Protein 4TW5 (pdb70)

CATH classification: 3.40.30.10

Structure (mmCIF, N/CA/C/O backbone):
data_4TW5
#
_entry.id   4TW5
#
_cell.length_a   40.026
_cell.length_b   133.031
_cell.length_c   124.406
_cell.angle_alpha   90.00
_cell.angle_beta   92.00
_cell.angle_gamma   90.00
#
_symmetry.space_group_name_H-M   'P 1 21 1'
#
loop_
_entity.id
_entity.type
_entity.pdbx_description
1 polymer Eps1p
2 water water
#
loop_
_atom_site.group_PDB
_atom_site.id
_atom_site.type_symbol
_atom_site.label_atom_id
_atom_site.label_alt_id
_atom_site.label_comp_id
_atom_site.label_asym_id
_atom_site.label_entity_id
_atom_site.label_seq_id
_atom_site.pdbx_PDB_ins_code
_atom_site.Cartn_x
_atom_site.Cartn_y
_atom_site.Cartn_z
_atom_site.occupancy
_atom_site.B_iso_or_equiv
_atom_site.auth_seq_id
_atom_site.auth_comp_id
_atom_site.auth_asym_id
_atom_site.auth_atom_id
_atom_site.pdbx_PDB_model_num
ATOM 1 N N . PRO A 1 6 ? 24.115 5.505 81.678 1.00 56.06 29 PRO A N 1
ATOM 2 C CA . PRO A 1 6 ? 22.692 5.600 81.342 1.00 61.96 29 PRO A CA 1
ATOM 3 C C . PRO A 1 6 ? 22.356 6.907 80.625 1.00 61.67 29 PRO A C 1
ATOM 4 O O . PRO A 1 6 ? 22.826 7.955 81.055 1.00 63.11 29 PRO A O 1
ATOM 8 N N . PRO A 1 7 ? 21.544 6.842 79.553 1.00 60.43 30 PRO A N 1
ATOM 9 C CA . PRO A 1 7 ? 21.108 7.998 78.762 1.00 56.54 30 PRO A CA 1
ATOM 10 C C . PRO A 1 7 ? 20.409 9.017 79.629 1.00 55.68 30 PRO A C 1
ATOM 11 O O . PRO A 1 7 ? 19.863 8.621 80.657 1.00 55.14 30 PRO A O 1
ATOM 15 N N . GLU A 1 8 ? 20.352 10.276 79.192 1.00 56.40 31 GLU A N 1
ATOM 16 C CA . GLU A 1 8 ? 19.973 11.356 80.104 1.00 59.17 31 GLU A CA 1
ATOM 17 C C . GLU A 1 8 ? 18.556 11.236 80.650 1.00 61.86 31 GLU A C 1
ATOM 18 O O . GLU A 1 8 ? 18.376 11.109 81.857 1.00 71.02 31 GLU A O 1
ATOM 24 N N . GLY A 1 9 ? 17.551 11.258 79.789 1.00 58.23 32 GLY A N 1
ATOM 25 C CA . GLY A 1 9 ? 16.194 11.248 80.294 1.00 57.56 32 GLY A CA 1
ATOM 26 C C . GLY A 1 9 ? 15.622 9.875 80.600 1.00 57.38 32 GLY A C 1
ATOM 27 O O . GLY A 1 9 ? 14.427 9.777 80.903 1.00 53.65 32 GLY A O 1
ATOM 28 N N . PHE A 1 10 ? 16.462 8.836 80.549 1.00 44.02 33 PHE A N 1
ATOM 29 C CA . PHE A 1 10 ? 15.985 7.458 80.618 1.00 46.28 33 PHE A CA 1
ATOM 30 C C . PHE A 1 10 ? 15.121 7.247 81.847 1.00 52.70 33 PHE A C 1
ATOM 31 O O . PHE A 1 10 ? 15.601 7.360 82.973 1.00 51.47 33 PHE A O 1
ATOM 39 N N . PRO A 1 11 ? 13.833 6.924 81.615 1.00 53.56 34 PRO A N 1
ATOM 40 C CA . PRO A 1 11 ? 12.740 6.759 82.580 1.00 46.46 34 PRO A CA 1
ATOM 41 C C . PRO A 1 11 ? 12.878 5.585 83.517 1.00 48.47 34 PRO A C 1
ATOM 42 O O . PRO A 1 11 ? 13.509 4.585 83.192 1.00 55.38 34 PRO A O 1
ATOM 46 N N . GLU A 1 12 ? 12.267 5.702 84.683 1.00 48.98 35 GLU A N 1
ATOM 47 C CA . GLU A 1 12 ? 12.259 4.585 85.603 1.00 52.60 35 GLU A CA 1
ATOM 48 C C . GLU A 1 12 ? 11.252 3.557 85.142 1.00 47.18 35 GLU A C 1
A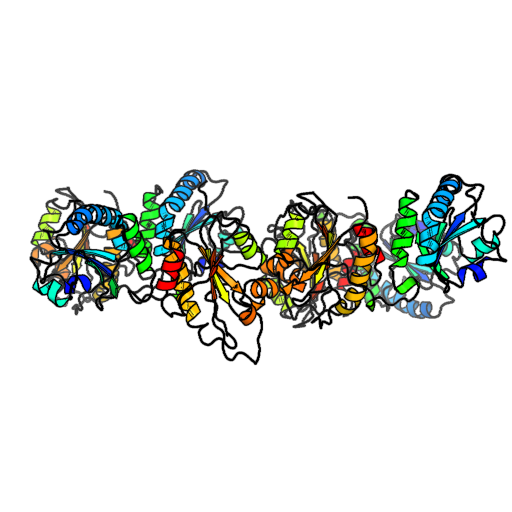TOM 49 O O . GLU A 1 12 ? 10.377 3.866 84.342 1.00 46.90 35 GLU A O 1
ATOM 55 N N . PRO A 1 13 ? 11.379 2.321 85.641 1.00 47.07 36 PRO A N 1
ATOM 56 C CA . PRO A 1 13 ? 10.397 1.300 85.286 1.00 49.15 36 PRO A CA 1
ATOM 57 C C . PRO A 1 13 ? 8.989 1.754 85.645 1.00 49.85 36 PRO A C 1
ATOM 58 O O . PRO A 1 13 ? 8.822 2.531 86.583 1.00 53.45 36 PRO A O 1
ATOM 62 N N . LEU A 1 14 ? 7.992 1.286 84.909 1.00 47.79 37 LEU A N 1
ATOM 63 C CA . LEU A 1 14 ? 6.622 1.537 85.311 1.00 51.16 37 LEU A CA 1
ATOM 64 C C . LEU A 1 14 ? 6.333 0.694 86.548 1.00 53.80 37 LEU A C 1
ATOM 65 O O . LEU A 1 14 ? 6.817 -0.431 86.655 1.00 54.86 37 LEU A O 1
ATOM 70 N N . ASN A 1 15 ? 5.510 1.211 87.452 1.00 50.08 38 ASN A N 1
ATOM 71 C CA . ASN A 1 15 ? 5.168 0.495 88.678 1.00 50.72 38 ASN A CA 1
ATOM 72 C C . ASN A 1 15 ? 3.652 0.592 88.846 1.00 50.39 38 ASN A C 1
ATOM 73 O O . ASN A 1 15 ? 3.012 1.278 88.051 1.00 47.53 38 ASN A O 1
ATOM 78 N N . PRO A 1 16 ? 3.067 -0.087 89.861 1.00 52.44 39 PRO A N 1
ATOM 79 C CA . PRO A 1 16 ? 1.600 -0.061 89.983 1.00 49.16 39 PRO A CA 1
ATOM 80 C C . PRO A 1 16 ? 0.971 1.339 90.092 1.00 50.31 39 PRO A C 1
ATOM 81 O O . PRO A 1 16 ? -0.243 1.483 89.933 1.00 50.02 39 PRO A O 1
ATOM 85 N N . THR A 1 17 ? 1.775 2.360 90.352 1.00 52.48 40 THR A N 1
ATOM 86 C CA . THR A 1 17 ? 1.235 3.714 90.431 1.00 54.23 40 THR A CA 1
ATOM 87 C C . THR A 1 17 ? 1.162 4.360 89.050 1.00 53.21 40 THR A C 1
ATOM 88 O O . THR A 1 17 ? 0.401 5.302 88.844 1.00 57.35 40 THR A O 1
ATOM 92 N N . ASN A 1 18 ? 1.941 3.825 88.112 1.00 54.92 41 ASN A N 1
ATOM 93 C CA . ASN A 1 18 ? 2.120 4.412 86.780 1.00 54.77 41 ASN A CA 1
ATOM 94 C C . ASN A 1 18 ? 1.535 3.667 85.610 1.00 48.16 41 ASN A C 1
ATOM 95 O O . ASN A 1 18 ? 1.225 4.275 84.584 1.00 41.62 41 ASN A O 1
ATOM 100 N N . PHE A 1 19 ? 1.376 2.360 85.776 1.00 48.48 42 PHE A N 1
ATOM 101 C CA . PHE A 1 19 ? 1.216 1.466 84.638 1.00 45.34 42 PHE A CA 1
ATOM 102 C C . PHE A 1 19 ? 0.001 1.872 83.813 1.00 42.04 42 PHE A C 1
ATOM 103 O O . PHE A 1 19 ? 0.142 2.303 82.667 1.00 40.81 42 PHE A O 1
ATOM 111 N N . LYS A 1 20 ? -1.175 1.869 84.423 1.00 40.66 43 LYS A N 1
ATOM 112 C CA . LYS A 1 20 ? -2.379 2.087 83.643 1.00 42.97 43 LYS A CA 1
ATOM 113 C C . LYS A 1 20 ? -2.495 3.533 83.156 1.00 41.57 43 LYS A C 1
ATOM 114 O O . LYS A 1 20 ? -2.978 3.785 82.053 1.00 40.21 43 LYS A O 1
ATOM 120 N N . GLU A 1 21 ? -1.897 4.464 83.885 1.00 43.94 44 GLU A N 1
ATOM 121 C CA . GLU A 1 21 ? -2.033 5.861 83.523 1.00 38.88 44 GLU A CA 1
ATOM 122 C C . GLU A 1 21 ? -1.160 6.157 82.317 1.00 38.74 44 GLU A C 1
ATOM 123 O O . GLU A 1 21 ? -1.544 6.867 81.386 1.00 32.67 44 GLU A O 1
ATOM 129 N N . GLU A 1 22 ? 0.009 5.539 82.323 1.00 37.99 45 GLU A N 1
ATOM 130 C CA . GLU A 1 22 ? 0.948 5.664 81.237 1.00 34.97 45 GLU A CA 1
ATOM 131 C C . GLU A 1 22 ? 0.522 4.967 79.930 1.00 31.93 45 GLU A C 1
ATOM 132 O O . GLU A 1 22 ? 0.762 5.501 78.847 1.00 28.62 45 GLU A O 1
ATOM 138 N N . LEU A 1 23 ? -0.096 3.790 80.017 1.00 33.74 46 LEU A N 1
ATOM 139 C CA . LEU A 1 23 ? -0.505 3.063 78.803 1.00 34.05 46 LEU A CA 1
ATOM 140 C C . LEU A 1 23 ? -1.823 3.582 78.194 1.00 34.95 46 LEU A C 1
ATOM 141 O O . LEU A 1 23 ? -2.214 3.156 77.112 1.00 34.40 46 LEU A O 1
ATOM 146 N N . SER A 1 24 ? -2.492 4.516 78.868 1.00 35.36 47 SER A N 1
ATOM 147 C CA . SER A 1 24 ? -3.772 5.043 78.381 1.00 32.77 47 SER A CA 1
ATOM 148 C C . SER A 1 24 ? -3.654 5.956 77.152 1.00 35.68 47 SER A C 1
ATOM 149 O O . SER A 1 24 ? -4.671 6.426 76.649 1.00 35.52 47 SER A O 1
ATOM 152 N N . LYS A 1 25 ? -2.436 6.287 76.715 1.00 33.67 48 LYS A N 1
ATOM 153 C CA A LYS A 1 25 ? -2.255 7.041 75.469 0.50 31.65 48 LYS A CA 1
ATOM 154 C CA B LYS A 1 25 ? -2.269 7.025 75.463 0.50 31.79 48 LYS A CA 1
ATOM 155 C C . LYS A 1 25 ? -1.147 6.439 74.614 1.00 32.09 48 LYS A C 1
ATOM 156 O O . LYS A 1 25 ? -0.093 6.075 75.127 1.00 33.76 48 LYS A O 1
ATOM 167 N N . GLY A 1 26 ? -1.393 6.322 73.311 1.00 30.46 49 GLY A N 1
ATOM 168 C CA . GLY A 1 26 ? -0.406 5.796 72.383 1.00 26.23 49 GLY A CA 1
ATOM 169 C C . GLY A 1 26 ? -0.005 4.346 72.593 1.00 25.85 49 GLY A C 1
ATOM 170 O O . GLY A 1 26 ? -0.651 3.597 73.315 1.00 25.80 49 GLY A O 1
ATOM 171 N N . LEU A 1 27 ? 1.087 3.954 71.946 1.00 32.88 50 LEU A N 1
ATOM 172 C CA . LEU A 1 27 ? 1.640 2.598 72.054 1.00 28.23 50 LEU A CA 1
ATOM 173 C C . LEU A 1 27 ? 2.794 2.492 73.029 1.00 27.28 50 LEU A C 1
ATOM 174 O O . LEU A 1 27 ? 3.570 3.423 73.200 1.00 30.89 50 LEU A O 1
ATOM 179 N N . HIS A 1 28 ? 2.902 1.350 73.690 1.00 33.17 51 HIS A N 1
ATOM 180 C CA . HIS A 1 28 ? 4.022 1.114 74.582 1.00 25.09 51 HIS A CA 1
ATOM 181 C C . HIS A 1 28 ? 4.667 -0.220 74.309 1.00 33.91 51 HIS A C 1
ATOM 182 O O . HIS A 1 28 ? 3.981 -1.226 74.133 1.00 34.23 51 HIS A O 1
ATOM 189 N N . ILE A 1 29 ? 5.988 -0.215 74.201 1.00 29.57 52 ILE A N 1
ATOM 190 C CA . ILE A 1 29 ? 6.749 -1.439 74.096 1.00 31.25 52 ILE A CA 1
ATOM 191 C C . ILE A 1 29 ? 7.469 -1.667 75.416 1.00 34.78 52 ILE A C 1
ATOM 192 O O . ILE A 1 29 ? 8.403 -0.948 75.744 1.00 35.50 52 ILE A O 1
ATOM 197 N N . ILE A 1 30 ? 7.014 -2.641 76.188 1.00 35.97 53 ILE A N 1
ATOM 198 C CA . ILE A 1 30 ? 7.488 -2.775 77.551 1.00 34.27 53 ILE A CA 1
ATOM 199 C C . ILE A 1 30 ? 8.373 -3.991 77.784 1.00 42.34 53 ILE A C 1
ATOM 200 O O . ILE A 1 30 ? 8.060 -5.109 77.363 1.00 42.07 53 ILE A O 1
ATOM 205 N N . ASP A 1 31 ? 9.492 -3.753 78.463 1.00 46.73 54 ASP A N 1
ATOM 206 C CA . ASP A 1 31 ? 10.389 -4.825 78.856 1.00 45.95 54 ASP A CA 1
ATOM 207 C C . ASP A 1 31 ? 10.123 -5.250 80.303 1.00 45.32 54 ASP A C 1
ATOM 208 O O . ASP A 1 31 ? 10.569 -4.594 81.244 1.00 49.86 54 ASP A O 1
ATOM 213 N N . PHE A 1 32 ? 9.376 -6.333 80.474 1.00 48.87 55 PHE A N 1
ATOM 214 C CA . PHE A 1 32 ? 9.218 -6.939 81.789 1.00 48.71 55 PHE A CA 1
ATOM 215 C C . PHE A 1 32 ? 10.479 -7.737 82.074 1.00 54.66 55 PHE A C 1
ATOM 216 O O . PHE A 1 32 ? 10.682 -8.821 81.529 1.00 53.25 55 PHE A O 1
ATOM 224 N N . TYR A 1 33 ? 11.326 -7.185 82.937 1.00 57.43 56 TYR A N 1
ATOM 225 C CA . TYR A 1 33 ? 12.653 -7.738 83.152 1.00 57.14 56 TYR A CA 1
ATOM 226 C C . TYR A 1 33 ? 12.854 -8.039 84.617 1.00 66.07 56 TYR A C 1
ATOM 227 O O . TYR A 1 33 ? 12.059 -7.626 85.466 1.00 68.91 56 TYR A O 1
ATOM 236 N N . SER A 1 34 ? 13.934 -8.750 84.909 1.00 69.92 57 SER A N 1
ATOM 237 C CA . SER A 1 34 ? 14.321 -9.029 86.280 1.00 69.24 57 SER A CA 1
ATOM 238 C C . SER A 1 34 ? 15.778 -8.717 86.570 1.00 73.53 57 SER A C 1
ATOM 239 O O . SER A 1 34 ? 16.657 -8.993 85.753 1.00 75.90 57 SER A O 1
ATOM 242 N N . PRO A 1 35 ? 16.038 -8.110 87.732 1.00 75.46 58 PRO A N 1
ATOM 243 C CA . PRO A 1 35 ? 17.408 -7.856 88.176 1.00 79.96 58 PRO A CA 1
ATOM 244 C C . PRO A 1 35 ? 18.074 -9.185 88.517 1.00 83.47 58 PRO A C 1
ATOM 245 O O . PRO A 1 35 ? 19.287 -9.264 88.677 1.00 79.90 58 PRO A O 1
ATOM 249 N N . TYR A 1 36 ? 17.261 -10.234 88.598 1.00 88.68 59 TYR A N 1
ATOM 250 C CA . TYR A 1 36 ? 17.753 -11.577 88.864 1.00 85.36 59 TYR A CA 1
ATOM 251 C C . TYR A 1 36 ? 17.688 -12.349 87.553 1.00 86.41 59 TYR A C 1
ATOM 252 O O . TYR A 1 36 ? 16.963 -13.341 87.471 1.00 86.21 59 TYR A O 1
ATOM 261 N N . CYS A 1 37 ? 18.426 -11.933 86.528 1.00 87.39 60 CYS A N 1
ATOM 262 C CA . CYS A 1 37 ? 18.356 -12.698 85.286 1.00 87.86 60 CYS A CA 1
ATOM 263 C C . CYS A 1 37 ? 19.581 -12.574 84.391 1.00 84.07 60 CYS A C 1
ATOM 264 O O . CYS A 1 37 ? 20.093 -11.469 84.178 1.00 75.75 60 CYS A O 1
ATOM 267 N N . PRO A 1 38 ? 20.070 -13.732 83.899 1.00 88.19 61 PRO A N 1
ATOM 268 C CA . PRO A 1 38 ? 21.254 -13.856 83.042 1.00 82.17 61 PRO A CA 1
ATOM 269 C C . PRO A 1 38 ? 21.124 -12.950 81.823 1.00 81.52 61 PRO A C 1
ATOM 270 O O . PRO A 1 38 ? 21.931 -12.047 81.599 1.00 84.50 61 PRO A O 1
ATOM 274 N N . HIS A 1 39 ? 20.074 -13.215 81.046 1.00 78.26 62 HIS A N 1
ATOM 275 C CA . HIS A 1 39 ? 19.840 -12.572 79.755 1.00 77.95 62 HIS A CA 1
ATOM 276 C C . HIS A 1 39 ? 19.291 -11.140 79.873 1.00 72.48 62 HIS A C 1
ATOM 277 O O . HIS A 1 39 ? 19.301 -10.391 78.898 1.00 65.88 62 HIS A O 1
ATOM 284 N N . CYS A 1 40 ? 18.789 -10.758 81.043 1.00 70.40 63 CYS A N 1
ATOM 285 C CA . CYS A 1 40 ? 18.096 -9.475 81.145 1.00 71.69 63 CYS A CA 1
ATOM 286 C C . CYS A 1 40 ? 19.047 -8.337 81.513 1.00 72.41 63 CYS A C 1
ATOM 287 O O . CYS A 1 40 ? 18.652 -7.173 81.510 1.00 67.58 63 CYS A O 1
ATOM 290 N N . LYS A 1 41 ? 20.315 -8.664 81.748 1.00 71.60 64 LYS A N 1
ATOM 291 C CA . LYS A 1 41 ? 21.340 -7.647 81.942 1.00 70.06 64 LYS A CA 1
ATOM 292 C C . LYS A 1 41 ? 22.185 -7.596 80.688 1.00 68.36 64 LYS A C 1
ATOM 293 O O . LYS A 1 41 ? 23.082 -6.766 80.548 1.00 64.44 64 LYS A O 1
ATOM 299 N N . HIS A 1 42 ? 21.857 -8.479 79.757 1.00 69.70 65 HIS A N 1
ATOM 300 C CA . HIS A 1 42 ? 22.443 -8.412 78.438 1.00 72.75 65 HIS A CA 1
ATOM 301 C C . HIS A 1 42 ? 21.492 -7.674 77.498 1.00 67.19 65 HIS A C 1
ATOM 302 O O . HIS A 1 42 ? 21.874 -7.290 76.392 1.00 65.48 65 HIS A O 1
ATOM 309 N N . LEU A 1 43 ? 20.267 -7.445 77.973 1.00 65.15 66 LEU A N 1
ATOM 310 C CA . LEU A 1 43 ? 19.276 -6.625 77.274 1.00 60.07 66 LEU A CA 1
ATOM 311 C C . LEU A 1 43 ? 19.337 -5.154 77.683 1.00 58.89 66 LEU A C 1
ATOM 312 O O . LEU A 1 43 ? 19.213 -4.264 76.847 1.00 57.96 66 LEU A O 1
ATOM 317 N N . ALA A 1 44 ? 19.560 -4.922 78.975 1.00 57.27 67 ALA A N 1
ATOM 318 C CA . ALA A 1 44 ? 19.501 -3.590 79.581 1.00 53.59 67 ALA A CA 1
ATOM 319 C C . ALA A 1 44 ? 20.295 -2.487 78.860 1.00 56.24 67 ALA A C 1
ATOM 320 O O . ALA A 1 44 ? 19.760 -1.391 78.639 1.00 58.35 67 ALA A O 1
ATOM 322 N N . PRO A 1 45 ? 21.567 -2.745 78.500 1.00 54.30 68 PRO A N 1
ATOM 323 C CA . PRO A 1 45 ? 22.268 -1.649 77.818 1.00 54.29 68 PRO A CA 1
ATOM 324 C C . PRO A 1 45 ? 21.787 -1.466 76.378 1.00 50.93 68 PRO A C 1
ATOM 325 O O . PRO A 1 45 ? 21.893 -0.372 75.838 1.00 50.25 68 PRO A O 1
ATOM 329 N N . VAL A 1 46 ? 21.305 -2.538 75.758 1.00 50.03 69 VAL A N 1
ATOM 330 C CA . VAL A 1 46 ? 20.720 -2.444 74.429 1.00 48.76 69 VAL A CA 1
ATOM 331 C C . VAL A 1 46 ? 19.435 -1.629 74.470 1.00 47.25 69 VAL A C 1
ATOM 332 O O . VAL A 1 46 ? 19.176 -0.801 73.600 1.00 45.04 69 VAL A O 1
ATOM 336 N N . TRP A 1 47 ? 18.660 -1.832 75.526 1.00 49.26 70 TRP A N 1
ATOM 337 C CA . TRP A 1 47 ? 17.408 -1.120 75.699 1.00 44.36 70 TRP A CA 1
ATOM 338 C C . TRP A 1 47 ? 17.586 0.377 75.794 1.00 49.20 70 TRP A C 1
ATOM 339 O O . TRP A 1 47 ? 16.843 1.136 75.168 1.00 48.77 70 TRP A O 1
ATOM 350 N N . MET A 1 48 ? 18.577 0.802 76.569 1.00 45.33 71 MET A N 1
ATOM 351 C CA . MET A 1 48 ? 18.786 2.221 76.787 1.00 43.80 71 MET A CA 1
ATOM 352 C C . MET A 1 48 ? 19.306 2.926 75.553 1.00 43.94 71 MET A C 1
ATOM 353 O O . MET A 1 48 ? 18.993 4.088 75.315 1.00 44.04 71 MET A O 1
ATOM 358 N N . GLU A 1 49 ? 20.135 2.248 74.779 1.00 42.59 72 GLU A N 1
ATOM 359 C CA . GLU A 1 49 ? 20.536 2.819 73.505 1.00 45.19 72 GLU A CA 1
ATOM 360 C C . GLU A 1 49 ? 19.352 2.838 72.543 1.00 39.90 72 GLU A C 1
ATOM 361 O O . GLU A 1 49 ? 19.277 3.732 71.720 1.00 39.80 72 GLU A O 1
ATOM 367 N N . THR A 1 50 ? 18.489 1.812 72.603 1.00 35.34 73 THR A N 1
ATOM 368 C CA . THR A 1 50 ? 17.279 1.754 71.781 1.00 36.99 73 THR A CA 1
ATOM 369 C C . THR A 1 50 ? 16.451 2.996 72.067 1.00 38.76 73 THR A C 1
ATOM 370 O O . THR A 1 50 ? 16.143 3.803 71.173 1.00 35.34 73 THR A O 1
ATOM 374 N N . TRP A 1 51 ? 16.148 3.153 73.349 1.00 36.01 74 TRP A N 1
ATOM 375 C CA . TRP A 1 51 ? 15.422 4.295 73.850 1.00 36.50 74 TRP A CA 1
ATOM 376 C C . TRP A 1 51 ? 16.016 5.602 73.403 1.00 41.48 74 TRP A C 1
ATOM 377 O O . TRP A 1 51 ? 15.288 6.515 73.016 1.00 38.60 74 TRP A O 1
ATOM 388 N N . GLU A 1 52 ? 17.340 5.705 73.477 1.00 40.49 75 GLU A N 1
ATOM 389 C CA . GLU A 1 52 ? 17.987 6.967 73.175 1.00 43.30 75 GLU A CA 1
ATOM 390 C C . GLU A 1 52 ? 17.923 7.290 71.693 1.00 42.92 75 GLU A C 1
ATOM 391 O O . GLU A 1 52 ? 17.663 8.433 71.309 1.00 40.74 75 GLU A O 1
ATOM 397 N N . GLU A 1 53 ? 18.115 6.279 70.853 1.00 41.63 76 GLU A N 1
ATOM 398 C CA . GLU A 1 53 ? 18.097 6.534 69.421 1.00 45.68 76 GLU A CA 1
ATOM 399 C C . GLU A 1 53 ? 16.662 6.772 68.922 1.00 45.11 76 GLU A C 1
ATOM 400 O O . GLU A 1 53 ? 16.458 7.404 67.885 1.00 49.38 76 GLU A O 1
ATOM 406 N N . PHE A 1 54 ? 15.676 6.304 69.686 1.00 37.59 77 PHE A N 1
ATOM 407 C CA . PHE A 1 54 ? 14.272 6.392 69.276 1.00 42.38 77 PHE A CA 1
ATOM 408 C C . PHE A 1 54 ? 13.556 7.640 69.769 1.00 41.36 77 PHE A C 1
ATOM 409 O O . PHE A 1 54 ? 12.373 7.811 69.499 1.00 41.44 77 PHE A O 1
ATOM 417 N N . LYS A 1 55 ? 14.283 8.506 70.471 1.00 42.40 78 LYS A N 1
ATOM 418 C CA . LYS A 1 55 ? 13.717 9.684 71.124 1.00 40.90 78 LYS A CA 1
ATOM 419 C C . LYS A 1 55 ? 12.853 10.548 70.201 1.00 39.49 78 LYS A C 1
ATOM 420 O O . LYS A 1 55 ? 11.804 11.043 70.623 1.00 42.10 78 LYS A O 1
ATOM 426 N N . GLU A 1 56 ? 13.322 10.771 68.973 1.00 36.29 79 GLU A N 1
ATOM 427 C CA . GLU A 1 56 ? 12.617 11.640 68.027 1.00 40.15 79 GLU A CA 1
ATOM 428 C C . GLU A 1 56 ? 11.335 11.043 67.438 1.00 43.44 79 GLU A C 1
ATOM 429 O O . GLU A 1 56 ? 10.291 11.696 67.391 1.00 40.07 79 GLU A O 1
ATOM 435 N N . GLU A 1 57 ? 11.429 9.793 67.001 1.00 42.42 80 GLU A N 1
ATOM 436 C CA . GLU A 1 57 ? 10.338 9.115 66.323 1.00 34.71 80 GLU A CA 1
ATOM 437 C C . GLU A 1 57 ? 9.259 8.834 67.348 1.00 36.32 80 GLU A C 1
ATOM 438 O O . GLU A 1 57 ? 8.061 8.891 67.048 1.00 35.67 80 GLU A O 1
ATOM 444 N N . SER A 1 58 ? 9.710 8.619 68.581 1.00 37.31 81 SER A N 1
ATOM 445 C CA . SER A 1 58 ? 8.841 8.378 69.719 1.00 33.21 81 SER A CA 1
ATOM 446 C C . SER A 1 58 ? 7.745 9.422 69.814 1.00 32.52 81 SER A C 1
ATOM 447 O O . SER A 1 58 ? 6.589 9.100 70.069 1.00 34.82 81 SER A O 1
ATOM 450 N N . LYS A 1 59 ? 8.120 10.670 69.566 1.00 38.56 82 LYS A N 1
ATOM 451 C CA . LYS A 1 59 ? 7.207 11.803 69.635 1.00 38.10 82 LYS A CA 1
ATOM 452 C C . LYS A 1 59 ? 6.209 11.737 68.488 1.00 31.20 82 LYS A C 1
ATOM 453 O O . LYS A 1 59 ? 5.007 11.838 68.688 1.00 34.44 82 LYS A O 1
ATOM 459 N N . THR A 1 60 ? 6.733 11.539 67.284 1.00 34.48 83 THR A N 1
ATOM 460 C CA . THR A 1 60 ? 5.938 11.613 66.057 1.00 31.05 83 THR A CA 1
ATOM 461 C C . THR A 1 60 ? 5.103 10.347 65.744 1.00 33.87 83 THR A C 1
ATOM 462 O O . THR A 1 60 ? 4.119 10.435 65.038 1.00 28.08 83 THR A O 1
ATOM 466 N N . LEU A 1 61 ? 5.503 9.185 66.265 1.00 36.19 84 LEU A N 1
ATOM 467 C CA . LEU A 1 61 ? 4.773 7.927 66.048 1.00 35.55 84 LEU A CA 1
ATOM 468 C C . LEU A 1 61 ? 3.869 7.5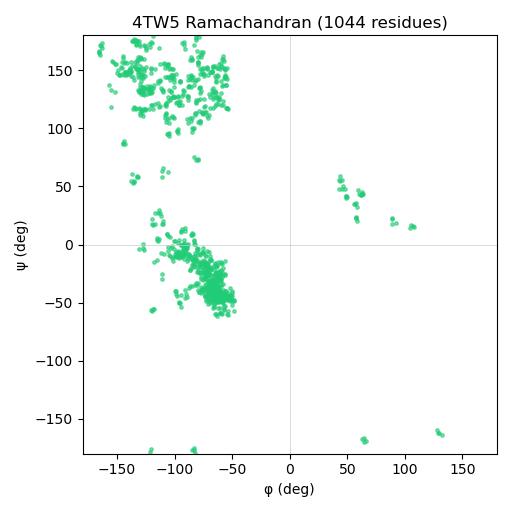65 67.217 1.00 32.64 84 LEU A C 1
ATOM 469 O O . LEU A 1 61 ? 3.085 6.631 67.125 1.00 30.51 84 LEU A O 1
ATOM 474 N N . ASN A 1 62 ? 4.005 8.295 68.323 1.00 36.27 85 ASN A N 1
ATOM 475 C CA . ASN A 1 62 ? 3.199 8.045 69.517 1.00 31.90 85 ASN A CA 1
ATOM 476 C C . ASN A 1 62 ? 3.506 6.659 70.093 1.00 29.87 85 ASN A C 1
ATOM 477 O O . ASN A 1 62 ? 2.615 5.907 70.473 1.00 30.53 85 ASN A O 1
ATOM 482 N N . ILE A 1 63 ? 4.794 6.327 70.152 1.00 33.60 86 ILE A N 1
ATOM 483 C CA . ILE A 1 63 ? 5.225 5.029 70.662 1.00 33.61 86 ILE A CA 1
ATOM 484 C C . ILE A 1 63 ? 6.305 5.228 71.703 1.00 31.95 86 ILE A C 1
ATOM 485 O O . ILE A 1 63 ? 7.251 5.955 71.471 1.00 27.92 86 ILE A O 1
ATOM 490 N N . THR A 1 64 ? 6.169 4.567 72.845 1.00 32.56 87 THR A N 1
ATOM 491 C CA . THR A 1 64 ? 7.118 4.757 73.920 1.00 30.69 87 THR A CA 1
ATOM 492 C C . THR A 1 64 ? 7.741 3.436 74.349 1.00 28.51 87 THR A C 1
ATOM 493 O O . THR A 1 64 ? 7.041 2.458 74.567 1.00 31.29 87 THR A O 1
ATOM 497 N N . PHE A 1 65 ? 9.057 3.409 74.521 1.00 31.50 88 PHE A N 1
ATOM 498 C CA . PHE A 1 65 ? 9.672 2.249 75.145 1.00 26.37 88 PHE A CA 1
ATOM 499 C C . PHE A 1 65 ? 9.698 2.414 76.654 1.00 31.20 88 PHE A C 1
ATOM 500 O O . PHE A 1 65 ? 10.197 3.420 77.175 1.00 36.21 88 PHE A O 1
ATOM 508 N N . SER A 1 66 ? 9.183 1.404 77.349 1.00 34.98 89 SER A N 1
ATOM 509 C CA . SER A 1 66 ? 9.090 1.408 78.805 1.00 32.40 89 SER A CA 1
ATOM 510 C C . SER A 1 66 ? 9.600 0.088 79.391 1.00 39.80 89 SER A C 1
ATOM 511 O O . SER A 1 66 ? 9.941 -0.838 78.660 1.00 40.59 89 SER A O 1
ATOM 514 N N . GLN A 1 67 ? 9.644 0.026 80.719 1.00 35.96 90 GLN A N 1
ATOM 515 C CA . GLN A 1 67 ? 10.115 -1.134 81.453 1.00 38.76 90 GLN A CA 1
ATOM 516 C C . GLN A 1 67 ? 9.309 -1.343 82.694 1.00 39.68 90 GLN A C 1
ATOM 517 O O . GLN A 1 67 ? 8.669 -0.427 83.186 1.00 47.98 90 GLN A O 1
ATOM 523 N N . VAL A 1 68 ? 9.321 -2.575 83.171 1.00 37.73 91 VAL A N 1
ATOM 524 C CA . VAL A 1 68 ? 8.753 -2.921 84.458 1.00 45.76 91 VAL A CA 1
ATOM 525 C C . VAL A 1 68 ? 9.720 -3.857 85.196 1.00 55.40 91 VAL A C 1
ATOM 526 O O . VAL A 1 68 ? 9.999 -4.960 84.715 1.00 50.69 91 VAL A O 1
ATOM 530 N N . ASN A 1 69 ? 10.253 -3.418 86.337 1.00 59.29 92 ASN A N 1
ATOM 531 C CA . ASN A 1 69 ? 11.030 -4.315 87.195 1.00 57.35 92 ASN A CA 1
ATOM 532 C C . ASN A 1 69 ? 10.062 -5.240 87.925 1.00 58.00 92 ASN A C 1
ATOM 533 O O . ASN A 1 69 ? 9.290 -4.791 88.772 1.00 59.42 92 ASN A O 1
ATOM 538 N N . CYS A 1 70 ? 10.098 -6.529 87.599 1.00 62.26 93 CYS A N 1
ATOM 539 C CA . CYS A 1 70 ? 9.102 -7.464 88.125 1.00 61.46 93 CYS A CA 1
ATOM 540 C C . CYS A 1 70 ? 9.452 -7.958 89.520 1.00 63.15 93 CYS A C 1
ATOM 541 O O . CYS A 1 70 ? 8.716 -8.743 90.115 1.00 61.29 93 CYS A O 1
ATOM 544 N N . ILE A 1 71 ? 10.564 -7.473 90.052 1.00 64.18 94 ILE A N 1
ATOM 545 C CA . ILE A 1 71 ? 10.917 -7.757 91.431 1.00 68.23 94 ILE A CA 1
ATOM 546 C C . ILE A 1 71 ? 10.320 -6.674 92.309 1.00 67.06 94 ILE A C 1
ATOM 547 O O . ILE A 1 71 ? 9.740 -6.966 93.353 1.00 69.95 94 ILE A O 1
ATOM 552 N N . GLU A 1 72 ? 10.416 -5.428 91.862 1.00 65.63 95 GLU A N 1
ATOM 553 C CA . GLU A 1 72 ? 9.861 -4.316 92.620 1.00 64.33 95 GLU A CA 1
ATOM 554 C C . GLU A 1 72 ? 8.355 -4.192 92.354 1.00 62.08 95 GLU A C 1
ATOM 555 O O . GLU A 1 72 ? 7.630 -3.533 93.098 1.00 62.91 95 GLU A O 1
ATOM 561 N N . SER A 1 73 ? 7.881 -4.888 91.328 1.00 59.95 96 SER A N 1
ATOM 562 C CA . SER A 1 73 ? 6.460 -4.894 90.979 1.00 63.44 96 SER A CA 1
ATOM 563 C C . SER A 1 73 ? 5.967 -6.304 90.679 1.00 60.12 96 SER A C 1
ATOM 564 O O . SER A 1 73 ? 5.418 -6.565 89.607 1.00 56.44 96 SER A O 1
ATOM 567 N N . ALA A 1 74 ? 6.177 -7.209 91.628 1.00 62.96 97 ALA A N 1
ATOM 568 C CA . ALA A 1 74 ? 5.892 -8.622 91.422 1.00 62.94 97 ALA A CA 1
ATOM 569 C C . ALA A 1 74 ? 4.422 -8.915 91.153 1.00 61.27 97 ALA A C 1
ATOM 570 O O . ALA A 1 74 ? 4.103 -9.748 90.310 1.00 64.62 97 ALA A O 1
ATOM 572 N N . ASP A 1 75 ? 3.529 -8.226 91.852 1.00 60.71 98 ASP A N 1
ATOM 573 C CA . ASP A 1 75 ? 2.093 -8.433 91.665 1.00 63.81 98 ASP A CA 1
ATOM 574 C C . ASP A 1 75 ? 1.613 -7.794 90.373 1.00 61.07 98 ASP A C 1
ATOM 575 O O . ASP A 1 75 ? 0.580 -8.172 89.828 1.00 61.50 98 ASP A O 1
ATOM 580 N N . LEU A 1 76 ? 2.354 -6.802 89.902 1.00 59.66 99 LEU A N 1
ATOM 581 C CA . LEU A 1 76 ? 2.071 -6.213 88.608 1.00 57.87 99 LEU A CA 1
ATOM 582 C C . LEU A 1 76 ? 2.319 -7.234 87.497 1.00 58.76 99 LEU A C 1
ATOM 583 O O . LEU A 1 76 ? 1.444 -7.498 86.669 1.00 57.39 99 LEU A O 1
ATOM 588 N N . CYS A 1 77 ? 3.510 -7.819 87.499 1.00 56.08 100 CYS A N 1
ATOM 589 C CA . CYS A 1 77 ? 3.874 -8.840 86.525 1.00 54.44 100 CYS A CA 1
ATOM 590 C C . CYS A 1 77 ? 2.988 -10.098 86.596 1.00 59.41 100 CYS A C 1
ATOM 591 O O . CYS A 1 77 ? 2.792 -10.787 85.594 1.00 57.90 100 CYS A O 1
ATOM 594 N N . GLY A 1 78 ? 2.457 -10.396 87.776 1.00 57.36 101 GLY A N 1
ATOM 595 C CA . GLY A 1 78 ? 1.525 -11.501 87.929 1.00 57.75 101 GLY A CA 1
ATOM 596 C C . GLY A 1 78 ? 0.192 -11.225 87.246 1.00 57.46 101 GLY A C 1
ATOM 597 O O . GLY A 1 78 ? -0.439 -12.130 86.690 1.00 55.40 101 GLY A O 1
ATOM 598 N N . ASP A 1 79 ? -0.250 -9.971 87.318 1.00 56.21 102 ASP A N 1
ATOM 599 C CA . ASP A 1 79 ? -1.478 -9.538 86.655 1.00 58.70 102 ASP A CA 1
ATOM 600 C C . ASP A 1 79 ? -1.347 -9.591 85.143 1.00 56.82 102 ASP A C 1
ATOM 601 O O . ASP A 1 79 ? -2.309 -9.887 84.439 1.00 59.19 102 ASP A O 1
ATOM 606 N N . GLU A 1 80 ? -0.143 -9.310 84.656 1.00 60.89 103 GLU A N 1
ATOM 607 C CA . GLU A 1 80 ? 0.122 -9.264 83.224 1.00 61.90 103 GLU A CA 1
ATOM 608 C C . GLU A 1 80 ? 0.527 -10.646 82.723 1.00 63.64 103 GLU A C 1
ATOM 609 O O . GLU A 1 80 ? 0.816 -10.827 81.537 1.00 65.36 103 GLU A O 1
ATOM 615 N N . ASN A 1 81 ? 0.574 -11.604 83.647 1.00 64.69 104 ASN A N 1
ATOM 616 C CA . ASN A 1 81 ? 0.821 -13.008 83.323 1.00 62.40 104 ASN A CA 1
ATOM 617 C C . ASN A 1 81 ? 2.167 -13.246 82.648 1.00 60.48 104 ASN A C 1
ATOM 618 O O . ASN A 1 81 ? 2.250 -13.997 81.683 1.00 60.10 104 ASN A O 1
ATOM 623 N N . ILE A 1 82 ? 3.212 -12.601 83.156 1.00 64.08 105 ILE A N 1
ATOM 624 C CA . ILE A 1 82 ? 4.562 -12.794 82.637 1.00 61.02 105 ILE A CA 1
ATOM 625 C C . ILE A 1 82 ? 4.999 -14.241 82.805 1.00 67.57 105 ILE A C 1
ATOM 626 O O . ILE A 1 82 ? 4.969 -14.774 83.912 1.00 72.95 105 ILE A O 1
ATOM 631 N N . GLU A 1 83 ? 5.410 -14.876 81.711 1.00 68.83 106 GLU A N 1
ATOM 632 C CA . GLU A 1 83 ? 5.852 -16.262 81.772 1.00 67.05 106 GLU A CA 1
ATOM 633 C C . GLU A 1 83 ? 7.369 -16.357 81.835 1.00 68.62 106 GLU A C 1
ATOM 634 O O . GLU A 1 83 ? 7.906 -17.179 82.569 1.00 69.50 106 GLU A O 1
ATOM 640 N N . TYR A 1 84 ? 8.066 -15.515 81.083 1.00 67.18 107 TYR A N 1
ATOM 641 C CA . TYR A 1 84 ? 9.518 -15.609 81.044 1.00 63.54 107 TYR A CA 1
ATOM 642 C C . TYR A 1 84 ? 10.204 -14.271 81.278 1.00 62.13 107 TYR A C 1
ATOM 643 O O . TYR A 1 84 ? 9.560 -13.225 81.300 1.00 73.07 107 TYR A O 1
ATOM 652 N N . PHE A 1 85 ? 11.518 -14.327 81.448 1.00 62.98 108 PHE A N 1
ATOM 653 C CA . PHE A 1 85 ? 12.366 -13.156 81.611 1.00 61.40 108 PHE A CA 1
ATOM 654 C C . PHE A 1 85 ? 13.532 -13.250 80.632 1.00 65.06 108 PHE A C 1
ATOM 655 O O . PHE A 1 85 ? 14.156 -14.307 80.511 1.00 68.76 108 PHE A O 1
ATOM 663 N N . PRO A 1 86 ? 13.802 -12.160 79.896 1.00 64.11 109 PRO A N 1
ATOM 664 C CA . PRO A 1 86 ? 12.957 -10.965 79.914 1.00 61.63 109 PRO A CA 1
ATOM 665 C C . PRO A 1 86 ? 11.808 -11.129 78.929 1.00 56.72 109 PRO A C 1
ATOM 666 O O . PRO A 1 86 ? 11.915 -11.934 78.000 1.00 55.40 109 PRO A O 1
ATOM 670 N N . GLU A 1 87 ? 10.736 -10.370 79.111 1.00 54.81 110 GLU A N 1
ATOM 671 C CA . GLU A 1 87 ? 9.609 -10.456 78.192 1.00 54.18 110 GLU A CA 1
ATOM 672 C C . GLU A 1 87 ? 9.236 -9.105 77.608 1.00 49.68 110 GLU A C 1
ATOM 673 O O . GLU A 1 87 ? 8.822 -8.193 78.337 1.00 47.05 110 GLU A O 1
ATOM 679 N N . ILE A 1 88 ? 9.381 -8.987 76.289 1.00 43.00 111 ILE A N 1
ATOM 680 C CA . ILE A 1 88 ? 9.089 -7.741 75.590 1.00 41.95 111 ILE A CA 1
ATOM 681 C C . ILE A 1 88 ? 7.692 -7.725 74.957 1.00 41.45 111 ILE A C 1
ATOM 682 O O . ILE A 1 88 ? 7.374 -8.572 74.128 1.00 42.81 111 ILE A O 1
ATOM 687 N N . ARG A 1 89 ? 6.874 -6.743 75.329 1.00 37.90 112 ARG A N 1
ATOM 688 C CA . ARG A 1 89 ? 5.458 -6.718 74.943 1.00 33.80 112 ARG A CA 1
ATOM 689 C C . ARG A 1 89 ? 4.971 -5.379 74.372 1.00 37.09 112 ARG A C 1
ATOM 690 O O . ARG A 1 89 ? 5.503 -4.314 74.714 1.00 33.30 112 ARG A O 1
ATOM 698 N N . LEU A 1 90 ? 3.966 -5.450 73.494 1.00 34.14 113 LEU A N 1
ATOM 699 C CA . LEU A 1 90 ? 3.282 -4.276 72.966 1.00 28.92 113 LEU A CA 1
ATOM 700 C C . LEU A 1 90 ? 1.887 -4.090 73.577 1.00 34.89 113 LEU A C 1
ATOM 701 O O . LEU A 1 90 ? 1.050 -4.996 73.563 1.00 38.57 113 LEU A O 1
ATOM 706 N N . TYR A 1 91 ? 1.637 -2.903 74.109 1.00 33.25 114 TYR A N 1
ATOM 707 C CA . TYR A 1 91 ? 0.338 -2.560 74.660 1.00 27.37 114 TYR A CA 1
ATOM 708 C C . TYR A 1 91 ? -0.250 -1.369 73.930 1.00 31.40 114 TYR A C 1
ATOM 709 O O . TYR A 1 91 ? 0.481 -0.568 73.345 1.00 27.66 114 TYR A O 1
ATOM 718 N N . ASN A 1 92 ? -1.575 -1.290 73.892 1.00 31.83 115 ASN A N 1
ATOM 719 C CA . ASN A 1 92 ? -2.226 -0.060 73.472 1.00 25.39 115 ASN A CA 1
ATOM 720 C C . ASN A 1 92 ? -3.122 0.380 74.646 1.00 26.41 115 ASN A C 1
ATOM 721 O O . ASN A 1 92 ? -3.098 -0.267 75.697 1.00 32.05 115 ASN A O 1
ATOM 726 N N . PRO A 1 93 ? -3.866 1.490 74.513 1.00 24.90 116 PRO A N 1
ATOM 727 C CA . PRO A 1 93 ? -4.786 1.857 75.609 1.00 28.03 116 PRO A CA 1
ATOM 728 C C . PRO A 1 93 ? -5.822 0.782 76.007 1.00 27.49 116 PRO A C 1
ATOM 729 O O . PRO A 1 93 ? -6.312 0.811 77.140 1.00 22.77 116 PRO A O 1
ATOM 733 N N . SER A 1 94 ? -6.178 -0.120 75.098 1.00 23.99 117 SER A N 1
ATOM 734 C CA . SER A 1 94 ? -7.060 -1.244 75.464 1.00 30.50 117 SER A CA 1
ATOM 735 C C . SER A 1 94 ? -6.347 -2.387 76.177 1.00 36.87 117 SER A C 1
ATOM 736 O O . SER A 1 94 ? -7.009 -3.286 76.695 1.00 39.12 117 SER A O 1
ATOM 739 N N . GLY A 1 95 ? -5.017 -2.414 76.154 1.00 28.93 118 GLY A N 1
ATOM 740 C CA . GLY A 1 95 ? -4.333 -3.493 76.834 1.00 30.00 118 GLY A CA 1
ATOM 741 C C . GLY A 1 95 ? -3.322 -4.220 75.971 1.00 36.28 118 GLY A C 1
ATOM 742 O O . GLY A 1 95 ? -2.821 -3.689 74.967 1.00 33.66 118 GLY A O 1
ATOM 743 N N . TYR A 1 96 ? -2.994 -5.437 76.393 1.00 37.08 119 TYR A N 1
ATOM 744 C CA . TYR A 1 96 ? -2.010 -6.256 75.699 1.00 38.73 119 TYR A CA 1
ATOM 745 C C . TYR A 1 96 ? -2.386 -6.467 74.229 1.00 38.20 119 TYR A C 1
ATOM 746 O O . TYR A 1 96 ? -3.559 -6.573 73.897 1.00 38.41 119 TYR A O 1
ATOM 755 N N . ILE A 1 97 ? -1.382 -6.483 73.359 1.00 38.27 120 ILE A N 1
ATOM 756 C CA . ILE A 1 97 ? -1.584 -6.754 71.950 1.00 37.15 120 ILE A CA 1
ATOM 757 C C . ILE A 1 97 ? -0.803 -7.995 71.520 1.00 40.56 120 ILE A C 1
ATOM 758 O O . ILE A 1 97 ? -1.395 -8.963 71.040 1.00 39.52 120 ILE A O 1
ATOM 763 N N . LYS A 1 98 ? 0.512 -7.980 71.726 1.00 36.07 121 LYS A N 1
ATOM 764 C CA . LYS A 1 98 ? 1.370 -9.067 71.269 1.00 39.80 121 LYS A CA 1
ATOM 765 C C . LYS A 1 98 ? 2.748 -9.002 71.916 1.00 43.42 121 LYS A C 1
ATOM 766 O O . LYS A 1 98 ? 3.109 -7.978 72.482 1.00 40.87 121 LYS A O 1
ATOM 772 N N . SER A 1 99 ? 3.516 -10.087 71.833 1.00 44.13 122 SER A N 1
ATOM 773 C CA . SER A 1 99 ? 4.895 -10.094 72.345 1.00 46.23 122 SER A CA 1
ATOM 774 C C . SER A 1 99 ? 5.902 -10.104 71.209 1.00 44.27 122 SER A C 1
ATOM 775 O O . SER A 1 99 ? 5.629 -10.632 70.140 1.00 54.77 122 SER A O 1
ATOM 778 N N . PHE A 1 100 ? 7.081 -9.554 71.463 1.00 44.62 123 PHE A N 1
ATOM 779 C CA . PHE A 1 100 ? 8.155 -9.523 70.479 1.00 49.45 123 PHE A CA 1
ATOM 780 C C . PHE A 1 100 ? 9.238 -10.544 70.845 1.00 49.02 123 PHE A C 1
ATOM 781 O O . PHE A 1 100 ? 10.133 -10.270 71.647 1.00 51.08 123 PHE A O 1
ATOM 789 N N . THR A 1 101 ? 9.138 -11.725 70.246 1.00 53.37 124 THR A N 1
ATOM 790 C CA . THR A 1 101 ? 9.977 -12.862 70.602 1.00 53.62 124 THR A CA 1
ATOM 791 C C . THR A 1 101 ? 11.204 -12.971 69.721 1.00 55.55 124 THR A C 1
ATOM 792 O O . THR A 1 101 ? 12.072 -13.810 69.950 1.00 58.61 124 THR A O 1
ATOM 796 N N . GLU A 1 102 ? 11.258 -12.133 68.700 1.00 52.91 125 GLU A N 1
ATOM 797 C CA . GLU A 1 102 ? 12.337 -12.179 67.728 1.00 54.90 125 GLU A CA 1
ATOM 798 C C . GLU A 1 102 ? 13.700 -12.058 68.402 1.00 58.21 125 GLU A C 1
ATOM 799 O O . GLU A 1 102 ? 13.875 -11.264 69.323 1.00 65.09 125 GLU A O 1
ATOM 805 N N . THR A 1 103 ? 14.652 -12.878 67.963 1.00 63.74 126 THR A N 1
ATOM 806 C CA . THR A 1 103 ? 16.021 -12.860 68.492 1.00 59.98 126 THR A CA 1
ATOM 807 C C . THR A 1 103 ? 17.056 -12.860 67.359 1.00 62.66 126 THR A C 1
ATOM 808 O O . THR A 1 103 ? 16.784 -13.362 66.271 1.00 71.34 126 THR A O 1
ATOM 812 N N . PRO A 1 104 ? 18.238 -12.271 67.596 1.00 62.01 127 PRO A N 1
ATOM 813 C CA . PRO A 1 104 ? 18.669 -11.636 68.843 1.00 61.14 127 PRO A CA 1
ATOM 814 C C . PRO A 1 104 ? 18.226 -10.176 68.923 1.00 64.12 127 PRO A C 1
ATOM 815 O O . PRO A 1 104 ? 18.186 -9.483 67.901 1.00 62.82 127 PRO A O 1
ATOM 819 N N . ARG A 1 105 ? 17.900 -9.725 70.132 1.00 59.19 128 ARG A N 1
ATOM 820 C CA . ARG A 1 105 ? 17.431 -8.364 70.358 1.00 52.81 128 ARG A CA 1
ATOM 821 C C . ARG A 1 105 ? 18.522 -7.314 70.171 1.00 54.37 128 ARG A C 1
ATOM 822 O O . ARG A 1 105 ? 19.477 -7.240 70.949 1.00 57.16 128 ARG A O 1
ATOM 830 N N . THR A 1 106 ? 18.386 -6.511 69.123 1.00 45.98 129 THR A N 1
ATOM 831 C CA . THR A 1 106 ? 19.278 -5.382 68.932 1.00 42.78 129 THR A CA 1
ATOM 832 C C . THR A 1 106 ? 18.519 -4.067 68.855 1.00 43.00 129 THR A C 1
ATOM 833 O O . THR A 1 106 ? 17.285 -4.041 68.809 1.00 41.56 129 THR A O 1
ATOM 837 N N . LYS A 1 10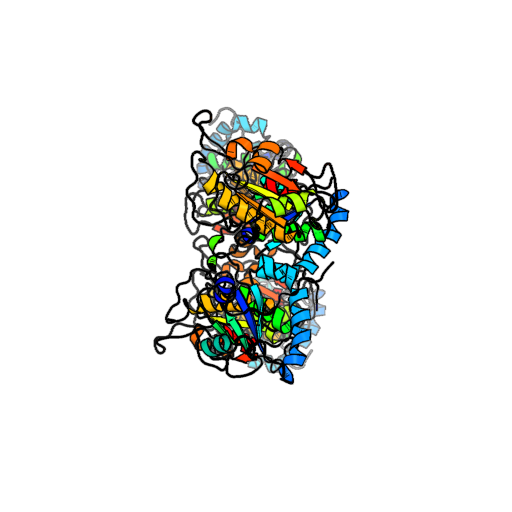7 ? 19.281 -2.978 68.832 1.00 41.43 130 LYS A N 1
ATOM 838 C CA . LYS A 1 107 ? 18.739 -1.637 68.681 1.00 42.05 130 LYS A CA 1
ATOM 839 C C . LYS A 1 107 ? 18.020 -1.563 67.351 1.00 40.71 130 LYS A C 1
ATOM 840 O O . LYS A 1 107 ? 16.958 -0.975 67.243 1.00 41.28 130 LYS A O 1
ATOM 846 N N . GLU A 1 108 ? 18.616 -2.187 66.342 1.00 43.48 131 GLU A N 1
ATOM 847 C CA . GLU A 1 108 ? 18.032 -2.254 65.016 1.00 40.78 131 GLU A CA 1
ATOM 848 C C . GLU A 1 108 ? 16.681 -2.999 65.055 1.00 38.59 131 GLU A C 1
ATOM 849 O O . GLU A 1 108 ? 15.678 -2.513 64.517 1.00 30.88 131 GLU A O 1
ATOM 855 N N . SER A 1 109 ? 16.652 -4.157 65.715 1.00 33.55 132 SER A N 1
ATOM 856 C CA . SER A 1 109 ? 15.442 -4.979 65.705 1.00 37.67 132 SER A CA 1
ATOM 857 C C . SER A 1 109 ? 14.282 -4.348 66.482 1.00 38.48 132 SER A C 1
ATOM 858 O O . SER A 1 109 ? 13.134 -4.487 66.097 1.00 38.09 132 SER A O 1
ATOM 861 N N . LEU A 1 110 ? 14.585 -3.666 67.579 1.00 38.22 133 LEU A N 1
ATOM 862 C CA . LEU A 1 110 ? 13.553 -3.039 68.384 1.00 30.46 133 LEU A CA 1
ATOM 863 C C . LEU A 1 110 ? 13.016 -1.814 67.666 1.00 33.04 133 LEU A C 1
ATOM 864 O O . LEU A 1 110 ? 11.813 -1.619 67.597 1.00 34.62 133 LEU A O 1
ATOM 869 N N . ILE A 1 111 ? 13.908 -1.001 67.107 1.00 36.59 134 ILE A N 1
ATOM 870 C CA . ILE A 1 111 ? 13.464 0.151 66.333 1.00 37.51 134 ILE A CA 1
ATOM 871 C C . ILE A 1 111 ? 12.554 -0.275 65.172 1.00 33.54 134 ILE A C 1
ATOM 872 O O . ILE A 1 111 ? 11.500 0.323 64.970 1.00 30.98 134 ILE A O 1
ATOM 877 N N . ALA A 1 112 ? 12.960 -1.300 64.429 1.00 30.59 135 ALA A N 1
ATOM 878 C CA . ALA A 1 112 ? 12.213 -1.762 63.259 1.00 34.67 135 ALA A CA 1
ATOM 879 C C . ALA A 1 112 ? 10.819 -2.206 63.678 1.00 30.32 135 ALA A C 1
ATOM 880 O O . ALA A 1 112 ? 9.835 -1.883 63.032 1.00 34.66 135 ALA A O 1
ATOM 882 N N . PHE A 1 113 ? 10.761 -2.938 64.780 1.00 26.73 136 PHE A N 1
ATOM 883 C CA . PHE A 1 113 ? 9.520 -3.390 65.372 1.00 27.80 136 PHE A CA 1
ATOM 884 C C . PHE A 1 113 ? 8.601 -2.257 65.779 1.00 32.41 136 PHE A C 1
ATOM 885 O O . PHE A 1 113 ? 7.395 -2.350 65.585 1.00 35.60 136 PHE A O 1
ATOM 893 N N . ALA A 1 114 ? 9.134 -1.205 66.387 1.00 30.89 137 ALA A N 1
ATOM 894 C CA . ALA A 1 114 ? 8.257 -0.095 66.705 1.00 33.92 137 ALA A CA 1
ATOM 895 C C . ALA A 1 114 ? 7.735 0.547 65.401 1.00 31.09 137 ALA A C 1
ATOM 896 O O . ALA A 1 114 ? 6.519 0.760 65.248 1.00 33.80 137 ALA A O 1
ATOM 898 N N . ARG A 1 115 ? 8.620 0.789 64.437 1.00 24.81 138 ARG A N 1
ATOM 899 C CA . ARG A 1 115 ? 8.178 1.355 63.159 1.00 31.33 138 ARG A CA 1
ATOM 900 C C . ARG A 1 115 ? 7.162 0.450 62.443 1.00 29.71 138 ARG A C 1
ATOM 901 O O . ARG A 1 115 ? 6.192 0.924 61.881 1.00 29.49 138 ARG A O 1
ATOM 909 N N . ARG A 1 116 ? 7.394 -0.852 62.482 1.00 32.00 139 ARG A N 1
ATOM 910 C CA . ARG A 1 116 ? 6.486 -1.814 61.859 1.00 38.05 139 ARG A CA 1
ATOM 911 C C . ARG A 1 116 ? 5.072 -1.690 62.466 1.00 33.14 139 ARG A C 1
ATOM 912 O O . ARG A 1 116 ? 4.085 -1.572 61.756 1.00 29.58 139 ARG A O 1
ATOM 920 N N . GLU A 1 117 ? 5.010 -1.648 63.790 1.00 30.60 140 GLU A N 1
ATOM 921 C CA . GLU A 1 117 ? 3.765 -1.602 64.517 1.00 28.60 140 GLU A CA 1
ATOM 922 C C . GLU A 1 117 ? 3.008 -0.293 64.414 1.00 29.95 140 GLU A C 1
ATOM 923 O O . GLU A 1 117 ? 1.798 -0.270 64.623 1.00 32.35 140 GLU A O 1
ATOM 929 N N . SER A 1 118 ? 3.704 0.801 64.140 1.00 28.60 141 SER A N 1
ATOM 930 C CA . SER A 1 118 ? 3.031 2.077 63.972 1.00 31.84 141 SER A CA 1
ATOM 931 C C . SER A 1 118 ? 2.208 2.084 62.683 1.00 35.33 141 SER A C 1
ATOM 932 O O . SER A 1 118 ? 1.277 2.864 62.541 1.00 30.81 141 SER A O 1
ATOM 935 N N . MET A 1 119 ? 2.530 1.197 61.752 1.00 36.74 142 MET A N 1
ATOM 936 C CA . MET A 1 119 ? 1.815 1.192 60.483 1.00 35.23 142 MET A CA 1
ATOM 937 C C . MET A 1 119 ? 0.687 0.180 60.438 1.00 35.94 142 MET A C 1
ATOM 938 O O . MET A 1 119 ? 0.056 -0.007 59.408 1.00 39.45 142 MET A O 1
ATOM 943 N N . ASP A 1 120 ? 0.453 -0.492 61.553 1.00 34.89 143 ASP A N 1
ATOM 944 C CA . ASP A 1 120 ? -0.737 -1.299 61.718 1.00 31.93 143 ASP A CA 1
ATOM 945 C C . ASP A 1 120 ? -1.878 -0.407 62.232 1.00 35.17 143 ASP A C 1
ATOM 946 O O . ASP A 1 120 ? -1.889 -0.031 63.402 1.00 37.74 143 ASP A O 1
ATOM 951 N N . PRO A 1 121 ? -2.876 -0.125 61.371 1.00 37.02 144 PRO A N 1
ATOM 952 C CA . PRO A 1 121 ? -3.947 0.824 61.693 1.00 32.35 144 PRO A CA 1
ATOM 953 C C . PRO A 1 121 ? -4.769 0.360 62.866 1.00 37.12 144 PRO A C 1
ATOM 954 O O . PRO A 1 121 ? -5.383 1.194 63.513 1.00 35.78 144 PRO A O 1
ATOM 958 N N . ASN A 1 122 ? -4.798 -0.947 63.120 1.00 35.77 145 ASN A N 1
ATOM 959 C CA . ASN A 1 122 ? -5.616 -1.487 64.205 1.00 33.15 145 ASN A CA 1
ATOM 960 C C . ASN A 1 122 ? -5.036 -1.177 65.588 1.00 37.43 145 ASN A C 1
ATOM 961 O O . ASN A 1 122 ? -5.754 -1.226 66.583 1.00 38.03 145 ASN A O 1
ATOM 966 N N . ASN A 1 123 ? -3.746 -0.831 65.647 1.00 33.01 146 ASN A N 1
ATOM 967 C CA . ASN A 1 123 ? -3.076 -0.610 66.927 1.00 34.67 146 ASN A CA 1
ATOM 968 C C . ASN A 1 123 ? -3.539 0.695 67.574 1.00 32.99 146 ASN A C 1
ATOM 969 O O . ASN A 1 123 ? -3.730 0.777 68.793 1.00 30.46 146 ASN A O 1
ATOM 974 N N . LEU A 1 124 ? -3.682 1.732 66.768 1.00 29.26 147 LEU A N 1
ATOM 975 C CA . LEU A 1 124 ? -4.217 2.973 67.311 1.00 43.34 147 LEU A CA 1
ATOM 976 C C . LEU A 1 124 ? -5.520 3.344 66.625 1.00 40.65 147 LEU A C 1
ATOM 977 O O . LEU A 1 124 ? -5.986 4.470 66.753 1.00 45.53 147 LEU A O 1
ATOM 982 N N . ASP A 1 125 ? -6.115 2.367 65.942 1.00 43.62 148 ASP A N 1
ATOM 983 C CA . ASP A 1 125 ? -7.321 2.573 65.137 1.00 44.58 148 ASP A CA 1
ATOM 984 C C . ASP A 1 125 ? -7.211 3.858 64.347 1.00 41.48 148 ASP A C 1
ATOM 985 O O . ASP A 1 125 ? -8.049 4.747 64.461 1.00 48.41 148 ASP A O 1
ATOM 990 N N . THR A 1 126 ? -6.142 3.949 63.565 1.00 39.10 149 THR A N 1
ATOM 991 C CA . THR A 1 126 ? -5.949 5.051 62.634 1.00 39.47 149 THR A CA 1
ATOM 992 C C . THR A 1 126 ? -6.503 4.634 61.278 1.00 38.11 149 THR A C 1
ATOM 993 O O . THR A 1 126 ? -6.863 3.480 61.073 1.00 41.29 149 THR A O 1
ATOM 997 N N . ASP A 1 127 ? -6.530 5.565 60.340 1.00 38.35 150 ASP A N 1
ATOM 998 C CA . ASP A 1 127 ? -7.245 5.358 59.093 1.00 37.26 150 ASP A CA 1
ATOM 999 C C . ASP A 1 127 ? -6.351 4.981 57.935 1.00 33.07 150 ASP A C 1
ATOM 1000 O O . ASP A 1 127 ? -5.645 5.826 57.388 1.00 36.28 150 ASP A O 1
ATOM 1005 N N . LEU A 1 128 ? -6.454 3.726 57.520 1.00 26.06 151 LEU A N 1
ATOM 1006 C CA . LEU A 1 128 ? -5.617 3.160 56.461 1.00 30.83 151 LEU A CA 1
ATOM 1007 C C . LEU A 1 128 ? -5.824 3.829 55.096 1.00 31.10 151 LEU A C 1
ATOM 1008 O O . LEU A 1 128 ? -4.907 3.857 54.280 1.00 38.61 151 LEU A O 1
ATOM 1013 N N . ASP A 1 129 ? -7.014 4.377 54.857 1.00 34.71 152 ASP A N 1
ATOM 1014 C CA . ASP A 1 129 ? -7.334 5.084 53.603 1.00 32.82 152 ASP A CA 1
ATOM 1015 C C . ASP A 1 129 ? -6.475 6.317 53.341 1.00 34.11 152 ASP A C 1
ATOM 1016 O O . ASP A 1 129 ? -6.363 6.765 52.208 1.00 33.91 152 ASP A O 1
ATOM 1021 N N . SER A 1 130 ? -5.901 6.895 54.389 1.00 36.50 153 SER A N 1
ATOM 1022 C CA . SER A 1 130 ? -5.069 8.082 54.215 1.00 36.38 153 SER A CA 1
ATOM 1023 C C . SER A 1 130 ? -3.739 7.718 53.586 1.00 32.04 153 SER A C 1
ATOM 1024 O O . SER A 1 130 ? -3.070 8.569 53.006 1.00 39.22 153 SER A O 1
ATOM 1027 N N . ALA A 1 131 ? -3.372 6.443 53.668 1.00 28.51 154 ALA A N 1
ATOM 1028 C CA . ALA A 1 131 ? -2.066 6.022 53.174 1.00 30.93 154 ALA A CA 1
ATOM 1029 C C . ALA A 1 131 ? -2.172 5.303 51.836 1.00 33.09 154 ALA A C 1
ATOM 1030 O O . ALA A 1 131 ? -3.206 4.710 51.507 1.00 30.24 154 ALA A O 1
ATOM 1032 N N . LYS A 1 132 ? -1.107 5.404 51.058 1.00 28.79 155 LYS A N 1
ATOM 1033 C CA . LYS A 1 132 ? -0.967 4.671 49.808 1.00 31.64 155 LYS A CA 1
ATOM 1034 C C . LYS A 1 132 ? -0.587 3.220 50.101 1.00 38.11 155 LYS A C 1
ATOM 1035 O O . LYS A 1 132 ? 0.033 2.928 51.128 1.00 34.00 155 LYS A O 1
ATOM 1041 N N . SER A 1 133 ? -0.975 2.305 49.219 1.00 35.66 156 SER A N 1
ATOM 1042 C CA . SER A 1 133 ? -0.431 0.960 49.279 1.00 30.39 156 SER A CA 1
ATOM 1043 C C . SER A 1 133 ? 0.963 0.988 48.664 1.00 30.26 156 SER A C 1
ATOM 1044 O O . SER A 1 133 ? 1.175 1.638 47.641 1.00 35.17 156 SER A O 1
ATOM 1047 N N . GLU A 1 134 ? 1.926 0.340 49.308 1.00 24.71 157 GLU A N 1
ATOM 1048 C CA . GLU A 1 134 ? 3.269 0.250 48.738 1.00 27.00 157 GLU A CA 1
ATOM 1049 C C . GLU A 1 134 ? 3.374 -0.883 47.709 1.00 30.45 157 GLU A C 1
ATOM 1050 O O . GLU A 1 134 ? 4.386 -0.975 47.001 1.00 22.73 157 GLU A O 1
ATOM 1056 N N . SER A 1 135 ? 2.331 -1.728 47.623 1.00 22.42 158 SER A N 1
ATOM 1057 C CA . SER A 1 135 ? 2.340 -2.903 46.758 1.00 17.30 158 SER A CA 1
ATOM 1058 C C . SER A 1 135 ? 2.487 -2.520 45.289 1.00 21.31 158 SER A C 1
ATOM 1059 O O . SER A 1 135 ? 1.747 -1.708 44.790 1.00 18.25 158 SER A O 1
ATOM 1062 N N . GLN A 1 136 ? 3.453 -3.102 44.588 1.00 22.01 159 GLN A N 1
ATOM 1063 C CA . GLN A 1 136 ? 3.676 -2.715 43.190 1.00 26.28 159 GLN A CA 1
ATOM 1064 C C . GLN A 1 136 ? 2.977 -3.607 42.163 1.00 24.47 159 GLN A C 1
ATOM 1065 O O . GLN A 1 136 ? 2.863 -4.820 42.322 1.00 22.66 159 GLN A O 1
ATOM 1071 N N . TYR A 1 137 ? 2.448 -2.964 41.132 1.00 30.50 160 TYR A N 1
ATOM 1072 C CA . TYR A 1 137 ? 1.797 -3.652 40.040 1.00 26.25 160 TYR A CA 1
ATOM 1073 C C . TYR A 1 137 ? 2.818 -4.404 39.246 1.00 22.20 160 TYR A C 1
ATOM 1074 O O . TYR A 1 137 ? 3.712 -3.815 38.676 1.00 31.69 160 TYR A O 1
ATOM 1083 N N . LEU A 1 138 ? 2.690 -5.719 39.212 1.00 24.98 161 LEU A N 1
ATOM 1084 C CA . LEU A 1 138 ? 3.627 -6.518 38.447 1.00 28.14 161 LEU A CA 1
ATOM 1085 C C . LEU A 1 138 ? 2.918 -7.177 37.290 1.00 27.04 161 LEU A C 1
ATOM 1086 O O . LEU A 1 138 ? 2.038 -8.015 37.491 1.00 24.73 161 LEU A O 1
ATOM 1091 N N . GLU A 1 139 ? 3.348 -6.836 36.082 1.00 29.84 162 GLU A N 1
ATOM 1092 C CA . GLU A 1 139 ? 2.950 -7.590 34.900 1.00 29.34 162 GLU A CA 1
ATOM 1093 C C . GLU A 1 139 ? 3.744 -8.877 34.898 1.00 35.66 162 GLU A C 1
ATOM 1094 O O . GLU A 1 139 ? 4.744 -8.997 35.624 1.00 34.54 162 GLU A O 1
ATOM 1100 N N . GLY A 1 140 ? 3.315 -9.831 34.075 1.00 38.56 163 GLY A N 1
ATOM 1101 C CA . GLY A 1 140 ? 3.923 -11.148 34.048 1.00 27.57 163 GLY A CA 1
ATOM 1102 C C . GLY A 1 140 ? 5.412 -11.093 33.838 1.00 35.48 163 GLY A C 1
ATOM 1103 O O . GLY A 1 140 ? 6.181 -11.749 34.540 1.00 35.10 163 GLY A O 1
ATOM 1104 N N . PHE A 1 141 ? 5.807 -10.272 32.873 1.00 40.56 164 PHE A N 1
ATOM 1105 C CA . PHE A 1 141 ? 7.201 -10.068 32.542 1.00 32.53 164 PHE A CA 1
ATOM 1106 C C . PHE A 1 141 ? 8.002 -9.553 33.744 1.00 38.33 164 PHE A C 1
ATOM 1107 O O . PHE A 1 141 ? 9.125 -10.007 33.992 1.00 39.80 164 PHE A O 1
ATOM 1115 N N . ASP A 1 142 ? 7.429 -8.606 34.479 1.00 37.68 165 ASP A N 1
ATOM 1116 C CA . ASP A 1 142 ? 8.059 -8.056 35.678 1.00 31.79 165 ASP A CA 1
ATOM 1117 C C . ASP A 1 142 ? 8.307 -9.157 36.689 1.00 31.75 165 ASP A C 1
ATOM 1118 O O . ASP A 1 142 ? 9.378 -9.249 37.303 1.00 33.25 165 ASP A O 1
ATOM 1123 N N . PHE A 1 143 ? 7.299 -10.002 36.858 1.00 27.94 166 PHE A N 1
ATOM 1124 C CA . PHE A 1 143 ? 7.386 -11.068 37.838 1.00 28.92 166 PHE A CA 1
ATOM 1125 C C . PHE A 1 143 ? 8.443 -12.105 37.440 1.00 30.04 166 PHE A C 1
ATOM 1126 O O . PHE A 1 143 ? 9.058 -12.714 38.302 1.00 23.90 166 PHE A O 1
ATOM 1134 N N . LEU A 1 144 ? 8.598 -12.324 36.132 1.00 28.80 167 LEU A N 1
ATOM 1135 C CA . LEU A 1 144 ? 9.544 -13.284 35.602 1.00 28.63 167 LEU A CA 1
ATOM 1136 C C . LEU A 1 144 ? 10.968 -12.722 35.735 1.00 28.65 167 LEU A C 1
ATOM 1137 O O . LEU A 1 144 ? 11.897 -13.443 36.072 1.00 28.69 167 LEU A O 1
ATOM 1142 N N . GLU A 1 145 ? 11.125 -11.423 35.528 1.00 30.26 168 GLU A N 1
ATOM 1143 C CA . GLU A 1 145 ? 12.411 -10.794 35.782 1.00 34.50 168 GLU A CA 1
ATOM 1144 C C . GLU A 1 145 ? 12.812 -11.024 37.234 1.00 30.19 168 GLU A C 1
ATOM 1145 O O . GLU A 1 145 ? 13.922 -11.457 37.491 1.00 27.06 168 GLU A O 1
ATOM 1151 N N . LEU A 1 146 ? 11.885 -10.814 38.168 1.00 27.76 169 LEU A N 1
ATOM 1152 C CA . LEU A 1 146 ? 12.192 -11.038 39.572 1.00 29.84 169 LEU A CA 1
ATOM 1153 C C . LEU A 1 146 ? 12.691 -12.446 39.816 1.00 34.57 169 LEU A C 1
ATOM 1154 O O . LEU A 1 146 ? 13.611 -12.672 40.601 1.00 29.40 169 LEU A O 1
ATOM 1159 N N . ILE A 1 147 ? 12.060 -13.392 39.134 1.00 31.96 170 ILE A N 1
ATOM 1160 C CA . ILE A 1 147 ? 12.316 -14.793 39.387 1.00 36.28 170 ILE A CA 1
ATOM 1161 C C . ILE A 1 147 ? 13.551 -15.284 38.629 1.00 29.57 170 ILE A C 1
ATOM 1162 O O . ILE A 1 147 ? 14.141 -16.278 38.996 1.00 29.58 170 ILE A O 1
ATOM 1167 N N . ALA A 1 148 ? 13.954 -14.552 37.598 1.00 27.57 171 ALA A N 1
ATOM 1168 C CA . ALA A 1 148 ? 15.188 -14.840 36.883 1.00 25.14 171 ALA A CA 1
ATOM 1169 C C . ALA A 1 148 ? 16.425 -14.389 37.685 1.00 32.34 171 ALA A C 1
ATOM 1170 O O . ALA A 1 148 ? 17.568 -14.570 37.246 1.00 31.99 171 ALA A O 1
ATOM 1172 N N . GLY A 1 149 ? 16.191 -13.764 38.836 1.00 31.70 172 GLY A N 1
ATOM 1173 C CA . GLY A 1 149 ? 17.274 -13.399 39.727 1.00 31.30 172 GLY A CA 1
ATOM 1174 C C . GLY A 1 149 ? 17.557 -11.914 39.692 1.00 31.93 172 GLY A C 1
ATOM 1175 O O . GLY A 1 149 ? 18.639 -11.473 40.095 1.00 28.31 172 GLY A O 1
ATOM 1176 N N . LYS A 1 150 ? 16.603 -11.143 39.174 1.00 27.36 173 LYS A N 1
ATOM 1177 C CA . LYS A 1 150 ? 16.819 -9.719 38.989 1.00 28.61 173 LYS A CA 1
ATOM 1178 C C . LYS A 1 150 ? 16.382 -8.824 40.153 1.00 34.81 173 LYS A C 1
ATOM 1179 O O . LYS A 1 150 ? 16.704 -7.631 40.171 1.00 33.48 173 LYS A O 1
ATOM 1185 N N . ALA A 1 151 ? 15.700 -9.397 41.142 1.00 30.89 174 ALA A N 1
ATOM 1186 C CA . ALA A 1 151 ? 15.388 -8.663 42.370 1.00 27.82 174 ALA A CA 1
ATOM 1187 C C . ALA A 1 151 ? 16.629 -8.327 43.221 1.00 33.60 174 ALA A C 1
ATOM 1188 O O . ALA A 1 151 ? 17.461 -9.193 43.503 1.00 32.60 174 ALA A O 1
ATOM 1190 N N . THR A 1 152 ? 16.717 -7.079 43.669 1.00 32.93 175 THR A N 1
ATOM 1191 C CA . THR A 1 152 ? 17.809 -6.655 44.544 1.00 31.63 175 THR A CA 1
ATOM 1192 C C . THR A 1 152 ? 17.342 -6.583 45.994 1.00 34.44 175 THR A C 1
ATOM 1193 O O . THR A 1 152 ? 18.150 -6.445 46.911 1.00 37.08 175 THR A O 1
ATOM 1197 N N . ARG A 1 153 ? 16.034 -6.685 46.207 1.00 28.62 176 ARG A N 1
ATOM 1198 C CA . ARG A 1 153 ? 15.507 -6.812 47.566 1.00 26.16 176 ARG A CA 1
ATOM 1199 C C . ARG A 1 153 ? 14.519 -7.969 47.508 1.00 28.22 176 ARG A C 1
ATOM 1200 O O . ARG A 1 153 ? 14.112 -8.354 46.425 1.00 25.85 176 ARG A O 1
ATOM 1208 N N . PRO A 1 154 ? 14.205 -8.588 48.655 1.00 24.78 177 PRO A N 1
ATOM 1209 C CA . PRO A 1 154 ? 13.152 -9.604 48.640 1.00 20.35 177 PRO A CA 1
ATOM 1210 C C . PRO A 1 154 ? 11.786 -8.953 48.239 1.00 28.19 177 PRO A C 1
ATOM 1211 O O . PRO A 1 154 ? 11.624 -7.758 48.471 1.00 26.77 177 PRO A O 1
ATOM 1215 N N . HIS A 1 155 ? 10.875 -9.719 47.625 1.00 21.92 178 HIS A N 1
ATOM 1216 C CA . HIS A 1 155 ? 9.545 -9.257 47.175 1.00 24.42 178 HIS A CA 1
ATOM 1217 C C . HIS A 1 155 ? 8.507 -10.243 47.691 1.00 23.37 178 HIS A C 1
ATOM 1218 O O . HIS A 1 155 ? 8.544 -11.422 47.315 1.00 22.45 178 HIS A O 1
ATOM 1225 N N . LEU A 1 156 ? 7.647 -9.805 48.598 1.00 16.94 179 LEU A N 1
ATOM 1226 C CA . LEU A 1 156 ? 6.483 -10.581 48.907 1.00 21.01 179 LEU A CA 1
ATOM 1227 C C . LEU A 1 156 ? 5.499 -10.258 47.812 1.00 20.39 179 LEU A C 1
ATOM 1228 O O . LEU A 1 156 ? 5.227 -9.074 47.548 1.00 22.42 179 LEU A O 1
ATOM 1233 N N . VAL A 1 157 ? 5.043 -11.285 47.114 1.00 15.41 180 VAL A N 1
ATOM 1234 C CA . VAL A 1 157 ? 4.105 -11.090 46.017 1.00 19.99 180 VAL A CA 1
ATOM 1235 C C . VAL A 1 157 ? 2.790 -11.817 46.254 1.00 20.83 180 VAL A C 1
ATOM 1236 O O . VAL A 1 157 ? 2.756 -12.986 46.682 1.00 22.94 180 VAL A O 1
ATOM 1240 N N . SER A 1 158 ? 1.716 -11.083 45.991 1.00 22.73 181 SER A N 1
ATOM 1241 C CA . SER A 1 158 ? 0.353 -11.572 46.118 1.00 20.25 181 SER A CA 1
ATOM 1242 C C . SER A 1 158 ? -0.260 -11.755 44.733 1.00 18.90 181 SER A C 1
ATOM 1243 O O . SER A 1 158 ? -0.018 -10.955 43.822 1.00 17.53 181 SER A O 1
ATOM 1246 N N . PHE A 1 159 ? -1.081 -12.792 44.607 1.00 20.35 182 PHE A N 1
ATOM 1247 C CA . PHE A 1 159 ? -1.715 -13.195 43.350 1.00 20.55 182 PHE A CA 1
ATOM 1248 C C . PHE A 1 159 ? -3.239 -13.184 43.496 1.00 22.41 182 PHE A C 1
ATOM 1249 O O . PHE A 1 159 ? -3.775 -13.711 44.470 1.00 18.80 182 PHE A O 1
ATOM 1257 N N . TRP A 1 160 ? -3.931 -12.576 42.534 1.00 25.45 183 TRP A N 1
ATOM 1258 C CA . TRP A 1 160 ? -5.376 -12.292 42.681 1.00 22.40 183 TRP A CA 1
ATOM 1259 C C . TRP A 1 160 ? -6.232 -12.804 41.532 1.00 22.03 183 TRP A C 1
ATOM 1260 O O . TRP A 1 160 ? -5.826 -12.709 40.375 1.00 23.33 183 TRP A O 1
ATOM 1271 N N . PRO A 1 161 ? -7.453 -13.279 41.841 1.00 27.23 184 PRO A N 1
ATOM 1272 C CA . PRO A 1 161 ? -8.376 -13.681 40.778 1.00 23.48 184 PRO A CA 1
ATOM 1273 C C . PRO A 1 161 ? -9.066 -12.469 40.171 1.00 26.34 184 PRO A C 1
ATOM 1274 O O . PRO A 1 161 ? -10.260 -12.244 40.393 1.00 28.78 184 PRO A O 1
ATOM 1278 N N . THR A 1 162 ? -8.316 -11.700 39.391 1.00 25.47 185 THR A N 1
ATOM 1279 C CA . THR A 1 162 ? -8.838 -10.484 38.779 1.00 30.80 185 THR A CA 1
ATOM 1280 C C . THR A 1 162 ? -7.915 -10.066 37.661 1.00 27.22 185 THR A C 1
ATOM 1281 O O . THR A 1 162 ? -6.833 -10.627 37.524 1.00 26.95 185 THR A O 1
ATOM 1285 N N . LYS A 1 163 ? -8.334 -9.085 36.866 1.00 26.24 186 LYS A N 1
ATOM 1286 C CA . LYS A 1 163 ? -7.454 -8.525 35.848 1.00 29.65 186 LYS A CA 1
ATOM 1287 C C . LYS A 1 163 ? -7.398 -7.004 36.008 1.00 30.89 186 LYS A C 1
ATOM 1288 O O . LYS A 1 163 ? -6.669 -6.324 35.299 1.00 36.77 186 LYS A O 1
ATOM 1294 N N . ASP A 1 164 ? -8.171 -6.480 36.948 1.00 27.07 187 ASP A N 1
ATOM 1295 C CA . ASP A 1 164 ? -8.374 -5.039 37.036 1.00 38.02 187 ASP A CA 1
ATOM 1296 C C . ASP A 1 164 ? -7.652 -4.350 38.189 1.00 32.04 187 ASP A C 1
ATOM 1297 O O . ASP A 1 164 ? -7.877 -3.172 38.435 1.00 40.34 187 ASP A O 1
ATOM 1302 N N . MET A 1 165 ? -6.779 -5.056 38.888 1.00 32.92 188 MET A N 1
ATOM 1303 C CA . MET A 1 165 ? -6.130 -4.444 40.036 1.00 32.06 188 MET A CA 1
ATOM 1304 C C . MET A 1 165 ? -4.903 -3.658 39.581 1.00 29.05 188 MET A C 1
ATOM 1305 O O . MET A 1 165 ? -3.918 -4.229 39.154 1.00 31.69 188 MET A O 1
ATOM 1310 N N . LYS A 1 166 ? -4.987 -2.335 39.644 1.00 32.91 189 LYS A N 1
ATOM 1311 C CA . LYS A 1 166 ? -3.835 -1.498 39.341 1.00 30.25 189 LYS A CA 1
ATOM 1312 C C . LYS A 1 166 ? -3.105 -1.161 40.629 1.00 31.11 189 LYS A C 1
ATOM 1313 O O . LYS A 1 166 ? -1.903 -1.395 40.741 1.00 28.10 189 LYS A O 1
ATOM 1319 N N . ASN A 1 167 ? -3.833 -0.619 41.603 1.00 30.07 190 ASN A N 1
ATOM 1320 C CA . ASN A 1 167 ? -3.319 -0.521 42.971 1.00 28.59 190 ASN A CA 1
ATOM 1321 C C . ASN A 1 167 ? -3.965 -1.562 43.822 1.00 25.23 190 ASN A C 1
ATOM 1322 O O . ASN A 1 167 ? -5.140 -1.862 43.642 1.00 29.19 190 ASN A O 1
ATOM 1327 N N . SER A 1 168 ? -3.220 -2.116 44.767 1.00 26.69 191 SER A N 1
ATOM 1328 C CA . SER A 1 168 ? -3.745 -3.275 45.482 1.00 32.30 191 SER A CA 1
ATOM 1329 C C . SER A 1 168 ? -5.028 -2.922 46.271 1.00 32.34 191 SER A C 1
ATOM 1330 O O . SER A 1 168 ? -5.759 -3.809 46.688 1.00 29.41 191 SER A O 1
ATOM 1333 N N . ASP A 1 169 ? -5.300 -1.631 46.456 1.00 31.75 192 ASP A N 1
ATOM 1334 C CA . ASP A 1 169 ? -6.482 -1.223 47.195 1.00 26.39 192 ASP A CA 1
ATOM 1335 C C . ASP A 1 169 ? -7.571 -0.577 46.323 1.00 33.29 192 ASP A C 1
ATOM 1336 O O . ASP A 1 169 ? -8.491 0.046 46.852 1.00 23.80 192 ASP A O 1
ATOM 1341 N N . ASP A 1 170 ? -7.505 -0.769 45.009 1.00 30.66 193 ASP A N 1
ATOM 1342 C CA . ASP A 1 170 ? -8.576 -0.305 44.148 1.00 26.18 193 ASP A CA 1
ATOM 1343 C C . ASP A 1 170 ? -9.887 -0.956 44.570 1.00 29.96 193 ASP A C 1
ATOM 1344 O O . ASP A 1 170 ? -9.880 -2.079 45.080 1.00 25.10 193 ASP A O 1
ATOM 1349 N N . SER A 1 171 ? -11.010 -0.281 44.313 1.00 28.39 194 SER A N 1
ATOM 1350 C CA . SER A 1 171 ? -12.323 -0.863 44.583 1.00 26.95 194 SER A CA 1
ATOM 1351 C C . SER A 1 171 ? -12.596 -1.919 43.530 1.00 23.01 194 SER A C 1
ATOM 1352 O O . SER A 1 171 ? -12.591 -1.631 42.341 1.00 25.05 194 SER A O 1
ATOM 1355 N N . LEU A 1 172 ? -12.770 -3.159 43.956 1.00 26.08 195 LEU A N 1
ATOM 1356 C CA . LEU A 1 172 ? -12.899 -4.255 43.007 1.00 27.21 195 LEU A CA 1
ATOM 1357 C C . LEU A 1 172 ? -13.979 -5.228 43.438 1.00 23.41 195 LEU A C 1
ATOM 1358 O O . LEU A 1 172 ? -14.238 -5.387 44.622 1.00 25.08 195 LEU A O 1
ATOM 1363 N N . GLU A 1 173 ? -14.620 -5.867 42.468 1.00 24.53 196 GLU A N 1
ATOM 1364 C CA . GLU A 1 173 ? -15.571 -6.939 42.766 1.00 29.95 196 GLU A CA 1
ATOM 1365 C C . GLU A 1 173 ? -14.965 -8.262 42.391 1.00 28.48 196 GLU A C 1
ATOM 1366 O O . GLU A 1 173 ? -14.725 -8.523 41.216 1.00 40.08 196 GLU A O 1
ATOM 1372 N N . PHE A 1 174 ? -14.675 -9.079 43.395 1.00 30.86 197 PHE A N 1
ATOM 1373 C CA . PHE A 1 174 ? -14.069 -10.389 43.167 1.00 29.27 197 PHE A CA 1
ATOM 1374 C C . PHE A 1 174 ? -15.130 -11.514 43.067 1.00 31.59 197 PHE A C 1
ATOM 1375 O O . PHE A 1 174 ? -15.959 -11.703 43.969 1.00 30.32 197 PHE A O 1
ATOM 1383 N N . LYS A 1 175 ? -15.058 -12.299 42.000 1.00 28.06 198 LYS A N 1
ATOM 1384 C CA . LYS A 1 175 ? -15.975 -13.422 41.811 1.00 27.63 198 LYS A CA 1
ATOM 1385 C C . LYS A 1 175 ? -15.486 -14.700 42.524 1.00 34.20 198 LYS A C 1
ATOM 1386 O O . LYS A 1 175 ? -14.297 -15.052 42.469 1.00 32.32 198 LYS A O 1
ATOM 1392 N N . ASN A 1 176 ? -16.403 -15.376 43.209 1.00 30.35 199 ASN A N 1
ATOM 1393 C CA . ASN A 1 176 ? -16.089 -16.611 43.926 1.00 32.39 199 ASN A CA 1
ATOM 1394 C C . ASN A 1 176 ? -14.827 -16.482 44.819 1.00 34.28 199 ASN A C 1
ATOM 1395 O O . ASN A 1 176 ? -13.976 -17.384 44.880 1.00 36.04 199 ASN A O 1
ATOM 1400 N N . CYS A 1 177 ? -14.719 -15.346 45.499 1.00 29.74 200 CYS A N 1
ATOM 1401 C CA . CYS A 1 177 ? -13.632 -15.113 46.426 1.00 30.20 200 CYS A CA 1
ATOM 1402 C C . CYS A 1 177 ? -14.121 -14.335 47.622 1.00 29.18 200 CYS A C 1
ATOM 1403 O O . CYS A 1 177 ? -14.000 -13.117 47.660 1.00 27.18 200 CYS A O 1
ATOM 1406 N N . ASP A 1 178 ? -14.628 -15.059 48.613 1.00 28.76 201 ASP A N 1
ATOM 1407 C CA . ASP A 1 178 ? -15.183 -14.467 49.816 1.00 28.85 201 ASP A CA 1
ATOM 1408 C C . ASP A 1 178 ? -14.174 -13.630 50.596 1.00 34.94 201 ASP A C 1
ATOM 1409 O O . ASP A 1 178 ? -14.534 -12.630 51.208 1.00 36.58 201 ASP A O 1
ATOM 1414 N N . LYS A 1 179 ? -12.914 -14.047 50.574 1.00 33.36 202 LYS A N 1
ATOM 1415 C CA . LYS A 1 179 ? -11.894 -13.420 51.403 1.00 31.20 202 LYS A CA 1
ATOM 1416 C C . LYS A 1 179 ? -11.129 -12.291 50.713 1.00 27.16 202 LYS A C 1
ATOM 1417 O O . LYS A 1 179 ? -10.401 -11.582 51.369 1.00 28.06 202 LYS A O 1
ATOM 1423 N N . CYS A 1 180 ? -11.302 -12.125 49.403 1.00 29.40 203 CYS A N 1
ATOM 1424 C CA . CYS A 1 180 ? -10.518 -11.164 48.640 1.00 27.00 203 CYS A CA 1
ATOM 1425 C C . CYS A 1 180 ? -10.567 -9.717 49.180 1.00 26.42 203 CYS A C 1
ATOM 1426 O O . CYS A 1 180 ? -9.543 -9.021 49.223 1.00 26.27 203 CYS A O 1
ATOM 1429 N N . HIS A 1 181 ? -11.757 -9.260 49.557 1.00 32.27 204 HIS A N 1
ATOM 1430 C CA A HIS A 1 181 ? -11.932 -7.898 50.059 0.45 26.27 204 HIS A CA 1
ATOM 1431 C CA B HIS A 1 181 ? -11.936 -7.905 50.067 0.55 26.06 204 HIS A CA 1
ATOM 1432 C C . HIS A 1 181 ? -11.273 -7.715 51.425 1.00 24.01 204 HIS A C 1
ATOM 1433 O O . HIS A 1 181 ? -10.612 -6.712 51.667 1.00 29.15 204 HIS A O 1
ATOM 1446 N N . GLU A 1 182 ? -11.465 -8.674 52.323 1.00 23.64 205 GLU A N 1
ATOM 1447 C CA . GLU A 1 182 ? -10.777 -8.657 53.608 1.00 26.59 205 GLU A CA 1
ATOM 1448 C C . GLU A 1 182 ? -9.259 -8.590 53.371 1.00 29.17 205 GLU A C 1
ATOM 1449 O O . GLU A 1 182 ? -8.522 -7.877 54.059 1.00 26.61 205 GLU A O 1
ATOM 1455 N N . PHE A 1 183 ? -8.785 -9.369 52.407 1.00 28.01 206 PHE A N 1
ATOM 1456 C CA . PHE A 1 183 ? -7.351 -9.464 52.215 1.00 26.30 206 PHE A CA 1
ATOM 1457 C C . PHE A 1 183 ? -6.774 -8.208 51.568 1.00 28.29 206 PHE A C 1
ATOM 1458 O O . PHE A 1 183 ? -5.567 -7.996 51.653 1.00 26.43 206 PHE A O 1
ATOM 1466 N N . GLN A 1 184 ? -7.599 -7.366 50.934 1.00 25.85 207 GLN A N 1
ATOM 1467 C CA . GLN A 1 184 ? -7.025 -6.118 50.413 1.00 27.74 207 GLN A CA 1
ATOM 1468 C C . GLN A 1 184 ? -6.547 -5.219 51.546 1.00 29.31 207 GLN A C 1
ATOM 1469 O O . GLN A 1 184 ? -5.542 -4.520 51.419 1.00 30.47 207 GLN A O 1
ATOM 1475 N N . ARG A 1 185 ? -7.273 -5.236 52.651 1.00 27.00 208 ARG A N 1
ATOM 1476 C CA . ARG A 1 185 ? -6.881 -4.466 53.809 1.00 23.87 208 ARG A CA 1
ATOM 1477 C C . ARG A 1 185 ? -5.592 -5.048 54.357 1.00 28.76 208 ARG A C 1
ATOM 1478 O O . ARG A 1 185 ? -4.634 -4.325 54.640 1.00 28.04 208 ARG A O 1
ATOM 1486 N N . THR A 1 186 ? -5.599 -6.368 54.520 1.00 21.26 209 THR A N 1
ATOM 1487 C CA . THR A 1 186 ? -4.460 -7.106 55.013 1.00 25.52 209 THR A CA 1
ATOM 1488 C C . THR A 1 186 ? -3.237 -6.893 54.129 1.00 23.72 209 THR A C 1
ATOM 1489 O O . THR A 1 186 ? -2.145 -6.647 54.643 1.00 27.79 209 THR A O 1
ATOM 1493 N N . TRP A 1 187 ? -3.414 -6.950 52.810 1.00 22.96 210 TRP A N 1
ATOM 1494 C CA . TRP A 1 187 ? -2.285 -6.797 51.906 1.00 18.26 210 TRP A CA 1
ATOM 1495 C C . TRP A 1 187 ? -1.659 -5.400 51.950 1.00 25.20 210 TRP A C 1
ATOM 1496 O O . TRP A 1 187 ? -0.432 -5.250 51.893 1.00 22.68 210 TRP A O 1
ATOM 1507 N N . LYS A 1 188 ? -2.502 -4.385 52.066 1.00 23.49 211 LYS A N 1
ATOM 1508 C CA . LYS A 1 188 ? -2.040 -3.022 52.192 1.00 25.35 211 LYS A CA 1
ATOM 1509 C C . LYS A 1 188 ? -1.229 -2.830 53.479 1.00 24.20 211 LYS A C 1
ATOM 1510 O O . LYS A 1 188 ? -0.174 -2.225 53.462 1.00 23.57 211 LYS A O 1
ATOM 1516 N N . ILE A 1 189 ? -1.711 -3.381 54.585 1.00 23.60 212 ILE A N 1
ATOM 1517 C CA . ILE A 1 189 ? -1.016 -3.245 55.856 1.00 23.85 212 ILE A CA 1
ATOM 1518 C C . ILE A 1 189 ? 0.360 -3.961 55.770 1.00 28.06 212 ILE A C 1
ATOM 1519 O O . ILE A 1 189 ? 1.396 -3.372 56.088 1.00 28.64 212 ILE A O 1
ATOM 1524 N N . ILE A 1 190 ? 0.358 -5.184 55.248 1.00 22.44 213 ILE A N 1
ATOM 1525 C CA . ILE A 1 190 ? 1.573 -5.937 54.968 1.00 19.77 213 ILE A CA 1
ATOM 1526 C C . ILE A 1 190 ? 2.546 -5.169 54.108 1.00 23.67 213 ILE A C 1
ATOM 1527 O O . ILE A 1 190 ? 3.765 -5.243 54.347 1.00 28.59 213 ILE A O 1
ATOM 1532 N N . SER A 1 191 ? 2.057 -4.472 53.085 1.00 19.32 214 SER A N 1
ATOM 1533 C CA . SER A 1 191 ? 2.977 -3.769 52.198 1.00 19.29 214 SER A CA 1
ATOM 1534 C C . SER A 1 191 ? 3.691 -2.636 52.941 1.00 27.67 214 SER A C 1
ATOM 1535 O O . SER A 1 191 ? 4.880 -2.417 52.753 1.00 24.93 214 SER A O 1
ATOM 1538 N N . ARG A 1 192 ? 2.968 -1.941 53.809 1.00 29.35 215 ARG A N 1
ATOM 1539 C CA . ARG A 1 192 ? 3.560 -0.817 54.506 1.00 33.05 215 ARG A CA 1
ATOM 1540 C C . ARG A 1 192 ? 4.504 -1.299 55.611 1.00 28.84 215 ARG A C 1
ATOM 1541 O O . ARG A 1 192 ? 5.538 -0.721 55.807 1.00 28.78 215 ARG A O 1
ATOM 1549 N N . GLN A 1 193 ? 4.158 -2.362 56.313 1.00 24.50 216 GLN A N 1
ATOM 1550 C CA . GLN A 1 193 ? 5.032 -2.868 57.359 1.00 31.13 216 GLN A CA 1
ATOM 1551 C C . GLN A 1 193 ? 6.351 -3.401 56.777 1.00 31.87 216 GLN A C 1
ATOM 1552 O O . GLN A 1 193 ? 7.420 -3.134 57.316 1.00 32.94 216 GLN A O 1
ATOM 1558 N N . LEU A 1 194 ? 6.278 -4.085 55.636 1.00 32.44 217 LEU A N 1
ATOM 1559 C CA . LEU A 1 194 ? 7.465 -4.645 55.012 1.00 24.74 217 LEU A CA 1
ATOM 1560 C C . LEU A 1 194 ? 8.330 -3.564 54.399 1.00 28.94 217 LEU A C 1
ATOM 1561 O O . LEU A 1 194 ? 9.526 -3.775 54.165 1.00 28.43 217 LEU A O 1
ATOM 1566 N N . ALA A 1 195 ? 7.729 -2.425 54.095 1.00 23.88 218 ALA A N 1
ATOM 1567 C CA . ALA A 1 195 ? 8.494 -1.324 53.544 1.00 29.62 218 ALA A CA 1
ATOM 1568 C C . ALA A 1 195 ? 9.563 -0.784 54.533 1.00 31.67 218 ALA A C 1
ATOM 1569 O O . ALA A 1 195 ? 10.605 -0.311 54.106 1.00 26.92 218 ALA A O 1
ATOM 1571 N N . VAL A 1 196 ? 9.299 -0.875 55.836 1.00 33.60 219 VAL A N 1
ATOM 1572 C CA . VAL A 1 196 ? 10.258 -0.474 56.877 1.00 28.41 219 VAL A CA 1
ATOM 1573 C C . VAL A 1 196 ? 11.496 -1.341 56.788 1.00 35.64 219 VAL A C 1
ATOM 1574 O O . VAL A 1 196 ? 12.621 -0.878 56.993 1.00 40.16 219 VAL A O 1
ATOM 1578 N N . ASP A 1 197 ? 11.292 -2.612 56.468 1.00 33.64 220 ASP A N 1
ATOM 1579 C CA . ASP A 1 197 ? 12.416 -3.529 56.365 1.00 33.35 220 ASP A CA 1
ATOM 1580 C C . ASP A 1 197 ? 12.969 -3.571 54.970 1.00 28.68 220 ASP A C 1
ATOM 1581 O O . ASP A 1 197 ? 13.787 -4.424 54.648 1.00 33.81 220 ASP A O 1
ATOM 1586 N N . ASP A 1 198 ? 12.525 -2.630 54.148 1.00 27.71 221 ASP A N 1
ATOM 1587 C CA . ASP A 1 198 ? 13.023 -2.521 52.786 1.00 33.92 221 ASP A CA 1
ATOM 1588 C C . ASP A 1 198 ? 12.808 -3.850 52.035 1.00 29.41 221 ASP A C 1
ATOM 1589 O O . ASP A 1 198 ? 13.642 -4.275 51.243 1.00 33.59 221 ASP A O 1
ATOM 1594 N N . ILE A 1 199 ? 11.700 -4.515 52.344 1.00 30.90 222 ILE A N 1
ATOM 1595 C CA . ILE A 1 199 ? 11.201 -5.662 51.575 1.00 24.19 222 ILE A CA 1
ATOM 1596 C C . ILE A 1 199 ? 10.079 -5.160 50.658 1.00 29.48 222 ILE A C 1
ATOM 1597 O O . ILE A 1 199 ? 9.137 -4.481 51.096 1.00 26.95 222 ILE A O 1
ATOM 1602 N N . ASN A 1 200 ? 10.200 -5.448 49.373 1.00 24.20 223 ASN A N 1
ATOM 1603 C CA . ASN A 1 200 ? 9.201 -4.989 48.427 1.00 25.53 223 ASN A CA 1
ATOM 1604 C C . ASN A 1 200 ? 7.952 -5.889 48.449 1.00 28.54 223 ASN A C 1
ATOM 1605 O O . ASN A 1 200 ? 8.002 -7.038 48.917 1.00 20.65 223 ASN A O 1
ATOM 1610 N N . THR A 1 201 ? 6.829 -5.314 48.012 1.00 26.66 224 THR A N 1
ATOM 1611 C CA . THR A 1 201 ? 5.595 -6.065 47.771 1.00 28.83 224 THR A CA 1
ATOM 1612 C C . THR A 1 201 ? 5.072 -5.825 46.373 1.00 23.50 224 THR A C 1
ATOM 1613 O O . THR A 1 201 ? 5.254 -4.731 45.829 1.00 22.13 224 THR A O 1
ATOM 1617 N N . GLY A 1 202 ? 4.407 -6.843 45.814 1.00 24.24 225 GLY A N 1
ATOM 1618 C CA . GLY A 1 202 ? 3.839 -6.782 44.470 1.00 19.03 225 GLY A CA 1
ATOM 1619 C C . GLY A 1 202 ? 2.504 -7.541 44.372 1.00 21.77 225 GLY A C 1
ATOM 1620 O O . GLY A 1 202 ? 2.225 -8.441 45.166 1.00 16.61 225 GLY A O 1
ATOM 1621 N N . HIS A 1 203 ? 1.683 -7.169 43.395 1.00 17.17 226 HIS A N 1
ATOM 1622 C CA . HIS A 1 203 ? 0.440 -7.869 43.149 1.00 21.83 226 HIS A CA 1
ATOM 1623 C C . HIS A 1 203 ? 0.321 -8.248 41.687 1.00 20.86 226 HIS A C 1
ATOM 1624 O O . HIS A 1 203 ? 0.693 -7.498 40.793 1.00 23.02 226 HIS A O 1
ATOM 1631 N N . VAL A 1 204 ? -0.203 -9.445 41.466 1.00 23.14 227 VAL A N 1
ATOM 1632 C CA . VAL A 1 204 ? -0.355 -10.008 40.129 1.00 20.58 227 VAL A CA 1
ATOM 1633 C C . VAL A 1 204 ? -1.828 -10.292 39.835 1.00 23.02 227 VAL A C 1
ATOM 1634 O O . VAL A 1 204 ? -2.532 -10.889 40.653 1.00 20.11 227 VAL A O 1
ATOM 1638 N N . ASN A 1 205 ? -2.278 -9.835 38.673 1.00 27.29 228 ASN A N 1
ATOM 1639 C CA . ASN A 1 205 ? -3.598 -10.153 38.150 1.00 23.69 228 ASN A CA 1
ATOM 1640 C C . ASN A 1 205 ? -3.537 -11.480 37.415 1.00 21.68 228 ASN A C 1
ATOM 1641 O O . ASN A 1 205 ? -3.089 -11.541 36.272 1.00 23.43 228 ASN A O 1
ATOM 1646 N N . CYS A 1 206 ? -3.972 -12.547 38.064 1.00 23.78 229 CYS A N 1
ATOM 1647 C CA . CYS A 1 206 ? -3.898 -13.863 37.441 1.00 23.31 229 CYS A CA 1
ATOM 1648 C C . CYS A 1 206 ? -4.771 -14.044 36.199 1.00 26.64 229 CYS A C 1
ATOM 1649 O O . CYS A 1 206 ? -4.452 -14.865 35.347 1.00 25.01 229 CYS A O 1
ATOM 1652 N N . GLU A 1 207 ? -5.859 -13.282 36.079 1.00 27.79 230 GLU A N 1
ATOM 1653 C CA . GLU A 1 207 ? -6.677 -13.378 34.869 1.00 31.21 230 GLU A CA 1
ATOM 1654 C C . GLU A 1 207 ? -5.919 -12.876 33.639 1.00 28.66 230 GLU A C 1
ATOM 1655 O O . GLU A 1 207 ? -6.134 -13.378 32.541 1.00 30.73 230 GLU A O 1
ATOM 1661 N N . SER A 1 208 ? -5.022 -11.909 33.845 1.00 29.94 231 SER A N 1
ATOM 1662 C CA . SER A 1 208 ? -4.186 -11.331 32.781 1.00 30.55 231 SER A CA 1
ATOM 1663 C C . SER A 1 208 ? -2.883 -12.071 32.590 1.00 29.29 231 SER A C 1
ATOM 1664 O O . SER A 1 208 ? -2.134 -11.751 31.676 1.00 37.14 231 SER A O 1
ATOM 1667 N N . ASN A 1 209 ? -2.575 -12.996 33.492 1.00 27.50 232 ASN A N 1
ATOM 1668 C CA . ASN A 1 209 ? -1.314 -13.754 33.427 1.00 26.04 232 ASN A CA 1
ATOM 1669 C C . ASN A 1 209 ? -1.542 -15.253 33.600 1.00 28.58 232 ASN A C 1
ATOM 1670 O O . ASN A 1 209 ? -0.998 -15.870 34.520 1.00 28.15 232 ASN A O 1
ATOM 1675 N N . PRO A 1 210 ? -2.365 -15.846 32.720 1.00 33.68 233 PRO A N 1
ATOM 1676 C CA . PRO A 1 210 ? -2.809 -17.223 32.967 1.00 29.10 233 PRO A CA 1
ATOM 1677 C C . PRO A 1 210 ? -1.673 -18.230 32.998 1.00 30.02 233 PRO A C 1
ATOM 1678 O O . PRO A 1 210 ? -1.656 -19.073 33.901 1.00 32.03 233 PRO A O 1
ATOM 1682 N N . THR A 1 211 ? -0.756 -18.163 32.039 1.00 26.39 234 THR A N 1
ATOM 1683 C CA . THR A 1 211 ? 0.254 -19.209 31.942 1.00 30.32 234 THR A CA 1
ATOM 1684 C C . THR A 1 211 ? 1.165 -19.169 33.164 1.00 30.98 234 THR A C 1
ATOM 1685 O O . THR A 1 211 ? 1.479 -20.200 33.755 1.00 37.22 234 THR A O 1
ATOM 1689 N N . ILE A 1 212 ? 1.584 -17.980 33.550 1.00 28.18 235 ILE A N 1
ATOM 1690 C CA . ILE A 1 212 ? 2.386 -17.836 34.749 1.00 29.46 235 ILE A CA 1
ATOM 1691 C C . ILE A 1 212 ? 1.676 -18.347 36.006 1.00 25.72 235 ILE A C 1
ATOM 1692 O O . ILE A 1 212 ? 2.229 -19.129 36.760 1.00 28.79 235 ILE A O 1
ATOM 1697 N N . CYS A 1 213 ? 0.433 -17.954 36.212 1.00 29.19 236 CYS A N 1
ATOM 1698 C CA . CYS A 1 213 ? -0.295 -18.397 37.399 1.00 26.65 236 CYS A CA 1
ATOM 1699 C C . CYS A 1 213 ? -0.599 -19.920 37.393 1.00 26.05 236 CYS A C 1
ATOM 1700 O O . CYS A 1 213 ? -0.675 -20.571 38.443 1.00 23.62 236 CYS A O 1
ATOM 1703 N N . GLU A 1 214 ? -0.784 -20.484 36.209 1.00 25.16 237 GLU A N 1
ATOM 1704 C CA . GLU A 1 214 ? -1.003 -21.918 36.103 1.00 29.52 237 GLU A CA 1
ATOM 1705 C C . GLU A 1 214 ? 0.271 -22.670 36.459 1.00 27.61 237 GLU A C 1
ATOM 1706 O O . GLU A 1 214 ? 0.247 -23.593 37.267 1.00 30.47 237 GLU A O 1
ATOM 1712 N N . GLU A 1 215 ? 1.391 -22.226 35.902 1.00 33.03 238 GLU A N 1
ATOM 1713 C CA . GLU A 1 215 ? 2.667 -22.877 36.140 1.00 29.25 238 GLU A CA 1
ATOM 1714 C C . GLU A 1 215 ? 3.101 -22.818 37.603 1.00 27.75 238 GLU A C 1
ATOM 1715 O O . GLU A 1 215 ? 3.640 -23.792 38.121 1.00 34.56 238 GLU A O 1
ATOM 1721 N N . LEU A 1 216 ? 2.793 -21.709 38.274 1.00 24.13 239 LEU A N 1
ATOM 1722 C CA . LEU A 1 216 ? 3.145 -21.472 39.669 1.00 23.49 239 LEU A CA 1
ATOM 1723 C C . LEU A 1 216 ? 2.250 -22.187 40.664 1.00 24.59 239 LEU A C 1
ATOM 1724 O O . LEU A 1 216 ? 2.487 -22.136 41.875 1.00 21.96 239 LEU A O 1
ATOM 1729 N N . GLY A 1 217 ? 1.177 -22.796 40.173 1.00 24.89 240 GLY A N 1
ATOM 1730 C CA . GLY A 1 217 ? 0.245 -23.428 41.075 1.00 21.53 240 GLY A CA 1
ATOM 1731 C C . GLY A 1 217 ? -0.853 -22.530 41.590 1.00 26.23 240 GLY A C 1
ATOM 1732 O O . GLY A 1 217 ? -1.401 -22.825 42.657 1.00 30.00 240 GLY A O 1
ATOM 1733 N N . PHE A 1 218 ? -1.148 -21.431 40.879 1.00 23.69 241 PHE A N 1
ATOM 1734 C CA . PHE A 1 218 ? -2.271 -20.558 41.242 1.00 29.80 241 PHE A CA 1
ATOM 1735 C C . PHE A 1 218 ? -3.370 -20.572 40.166 1.00 26.98 241 PHE A C 1
ATOM 1736 O O . PHE A 1 218 ? -4.147 -19.609 40.019 1.00 22.19 241 PHE A O 1
ATOM 1744 N N . GLY A 1 219 ? -3.441 -21.691 39.451 1.00 24.58 242 GLY A N 1
ATOM 1745 C CA . GLY A 1 219 ? -4.312 -21.841 38.313 1.00 22.75 242 GLY A CA 1
ATOM 1746 C C . GLY A 1 219 ? -5.780 -21.630 38.620 1.00 26.73 242 GLY A C 1
ATOM 1747 O O . GLY A 1 219 ? -6.536 -21.263 37.729 1.00 20.65 242 GLY A O 1
ATOM 1748 N N . ASP A 1 220 ? -6.162 -21.820 39.881 1.00 21.17 243 ASP A N 1
ATOM 1749 C CA . ASP A 1 220 ? -7.539 -21.656 40.309 1.00 29.83 243 ASP A CA 1
ATOM 1750 C C . ASP A 1 220 ? -7.968 -20.161 40.326 1.00 30.85 243 ASP A C 1
ATOM 1751 O O . ASP A 1 220 ? -9.152 -19.853 40.398 1.00 26.76 243 ASP A O 1
ATOM 1756 N N . LEU A 1 221 ? -7.000 -19.248 40.284 1.00 25.34 244 LEU A N 1
ATOM 1757 C CA . LEU A 1 221 ? -7.295 -17.820 40.249 1.00 24.83 244 LEU A CA 1
ATOM 1758 C C . LEU A 1 221 ? -7.470 -17.299 38.830 1.00 24.23 244 LEU A C 1
ATOM 1759 O O . LEU A 1 221 ? -7.929 -16.179 38.625 1.00 25.50 244 LEU A O 1
ATOM 1764 N N . VAL A 1 222 ? -7.087 -18.095 37.843 1.00 26.13 245 VAL A N 1
ATOM 1765 C CA . VAL A 1 222 ? -7.097 -17.626 36.463 1.00 23.93 245 VAL A CA 1
ATOM 1766 C C . VAL A 1 222 ? -8.516 -17.506 35.926 1.00 31.70 245 VAL A C 1
ATOM 1767 O O . VAL A 1 222 ? -8.837 -16.561 35.207 1.00 30.91 245 VAL A O 1
ATOM 1771 N N . LYS A 1 223 ? -9.378 -18.446 36.321 1.00 36.85 246 LYS A N 1
ATOM 1772 C CA . LYS A 1 223 ? -10.683 -18.633 35.666 1.00 35.49 246 LYS A CA 1
ATOM 1773 C C . LYS A 1 223 ? -11.808 -18.975 36.645 1.00 33.91 246 LYS A C 1
ATOM 1774 O O . LYS A 1 223 ? -11.591 -19.687 37.644 1.00 31.58 246 LYS A O 1
ATOM 1780 N N . ILE A 1 224 ? -13.011 -18.508 36.326 1.00 36.49 247 ILE A N 1
ATOM 1781 C CA . ILE A 1 224 ? -14.244 -18.953 36.993 1.00 35.66 247 ILE A CA 1
ATOM 1782 C C . ILE A 1 224 ? -14.495 -20.448 36.714 1.00 33.28 247 ILE A C 1
ATOM 1783 O O . ILE A 1 224 ? -14.391 -20.866 35.571 1.00 36.14 247 ILE A O 1
ATOM 1788 N N . THR A 1 225 ? -14.753 -21.262 37.735 1.00 36.83 248 THR A N 1
ATOM 1789 C CA . THR A 1 225 ? -15.279 -22.627 37.517 1.00 39.98 248 THR A CA 1
ATOM 1790 C C . THR A 1 225 ? -16.347 -22.900 38.580 1.00 44.92 248 THR A C 1
ATOM 1791 O O . THR A 1 225 ? -16.195 -22.455 39.715 1.00 49.28 248 THR A O 1
ATOM 1795 N N . ASN A 1 226 ? -17.394 -23.662 38.272 1.00 41.09 249 ASN A N 1
ATOM 1796 C CA . ASN A 1 226 ? -18.416 -23.877 39.303 1.00 45.94 249 ASN A CA 1
ATOM 1797 C C . ASN A 1 226 ? -18.198 -25.133 40.190 1.00 45.10 249 ASN A C 1
ATOM 1798 O O . ASN A 1 226 ? -19.031 -25.459 41.046 1.00 44.28 249 ASN A O 1
ATOM 1803 N N . HIS A 1 227 ? -17.085 -25.832 39.983 1.00 45.10 250 HIS A N 1
ATOM 1804 C CA . HIS A 1 227 ? -16.667 -26.906 40.894 1.00 43.67 250 HIS A CA 1
ATOM 1805 C C . HIS A 1 227 ? -16.008 -26.361 42.154 1.00 38.20 250 HIS A C 1
ATOM 1806 O O . HIS A 1 227 ? -16.267 -26.858 43.242 1.00 36.85 250 HIS A O 1
ATOM 1813 N N . ARG A 1 228 ? -15.164 -25.343 42.039 1.00 41.26 251 ARG A N 1
ATOM 1814 C CA . ARG A 1 228 ? -14.671 -24.738 43.274 1.00 39.74 251 ARG A CA 1
ATOM 1815 C C . ARG A 1 228 ? -15.562 -23.571 43.624 1.00 39.07 251 ARG A C 1
ATOM 1816 O O . ARG A 1 228 ? -15.679 -22.606 42.859 1.00 38.27 251 ARG A O 1
ATOM 1824 N N . ALA A 1 229 ? -16.163 -23.671 44.805 1.00 35.89 252 ALA A N 1
ATOM 1825 C CA . ALA A 1 229 ? -17.068 -22.661 45.340 1.00 41.86 252 ALA A CA 1
ATOM 1826 C C . ALA A 1 229 ? -16.353 -21.337 45.555 1.00 48.41 252 ALA A C 1
ATOM 1827 O O . ALA A 1 229 ? -16.881 -20.253 45.274 1.00 48.48 252 ALA A O 1
ATOM 1829 N N . ASP A 1 230 ? -15.128 -21.450 46.040 1.00 43.38 253 ASP A N 1
ATOM 1830 C CA . ASP A 1 230 ? -14.422 -20.329 46.599 1.00 37.28 253 ASP A CA 1
ATOM 1831 C C . ASP A 1 230 ? -12.928 -20.448 46.339 1.00 44.13 253 ASP A C 1
ATOM 1832 O O . ASP A 1 230 ? -12.368 -21.547 46.309 1.00 45.24 253 ASP A O 1
ATOM 1837 N N . ARG A 1 231 ? -12.306 -19.295 46.137 1.00 39.83 254 ARG A N 1
ATOM 1838 C CA . ARG A 1 231 ? -10.880 -19.174 45.913 1.00 30.85 254 ARG A CA 1
ATOM 1839 C C . ARG A 1 231 ? -10.343 -18.123 46.874 1.00 35.07 254 ARG A C 1
ATOM 1840 O O . ARG A 1 231 ? -11.091 -17.255 47.349 1.00 33.07 254 ARG A O 1
ATOM 1848 N N . GLU A 1 232 ? -9.036 -18.163 47.095 1.00 31.13 255 GLU A N 1
ATOM 1849 C CA . GLU A 1 232 ? -8.351 -17.222 47.972 1.00 31.05 255 GLU A CA 1
ATOM 1850 C C . GLU A 1 232 ? -7.177 -16.614 47.257 1.00 30.45 255 GLU A C 1
ATOM 1851 O O . GLU A 1 232 ? -6.576 -17.260 46.407 1.00 25.91 255 GLU A O 1
ATOM 1857 N N . PRO A 1 233 ? -6.802 -15.388 47.643 1.00 29.43 256 PRO A N 1
ATOM 1858 C CA . PRO A 1 233 ? -5.583 -14.814 47.063 1.00 25.20 256 PRO A CA 1
ATOM 1859 C C . PRO A 1 233 ? -4.373 -15.608 47.556 1.00 23.64 256 PRO A C 1
ATOM 1860 O O . PRO A 1 233 ? -4.422 -16.219 48.635 1.00 24.67 256 PRO A O 1
ATOM 1864 N N . LYS A 1 234 ? -3.329 -15.694 46.747 1.00 24.76 257 LYS A N 1
ATOM 1865 C CA . LYS A 1 234 ? -2.141 -16.421 47.192 1.00 23.88 257 LYS A CA 1
ATOM 1866 C C . LYS A 1 234 ? -0.977 -15.469 47.390 1.00 21.48 257 LYS A C 1
ATOM 1867 O O . LYS A 1 234 ? -0.938 -14.410 46.780 1.00 21.59 257 LYS A O 1
ATOM 1873 N N . VAL A 1 235 ? -0.038 -15.865 48.247 1.00 22.19 258 VAL A N 1
ATOM 1874 C CA . VAL A 1 235 ? 1.153 -15.102 48.562 1.00 17.35 258 VAL A CA 1
ATOM 1875 C C . VAL A 1 235 ? 2.398 -15.981 48.451 1.00 26.62 258 VAL A C 1
ATOM 1876 O O . VAL A 1 235 ? 2.397 -17.108 48.953 1.00 24.62 258 VAL A O 1
ATOM 1880 N N . ALA A 1 236 ? 3.452 -15.455 47.817 1.00 23.28 259 ALA A N 1
ATOM 1881 C CA . ALA A 1 236 ? 4.746 -16.140 47.696 1.00 20.42 259 ALA A CA 1
ATOM 1882 C C . ALA A 1 236 ? 5.943 -15.178 47.876 1.00 22.02 259 ALA A C 1
ATOM 1883 O O . ALA A 1 236 ? 5.881 -14.014 47.496 1.00 19.64 259 ALA A O 1
ATOM 1885 N N . LEU A 1 237 ? 7.055 -15.675 48.403 1.00 24.87 260 LEU A N 1
ATOM 1886 C CA . LEU A 1 237 ? 8.246 -14.824 48.557 1.00 24.63 260 LEU A CA 1
ATOM 1887 C C . LEU A 1 237 ? 9.263 -15.072 47.447 1.00 21.74 260 LEU A C 1
ATOM 1888 O O . LEU A 1 237 ? 9.482 -16.221 47.050 1.00 23.24 260 LEU A O 1
ATOM 1893 N N . VAL A 1 238 ? 9.801 -13.984 46.897 1.00 20.14 261 VAL A N 1
ATOM 1894 C CA . VAL A 1 238 ? 10.895 -14.032 45.936 1.00 21.06 261 VAL A CA 1
ATOM 1895 C C . VAL A 1 238 ? 12.205 -13.549 46.574 1.00 22.37 261 VAL A C 1
ATOM 1896 O O . VAL A 1 238 ? 12.291 -12.429 47.062 1.00 19.97 261 VAL A O 1
ATOM 1900 N N . LEU A 1 239 ? 13.213 -14.415 46.580 1.00 25.17 262 LEU A N 1
ATOM 1901 C CA . LEU A 1 239 ? 14.517 -14.073 47.123 1.00 24.08 262 LEU A CA 1
ATOM 1902 C C . LEU A 1 239 ? 15.335 -13.328 46.086 1.00 24.77 262 LEU A C 1
ATOM 1903 O O . LEU A 1 239 ? 15.385 -13.723 44.922 1.00 23.46 262 LEU A O 1
ATOM 1908 N N . PRO A 1 240 ? 16.029 -12.274 46.525 1.00 25.25 263 PRO A N 1
ATOM 1909 C CA . PRO A 1 240 ? 16.801 -11.412 45.625 1.00 27.36 263 PRO A CA 1
ATOM 1910 C C . PRO A 1 240 ? 18.105 -12.057 45.143 1.00 27.35 263 PRO A C 1
ATOM 1911 O O . PRO A 1 240 ? 18.726 -12.847 45.867 1.00 26.00 263 PRO A O 1
ATOM 1915 N N . ASN A 1 241 ? 18.487 -11.736 43.911 1.00 22.06 264 ASN A N 1
ATOM 1916 C CA . ASN A 1 241 ? 19.789 -12.129 43.397 1.00 34.54 264 ASN A CA 1
ATOM 1917 C C . ASN A 1 241 ? 20.080 -13.650 43.406 1.00 30.56 264 ASN A C 1
ATOM 1918 O O . ASN A 1 241 ? 21.243 -14.049 43.443 1.00 28.67 264 ASN A O 1
ATOM 1923 N N . LYS A 1 242 ? 19.026 -14.475 43.412 1.00 27.04 265 LYS A N 1
ATOM 1924 C CA . LYS A 1 242 ? 19.137 -15.934 43.222 1.00 27.74 265 LYS A CA 1
ATOM 1925 C C . LYS A 1 242 ? 18.461 -16.326 41.923 1.00 26.13 265 LYS A C 1
ATOM 1926 O O . LYS A 1 242 ? 17.381 -15.844 41.619 1.00 25.54 265 LYS A O 1
ATOM 1932 N N . THR A 1 243 ? 19.080 -17.233 41.180 1.00 23.69 266 THR A N 1
ATOM 1933 C CA . THR A 1 243 ? 18.568 -17.630 39.881 1.00 24.13 266 THR A CA 1
ATOM 1934 C C . THR A 1 243 ? 17.704 -18.919 39.919 1.00 25.15 266 THR A C 1
ATOM 1935 O O . THR A 1 243 ? 17.155 -19.319 38.908 1.00 27.79 266 THR A O 1
ATOM 1939 N N . SER A 1 244 ? 17.640 -19.571 41.074 1.00 18.26 267 SER A N 1
ATOM 1940 C CA . SER A 1 244 ? 16.959 -20.832 41.231 1.00 27.99 267 SER A CA 1
ATOM 1941 C C . SER A 1 244 ? 16.539 -20.924 42.673 1.00 29.56 267 SER A C 1
ATOM 1942 O O . SER A 1 244 ? 17.086 -20.206 43.513 1.00 31.06 267 SER A O 1
ATOM 1945 N N . ASN A 1 245 ? 15.525 -21.745 42.929 1.00 25.65 268 ASN A N 1
ATOM 1946 C CA . ASN A 1 245 ? 14.964 -21.975 44.263 1.00 28.39 268 ASN A CA 1
ATOM 1947 C C . ASN A 1 245 ? 14.819 -20.669 45.064 1.00 32.72 268 ASN A C 1
ATOM 1948 O O . ASN A 1 245 ? 15.175 -20.577 46.237 1.00 33.00 268 ASN A O 1
ATOM 1953 N N . ASN A 1 246 ? 14.250 -19.667 44.402 1.00 35.79 269 ASN A N 1
ATOM 1954 C CA . ASN A 1 246 ? 14.151 -18.318 44.939 1.00 33.05 269 ASN A CA 1
ATOM 1955 C C . ASN A 1 246 ? 12.697 -17.944 45.191 1.00 27.82 269 ASN A C 1
ATOM 1956 O O . ASN A 1 246 ? 12.379 -16.806 45.540 1.00 27.71 269 ASN A O 1
ATOM 1961 N N . LEU A 1 247 ? 11.822 -18.919 44.985 1.00 33.92 270 LEU A N 1
ATOM 1962 C CA . LEU A 1 247 ? 10.375 -18.738 45.078 1.00 25.85 270 LEU A CA 1
ATOM 1963 C C . LEU A 1 247 ? 9.826 -19.645 46.168 1.00 22.16 270 LEU A C 1
ATOM 1964 O O . LEU A 1 247 ? 9.910 -20.851 46.051 1.00 31.10 270 LEU A O 1
ATOM 1969 N N . PHE A 1 248 ? 9.252 -19.063 47.217 1.00 26.15 271 PHE A N 1
ATOM 1970 C CA . PHE A 1 248 ? 8.696 -19.826 48.345 1.00 26.84 271 PHE A CA 1
ATOM 1971 C C . PHE A 1 248 ? 7.246 -19.411 48.685 1.00 26.85 271 PHE A C 1
ATOM 1972 O O . PHE A 1 248 ? 7.023 -18.275 49.099 1.00 18.17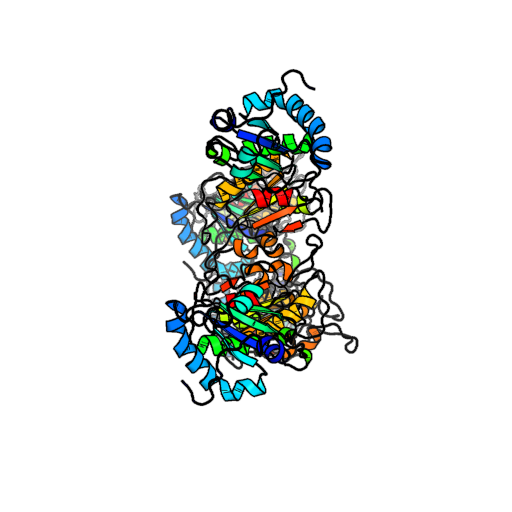 271 PHE A O 1
ATOM 1980 N N . ASP A 1 249 ? 6.280 -20.327 48.512 1.00 22.81 272 ASP A N 1
ATOM 1981 C CA . ASP A 1 249 ? 4.876 -20.075 48.886 1.00 20.43 272 ASP A CA 1
ATOM 1982 C C . ASP A 1 249 ? 4.703 -19.850 50.375 1.00 28.11 272 ASP A C 1
ATOM 1983 O O . ASP A 1 249 ? 5.380 -20.470 51.202 1.00 26.69 272 ASP A O 1
ATOM 1988 N N . TYR A 1 250 ? 3.763 -18.981 50.719 1.00 27.21 273 TYR A N 1
ATOM 1989 C CA . TYR A 1 250 ? 3.387 -18.788 52.108 1.00 28.72 273 TYR A CA 1
ATOM 1990 C C . TYR A 1 250 ? 2.919 -20.129 52.713 1.00 35.02 273 TYR A C 1
ATOM 1991 O O . TYR A 1 250 ? 2.040 -20.792 52.167 1.00 40.20 273 TYR A O 1
ATOM 2000 N N . PRO A 1 251 ? 3.559 -20.567 53.807 1.00 41.64 274 PRO A N 1
ATOM 2001 C CA . PRO A 1 251 ? 3.360 -21.918 54.357 1.00 33.85 274 PRO A CA 1
ATOM 2002 C C . PRO A 1 251 ? 2.140 -22.083 55.242 1.00 32.86 274 PRO A C 1
ATOM 2003 O O . PRO A 1 251 ? 1.540 -23.144 55.257 1.00 42.54 274 PRO A O 1
ATOM 2007 N N . ASN A 1 252 ? 1.788 -21.060 56.002 1.00 35.92 275 ASN A N 1
ATOM 2008 C CA . ASN A 1 252 ? 0.682 -21.186 56.940 1.00 36.11 275 ASN A CA 1
ATOM 2009 C C . ASN A 1 252 ? -0.679 -20.971 56.258 1.00 43.05 275 ASN A C 1
ATOM 2010 O O . ASN A 1 252 ? -0.773 -20.873 55.028 1.00 41.39 275 ASN A O 1
ATOM 2015 N N . GLY A 1 253 ? -1.746 -20.968 57.040 1.00 35.33 276 GLY A N 1
ATOM 2016 C CA . GLY A 1 253 ? -3.062 -20.830 56.441 1.00 38.50 276 GLY A CA 1
ATOM 2017 C C . GLY A 1 253 ? -3.409 -19.382 56.140 1.00 38.29 276 GLY A C 1
ATOM 2018 O O . GLY A 1 253 ? -2.630 -18.471 56.435 1.00 38.04 276 GLY A O 1
ATOM 2019 N N . TYR A 1 254 ? -4.586 -19.167 55.560 1.00 36.22 277 TYR A N 1
ATOM 2020 C CA . TYR A 1 254 ? -5.108 -17.819 55.394 1.00 29.45 277 TYR A CA 1
ATOM 2021 C C . TYR A 1 254 ? -5.174 -17.145 56.753 1.00 30.84 277 TYR A C 1
ATOM 2022 O O . TYR A 1 254 ? -5.441 -17.782 57.765 1.00 27.63 277 TYR A O 1
ATOM 2031 N N . SER A 1 255 ? -4.932 -15.845 56.764 1.00 30.13 278 SER A N 1
ATOM 2032 C CA . SER A 1 255 ? -5.123 -15.062 57.971 1.00 31.97 278 SER A CA 1
ATOM 2033 C C . SER A 1 255 ? -5.668 -13.669 57.660 1.00 30.61 278 SER A C 1
ATOM 2034 O O . SER A 1 255 ? -5.388 -13.117 56.607 1.00 32.27 278 SER A O 1
ATOM 2037 N N . ALA A 1 256 ? -6.464 -13.105 58.562 1.00 34.64 279 ALA A N 1
ATOM 2038 C CA . ALA A 1 256 ? -6.838 -11.697 58.432 1.00 34.92 279 ALA A CA 1
ATOM 2039 C C . ALA A 1 256 ? -5.752 -10.806 59.048 1.00 35.58 279 ALA A C 1
ATOM 2040 O O . ALA A 1 256 ? -5.731 -9.592 58.869 1.00 34.79 279 ALA A O 1
ATOM 2042 N N . LYS A 1 257 ? -4.851 -11.421 59.795 1.00 33.23 280 LYS A N 1
ATOM 2043 C CA . LYS A 1 257 ? -3.767 -10.672 60.410 1.00 30.75 280 LYS A CA 1
ATOM 2044 C C . LYS A 1 257 ? -2.569 -10.580 59.493 1.00 33.40 280 LYS A C 1
ATOM 2045 O O . LYS A 1 257 ? -2.265 -11.528 58.754 1.00 31.07 280 LYS A O 1
ATOM 2051 N N . SER A 1 258 ? -1.880 -9.441 59.545 1.00 30.32 281 SER A N 1
ATOM 2052 C CA . SER A 1 258 ? -0.729 -9.210 58.677 1.00 31.48 281 SER A CA 1
ATOM 2053 C C . SER A 1 258 ? 0.526 -9.936 59.176 1.00 28.41 281 SER A C 1
ATOM 2054 O O . SER A 1 258 ? 1.454 -10.172 58.403 1.00 25.86 281 SER A O 1
ATOM 2057 N N . ASP A 1 259 ? 0.521 -10.328 60.451 1.00 30.56 282 ASP A N 1
ATOM 2058 C CA . ASP A 1 259 ? 1.750 -10.693 61.153 1.00 34.34 282 ASP A CA 1
ATOM 2059 C C . ASP A 1 259 ? 2.456 -11.906 60.566 1.00 36.06 282 ASP A C 1
ATOM 2060 O O . ASP A 1 259 ? 3.683 -11.887 60.381 1.00 34.06 282 ASP A O 1
ATOM 2065 N N . GLY A 1 260 ? 1.684 -12.958 60.296 1.00 30.20 283 GLY A N 1
ATOM 2066 C CA . GLY A 1 260 ? 2.234 -14.178 59.736 1.00 25.63 283 GLY A CA 1
ATOM 2067 C C . GLY A 1 260 ? 2.952 -13.931 58.430 1.00 28.63 283 GLY A C 1
ATOM 2068 O O . GLY A 1 260 ? 4.067 -14.427 58.223 1.00 31.11 283 GLY A O 1
ATOM 2069 N N . TYR A 1 261 ? 2.337 -13.132 57.565 1.00 21.31 284 TYR A N 1
ATOM 2070 C CA . TYR A 1 261 ? 2.930 -12.798 56.278 1.00 24.55 284 TYR A CA 1
ATOM 2071 C C . TYR A 1 261 ? 4.221 -11.938 56.411 1.00 29.89 284 TYR A C 1
ATOM 2072 O O . TYR A 1 261 ? 5.205 -12.175 55.706 1.00 23.87 284 TYR A O 1
ATOM 2081 N N . VAL A 1 262 ? 4.223 -10.970 57.324 1.00 27.83 285 VAL A N 1
ATOM 2082 C CA . VAL A 1 262 ? 5.386 -10.099 57.502 1.00 24.94 285 VAL A CA 1
ATOM 2083 C C . VAL A 1 262 ? 6.581 -10.930 57.957 1.00 27.07 285 VAL A C 1
ATOM 2084 O O . VAL A 1 262 ? 7.667 -10.869 57.366 1.00 25.28 285 VAL A O 1
ATOM 2088 N N . ASP A 1 263 ? 6.357 -11.746 58.980 1.00 30.33 286 ASP A N 1
ATOM 2089 C CA . ASP A 1 263 ? 7.415 -12.576 59.546 1.00 34.14 286 ASP A CA 1
ATOM 2090 C C . ASP A 1 263 ? 7.899 -13.645 58.570 1.00 28.62 286 ASP A C 1
ATOM 2091 O O . ASP A 1 263 ? 9.056 -14.022 58.608 1.00 39.24 286 ASP A O 1
ATOM 2096 N N . PHE A 1 264 ? 7.020 -14.142 57.707 1.00 31.40 287 PHE A N 1
ATOM 2097 C CA . PHE A 1 264 ? 7.459 -15.059 56.666 1.00 32.20 287 PHE A CA 1
ATOM 2098 C C . PHE A 1 264 ? 8.401 -14.342 55.714 1.00 30.43 287 PHE A C 1
ATOM 2099 O O . PHE A 1 264 ? 9.482 -14.838 55.398 1.00 36.24 287 PHE A O 1
ATOM 2107 N N . ALA A 1 265 ? 8.009 -13.147 55.300 1.00 26.28 288 ALA A N 1
ATOM 2108 C CA . ALA A 1 265 ? 8.801 -12.366 54.353 1.00 30.65 288 ALA A CA 1
ATOM 2109 C C . ALA A 1 265 ? 10.166 -11.998 54.917 1.00 29.11 288 ALA A C 1
ATOM 2110 O O . ALA A 1 265 ? 11.063 -11.652 54.173 1.00 28.22 288 ALA A O 1
ATOM 2112 N N . ARG A 1 266 ? 10.304 -12.077 56.233 1.00 30.39 289 ARG A N 1
ATOM 2113 C CA . ARG A 1 266 ? 11.506 -11.640 56.911 1.00 34.59 289 ARG A CA 1
ATOM 2114 C C . ARG A 1 266 ? 12.415 -12.785 57.340 1.00 38.50 289 ARG A C 1
ATOM 2115 O O . ARG A 1 266 ? 13.497 -12.547 57.836 1.00 47.04 289 ARG A O 1
ATOM 2123 N N . ARG A 1 267 ? 11.987 -14.020 57.112 1.00 46.82 290 ARG A N 1
ATOM 2124 C CA . ARG A 1 267 ? 12.791 -15.188 57.450 1.00 52.54 290 ARG A CA 1
ATOM 2125 C C . ARG A 1 267 ? 14.083 -15.251 56.644 1.00 61.81 290 ARG A C 1
ATOM 2126 O O . ARG A 1 267 ? 14.095 -14.915 55.454 1.00 62.18 290 ARG A O 1
ATOM 2134 N N . THR A 1 268 ? 15.169 -15.647 57.312 1.00 67.97 291 THR A N 1
ATOM 2135 C CA . THR A 1 268 ? 16.440 -15.969 56.657 1.00 72.73 291 THR A CA 1
ATOM 2136 C C . THR A 1 268 ? 16.313 -17.365 56.034 1.00 74.30 291 THR A C 1
ATOM 2137 O O . THR A 1 268 ? 16.000 -18.332 56.738 1.00 79.98 291 THR A O 1
ATOM 2141 N N . PHE A 1 269 ? 16.582 -17.493 54.738 1.00 71.50 292 PHE A N 1
ATOM 2142 C CA . PHE A 1 269 ? 16.520 -18.814 54.114 1.00 76.37 292 PHE A CA 1
ATOM 2143 C C . PHE A 1 269 ? 17.905 -19.288 53.671 1.00 67.32 292 PHE A C 1
ATOM 2144 O O . PHE A 1 269 ? 18.264 -19.183 52.498 1.00 69.41 292 PHE A O 1
ATOM 2152 N N . PRO B 1 6 ? -25.586 -21.336 -20.783 1.00 74.06 29 PRO B N 1
ATOM 2153 C CA . PRO B 1 6 ? -24.260 -21.019 -20.256 1.00 69.52 29 PRO B CA 1
ATOM 2154 C C . PRO B 1 6 ? -24.264 -19.731 -19.447 1.00 68.46 29 PRO B C 1
ATOM 2155 O O . PRO B 1 6 ? -24.914 -18.773 -19.863 1.00 68.29 29 PRO B O 1
ATOM 2159 N N . PRO B 1 7 ? -23.585 -19.724 -18.286 1.00 69.34 30 PRO B N 1
ATOM 2160 C CA . PRO B 1 7 ? -23.399 -18.538 -17.431 1.00 68.81 30 PRO B CA 1
ATOM 2161 C C . PRO B 1 7 ? -22.705 -17.421 -18.207 1.00 63.12 30 PRO B C 1
ATOM 2162 O O . PRO B 1 7 ? -22.033 -17.748 -19.178 1.00 63.33 30 PRO B O 1
ATOM 2166 N N . GLU B 1 8 ? -22.803 -16.164 -17.773 1.00 67.74 31 GLU B N 1
ATOM 2167 C CA . GLU B 1 8 ? -22.433 -15.036 -18.640 1.00 67.05 31 GLU B CA 1
ATOM 2168 C C . GLU B 1 8 ? -20.978 -14.994 -19.118 1.00 67.28 31 GLU B C 1
ATOM 2169 O O . GLU B 1 8 ? -20.720 -15.002 -20.325 1.00 73.43 31 GLU B O 1
ATOM 2175 N N . GLY B 1 9 ? -20.022 -14.956 -18.205 1.00 58.50 32 GLY B N 1
ATOM 2176 C CA . GLY B 1 9 ? -18.644 -14.816 -18.636 1.00 60.76 32 GLY B CA 1
ATOM 2177 C C . GLY B 1 9 ? -17.992 -16.130 -19.032 1.00 58.70 32 GLY B C 1
ATOM 2178 O O . GLY B 1 9 ? -16.793 -16.172 -19.292 1.00 48.55 32 GLY B O 1
ATOM 2179 N N . PHE B 1 10 ? -18.796 -17.189 -19.119 1.00 58.56 33 PHE B N 1
ATOM 2180 C CA . PHE B 1 10 ? -18.285 -18.551 -19.281 1.00 58.80 33 PHE B CA 1
ATOM 2181 C C . PHE B 1 10 ? -17.347 -18.707 -20.478 1.00 54.28 33 PHE B C 1
ATOM 2182 O O . PHE B 1 10 ? -17.749 -18.517 -21.624 1.00 59.58 33 PHE B O 1
ATOM 2190 N N . PRO B 1 11 ? -16.088 -19.075 -20.203 1.00 54.97 34 PRO B N 1
ATOM 2191 C CA . PRO B 1 11 ? -15.044 -19.220 -21.218 1.00 56.41 34 PRO B CA 1
ATOM 2192 C C . PRO B 1 11 ? -15.316 -20.364 -22.182 1.00 57.55 34 PRO B C 1
ATOM 2193 O O . PRO B 1 11 ? -15.989 -21.332 -21.831 1.00 57.34 34 PRO B O 1
ATOM 2197 N N . GLU B 1 12 ? -14.791 -20.242 -23.395 1.00 61.39 35 GLU B N 1
ATOM 2198 C CA . GLU B 1 12 ? -14.905 -21.301 -24.382 1.00 59.21 35 GLU B CA 1
ATOM 2199 C C . GLU B 1 12 ? -13.855 -22.325 -23.959 1.00 59.40 35 GLU B C 1
ATOM 2200 O O . GLU B 1 12 ? -12.980 -22.006 -23.155 1.00 52.94 35 GLU B O 1
ATOM 2206 N N . PRO B 1 13 ? -13.951 -23.565 -24.457 1.00 61.85 36 PRO B N 1
ATOM 2207 C CA . PRO B 1 13 ? -12.902 -24.534 -24.135 1.00 59.01 36 PRO B CA 1
ATOM 2208 C C . PRO B 1 13 ? -11.545 -24.009 -24.559 1.00 55.36 36 PRO B C 1
ATOM 2209 O O . PRO B 1 13 ? -11.487 -23.199 -25.479 1.00 60.21 36 PRO B O 1
ATOM 2213 N N . LEU B 1 14 ? -10.481 -24.426 -23.884 1.00 58.15 37 LEU B N 1
ATOM 2214 C CA . LEU B 1 14 ? -9.138 -24.102 -24.341 1.00 57.94 37 LEU B CA 1
ATOM 2215 C C . LEU B 1 14 ? -8.829 -24.925 -25.590 1.00 63.18 37 LEU B C 1
ATOM 2216 O O . LEU B 1 14 ? -9.380 -26.013 -25.784 1.00 60.39 37 LEU B O 1
ATOM 2221 N N . ASN B 1 15 ? -7.958 -24.391 -26.439 1.00 60.45 38 ASN B N 1
ATOM 2222 C CA . ASN B 1 15 ? -7.549 -25.054 -27.673 1.00 62.52 38 ASN B CA 1
ATOM 2223 C C . ASN B 1 15 ? -6.017 -24.987 -27.795 1.00 65.35 38 ASN B C 1
ATOM 2224 O O . ASN B 1 15 ? -5.371 -24.396 -26.936 1.00 63.25 38 ASN B O 1
ATOM 2229 N N . PRO B 1 16 ? -5.421 -25.611 -28.829 1.00 64.65 39 PRO B N 1
ATOM 2230 C CA . PRO B 1 16 ? -3.948 -25.584 -28.878 1.00 64.08 39 PRO B CA 1
ATOM 2231 C C . PRO B 1 16 ? -3.266 -24.201 -28.942 1.00 62.63 39 PRO B C 1
ATOM 2232 O O . PRO B 1 16 ? -2.065 -24.131 -28.687 1.00 61.91 39 PRO B O 1
ATOM 2236 N N . THR B 1 17 ? -3.994 -23.133 -29.262 1.00 63.82 40 THR B N 1
ATOM 2237 C CA . THR B 1 17 ? -3.364 -21.815 -29.360 1.00 65.56 40 THR B CA 1
ATOM 2238 C C . THR B 1 17 ? -3.296 -21.071 -28.017 1.00 65.83 40 THR B C 1
ATOM 2239 O O . THR B 1 17 ? -2.481 -20.164 -27.844 1.00 66.24 40 THR B O 1
ATOM 2243 N N . ASN B 1 18 ? -4.150 -21.440 -27.070 1.00 59.47 41 ASN B N 1
ATOM 2244 C CA . ASN B 1 18 ? -4.201 -20.727 -25.800 1.00 60.41 41 ASN B CA 1
ATOM 2245 C C . ASN B 1 18 ? -3.782 -21.617 -24.634 1.00 60.43 41 ASN B C 1
ATOM 2246 O O . ASN B 1 18 ? -3.590 -21.132 -23.520 1.00 58.36 41 ASN B O 1
ATOM 2251 N N . PHE B 1 19 ? -3.710 -22.925 -24.882 1.00 61.67 42 PHE B N 1
ATOM 2252 C CA . PHE B 1 19 ? -3.588 -23.923 -23.816 1.00 56.64 42 PHE B CA 1
ATOM 2253 C C . PHE B 1 19 ? -2.353 -23.811 -22.891 1.00 56.74 42 PHE B C 1
ATOM 2254 O O . PHE B 1 19 ? -2.512 -23.705 -21.677 1.00 54.87 42 PHE B O 1
ATOM 2262 N N . LYS B 1 20 ? -1.132 -23.883 -23.412 1.00 52.64 43 LYS B N 1
ATOM 2263 C CA . LYS B 1 20 ? -0.026 -23.948 -22.460 1.00 59.34 43 LYS B CA 1
ATOM 2264 C C . LYS B 1 20 ? 0.318 -22.584 -21.852 1.00 57.58 43 LYS B C 1
ATOM 2265 O O . LYS B 1 20 ? 0.857 -22.508 -20.743 1.00 58.16 43 LYS B O 1
ATOM 2271 N N . GLU B 1 21 ? -0.017 -21.508 -22.554 1.00 53.81 44 GLU B N 1
ATOM 2272 C CA . GLU B 1 21 ? 0.242 -20.175 -22.015 1.00 59.51 44 GLU B CA 1
ATOM 2273 C C . GLU B 1 21 ? -0.825 -19.861 -20.954 1.00 56.56 44 GLU B C 1
ATOM 2274 O O . GLU B 1 21 ? -0.572 -19.104 -20.014 1.00 46.88 44 GLU B O 1
ATOM 2280 N N . GLU B 1 22 ? -2.024 -20.418 -21.109 1.00 51.52 45 GLU B N 1
ATOM 2281 C CA . GLU B 1 22 ? -3.017 -20.261 -20.054 1.00 50.63 45 GLU B CA 1
ATOM 2282 C C . GLU B 1 22 ? -2.620 -21.002 -18.758 1.00 51.79 45 GLU B C 1
ATOM 2283 O O . GLU B 1 22 ? -2.764 -20.453 -17.659 1.00 49.56 45 GLU B O 1
ATOM 2289 N N . LEU B 1 23 ? -2.066 -22.206 -18.877 1.00 48.61 46 LEU B N 1
ATOM 2290 C CA . LEU B 1 23 ? -1.687 -22.976 -17.691 1.00 46.32 46 LEU B CA 1
ATOM 2291 C C . LEU B 1 23 ? -0.350 -22.493 -17.109 1.00 43.27 46 LEU B C 1
ATOM 2292 O O . LEU B 1 23 ? 0.096 -22.959 -16.054 1.00 43.57 46 LEU B O 1
ATOM 2297 N N . SER B 1 24 ? 0.278 -21.538 -17.780 1.00 41.87 47 SER B N 1
ATOM 2298 C CA . SER B 1 24 ? 1.586 -21.066 -17.360 1.00 38.47 47 SER B CA 1
ATOM 2299 C C . SER B 1 24 ? 1.554 -20.291 -16.043 1.00 40.24 47 SER B C 1
ATOM 2300 O O . SER B 1 24 ? 2.602 -19.968 -15.494 1.00 43.22 47 SER B O 1
ATOM 2303 N N . LYS B 1 25 ? 0.365 -19.958 -15.548 1.00 35.83 48 LYS B N 1
ATOM 2304 C CA . LYS B 1 25 ? 0.251 -19.319 -14.241 1.00 40.33 48 LYS B CA 1
ATOM 2305 C C . LYS B 1 25 ? -0.903 -19.887 -13.441 1.00 39.70 48 LYS B C 1
ATOM 2306 O O . LYS B 1 25 ? -1.948 -20.225 -13.997 1.00 34.51 48 LYS B O 1
ATOM 2312 N N . GLY B 1 26 ? -0.699 -19.970 -12.128 1.00 36.26 49 GLY B N 1
ATOM 2313 C CA . GLY B 1 26 ? -1.697 -20.475 -11.204 1.00 34.08 49 GLY B CA 1
ATOM 2314 C C . GLY B 1 26 ? -2.030 -21.948 -11.373 1.00 34.71 49 GLY B C 1
ATOM 2315 O O . GLY B 1 26 ? -1.326 -22.683 -12.062 1.00 46.23 49 GLY B O 1
ATOM 2316 N N . LEU B 1 27 ? -3.092 -22.384 -10.706 1.00 35.99 50 LEU B N 1
ATOM 2317 C CA . LEU B 1 27 ? -3.578 -23.760 -10.799 1.00 39.69 50 LEU B CA 1
ATOM 2318 C C . LEU B 1 27 ? -4.778 -23.802 -11.718 1.00 37.30 50 LEU B C 1
ATOM 2319 O O . LEU B 1 27 ? -5.551 -22.850 -11.762 1.00 32.20 50 LEU B O 1
ATOM 2324 N N . HIS B 1 28 ? -4.899 -24.909 -12.448 1.00 41.56 51 HIS B N 1
ATOM 2325 C CA . HIS B 1 28 ? -6.005 -25.164 -13.363 1.00 39.93 51 HIS B CA 1
ATOM 2326 C C . HIS B 1 28 ? -6.623 -26.527 -13.160 1.00 40.12 51 HIS B C 1
ATOM 2327 O O . HIS B 1 28 ? -5.917 -27.536 -13.080 1.00 41.27 51 HIS B O 1
ATOM 2334 N N . ILE B 1 29 ? -7.947 -26.540 -13.064 1.00 40.81 52 ILE B N 1
ATOM 2335 C CA . ILE B 1 29 ? -8.714 -27.768 -13.013 1.00 38.57 52 ILE B CA 1
ATOM 2336 C C . ILE B 1 29 ? -9.452 -27.959 -14.338 1.00 43.20 52 ILE B C 1
ATOM 2337 O O . ILE B 1 29 ? -10.446 -27.281 -14.606 1.00 47.73 52 ILE B O 1
ATOM 2342 N N . ILE B 1 30 ? -8.971 -28.887 -15.161 1.00 41.34 53 ILE B N 1
ATOM 2343 C CA . ILE B 1 30 ? -9.450 -28.993 -16.538 1.00 48.92 53 ILE B CA 1
ATOM 2344 C C . ILE B 1 30 ? -10.298 -30.253 -16.807 1.00 50.84 53 ILE B C 1
ATOM 2345 O O . ILE B 1 30 ? -9.913 -31.374 -16.458 1.00 49.24 53 ILE B O 1
ATOM 2350 N N . ASP B 1 31 ? -11.453 -30.046 -17.435 1.00 51.58 54 ASP B N 1
ATOM 2351 C CA . ASP B 1 31 ? -12.352 -31.132 -17.826 1.00 53.18 54 ASP B CA 1
ATOM 2352 C C . ASP B 1 31 ? -12.160 -31.508 -19.302 1.00 54.57 54 ASP B C 1
ATOM 2353 O O . ASP B 1 31 ? -12.709 -30.855 -20.192 1.00 55.21 54 ASP B O 1
ATOM 2358 N N . PHE B 1 32 ? -11.384 -32.559 -19.550 1.00 51.69 55 PHE B N 1
ATOM 2359 C CA . PHE B 1 32 ? -11.193 -33.096 -20.897 1.00 55.44 55 PHE B CA 1
ATOM 2360 C C . PHE B 1 32 ? -12.397 -33.922 -21.307 1.00 61.31 55 PHE B C 1
ATOM 2361 O O . PHE B 1 32 ? -12.597 -35.030 -20.801 1.00 60.16 55 PHE B O 1
ATOM 2369 N N . TYR B 1 33 ? -13.215 -33.383 -22.209 1.00 67.10 56 TYR B N 1
ATOM 2370 C CA . TYR B 1 33 ? -14.477 -34.031 -22.539 1.00 63.33 56 TYR B CA 1
ATOM 2371 C C . TYR B 1 33 ? -14.667 -34.300 -24.030 1.00 66.73 56 TYR B C 1
ATOM 2372 O O . TYR B 1 33 ? -13.893 -33.847 -24.871 1.00 65.91 56 TYR B O 1
ATOM 2381 N N . SER B 1 34 ? -15.717 -35.062 -24.323 1.00 75.95 57 SER B N 1
ATOM 2382 C CA . SER B 1 34 ? -16.192 -35.322 -25.679 1.00 76.46 57 SER B CA 1
ATOM 2383 C C . SER B 1 34 ? -17.677 -34.986 -25.749 1.00 79.17 57 SER B C 1
ATOM 2384 O O . SER B 1 34 ? -18.440 -35.363 -24.863 1.00 83.49 57 SER B O 1
ATOM 2387 N N . PRO B 1 35 ? -18.100 -34.292 -26.816 1.00 82.74 58 PRO B N 1
ATOM 2388 C CA . PRO B 1 35 ? -19.505 -33.881 -26.983 1.00 86.23 58 PRO B CA 1
ATOM 2389 C C . PRO B 1 35 ? -20.496 -35.029 -27.233 1.00 87.61 58 PRO B C 1
ATOM 2390 O O . PRO B 1 35 ? -21.711 -34.833 -27.140 1.00 84.49 58 PRO B O 1
ATOM 2394 N N . TYR B 1 36 ? -19.972 -36.206 -27.548 1.00 83.36 59 TYR B N 1
ATOM 2395 C CA . TYR B 1 36 ? -20.776 -37.403 -27.758 1.00 88.08 59 TYR B CA 1
ATOM 2396 C C . TYR B 1 36 ? -20.537 -38.372 -26.628 1.00 87.34 59 TYR B C 1
ATOM 2397 O O . TYR B 1 36 ? -20.015 -39.462 -26.846 1.00 90.25 59 TYR B O 1
ATOM 2406 N N . CYS B 1 37 ? -20.939 -37.998 -25.426 1.00 85.82 60 CYS B N 1
ATOM 2407 C CA . CYS B 1 37 ? -20.679 -38.842 -24.283 1.00 87.19 60 CYS B CA 1
ATOM 2408 C C . CYS B 1 37 ? -21.725 -38.668 -23.202 1.00 87.75 60 CYS B C 1
ATOM 2409 O O . CYS B 1 37 ? -22.102 -37.548 -22.869 1.00 83.77 60 CYS B O 1
ATOM 2412 N N . PRO B 1 38 ? -22.263 -39.793 -22.703 1.00 91.03 61 PRO B N 1
ATOM 2413 C CA . PRO B 1 38 ? -23.301 -39.716 -21.670 1.00 89.45 61 PRO B CA 1
ATOM 2414 C C . PRO B 1 38 ? -22.849 -38.898 -20.463 1.00 87.51 61 PRO B C 1
ATOM 2415 O O . PRO B 1 38 ? -23.429 -37.855 -20.136 1.00 83.63 61 PRO B O 1
ATOM 2419 N N . HIS B 1 39 ? -21.770 -39.367 -19.845 1.00 90.19 62 HIS B N 1
ATOM 2420 C CA . HIS B 1 39 ? -21.345 -38.806 -18.587 1.00 89.19 62 HIS B CA 1
ATOM 2421 C C . HIS B 1 39 ? -20.728 -37.423 -18.793 1.00 85.02 62 HIS B C 1
ATOM 2422 O O . HIS B 1 39 ? -20.582 -36.661 -17.853 1.00 85.65 62 HIS B O 1
ATOM 2429 N N . CYS B 1 40 ? -20.370 -37.088 -20.026 1.00 86.08 63 CYS B N 1
ATOM 2430 C CA . CYS B 1 40 ? -19.653 -35.833 -20.261 1.00 81.85 63 CYS B CA 1
ATOM 2431 C C . CYS B 1 40 ? -20.622 -34.695 -20.575 1.00 78.80 63 CYS B C 1
ATOM 2432 O O . CYS B 1 40 ? -20.219 -33.534 -20.656 1.00 79.44 63 CYS B O 1
ATOM 2435 N N . LYS B 1 41 ? -21.906 -35.015 -20.735 1.00 80.81 64 LYS B N 1
ATOM 2436 C CA . LYS B 1 41 ? -22.866 -33.932 -20.869 1.00 78.59 64 LYS B CA 1
ATOM 2437 C C . LYS B 1 41 ? -23.807 -33.868 -19.629 1.00 77.82 64 LYS B C 1
ATOM 2438 O O . LYS B 1 41 ? -24.504 -32.872 -19.441 1.00 72.08 64 LYS B O 1
ATOM 2444 N N . HIS B 1 42 ? -23.746 -34.835 -18.706 1.00 80.34 65 HIS B N 1
ATOM 2445 C CA . HIS B 1 42 ? -24.391 -34.544 -17.409 1.00 80.33 65 HIS B CA 1
ATOM 2446 C C . HIS B 1 42 ? -23.297 -33.987 -16.464 1.00 76.49 65 HIS B C 1
ATOM 2447 O O . HIS B 1 42 ? -23.563 -33.672 -15.306 1.00 78.52 65 HIS B O 1
ATOM 2454 N N . LEU B 1 43 ? -22.057 -33.875 -16.942 1.00 73.72 66 LEU B N 1
ATOM 2455 C CA . LEU B 1 43 ? -21.083 -33.068 -16.182 1.00 71.37 66 LEU B CA 1
ATOM 2456 C C . LEU B 1 43 ? -21.183 -31.585 -16.582 1.00 73.10 66 LEU B C 1
ATOM 2457 O O . LEU B 1 43 ? -21.010 -30.692 -15.746 1.00 67.12 66 LEU B O 1
ATOM 2462 N N . ALA B 1 44 ? -21.459 -31.342 -17.862 1.00 70.86 67 ALA B N 1
ATOM 2463 C CA . ALA B 1 44 ? -21.454 -30.000 -18.440 1.00 68.14 67 ALA B CA 1
ATOM 2464 C C . ALA B 1 44 ? -22.231 -28.935 -17.640 1.00 64.43 67 ALA B C 1
ATOM 2465 O O . ALA B 1 44 ? -21.693 -27.856 -17.381 1.00 60.51 67 ALA B O 1
ATOM 2467 N N . PRO B 1 45 ? -23.483 -29.222 -17.229 1.00 65.65 68 PRO B N 1
ATOM 2468 C CA . PRO B 1 45 ? -24.141 -28.130 -16.495 1.00 62.85 68 PRO B CA 1
ATOM 2469 C C . PRO B 1 45 ? -23.622 -27.949 -15.062 1.00 57.75 68 PRO B C 1
ATOM 2470 O O . PRO B 1 45 ? -23.655 -26.830 -14.532 1.00 49.20 68 PRO B O 1
ATOM 2474 N N . VAL B 1 46 ? -23.157 -29.039 -14.451 1.00 63.08 69 VAL B N 1
ATOM 2475 C CA . VAL B 1 46 ? -22.555 -28.982 -13.122 1.00 57.42 69 VAL B CA 1
ATOM 2476 C C . VAL B 1 46 ? -21.250 -28.184 -13.222 1.00 52.32 69 VAL B C 1
ATOM 2477 O O . VAL B 1 46 ? -20.911 -27.406 -12.330 1.00 48.36 69 VAL B O 1
ATOM 2481 N N . TRP B 1 47 ? -20.533 -28.367 -14.326 1.00 52.36 70 TRP B N 1
ATOM 2482 C CA . TRP B 1 47 ? -19.317 -27.605 -14.568 1.00 52.91 70 TRP B CA 1
ATOM 2483 C C . TRP B 1 47 ? -19.655 -26.111 -14.664 1.00 51.92 70 TRP B C 1
ATOM 2484 O O . TRP B 1 47 ? -18.918 -25.272 -14.152 1.00 52.35 70 TRP B O 1
ATOM 2495 N N . MET B 1 48 ? -20.748 -25.775 -15.343 1.00 53.95 71 MET B N 1
ATOM 2496 C CA . MET B 1 48 ? -21.174 -24.375 -15.451 1.00 54.26 71 MET B CA 1
ATOM 2497 C C . MET B 1 48 ? -21.702 -23.819 -14.121 1.00 49.74 71 MET B C 1
ATOM 2498 O O . MET B 1 48 ? -21.502 -22.642 -13.813 1.00 50.34 71 MET B O 1
ATOM 2503 N N . GLU B 1 49 ? -22.353 -24.661 -13.324 1.00 46.28 72 GLU B N 1
ATOM 2504 C CA . GLU B 1 49 ? -22.771 -24.243 -11.988 1.00 51.76 72 GLU B CA 1
ATOM 2505 C C . GLU B 1 49 ? -21.568 -23.901 -11.116 1.00 52.66 72 GLU B C 1
ATOM 2506 O O . GLU B 1 49 ? -21.564 -22.898 -10.397 1.00 46.91 72 GLU B O 1
ATOM 2512 N N . THR B 1 50 ? -20.564 -24.769 -11.184 1.00 48.68 73 THR B N 1
ATOM 2513 C CA . THR B 1 50 ? -19.337 -24.639 -10.418 1.00 49.38 73 THR B CA 1
ATOM 2514 C C . THR B 1 50 ? -18.550 -23.374 -10.750 1.00 48.61 73 THR B C 1
ATOM 2515 O O . THR B 1 50 ? -18.211 -22.586 -9.867 1.00 38.68 73 THR B O 1
ATOM 2519 N N . TRP B 1 51 ? -18.251 -23.218 -12.034 1.00 46.42 74 TRP B N 1
ATOM 2520 C CA . TRP B 1 51 ? -17.489 -22.093 -12.532 1.00 44.62 74 TRP B CA 1
ATOM 2521 C C . TRP B 1 51 ? -18.099 -20.790 -12.037 1.00 43.61 74 TRP B C 1
ATOM 2522 O O . TRP B 1 51 ? -17.403 -19.913 -11.535 1.00 44.49 74 TRP B O 1
ATOM 2533 N N . GLU B 1 52 ? -19.413 -20.683 -12.137 1.00 49.81 75 GLU B N 1
ATOM 2534 C CA . GLU B 1 52 ? -20.091 -19.444 -11.780 1.00 50.24 75 GLU B CA 1
ATOM 2535 C C . GLU B 1 52 ? -20.069 -19.213 -10.264 1.00 52.70 75 GLU B C 1
ATOM 2536 O O . GLU B 1 52 ? -19.895 -18.078 -9.792 1.00 45.91 75 GLU B O 1
ATOM 2542 N N . GLU B 1 53 ? -20.212 -20.302 -9.509 1.00 47.77 76 GLU B N 1
ATOM 2543 C CA . GLU B 1 53 ? -20.155 -20.246 -8.055 1.00 48.79 76 GLU B CA 1
ATOM 2544 C C . GLU B 1 53 ? -18.756 -19.972 -7.526 1.00 44.36 76 GLU B C 1
ATOM 2545 O O . GLU B 1 53 ? -18.596 -19.379 -6.463 1.00 44.12 76 GLU B O 1
ATOM 2551 N N . PHE B 1 54 ? -17.755 -20.330 -8.319 1.00 38.58 77 PHE B N 1
ATOM 2552 C CA . PHE B 1 54 ? -16.364 -20.219 -7.915 1.00 39.52 77 PHE B CA 1
ATOM 2553 C C . PHE B 1 54 ? -15.690 -18.930 -8.362 1.00 43.64 77 PHE B C 1
ATOM 2554 O O . PHE B 1 54 ? -14.505 -18.720 -8.089 1.00 43.02 77 PHE B O 1
ATOM 2562 N N . LYS B 1 55 ? -16.443 -18.085 -9.062 1.00 37.83 78 LYS B N 1
ATOM 2563 C CA . LYS B 1 55 ? -15.885 -16.898 -9.681 1.00 43.98 78 LYS B CA 1
ATOM 2564 C C . LYS B 1 55 ? -15.126 -16.053 -8.688 1.00 46.21 78 LYS B C 1
ATOM 2565 O O . LYS B 1 55 ? -14.022 -15.612 -8.974 1.00 47.35 78 LYS B O 1
ATOM 2571 N N . GLU B 1 56 ? -15.708 -15.858 -7.512 1.00 46.57 79 GLU B N 1
ATOM 2572 C CA . GLU B 1 56 ? -15.102 -14.976 -6.531 1.00 46.83 79 GLU B CA 1
ATOM 2573 C C . GLU B 1 56 ? -13.833 -15.625 -5.966 1.00 45.28 79 GLU B C 1
ATOM 2574 O O . GLU B 1 56 ? -12.797 -14.973 -5.853 1.00 45.67 79 GLU B O 1
ATOM 2580 N N . GLU B 1 57 ? -13.900 -16.914 -5.643 1.00 43.45 80 GLU B N 1
ATOM 2581 C CA . GLU B 1 57 ? -12.732 -17.605 -5.066 1.00 48.22 80 GLU B CA 1
ATOM 2582 C C . GLU B 1 57 ? -11.610 -17.829 -6.081 1.00 39.47 80 GLU B C 1
ATOM 2583 O O . GLU B 1 57 ? -10.445 -17.845 -5.714 1.00 42.06 80 GLU B O 1
ATOM 2589 N N . SER B 1 58 ? -11.972 -18.008 -7.347 1.00 38.18 81 SER B N 1
ATOM 2590 C CA . SER B 1 58 ? -11.008 -18.190 -8.432 1.00 37.08 81 SER B CA 1
ATOM 2591 C C . SER B 1 58 ? -9.922 -17.097 -8.474 1.00 43.80 81 SER B C 1
ATOM 2592 O O . SER B 1 58 ? -8.756 -17.359 -8.800 1.00 39.87 81 SER B O 1
ATOM 2595 N N . LYS B 1 59 ? -10.324 -15.868 -8.180 1.00 38.30 82 LYS B N 1
ATOM 2596 C CA . LYS B 1 59 ? -9.407 -14.742 -8.213 1.00 41.40 82 LYS B CA 1
ATOM 2597 C C . LYS B 1 59 ? -8.407 -14.800 -7.054 1.00 40.31 82 LYS B C 1
ATOM 2598 O O . LYS B 1 59 ? -7.188 -14.724 -7.254 1.00 38.98 82 LYS B O 1
ATOM 2604 N N . THR B 1 60 ? -8.919 -14.970 -5.840 1.00 41.92 83 THR B N 1
ATOM 2605 C CA . THR B 1 60 ? -8.053 -14.930 -4.666 1.00 39.68 83 THR B CA 1
ATOM 2606 C C . THR B 1 60 ? -7.265 -16.213 -4.442 1.00 39.95 83 THR B C 1
ATOM 2607 O O . THR B 1 60 ? -6.193 -16.160 -3.861 1.00 43.37 83 THR B O 1
ATOM 2611 N N . LEU B 1 61 ? -7.747 -17.349 -4.939 1.00 36.78 84 LEU B N 1
ATOM 2612 C CA . LEU B 1 61 ? -7.006 -18.596 -4.755 1.00 39.74 84 LEU B CA 1
ATOM 2613 C C . LEU B 1 61 ? -6.143 -18.910 -5.958 1.00 38.56 84 LEU B C 1
ATOM 2614 O O . LEU B 1 61 ? -5.287 -19.787 -5.884 1.00 46.04 84 LEU B O 1
ATOM 2619 N N . ASN B 1 62 ? -6.357 -18.188 -7.057 1.00 39.20 85 ASN B N 1
ATOM 2620 C CA . ASN B 1 62 ? -5.577 -18.392 -8.284 1.00 39.86 85 ASN B CA 1
ATOM 2621 C C . ASN B 1 62 ? -5.773 -19.808 -8.866 1.00 36.95 85 ASN B C 1
ATOM 2622 O O . ASN B 1 62 ? -4.831 -20.479 -9.277 1.00 28.81 85 ASN B O 1
ATOM 2627 N N . ILE B 1 63 ? -7.029 -20.234 -8.901 1.00 36.67 86 ILE B N 1
ATOM 2628 C CA . ILE B 1 63 ? -7.412 -21.531 -9.438 1.00 37.98 86 ILE B CA 1
ATOM 2629 C C . ILE B 1 63 ? -8.502 -21.334 -10.463 1.00 46.71 86 ILE B C 1
ATOM 2630 O O . ILE B 1 63 ? -9.494 -20.642 -10.198 1.00 40.89 86 ILE B O 1
ATOM 2635 N N . THR B 1 64 ? -8.320 -21.966 -11.620 1.00 42.82 87 THR B N 1
ATOM 2636 C CA . THR B 1 64 ? -9.222 -21.780 -12.738 1.00 45.07 87 THR B CA 1
ATOM 2637 C C . THR B 1 64 ? -9.815 -23.105 -13.189 1.00 39.72 87 THR B C 1
ATOM 2638 O O . THR B 1 64 ? -9.098 -24.084 -13.335 1.00 42.34 87 THR B O 1
ATOM 2642 N N . PHE B 1 65 ? -11.127 -23.118 -13.403 1.00 38.05 88 PHE B N 1
ATOM 2643 C CA . PHE B 1 65 ? -11.799 -24.224 -14.074 1.00 43.76 88 PHE B CA 1
ATOM 2644 C C . PHE B 1 65 ? -11.796 -23.959 -15.569 1.00 47.68 88 PHE B C 1
ATOM 2645 O O . PHE B 1 65 ? -12.317 -22.926 -16.035 1.00 50.23 88 PHE B O 1
ATOM 2653 N N . SER B 1 66 ? -11.271 -24.913 -16.325 1.00 41.70 89 SER B N 1
ATOM 2654 C CA . SER B 1 66 ? -11.173 -24.762 -17.763 1.00 42.07 89 SER B CA 1
ATOM 2655 C C . SER B 1 66 ? -11.662 -26.028 -18.434 1.00 48.54 89 SER B C 1
ATOM 2656 O O . SER B 1 66 ? -11.885 -27.042 -17.760 1.00 51.92 89 SER B O 1
ATOM 2659 N N . GLN B 1 67 ? -11.776 -25.993 -19.761 1.00 45.88 90 GLN B N 1
ATOM 2660 C CA . GLN B 1 67 ? -12.250 -27.158 -20.503 1.00 51.38 90 GLN B CA 1
ATOM 2661 C C . GLN B 1 67 ? -11.470 -27.373 -21.778 1.00 55.00 90 GLN B C 1
ATOM 2662 O O . GLN B 1 67 ? -10.987 -26.427 -22.398 1.00 58.88 90 GLN B O 1
ATOM 2668 N N . VAL B 1 68 ? -11.397 -28.632 -22.191 1.00 57.35 91 VAL B N 1
ATOM 2669 C CA . VAL B 1 68 ? -10.782 -28.990 -23.456 1.00 58.45 91 VAL B CA 1
ATOM 2670 C C . VAL B 1 68 ? -11.656 -29.974 -24.226 1.00 60.52 91 VAL B C 1
ATOM 2671 O O . VAL B 1 68 ? -11.921 -31.077 -23.761 1.00 59.02 91 VAL B O 1
ATOM 2675 N N . ASN B 1 69 ? -12.133 -29.551 -25.390 1.00 68.73 92 ASN B N 1
ATOM 2676 C CA . ASN B 1 69 ? -12.853 -30.445 -26.292 1.00 66.98 92 ASN B CA 1
ATOM 2677 C C . ASN B 1 69 ? -11.864 -31.357 -26.996 1.00 70.00 92 ASN B C 1
ATOM 2678 O O . ASN B 1 69 ? -11.062 -30.889 -27.805 1.00 70.45 92 ASN B O 1
ATOM 2683 N N . CYS B 1 70 ? -11.919 -32.655 -26.698 1.00 70.37 93 CYS B N 1
ATOM 2684 C CA . CYS B 1 70 ? -10.914 -33.582 -27.215 1.00 73.53 93 CYS B CA 1
ATOM 2685 C C . CYS B 1 70 ? -11.168 -34.055 -28.640 1.00 76.10 93 CYS B C 1
ATOM 2686 O O . CYS B 1 70 ? -10.391 -34.843 -29.182 1.00 77.46 93 CYS B O 1
ATOM 2689 N N . ILE B 1 71 ? -12.242 -33.585 -29.256 1.00 75.14 94 ILE B N 1
ATOM 2690 C CA . ILE B 1 71 ? -12.441 -33.866 -30.672 1.00 78.38 94 ILE B CA 1
ATOM 2691 C C . ILE B 1 71 ? -11.906 -32.723 -31.540 1.00 78.85 94 ILE B C 1
ATOM 2692 O O . ILE B 1 71 ? -11.241 -32.958 -32.548 1.00 82.67 94 ILE B O 1
ATOM 2697 N N . GLU B 1 72 ? -12.189 -31.486 -31.135 1.00 79.72 95 GLU B N 1
ATOM 2698 C CA . GLU B 1 72 ? -11.760 -30.309 -31.889 1.00 77.34 95 GLU B CA 1
ATOM 2699 C C . GLU B 1 72 ? -10.313 -29.924 -31.560 1.00 72.34 95 GLU B C 1
ATOM 2700 O O . GLU B 1 72 ? -9.714 -29.090 -32.242 1.00 72.89 95 GLU B O 1
ATOM 2706 N N . SER B 1 73 ? -9.761 -30.517 -30.506 1.00 72.93 96 SER B N 1
ATOM 2707 C CA . SER B 1 73 ? -8.350 -30.329 -30.171 1.00 75.08 96 SER B CA 1
ATOM 2708 C C . SER B 1 73 ? -7.791 -31.699 -29.834 1.00 72.89 96 SER B C 1
ATOM 2709 O O . SER B 1 73 ? -7.212 -31.909 -28.773 1.00 72.40 96 SER B O 1
ATOM 2712 N N . ALA B 1 74 ? -7.991 -32.625 -30.766 1.00 76.12 97 ALA B N 1
ATOM 2713 C CA . ALA B 1 74 ? -7.641 -34.028 -30.593 1.00 75.10 97 ALA B CA 1
ATOM 2714 C C . ALA B 1 74 ? -6.144 -34.242 -30.382 1.00 74.39 97 ALA B C 1
ATOM 2715 O O . ALA B 1 74 ? -5.744 -35.123 -29.622 1.00 74.44 97 ALA B O 1
ATOM 2717 N N . ASP B 1 75 ? -5.313 -33.444 -31.047 1.00 75.36 98 ASP B N 1
ATOM 2718 C CA . ASP B 1 75 ? -3.872 -33.616 -30.908 1.00 77.29 98 ASP B CA 1
ATOM 2719 C C . ASP B 1 75 ? -3.428 -33.132 -29.533 1.00 78.73 98 ASP B C 1
ATOM 2720 O O . ASP B 1 75 ? -2.435 -33.618 -28.980 1.00 74.64 98 ASP B O 1
ATOM 2725 N N . LEU B 1 76 ? -4.190 -32.193 -28.978 1.00 75.78 99 LEU B N 1
ATOM 2726 C CA . LEU B 1 76 ? -3.953 -31.707 -27.625 1.00 71.81 99 LEU B CA 1
ATOM 2727 C C . LEU B 1 76 ? -4.218 -32.784 -26.579 1.00 75.42 99 LEU B C 1
ATOM 2728 O O . LEU B 1 76 ? -3.341 -33.091 -25.771 1.00 72.83 99 LEU B O 1
ATOM 2733 N N . CYS B 1 77 ? -5.417 -33.370 -26.613 1.00 74.18 100 CYS B N 1
ATOM 2734 C CA . CYS B 1 77 ? -5.779 -34.443 -25.688 1.00 70.80 100 CYS B CA 1
ATOM 2735 C C . CYS B 1 77 ? -4.858 -35.644 -25.836 1.00 73.34 100 CYS B C 1
ATOM 2736 O O . CYS B 1 77 ? -4.602 -36.367 -24.870 1.00 74.19 100 CYS B O 1
ATOM 2739 N N . GLY B 1 78 ? -4.360 -35.843 -27.053 1.00 73.36 101 GLY B N 1
ATOM 2740 C CA . GLY B 1 78 ? -3.408 -36.901 -27.338 1.00 74.47 101 GLY B CA 1
ATOM 2741 C C . GLY B 1 78 ? -2.055 -36.640 -26.716 1.00 71.29 101 GLY B C 1
ATOM 2742 O O . GLY B 1 78 ? -1.404 -37.562 -26.220 1.00 67.50 101 GLY B O 1
ATOM 2743 N N . ASP B 1 79 ? -1.639 -35.377 -26.732 1.00 74.45 102 ASP B N 1
ATOM 2744 C CA . ASP B 1 79 ? -0.377 -34.985 -26.117 1.00 73.89 102 ASP B CA 1
ATOM 2745 C C . ASP B 1 79 ? -0.444 -35.201 -24.602 1.00 73.28 102 ASP B C 1
ATOM 2746 O O . ASP B 1 79 ? 0.550 -35.570 -23.969 1.00 70.61 102 ASP B O 1
ATOM 2751 N N . GLU B 1 80 ? -1.631 -35.003 -24.031 1.00 71.48 103 GLU B N 1
ATOM 2752 C CA . GLU B 1 80 ? -1.815 -35.148 -22.591 1.00 70.49 103 GLU B CA 1
ATOM 2753 C C . GLU B 1 80 ? -2.216 -36.570 -22.188 1.00 70.94 103 GLU B C 1
ATOM 2754 O O . GLU B 1 80 ? -2.342 -36.868 -20.997 1.00 64.04 103 GLU B O 1
ATOM 2760 N N . ASN B 1 81 ? -2.412 -37.436 -23.183 1.00 69.56 104 ASN B N 1
ATOM 2761 C CA . ASN B 1 81 ? -2.695 -38.850 -22.950 1.00 62.95 104 ASN B CA 1
ATOM 2762 C C . ASN B 1 81 ? -3.953 -39.082 -22.137 1.00 64.55 104 ASN B C 1
ATOM 2763 O O . ASN B 1 81 ? -3.959 -39.843 -21.165 1.00 58.43 104 ASN B O 1
ATOM 2768 N N . ILE B 1 82 ? -5.008 -38.381 -22.532 1.00 65.93 105 ILE B N 1
ATOM 2769 C CA . ILE B 1 82 ? -6.325 -38.560 -21.948 1.00 65.69 105 ILE B CA 1
ATOM 2770 C C . ILE B 1 82 ? -6.743 -40.013 -22.185 1.00 67.42 105 ILE B C 1
ATOM 2771 O O . ILE B 1 82 ? -6.599 -40.522 -23.295 1.00 65.88 105 ILE B O 1
ATOM 2776 N N . GLU B 1 83 ? -7.191 -40.699 -21.135 1.00 66.71 106 GLU B N 1
ATOM 2777 C CA . GLU B 1 83 ? -7.576 -42.100 -21.268 1.00 71.96 106 GLU B CA 1
ATOM 2778 C C . GLU B 1 83 ? -9.085 -42.256 -21.438 1.00 69.98 106 GLU B C 1
ATOM 2779 O O . GLU B 1 83 ? -9.556 -42.981 -22.311 1.00 69.77 106 GLU B O 1
ATOM 2785 N N . TYR B 1 84 ? -9.841 -41.528 -20.629 1.00 69.33 107 TYR B N 1
ATOM 2786 C CA . TYR B 1 84 ? -11.288 -41.657 -20.627 1.00 66.22 107 TYR B CA 1
ATOM 2787 C C . TYR B 1 84 ? -11.916 -40.298 -20.717 1.00 67.26 107 TYR B C 1
ATOM 2788 O O . TYR B 1 84 ? -11.230 -39.280 -20.708 1.00 65.28 107 TYR B O 1
ATOM 2797 N N . PHE B 1 85 ? -13.235 -40.311 -20.821 1.00 69.24 108 PHE B N 1
ATOM 2798 C CA . PHE B 1 85 ? -14.047 -39.120 -20.860 1.00 61.32 108 PHE B CA 1
ATOM 2799 C C . PHE B 1 85 ? -15.125 -39.293 -19.790 1.00 68.85 108 PHE B C 1
ATOM 2800 O O . PHE B 1 85 ? -15.671 -40.383 -19.646 1.00 74.80 108 PHE B O 1
ATOM 2808 N N . PRO B 1 86 ? -15.364 -38.264 -18.968 1.00 69.19 109 PRO B N 1
ATOM 2809 C CA . PRO B 1 86 ? -14.533 -37.066 -18.938 1.00 69.63 109 PRO B CA 1
ATOM 2810 C C . PRO B 1 86 ? -13.372 -37.307 -17.985 1.00 61.93 109 PRO B C 1
ATOM 2811 O O . PRO B 1 86 ? -13.450 -38.186 -17.125 1.00 62.59 109 PRO B O 1
ATOM 2815 N N . GLU B 1 87 ? -12.305 -36.545 -18.138 1.00 60.44 110 GLU B N 1
ATOM 2816 C CA . GLU B 1 87 ? -11.181 -36.664 -17.231 1.00 63.17 110 GLU B CA 1
ATOM 2817 C C . GLU B 1 87 ? -10.843 -35.310 -16.627 1.00 60.55 110 GLU B C 1
ATOM 2818 O O . GLU B 1 87 ? -10.465 -34.373 -17.337 1.00 56.83 110 GLU B O 1
ATOM 2824 N N . ILE B 1 88 ? -10.988 -35.220 -15.307 1.00 53.97 111 ILE B N 1
ATOM 2825 C CA . ILE B 1 88 ? -10.705 -33.990 -14.588 1.00 47.10 111 ILE B CA 1
ATOM 2826 C C . ILE B 1 88 ? -9.282 -34.022 -14.036 1.00 55.80 111 ILE B C 1
ATOM 2827 O O . ILE B 1 88 ? -8.891 -34.936 -13.301 1.00 56.00 111 ILE B O 1
ATOM 2832 N N . ARG B 1 89 ? -8.495 -33.025 -14.413 1.00 50.00 112 ARG B N 1
ATOM 2833 C CA . ARG B 1 89 ? -7.089 -33.029 -14.067 1.00 47.07 112 ARG B CA 1
ATOM 2834 C C . ARG B 1 89 ? -6.681 -31.707 -13.428 1.00 48.06 112 ARG B C 1
ATOM 2835 O O . ARG B 1 89 ? -7.222 -30.638 -13.766 1.00 45.60 112 ARG B O 1
ATOM 2843 N N . LEU B 1 90 ? -5.725 -31.791 -12.501 1.00 44.19 113 LEU B N 1
ATOM 2844 C CA . LEU B 1 90 ? -5.148 -30.605 -11.881 1.00 42.10 113 LEU B CA 1
ATOM 2845 C C . LEU B 1 90 ? -3.796 -30.374 -12.500 1.00 38.55 113 LEU B C 1
ATOM 2846 O O . LEU B 1 90 ? -2.984 -31.291 -12.572 1.00 49.06 113 LEU B O 1
ATOM 2851 N N . TYR B 1 91 ? -3.584 -29.166 -13.008 1.00 37.81 114 TYR B N 1
ATOM 2852 C CA . TYR B 1 91 ? -2.294 -28.762 -13.556 1.00 37.50 114 TYR B CA 1
ATOM 2853 C C . TYR B 1 91 ? -1.760 -27.545 -12.795 1.00 43.65 114 TYR B C 1
ATOM 2854 O O . TYR B 1 91 ? -2.536 -26.727 -12.268 1.00 40.94 114 TYR B O 1
ATOM 2863 N N . ASN B 1 92 ? -0.435 -27.433 -12.732 1.00 46.28 115 ASN B N 1
ATOM 2864 C CA . ASN B 1 92 ? 0.222 -26.215 -12.268 1.00 41.98 115 ASN B CA 1
ATOM 2865 C C . ASN B 1 92 ? 1.064 -25.708 -13.443 1.00 40.51 115 ASN B C 1
ATOM 2866 O O . ASN B 1 92 ? 1.029 -26.329 -14.506 1.00 42.84 115 ASN B O 1
ATOM 2871 N N . PRO B 1 93 ? 1.785 -24.574 -13.291 1.00 44.45 116 PRO B N 1
ATOM 2872 C CA . PRO B 1 93 ? 2.626 -24.162 -14.426 1.00 45.53 116 PRO B CA 1
ATOM 2873 C C . PRO B 1 93 ? 3.625 -25.229 -14.876 1.00 48.42 116 PRO B C 1
ATOM 2874 O O . PRO B 1 93 ? 4.017 -25.284 -16.041 1.00 52.06 116 PRO B O 1
ATOM 2878 N N . SER B 1 94 ? 4.005 -26.091 -13.949 1.00 50.30 117 SER B N 1
ATOM 2879 C CA . SER B 1 94 ? 4.971 -27.130 -14.226 1.00 49.37 117 SER B CA 1
ATOM 2880 C C . SER B 1 94 ? 4.369 -28.289 -15.007 1.00 51.24 117 SER B C 1
ATOM 2881 O O . SER B 1 94 ? 5.100 -29.078 -15.596 1.00 50.06 117 SER B O 1
ATOM 2884 N N . GLY B 1 95 ? 3.042 -28.387 -15.019 1.00 43.64 118 GLY B N 1
ATOM 2885 C CA . GLY B 1 95 ? 2.381 -29.457 -15.739 1.00 43.81 118 GLY B CA 1
ATOM 2886 C C . GLY B 1 95 ? 1.377 -30.218 -14.894 1.00 46.45 118 GLY B C 1
ATOM 2887 O O . GLY B 1 95 ? 0.948 -29.746 -13.847 1.00 44.07 118 GLY B O 1
ATOM 2888 N N . TYR B 1 96 ? 1.017 -31.410 -15.361 1.00 49.50 119 TYR B N 1
ATOM 2889 C CA . TYR B 1 96 ? 0.036 -32.285 -14.716 1.00 46.14 119 TYR B CA 1
ATOM 2890 C C . TYR B 1 96 ? 0.386 -32.616 -13.263 1.00 45.44 119 TYR B C 1
ATOM 2891 O O . TYR B 1 96 ? 1.559 -32.729 -12.916 1.00 50.15 119 TYR B O 1
ATOM 2900 N N . ILE B 1 97 ? -0.627 -32.727 -12.408 1.00 41.65 120 ILE B N 1
ATOM 2901 C CA . ILE B 1 97 ? -0.408 -33.092 -11.005 1.00 47.45 120 ILE B CA 1
ATOM 2902 C C . ILE B 1 97 ? -1.143 -34.384 -10.613 1.00 50.14 120 ILE B C 1
ATOM 2903 O O . ILE B 1 97 ? -0.529 -35.338 -10.130 1.00 46.10 120 ILE B O 1
ATOM 2908 N N . LYS B 1 98 ? -2.459 -34.399 -10.817 1.00 48.03 121 LYS B N 1
ATOM 2909 C CA . LYS B 1 98 ? -3.293 -35.530 -10.421 1.00 43.18 121 LYS B CA 1
ATOM 2910 C C . LYS B 1 98 ? -4.655 -35.458 -11.070 1.00 49.00 121 LYS B C 1
ATOM 2911 O O . LYS B 1 98 ? -5.039 -34.430 -11.619 1.00 49.59 121 LYS B O 1
ATOM 2917 N N . SER B 1 99 ? -5.384 -36.565 -10.999 1.00 56.84 122 SER B N 1
ATOM 2918 C CA . SER B 1 99 ? -6.753 -36.616 -11.479 1.00 48.70 122 SER B CA 1
ATOM 2919 C C . SER B 1 99 ? -7.708 -36.642 -10.300 1.00 53.94 122 SER B C 1
ATOM 2920 O O . SER B 1 99 ? -7.359 -37.075 -9.203 1.00 56.80 122 SER B O 1
ATOM 2923 N N . PHE B 1 100 ? -8.918 -36.162 -10.549 1.00 57.65 123 PHE B N 1
ATOM 2924 C CA . PHE B 1 100 ? -9.994 -36.154 -9.574 1.00 56.98 123 PHE B CA 1
ATOM 2925 C C . PHE B 1 100 ? -11.023 -37.235 -9.895 1.00 60.30 123 PHE B C 1
ATOM 2926 O O . PHE B 1 100 ? -11.915 -37.018 -10.715 1.00 59.71 123 PHE B O 1
ATOM 2934 N N . THR B 1 101 ? -10.900 -38.400 -9.263 1.00 58.09 124 THR B N 1
ATOM 2935 C CA . THR B 1 101 ? -11.741 -39.533 -9.643 1.00 60.81 124 THR B CA 1
ATOM 2936 C C . THR B 1 101 ? -13.006 -39.655 -8.794 1.00 62.74 124 THR B C 1
ATOM 2937 O O . THR B 1 101 ? -13.882 -40.462 -9.107 1.00 66.44 124 THR B O 1
ATOM 2941 N N . GLU B 1 102 ? -13.108 -38.850 -7.739 1.00 60.65 125 GLU B N 1
ATOM 2942 C CA . GLU B 1 102 ? -14.247 -38.927 -6.833 1.00 57.22 125 GLU B CA 1
ATOM 2943 C C . GLU B 1 102 ? -15.579 -38.773 -7.547 1.00 61.84 125 GLU B C 1
ATOM 2944 O O . GLU B 1 102 ? -15.744 -37.931 -8.431 1.00 65.11 125 GLU B O 1
ATOM 2950 N N . THR B 1 103 ? -16.522 -39.614 -7.149 1.00 64.37 126 THR B N 1
ATOM 2951 C CA . THR B 1 103 ? -17.879 -39.567 -7.647 1.00 66.35 126 THR B CA 1
ATOM 2952 C C . THR B 1 103 ? -18.804 -39.624 -6.430 1.00 64.27 126 THR B C 1
ATOM 2953 O O . THR B 1 103 ? -18.465 -40.235 -5.417 1.00 69.13 126 THR B O 1
ATOM 2957 N N . PRO B 1 104 ? -19.969 -38.980 -6.515 1.00 61.67 127 PRO B N 1
ATOM 2958 C CA . PRO B 1 104 ? -20.441 -38.253 -7.689 1.00 66.57 127 PRO B CA 1
ATOM 2959 C C . PRO B 1 104 ? -19.948 -36.809 -7.744 1.00 66.72 127 PRO B C 1
ATOM 2960 O O . PRO B 1 104 ? -19.818 -36.136 -6.717 1.00 66.07 127 PRO B O 1
ATOM 2964 N N . ARG B 1 105 ? -19.669 -36.351 -8.958 1.00 63.78 128 ARG B N 1
ATOM 2965 C CA . ARG B 1 105 ? -19.212 -34.993 -9.197 1.00 57.47 128 ARG B CA 1
ATOM 2966 C C . ARG B 1 105 ? -20.354 -33.986 -9.003 1.00 60.30 128 ARG B C 1
ATOM 2967 O O . ARG B 1 105 ? -21.298 -33.945 -9.795 1.00 63.56 128 ARG B O 1
ATOM 2975 N N . THR B 1 106 ? -20.278 -33.182 -7.946 1.00 56.20 129 THR B N 1
ATOM 2976 C CA . THR B 1 106 ? -21.238 -32.099 -7.735 1.00 50.76 129 THR B CA 1
ATOM 2977 C C . THR B 1 106 ? -20.504 -30.761 -7.680 1.00 54.24 129 THR B C 1
ATOM 2978 O O . THR B 1 106 ? -19.271 -30.721 -7.750 1.00 53.05 129 THR B O 1
ATOM 2982 N N . LYS B 1 107 ? -21.247 -29.661 -7.607 1.00 50.81 130 LYS B N 1
ATOM 2983 C CA . LYS B 1 107 ? -20.593 -28.367 -7.514 1.00 51.96 130 LYS B CA 1
ATOM 2984 C C . LYS B 1 107 ? -19.800 -28.301 -6.206 1.00 52.96 130 LYS B C 1
ATOM 2985 O O . LYS B 1 107 ? -18.668 -27.824 -6.196 1.00 48.44 130 LYS B O 1
ATOM 2991 N N . GLU B 1 108 ? -20.363 -28.844 -5.129 1.00 52.53 131 GLU B N 1
ATOM 2992 C CA . GLU B 1 108 ? -19.667 -28.891 -3.842 1.00 51.35 131 GLU B CA 1
ATOM 2993 C C . GLU B 1 108 ? -18.352 -29.673 -3.886 1.00 49.48 131 GLU B C 1
ATOM 2994 O O . GLU B 1 108 ? -17.335 -29.202 -3.366 1.00 41.58 131 GLU B O 1
ATOM 3000 N N . SER B 1 109 ? -18.352 -30.843 -4.519 1.00 50.68 132 SER B N 1
ATOM 3001 C CA . SER B 1 109 ? -17.142 -31.663 -4.527 1.00 45.88 132 SER B CA 1
ATOM 3002 C C . SER B 1 109 ? -16.035 -30.978 -5.319 1.00 45.41 132 SER B C 1
ATOM 3003 O O . SER B 1 109 ? -14.853 -31.083 -4.975 1.00 43.69 132 SER B O 1
ATOM 3006 N N . LEU B 1 110 ? -16.419 -30.273 -6.381 1.00 45.29 133 LEU B N 1
ATOM 3007 C CA . LEU B 1 110 ? -15.447 -29.590 -7.221 1.00 40.11 133 LEU B CA 1
ATOM 3008 C C . LEU B 1 110 ? -14.884 -28.381 -6.498 1.00 41.47 133 LEU B C 1
ATOM 3009 O O . LEU B 1 110 ? -13.671 -28.151 -6.537 1.00 42.70 133 LEU B O 1
ATOM 3014 N N . ILE B 1 111 ? -15.755 -27.616 -5.839 1.00 39.98 134 ILE B N 1
ATOM 3015 C CA . ILE B 1 111 ? -15.306 -26.484 -5.032 1.00 39.48 134 ILE B CA 1
ATOM 3016 C C . ILE B 1 111 ? -14.366 -26.971 -3.927 1.00 43.78 134 ILE B C 1
ATOM 3017 O O . ILE B 1 111 ? -13.277 -26.405 -3.714 1.00 35.14 134 ILE B O 1
ATOM 3022 N N . ALA B 1 112 ? -14.782 -28.032 -3.238 1.00 39.21 135 ALA B N 1
ATOM 3023 C CA . ALA B 1 112 ? -14.013 -28.534 -2.109 1.00 37.51 135 ALA B CA 1
ATOM 3024 C C . ALA B 1 112 ? -12.620 -28.918 -2.574 1.00 42.33 135 ALA B C 1
ATOM 3025 O O . ALA B 1 112 ? -11.612 -28.564 -1.934 1.00 39.18 135 ALA B O 1
ATOM 3027 N N . PHE B 1 113 ? -12.582 -29.576 -3.730 1.00 37.08 136 PHE B N 1
ATOM 3028 C CA . PHE B 1 113 ? -11.345 -30.058 -4.315 1.00 37.19 136 PHE B CA 1
ATOM 3029 C C . PHE B 1 113 ? -10.338 -28.936 -4.584 1.00 42.68 136 PHE B C 1
ATOM 3030 O O . PHE B 1 113 ? -9.146 -29.073 -4.280 1.00 44.90 136 PHE B O 1
ATOM 3038 N N . ALA B 1 114 ? -10.804 -27.834 -5.160 1.00 39.33 137 ALA B N 1
ATOM 3039 C CA . ALA B 1 114 ? -9.910 -26.714 -5.414 1.00 38.00 137 ALA B CA 1
ATOM 3040 C C . ALA B 1 114 ? -9.426 -26.083 -4.107 1.00 34.19 137 ALA B C 1
ATOM 3041 O O . ALA B 1 114 ? -8.240 -25.805 -3.956 1.00 37.74 137 ALA B O 1
ATOM 3043 N N . ARG B 1 115 ? -10.350 -25.868 -3.177 1.00 28.12 138 ARG B N 1
ATOM 3044 C CA . ARG B 1 115 ? -10.022 -25.333 -1.870 1.00 29.99 138 ARG B CA 1
ATOM 3045 C C . ARG B 1 115 ? -9.066 -26.284 -1.193 1.00 34.25 138 ARG B C 1
ATOM 3046 O O . ARG B 1 115 ? -8.069 -25.864 -0.616 1.00 38.48 138 ARG B O 1
ATOM 3054 N N . ARG B 1 116 ? -9.340 -27.577 -1.294 1.00 36.10 139 ARG B N 1
ATOM 3055 C CA . ARG B 1 116 ? -8.412 -28.545 -0.717 1.00 38.88 139 ARG B CA 1
ATOM 3056 C C . ARG B 1 116 ? -7.025 -28.399 -1.334 1.00 37.30 139 ARG B C 1
ATOM 3057 O O . ARG B 1 116 ? -6.030 -28.274 -0.627 1.00 33.85 139 ARG B O 1
ATOM 3065 N N . GLU B 1 117 ? -6.980 -28.368 -2.658 1.00 34.30 140 GLU B N 1
ATOM 3066 C CA . GLU B 1 117 ? -5.722 -28.278 -3.372 1.00 35.49 140 GLU B CA 1
ATOM 3067 C C . GLU B 1 117 ? -5.023 -26.926 -3.233 1.00 33.17 140 GLU B C 1
ATOM 3068 O O . GLU B 1 117 ? -3.811 -26.824 -3.393 1.00 39.95 140 GLU B O 1
ATOM 3074 N N . SER B 1 118 ? -5.769 -25.873 -2.938 1.00 37.53 141 SER B N 1
ATOM 3075 C CA . SER B 1 118 ? -5.128 -24.577 -2.795 1.00 35.50 141 SER B CA 1
ATOM 3076 C C . SER B 1 118 ? -4.236 -24.556 -1.539 1.00 36.46 141 SER B C 1
ATOM 3077 O O . SER B 1 118 ? -3.312 -23.759 -1.440 1.00 34.30 141 SER B O 1
ATOM 3080 N N . MET B 1 119 ? -4.497 -25.453 -0.596 1.00 38.21 142 MET B N 1
ATOM 3081 C CA . MET B 1 119 ? -3.727 -25.483 0.638 1.00 37.79 142 MET B CA 1
ATOM 3082 C C . MET B 1 119 ? -2.633 -26.543 0.666 1.00 43.20 142 MET B C 1
ATOM 3083 O O . MET B 1 119 ? -1.920 -26.692 1.655 1.00 42.48 142 MET B O 1
ATOM 3088 N N . ASP B 1 120 ? -2.480 -27.257 -0.435 1.00 38.72 143 ASP B N 1
ATOM 3089 C CA . ASP B 1 120 ? -1.307 -28.060 -0.601 1.00 40.39 143 ASP B CA 1
ATOM 3090 C C . ASP B 1 120 ? -0.208 -27.120 -1.080 1.00 42.90 143 ASP B C 1
ATOM 3091 O O . ASP B 1 120 ? -0.280 -26.596 -2.186 1.00 43.44 143 ASP B O 1
ATOM 3096 N N . PRO B 1 121 ? 0.815 -26.905 -0.233 1.00 49.09 144 PRO B N 1
ATOM 3097 C CA . PRO B 1 121 ? 1.913 -25.960 -0.484 1.00 39.59 144 PRO B CA 1
ATOM 3098 C C . PRO B 1 121 ? 2.698 -26.329 -1.718 1.00 42.04 144 PRO B C 1
ATOM 3099 O O . PRO B 1 121 ? 3.199 -25.436 -2.379 1.00 42.95 144 PRO B O 1
ATOM 3103 N N . ASN B 1 122 ? 2.737 -27.620 -2.049 1.00 43.32 145 ASN B N 1
ATOM 3104 C CA . ASN B 1 122 ? 3.513 -28.109 -3.181 1.00 36.13 145 ASN B CA 1
ATOM 3105 C C . ASN B 1 122 ? 2.887 -27.788 -4.531 1.00 41.05 145 ASN B C 1
ATOM 3106 O O . ASN B 1 122 ? 3.546 -27.886 -5.555 1.00 40.32 145 ASN B O 1
ATOM 3111 N N . ASN B 1 123 ? 1.614 -27.406 -4.547 1.00 41.90 146 ASN B N 1
ATOM 3112 C CA . ASN B 1 123 ? 0.960 -27.177 -5.823 1.00 39.91 146 ASN B CA 1
ATOM 3113 C C . ASN B 1 123 ? 1.485 -25.908 -6.517 1.00 45.30 146 ASN B C 1
ATOM 3114 O O . ASN B 1 123 ? 1.884 -25.959 -7.685 1.00 42.73 146 ASN B O 1
ATOM 3119 N N . LEU B 1 124 ? 1.571 -24.806 -5.776 1.00 49.92 147 LEU B N 1
ATOM 3120 C CA . LEU B 1 124 ? 2.126 -23.546 -6.294 1.00 44.35 147 LEU B CA 1
ATOM 3121 C C . LEU B 1 124 ? 3.355 -23.079 -5.514 1.00 46.95 147 LEU B C 1
ATOM 3122 O O . LEU B 1 124 ? 3.676 -21.884 -5.493 1.00 52.99 147 LEU B O 1
ATOM 3127 N N . ASP B 1 125 ? 4.006 -24.023 -4.839 1.00 53.96 148 ASP B N 1
ATOM 3128 C CA . ASP B 1 125 ? 5.181 -23.769 -3.986 1.00 47.85 148 ASP B CA 1
ATOM 3129 C C . ASP B 1 125 ? 5.055 -22.551 -3.102 1.00 44.02 148 ASP B C 1
ATOM 3130 O O . ASP B 1 125 ? 5.920 -21.692 -3.110 1.00 44.66 148 ASP B O 1
ATOM 3135 N N . THR B 1 126 ? 3.994 -22.491 -2.310 1.00 50.35 149 THR B N 1
ATOM 3136 C CA . THR B 1 126 ? 3.855 -21.408 -1.351 1.00 51.40 149 THR B CA 1
ATOM 3137 C C . THR B 1 126 ? 4.495 -21.920 -0.075 1.00 45.81 149 THR B C 1
ATOM 3138 O O . THR B 1 126 ? 4.831 -23.094 -0.010 1.00 48.47 149 THR B O 1
ATOM 3142 N N . ASP B 1 127 ? 4.733 -21.078 0.922 1.00 48.32 150 ASP B N 1
ATOM 3143 C CA . ASP B 1 127 ? 5.475 -21.614 2.061 1.00 54.40 150 ASP B CA 1
ATOM 3144 C C . ASP B 1 127 ? 4.581 -21.806 3.279 1.00 50.03 150 ASP B C 1
ATOM 3145 O O . ASP B 1 127 ? 3.997 -20.860 3.822 1.00 46.59 150 ASP B O 1
ATOM 3150 N N . LEU B 1 128 ? 4.516 -23.063 3.691 1.00 51.30 151 LEU B N 1
ATOM 3151 C CA . LEU B 1 128 ? 3.660 -23.546 4.759 1.00 47.29 151 LEU B CA 1
ATOM 3152 C C . LEU B 1 128 ? 3.916 -22.858 6.102 1.00 44.06 151 LEU B C 1
ATOM 3153 O O . LEU B 1 128 ? 3.008 -22.743 6.924 1.00 41.87 151 LEU B O 1
ATOM 3158 N N . ASP B 1 129 ? 5.137 -22.360 6.300 1.00 54.75 152 ASP B N 1
ATOM 3159 C CA . ASP B 1 129 ? 5.533 -21.731 7.564 1.00 49.78 152 ASP B CA 1
ATOM 3160 C C . ASP B 1 129 ? 4.674 -20.515 7.896 1.00 42.72 152 ASP B C 1
ATOM 3161 O O . ASP B 1 129 ? 4.482 -20.187 9.057 1.00 46.13 152 ASP B O 1
ATOM 3166 N N . SER B 1 130 ? 4.109 -19.897 6.866 1.00 48.65 153 SER B N 1
ATOM 3167 C CA . SER B 1 130 ? 3.238 -18.726 7.009 1.00 48.56 153 SER B CA 1
ATOM 3168 C C . SER B 1 130 ? 1.838 -19.053 7.549 1.00 39.09 153 SER B C 1
ATOM 3169 O O . SER B 1 130 ? 1.092 -18.169 7.968 1.00 43.36 153 SER B O 1
ATOM 3172 N N . ALA B 1 131 ? 1.480 -20.327 7.520 1.00 40.18 154 ALA B N 1
ATOM 3173 C CA . ALA B 1 131 ? 0.142 -20.743 7.891 1.00 41.81 154 ALA B CA 1
ATOM 3174 C C . ALA B 1 131 ? 0.079 -21.317 9.294 1.00 41.48 154 ALA B C 1
ATOM 3175 O O . ALA B 1 131 ? 1.063 -21.870 9.794 1.00 47.49 154 ALA B O 1
ATOM 3177 N N . LYS B 1 132 ? -1.080 -21.173 9.930 1.00 41.48 155 LYS B N 1
ATOM 3178 C CA . LYS B 1 132 ? -1.339 -21.843 11.202 1.00 45.57 155 LYS B CA 1
ATOM 3179 C C . LYS B 1 132 ? -1.640 -23.319 10.942 1.00 43.58 155 LYS B C 1
ATOM 3180 O O . LYS B 1 132 ? -2.201 -23.672 9.905 1.00 39.78 155 LYS B O 1
ATOM 3186 N N . SER B 1 133 ? -1.268 -24.183 11.876 1.00 38.67 156 SER B N 1
ATOM 3187 C CA . SER B 1 133 ? -1.735 -25.554 11.817 1.00 31.74 156 SER B CA 1
ATOM 3188 C C . SER B 1 133 ? -3.165 -25.604 12.337 1.00 32.84 156 SER B C 1
ATOM 3189 O O . SER B 1 133 ? -3.472 -24.992 13.351 1.00 39.13 156 SER B O 1
ATOM 3192 N N . GLU B 1 134 ? -4.049 -26.311 11.651 1.00 30.01 157 GLU B N 1
ATOM 3193 C CA . GLU B 1 134 ? -5.408 -26.422 12.164 1.00 33.61 157 GLU B CA 1
ATOM 3194 C C . GLU B 1 134 ? -5.535 -27.511 13.241 1.00 31.64 157 GLU B C 1
ATOM 3195 O O . GLU B 1 134 ? -6.519 -27.548 13.974 1.00 27.47 157 GLU B O 1
ATOM 3201 N N . SER B 1 135 ? -4.506 -28.355 13.360 1.00 28.69 158 SER B N 1
ATOM 3202 C CA . SER B 1 135 ? -4.502 -29.467 14.316 1.00 25.83 158 SER B CA 1
ATOM 3203 C C . SER B 1 135 ? -4.589 -28.957 15.749 1.00 25.49 158 SER B C 1
ATOM 3204 O O . SER B 1 135 ? -3.752 -28.174 16.198 1.00 24.04 158 SER B O 1
ATOM 3207 N N . GLN B 1 136 ? -5.577 -29.426 16.489 1.00 22.53 159 GLN B N 1
ATOM 3208 C CA . GLN B 1 136 ? -5.740 -28.926 17.846 1.00 29.32 159 GLN B CA 1
ATOM 3209 C C . GLN B 1 136 ? -5.057 -29.823 18.891 1.00 33.35 159 GLN B C 1
ATOM 3210 O O . GLN B 1 136 ? -5.069 -31.049 18.802 1.00 33.12 159 GLN B O 1
ATOM 3216 N N . TYR B 1 137 ? -4.443 -29.182 19.875 1.00 31.18 160 TYR B N 1
ATOM 3217 C CA . TYR B 1 137 ? -3.774 -29.864 20.958 1.00 29.41 160 TYR B CA 1
ATOM 3218 C C . TYR B 1 137 ? -4.773 -30.645 21.799 1.00 32.63 160 TYR B C 1
ATOM 3219 O O . TYR B 1 137 ? -5.721 -30.067 22.324 1.00 35.08 160 TYR B O 1
ATOM 3228 N N . LEU B 1 138 ? -4.598 -31.966 21.877 1.00 30.96 161 LEU B N 1
ATOM 3229 C CA . LEU B 1 138 ? -5.473 -32.800 22.720 1.00 33.61 161 LEU B CA 1
ATOM 3230 C C . LEU B 1 138 ? -4.655 -33.467 23.828 1.00 32.70 161 LEU B C 1
ATOM 3231 O O . LEU B 1 138 ? -3.662 -34.168 23.560 1.00 28.45 161 LEU B O 1
ATOM 3236 N N . GLU B 1 139 ? -5.035 -33.172 25.064 1.00 34.97 162 GLU B N 1
ATOM 3237 C CA . GLU B 1 139 ? -4.607 -33.914 26.243 1.00 33.31 162 GLU B CA 1
ATOM 3238 C C . GLU B 1 139 ? -5.485 -35.125 26.421 1.00 36.76 162 GLU B C 1
ATOM 3239 O O . GLU B 1 139 ? -6.481 -35.281 25.720 1.00 33.23 162 GLU B O 1
ATOM 3245 N N . GLY B 1 140 ? -5.110 -35.990 27.357 1.00 38.29 163 GLY B N 1
ATOM 3246 C CA . GLY B 1 140 ? -5.818 -37.235 27.538 1.00 36.49 163 GLY B CA 1
ATOM 3247 C C . GLY B 1 140 ? -7.318 -37.094 27.717 1.00 33.89 163 GLY B C 1
ATOM 3248 O O . GLY B 1 140 ? -8.089 -37.806 27.069 1.00 31.76 163 GLY B O 1
ATOM 3249 N N . PHE B 1 141 ? -7.721 -36.183 28.595 1.00 30.78 164 PHE B N 1
ATOM 3250 C CA . PHE B 1 141 ? -9.130 -35.926 28.838 1.00 36.53 164 PHE B CA 1
ATOM 3251 C C . PHE B 1 141 ? -9.833 -35.404 27.572 1.00 37.67 164 PHE B C 1
ATOM 3252 O O . PHE B 1 141 ? -10.961 -35.814 27.294 1.00 34.13 164 PHE B O 1
ATOM 3260 N N . ASP B 1 142 ? -9.196 -34.501 26.818 1.00 32.93 165 ASP B N 1
ATOM 3261 C CA . ASP B 1 142 ? -9.808 -34.042 25.562 1.00 34.64 165 ASP B CA 1
ATOM 3262 C C . ASP B 1 142 ? -10.083 -35.209 24.613 1.00 37.93 165 ASP B C 1
ATOM 3263 O O . ASP B 1 142 ? -11.183 -35.324 24.030 1.00 30.74 165 ASP B O 1
ATOM 3268 N N . PHE B 1 143 ? -9.091 -36.085 24.477 1.00 29.88 166 PHE B N 1
ATOM 3269 C CA . PHE B 1 143 ? -9.223 -37.186 23.551 1.00 32.97 166 PHE B CA 1
ATOM 3270 C C . PHE B 1 143 ? -10.301 -38.179 24.004 1.00 32.64 166 PHE B C 1
ATOM 3271 O O . PHE B 1 143 ? -11.034 -38.711 23.167 1.00 32.02 166 PHE B O 1
ATOM 3279 N N . LEU B 1 144 ? -10.417 -38.404 25.315 1.00 32.74 167 LEU B N 1
ATOM 3280 C CA . LEU B 1 144 ? -11.379 -39.382 25.816 1.00 32.90 167 LEU B CA 1
ATOM 3281 C C . LEU B 1 144 ? -12.798 -38.834 25.683 1.00 34.12 167 LEU B C 1
ATOM 3282 O O . LEU B 1 144 ? -13.746 -39.602 25.467 1.00 35.55 167 LEU B O 1
ATOM 3287 N N . GLU B 1 145 ? -12.950 -37.519 25.840 1.00 30.44 168 GLU B N 1
ATOM 3288 C CA . GLU B 1 145 ? -14.233 -36.873 25.574 1.00 31.53 168 GLU B CA 1
ATOM 3289 C C . GLU B 1 145 ? -14.631 -37.120 24.125 1.00 33.24 168 GLU B C 1
ATOM 3290 O O . GLU B 1 145 ? -15.754 -37.514 23.867 1.00 37.21 168 GLU B O 1
ATOM 3296 N N . LEU B 1 146 ? -13.711 -36.935 23.184 1.00 31.29 169 LEU B N 1
ATOM 3297 C CA . LEU B 1 146 ? -14.035 -37.189 21.783 1.00 32.98 169 LEU B CA 1
ATOM 3298 C C . LEU B 1 146 ? -14.519 -38.631 21.602 1.00 41.77 169 LEU B C 1
ATOM 3299 O O . LEU B 1 146 ? -15.502 -38.886 20.902 1.00 44.10 169 LEU B O 1
ATOM 3304 N N . ILE B 1 147 ? -13.864 -39.571 22.273 1.00 37.97 170 ILE B N 1
ATOM 3305 C CA . ILE B 1 147 ? -14.151 -40.978 22.019 1.00 40.58 170 ILE B CA 1
ATOM 3306 C C . ILE B 1 147 ? -15.382 -41.463 22.812 1.00 42.18 170 ILE B C 1
ATOM 3307 O O . ILE B 1 147 ? -16.049 -42.434 22.426 1.00 36.99 170 ILE B O 1
ATOM 3312 N N . ALA B 1 148 ? -15.753 -40.712 23.847 1.00 40.71 171 ALA B N 1
ATOM 3313 C CA . ALA B 1 148 ? -16.997 -40.971 24.574 1.00 35.53 171 ALA B CA 1
ATOM 3314 C C . ALA B 1 148 ? -18.205 -40.504 23.769 1.00 40.16 171 ALA B C 1
ATOM 3315 O O . ALA B 1 148 ? -19.351 -40.745 24.156 1.00 37.47 171 ALA B O 1
ATOM 3317 N N . GLY B 1 149 ? -17.938 -39.839 22.648 1.00 38.96 172 GLY B N 1
ATOM 3318 C CA . GLY B 1 149 ? -18.982 -39.463 21.719 1.00 37.22 172 GLY B CA 1
ATOM 3319 C C . GLY B 1 149 ? -19.320 -37.992 21.701 1.00 39.65 172 GLY B C 1
ATOM 3320 O O . GLY B 1 149 ? -20.352 -37.600 21.167 1.00 38.47 172 GLY B O 1
ATOM 3321 N N . LYS B 1 150 ? -18.442 -37.169 22.258 1.00 39.53 173 LYS B N 1
ATOM 3322 C CA . LYS B 1 150 ? -18.731 -35.745 22.374 1.00 41.75 173 LYS B CA 1
ATOM 3323 C C . LYS B 1 150 ? -18.229 -34.917 21.169 1.00 37.99 173 LYS B C 1
ATOM 3324 O O . LYS B 1 150 ? -18.520 -33.735 21.065 1.00 42.02 173 LYS B O 1
ATOM 3330 N N . ALA B 1 151 ? -17.497 -35.546 20.254 1.00 36.30 174 ALA B N 1
ATOM 3331 C CA . ALA B 1 151 ? -17.168 -34.918 18.973 1.00 36.06 174 ALA B CA 1
ATOM 3332 C C . ALA B 1 151 ? -18.438 -34.720 18.117 1.00 34.02 174 ALA B C 1
ATOM 3333 O O . ALA B 1 151 ? -19.273 -35.605 18.048 1.00 30.44 174 ALA B O 1
ATOM 3335 N N . THR B 1 152 ? -18.590 -33.539 17.525 1.00 30.49 175 THR B N 1
ATOM 3336 C CA . THR B 1 152 ? -19.713 -33.223 16.633 1.00 36.31 175 THR B CA 1
ATOM 3337 C C . THR B 1 152 ? -19.329 -33.190 15.149 1.00 33.03 175 THR B C 1
ATOM 3338 O O . THR B 1 152 ? -20.174 -33.029 14.277 1.00 33.75 175 THR B O 1
ATOM 3342 N N . ARG B 1 153 ? -18.037 -33.268 14.884 1.00 31.83 176 ARG B N 1
ATOM 3343 C CA . ARG B 1 153 ? -17.501 -33.453 13.539 1.00 32.99 176 ARG B CA 1
ATOM 3344 C C . ARG B 1 153 ? -16.478 -34.591 13.646 1.00 32.73 176 ARG B C 1
ATOM 3345 O O . ARG B 1 153 ? -16.065 -34.951 14.754 1.00 33.37 176 ARG B O 1
ATOM 3353 N N . PRO B 1 154 ? -16.112 -35.212 12.518 1.00 29.63 177 PRO B N 1
ATOM 3354 C CA . PRO B 1 154 ? -15.016 -36.185 12.656 1.00 23.64 177 PRO B CA 1
ATOM 3355 C C . PRO B 1 154 ? -13.695 -35.476 13.063 1.00 33.09 177 PRO B C 1
ATOM 3356 O O . PRO B 1 154 ? -13.490 -34.265 12.806 1.00 30.63 177 PRO B O 1
ATOM 3360 N N . HIS B 1 155 ? -12.829 -36.225 13.734 1.00 28.70 178 HIS B N 1
ATOM 3361 C CA . HIS B 1 155 ? -11.515 -35.747 14.157 1.00 28.62 178 HIS B CA 1
ATOM 3362 C C . HIS B 1 155 ? -10.500 -36.744 13.691 1.00 29.82 178 HIS B C 1
ATOM 3363 O O . HIS B 1 155 ? -10.511 -37.869 14.172 1.00 30.88 178 HIS B O 1
ATOM 3370 N N . LEU B 1 156 ? -9.636 -36.354 12.757 1.00 29.37 179 LEU B N 1
ATOM 3371 C CA . LEU B 1 156 ? -8.455 -37.148 12.468 1.00 26.30 179 LEU B CA 1
ATOM 3372 C C . LEU B 1 156 ? -7.423 -36.802 13.517 1.00 26.99 179 LEU B C 1
ATOM 3373 O O . LEU B 1 156 ? -7.103 -35.627 13.712 1.00 33.09 179 LEU B O 1
ATOM 3378 N N . VAL B 1 157 ? -6.927 -37.810 14.221 1.00 26.42 180 VAL B N 1
ATOM 3379 C CA . VAL B 1 157 ? -5.984 -37.563 15.299 1.00 24.04 180 VAL B CA 1
ATOM 3380 C C . VAL B 1 157 ? -4.630 -38.228 15.062 1.00 28.28 180 VAL B C 1
ATOM 3381 O O . VAL B 1 157 ? -4.541 -39.432 14.700 1.00 23.36 180 VAL B O 1
ATOM 3385 N N . SER B 1 158 ? -3.583 -37.437 15.318 1.00 22.12 181 SER B N 1
ATOM 3386 C CA . SER B 1 158 ? -2.215 -37.912 15.229 1.00 25.77 181 SER B CA 1
ATOM 3387 C C . SER B 1 158 ? -1.663 -38.149 16.644 1.00 29.10 181 SER B C 1
ATOM 3388 O O . SER B 1 158 ? -1.932 -37.371 17.575 1.00 27.10 181 SER B O 1
ATOM 3391 N N . PHE B 1 159 ? -0.886 -39.220 16.789 1.00 26.97 182 PHE B N 1
ATOM 3392 C CA . PHE B 1 159 ? -0.306 -39.609 18.085 1.00 31.04 182 PHE B CA 1
ATOM 3393 C C . PHE B 1 159 ? 1.229 -39.654 17.955 1.00 24.99 182 PHE B C 1
ATOM 3394 O O . PHE B 1 159 ? 1.743 -40.283 17.039 1.00 27.50 182 PHE B O 1
ATOM 3402 N N . TRP B 1 160 ? 1.947 -39.011 18.876 1.00 26.38 183 TRP B N 1
ATOM 3403 C CA . TRP B 1 160 ? 3.393 -38.738 18.714 1.00 23.89 183 TRP B CA 1
ATOM 3404 C C . TRP B 1 160 ? 4.250 -39.204 19.896 1.00 25.68 183 TRP B C 1
ATOM 3405 O O . TRP B 1 160 ? 3.809 -39.148 21.051 1.00 29.28 183 TRP B O 1
ATOM 3416 N N . PRO B 1 161 ? 5.486 -39.654 19.619 1.00 27.84 184 PRO B N 1
ATOM 3417 C CA . PRO B 1 161 ? 6.384 -40.007 20.726 1.00 24.58 184 PRO B CA 1
ATOM 3418 C C . PRO B 1 161 ? 7.091 -38.765 21.278 1.00 26.56 184 PRO B C 1
ATOM 3419 O O . PRO B 1 161 ? 8.264 -38.545 20.996 1.00 35.35 184 PRO B O 1
ATOM 3423 N N . THR B 1 162 ? 6.379 -37.943 22.034 1.00 28.88 185 THR B N 1
ATOM 3424 C CA . THR B 1 162 ? 6.963 -36.720 22.602 1.00 28.50 185 THR B CA 1
ATOM 3425 C C . THR B 1 162 ? 6.047 -36.194 23.721 1.00 27.72 185 THR B C 1
ATOM 3426 O O . THR B 1 162 ? 4.951 -36.691 23.907 1.00 28.96 185 THR B O 1
ATOM 3430 N N . LYS B 1 163 ? 6.490 -35.199 24.467 1.00 27.04 186 LYS B N 1
ATOM 3431 C CA . LYS B 1 163 ? 5.617 -34.568 25.438 1.00 28.80 186 LYS B CA 1
ATOM 3432 C C . LYS B 1 163 ? 5.599 -33.041 25.220 1.00 31.51 186 LYS B C 1
ATOM 3433 O O . LYS B 1 163 ? 4.946 -32.316 25.945 1.00 39.33 186 LYS B O 1
ATOM 3439 N N . ASP B 1 164 ? 6.341 -32.563 24.230 1.00 28.98 187 ASP B N 1
ATOM 3440 C CA . ASP B 1 164 ? 6.594 -31.134 24.067 1.00 34.36 187 ASP B CA 1
ATOM 3441 C C . ASP B 1 164 ? 5.819 -30.441 22.921 1.00 35.46 187 ASP B C 1
ATOM 3442 O O . ASP B 1 164 ? 6.075 -29.275 22.609 1.00 33.37 187 ASP B O 1
ATOM 3447 N N . MET B 1 165 ? 4.885 -31.148 22.289 1.00 32.71 188 MET B N 1
ATOM 3448 C CA . MET B 1 165 ? 4.180 -30.602 21.130 1.00 32.67 188 MET B CA 1
ATOM 3449 C C . MET B 1 165 ? 2.927 -29.812 21.527 1.00 35.59 188 MET B C 1
ATOM 3450 O O . MET B 1 165 ? 1.890 -30.418 21.841 1.00 37.72 188 MET B O 1
ATOM 3455 N N . LYS B 1 166 ? 2.981 -28.478 21.474 1.00 27.76 189 LYS B N 1
ATOM 3456 C CA . LYS B 1 166 ? 1.760 -27.705 21.757 1.00 32.11 189 LYS B CA 1
ATOM 3457 C C . LYS B 1 166 ? 1.091 -27.369 20.434 1.00 31.17 189 LYS B C 1
ATOM 3458 O O . LYS B 1 166 ? -0.105 -27.586 20.257 1.00 35.29 189 LYS B O 1
ATOM 3464 N N . ASN B 1 167 ? 1.874 -26.842 19.501 1.00 32.19 190 ASN B N 1
ATOM 3465 C CA . ASN B 1 167 ? 1.425 -26.730 18.125 1.00 29.79 190 ASN B CA 1
ATOM 3466 C C . ASN B 1 167 ? 2.052 -27.860 17.360 1.00 33.08 190 ASN B C 1
ATOM 3467 O O . ASN B 1 167 ? 3.225 -28.208 17.588 1.00 30.68 190 ASN B O 1
ATOM 3472 N N . SER B 1 168 ? 1.300 -28.427 16.429 1.00 33.67 191 SER B N 1
ATOM 3473 C CA . SER B 1 168 ? 1.771 -29.640 15.754 1.00 35.01 191 SER B CA 1
ATOM 3474 C C . SER B 1 168 ? 3.035 -29.396 14.923 1.00 30.21 191 SER B C 1
ATOM 3475 O O . SER B 1 168 ? 3.705 -30.342 14.509 1.00 38.62 191 SER B O 1
ATOM 3478 N N . ASP B 1 169 ? 3.328 -28.131 14.646 1.00 31.02 192 ASP B N 1
ATOM 3479 C CA . ASP B 1 169 ? 4.504 -27.766 13.853 1.00 40.22 192 ASP B CA 1
ATOM 3480 C C . ASP B 1 169 ? 5.622 -27.049 14.631 1.00 40.83 192 ASP B C 1
ATOM 3481 O O . ASP B 1 169 ? 6.504 -26.460 14.017 1.00 39.94 192 ASP B O 1
ATOM 3486 N N . ASP B 1 170 ? 5.602 -27.134 15.963 1.00 37.38 193 ASP B N 1
ATOM 3487 C CA . ASP B 1 170 ? 6.659 -26.580 16.823 1.00 32.71 193 ASP B CA 1
ATOM 3488 C C . ASP B 1 170 ? 8.022 -27.227 16.489 1.00 37.08 193 ASP B C 1
ATOM 3489 O O . ASP B 1 170 ? 8.074 -28.314 15.926 1.00 38.76 193 ASP B O 1
ATOM 3494 N N . SER B 1 171 ? 9.125 -26.553 16.797 1.00 34.07 194 SER B N 1
ATOM 3495 C CA . SER B 1 171 ? 10.444 -27.149 16.586 1.00 35.55 194 SER B CA 1
ATOM 3496 C C . SER B 1 171 ? 10.703 -28.189 17.653 1.00 36.67 194 SER B C 1
ATOM 3497 O O . SER B 1 171 ? 10.716 -27.874 18.836 1.00 29.50 194 SER B O 1
ATOM 3500 N N . LEU B 1 172 ? 10.875 -29.435 17.231 1.00 36.72 195 LEU B N 1
ATOM 3501 C CA . LEU B 1 172 ? 11.005 -30.534 18.172 1.00 35.18 195 LEU B CA 1
ATOM 3502 C C . LEU B 1 172 ? 12.086 -31.490 17.740 1.00 36.18 195 LEU B C 1
ATOM 3503 O O . LEU B 1 172 ? 12.338 -31.672 16.551 1.00 40.23 195 LEU B O 1
ATOM 3508 N N . GLU B 1 173 ? 12.715 -32.104 18.729 1.00 41.41 196 GLU B N 1
ATOM 3509 C CA . GLU B 1 173 ? 13.701 -33.144 18.491 1.00 39.59 196 GLU B CA 1
ATOM 3510 C C . GLU B 1 173 ? 13.099 -34.461 18.901 1.00 39.00 196 GLU B C 1
ATOM 3511 O O . GLU B 1 173 ? 12.938 -34.732 20.089 1.00 41.46 196 GLU B O 1
ATOM 3517 N N . PHE B 1 174 ? 12.789 -35.300 17.928 1.00 34.57 197 PHE B N 1
ATOM 3518 C CA . PHE B 1 174 ? 12.161 -36.581 18.244 1.00 37.44 197 PHE B CA 1
ATOM 3519 C C . PHE B 1 174 ? 13.205 -37.686 18.435 1.00 35.07 197 PHE B C 1
ATOM 3520 O O . PHE B 1 174 ? 14.130 -37.819 17.636 1.00 32.91 197 PHE B O 1
ATOM 3528 N N . LYS B 1 175 ? 13.071 -38.450 19.513 1.00 31.66 198 LYS B N 1
ATOM 3529 C CA . LYS B 1 175 ? 13.958 -39.585 19.758 1.00 32.90 198 LYS B CA 1
ATOM 3530 C C . LYS B 1 175 ? 13.427 -40.848 19.098 1.00 34.41 198 LYS B C 1
ATOM 3531 O O . LYS B 1 175 ? 12.225 -41.145 19.160 1.00 32.27 198 LYS B O 1
ATOM 3537 N N . ASN B 1 176 ? 14.337 -41.576 18.457 1.00 34.65 199 ASN B N 1
ATOM 3538 C CA . ASN B 1 176 ? 14.028 -42.845 17.806 1.00 31.85 199 ASN B CA 1
ATOM 3539 C C . ASN B 1 176 ? 12.802 -42.823 16.892 1.00 30.85 199 ASN B C 1
ATOM 3540 O O . ASN B 1 176 ? 12.034 -43.769 16.854 1.00 41.64 199 ASN B O 1
ATOM 3545 N N . CYS B 1 177 ? 12.657 -41.740 16.152 1.00 29.94 200 CYS B N 1
ATOM 3546 C CA . CYS B 1 177 ? 11.584 -41.564 15.199 1.00 35.26 200 CYS B CA 1
ATOM 3547 C C . CYS B 1 177 ? 12.098 -40.793 14.004 1.00 33.38 200 CYS B C 1
ATOM 3548 O O . CYS B 1 177 ? 12.029 -39.575 13.981 1.00 34.46 200 CYS B O 1
ATOM 3551 N N . ASP B 1 178 ? 12.644 -41.507 13.033 1.00 32.51 201 ASP B N 1
ATOM 3552 C CA . ASP B 1 178 ? 13.185 -40.901 11.830 1.00 36.09 201 ASP B CA 1
ATOM 3553 C C . ASP B 1 178 ? 12.153 -40.116 10.981 1.00 40.85 201 ASP B C 1
ATOM 3554 O O . ASP B 1 178 ? 12.499 -39.152 10.319 1.00 43.39 201 ASP B O 1
ATOM 3559 N N . LYS B 1 179 ? 10.890 -40.518 10.991 1.00 39.64 202 LYS B N 1
ATOM 3560 C CA . LYS B 1 179 ? 9.922 -39.897 10.089 1.00 41.76 202 LYS B CA 1
ATOM 3561 C C . LYS B 1 179 ? 9.175 -38.701 10.694 1.00 36.77 202 LYS B C 1
ATOM 3562 O O . LYS B 1 179 ? 8.525 -37.950 9.968 1.00 31.32 202 LYS B O 1
ATOM 3568 N N . CYS B 1 180 ? 9.291 -38.520 12.007 1.00 35.31 203 CYS B N 1
ATOM 3569 C CA . CYS B 1 180 ? 8.490 -37.532 12.734 1.00 32.39 203 CYS B CA 1
ATOM 3570 C C . CYS B 1 180 ? 8.599 -36.100 12.224 1.00 32.03 203 CYS B C 1
ATOM 3571 O O . CYS B 1 180 ? 7.593 -35.391 12.159 1.00 38.02 203 CYS B O 1
ATOM 3574 N N . HIS B 1 181 ? 9.818 -35.650 11.931 1.00 32.13 204 HIS B N 1
ATOM 3575 C CA A HIS B 1 181 ? 10.040 -34.301 11.416 0.47 35.09 204 HIS B CA 1
ATOM 3576 C CA B HIS B 1 181 ? 10.031 -34.296 11.423 0.53 34.90 204 HIS B CA 1
ATOM 3577 C C . HIS B 1 181 ? 9.345 -34.136 10.068 1.00 33.18 204 HIS B C 1
ATOM 3578 O O . HIS B 1 181 ? 8.619 -33.167 9.834 1.00 38.11 204 HIS B O 1
ATOM 3591 N N . GLU B 1 182 ? 9.577 -35.097 9.189 1.00 29.84 205 GLU B N 1
ATOM 3592 C CA . GLU B 1 182 ? 8.923 -35.162 7.900 1.00 31.66 205 GLU B CA 1
ATOM 3593 C C . GLU B 1 182 ? 7.397 -35.173 8.077 1.00 37.60 205 GLU B C 1
ATOM 3594 O O . GLU B 1 182 ? 6.692 -34.399 7.404 1.00 32.21 205 GLU B O 1
ATOM 3600 N N . PHE B 1 183 ? 6.885 -35.992 9.013 1.00 32.21 206 PHE B N 1
ATOM 3601 C CA . PHE B 1 183 ? 5.423 -36.154 9.146 1.00 30.46 206 PHE B CA 1
ATOM 3602 C C . PHE B 1 183 ? 4.751 -34.911 9.734 1.00 33.91 206 PHE B C 1
ATOM 3603 O O . PHE B 1 183 ? 3.534 -34.778 9.654 1.00 32.41 206 PHE B O 1
ATOM 3611 N N . GLN B 1 184 ? 5.537 -34.034 10.352 1.00 26.81 207 GLN B N 1
ATOM 3612 C CA . GLN B 1 184 ? 5.039 -32.776 10.853 1.00 29.08 207 GLN B CA 1
ATOM 3613 C C . GLN B 1 184 ? 4.563 -31.857 9.731 1.00 32.59 207 GLN B C 1
ATOM 3614 O O . GLN B 1 184 ? 3.612 -31.090 9.900 1.00 29.99 207 GLN B O 1
ATOM 3620 N N . ARG B 1 185 ? 5.279 -31.873 8.611 1.00 35.71 208 ARG B N 1
ATOM 3621 C CA . ARG B 1 185 ? 4.865 -31.088 7.453 1.00 33.22 208 ARG B CA 1
ATOM 3622 C C . ARG B 1 185 ? 3.596 -31.688 6.889 1.00 35.75 208 ARG B C 1
ATOM 3623 O O . ARG B 1 185 ? 2.604 -30.973 6.630 1.00 36.07 208 ARG B O 1
ATOM 3631 N N . THR B 1 186 ? 3.635 -33.013 6.725 1.00 29.69 209 THR B N 1
ATOM 3632 C CA . THR B 1 186 ? 2.512 -33.754 6.179 1.00 30.57 209 THR B CA 1
ATOM 3633 C C . THR B 1 186 ? 1.287 -33.500 7.013 1.00 29.83 209 THR B C 1
ATOM 3634 O O . THR B 1 186 ? 0.227 -33.174 6.480 1.00 30.15 209 THR B O 1
ATOM 3638 N N . TRP B 1 187 ? 1.450 -33.587 8.329 1.00 28.48 210 TRP B N 1
ATOM 3639 C CA . TRP B 1 187 ? 0.306 -33.434 9.213 1.00 31.14 210 TRP B CA 1
ATOM 3640 C C . TRP B 1 187 ? -0.291 -32.045 9.150 1.00 27.94 210 TRP B C 1
ATOM 3641 O O . TRP B 1 187 ? -1.497 -31.897 9.230 1.00 30.41 210 TRP B O 1
ATOM 3652 N N . LYS B 1 188 ? 0.568 -31.038 9.025 1.00 30.24 211 LYS B N 1
ATOM 3653 C CA . LYS B 1 188 ? 0.138 -29.652 8.914 1.00 31.07 211 LYS B CA 1
ATOM 3654 C C . LYS B 1 188 ? -0.660 -29.436 7.638 1.00 31.15 211 LYS B C 1
ATOM 3655 O O . LYS B 1 188 ? -1.704 -28.780 7.648 1.00 37.35 211 LYS B O 1
ATOM 3661 N N . ILE B 1 189 ? -0.174 -30.005 6.541 1.00 32.33 212 ILE B N 1
ATOM 3662 C CA . ILE B 1 189 ? -0.862 -29.873 5.267 1.00 28.55 212 ILE B CA 1
ATOM 3663 C C . ILE B 1 189 ? -2.211 -30.590 5.388 1.00 30.29 212 ILE B C 1
ATOM 3664 O O . ILE B 1 189 ? -3.224 -30.055 4.961 1.00 31.71 212 ILE B O 1
ATOM 3669 N N . ILE B 1 190 ? -2.218 -31.782 5.994 1.00 31.64 213 ILE B N 1
ATOM 3670 C CA . ILE B 1 190 ? -3.466 -32.519 6.268 1.00 30.53 213 ILE B CA 1
ATOM 3671 C C . ILE B 1 190 ? -4.490 -31.720 7.073 1.00 32.33 213 ILE B C 1
ATOM 3672 O O . ILE B 1 190 ? -5.687 -31.711 6.748 1.00 32.55 213 ILE B O 1
ATOM 3677 N N . SER B 1 191 ? -4.028 -31.046 8.123 1.00 28.90 214 SER B N 1
ATOM 3678 C CA . SER B 1 191 ? -4.952 -30.328 8.993 1.00 28.58 214 SER B CA 1
ATOM 3679 C C . SER B 1 191 ? -5.641 -29.203 8.227 1.00 25.55 214 SER B C 1
ATOM 3680 O O . SER B 1 191 ? -6.784 -28.864 8.477 1.00 34.51 214 SER B O 1
ATOM 3683 N N . ARG B 1 192 ? -4.903 -28.590 7.329 1.00 30.69 215 ARG B N 1
ATOM 3684 C CA . ARG B 1 192 ? -5.416 -27.463 6.598 1.00 33.14 215 ARG B CA 1
ATOM 3685 C C . ARG B 1 192 ? -6.325 -27.958 5.463 1.00 31.42 215 ARG B C 1
ATOM 3686 O O . ARG B 1 192 ? -7.358 -27.358 5.203 1.00 30.28 215 ARG B O 1
ATOM 3694 N N . GLN B 1 193 ? -5.954 -29.048 4.794 1.00 28.99 216 GLN B N 1
ATOM 3695 C CA . GLN B 1 193 ? -6.848 -29.577 3.760 1.00 37.73 216 GLN B CA 1
ATOM 3696 C C . GLN B 1 193 ? -8.162 -30.115 4.339 1.00 33.02 216 GLN B C 1
ATOM 3697 O O . GLN B 1 193 ? -9.224 -29.870 3.763 1.00 41.61 216 GLN B O 1
ATOM 3703 N N . LEU B 1 194 ? -8.113 -30.795 5.489 1.00 32.06 217 LEU B N 1
ATOM 3704 C CA . LEU B 1 194 ? -9.335 -31.346 6.073 1.00 30.78 217 LEU B CA 1
ATOM 3705 C C . LEU B 1 194 ? -10.226 -30.257 6.644 1.00 35.34 217 LEU B C 1
ATOM 3706 O O . LEU B 1 194 ? -11.444 -30.428 6.730 1.00 32.68 217 LEU B O 1
ATOM 3711 N N . ALA B 1 195 ? -9.617 -29.137 7.020 1.00 34.39 218 ALA B N 1
ATOM 3712 C CA . ALA B 1 195 ? -10.366 -28.006 7.557 1.00 30.61 218 ALA B CA 1
ATOM 3713 C C . ALA B 1 195 ? -11.351 -27.467 6.506 1.00 33.44 218 ALA B C 1
ATOM 3714 O O . ALA B 1 195 ? -12.396 -26.925 6.838 1.00 33.40 218 ALA B O 1
ATOM 3716 N N . VAL B 1 196 ? -11.007 -27.632 5.234 1.00 34.58 219 VAL B N 1
ATOM 3717 C CA . VAL B 1 196 ? -11.890 -27.255 4.124 1.00 34.48 219 VAL B CA 1
ATOM 3718 C C . VAL B 1 196 ? -13.201 -28.063 4.166 1.00 40.96 219 VAL B C 1
ATOM 3719 O O . VAL B 1 196 ? -14.287 -27.525 3.908 1.00 43.74 219 VAL B O 1
ATOM 3723 N N . ASP B 1 197 ? -13.099 -29.345 4.519 1.00 32.76 220 ASP B N 1
ATOM 3724 C CA . ASP B 1 197 ? -14.276 -30.200 4.626 1.00 38.10 220 ASP B CA 1
ATOM 3725 C C . ASP B 1 197 ? -14.855 -30.196 6.024 1.00 33.42 220 ASP B C 1
ATOM 3726 O O . ASP B 1 197 ? -15.674 -31.047 6.337 1.00 34.10 220 ASP B O 1
ATOM 3731 N N . ASP B 1 198 ? -14.440 -29.247 6.858 1.00 31.98 221 ASP B N 1
ATOM 3732 C CA . ASP B 1 198 ? -14.996 -29.146 8.199 1.00 34.53 221 ASP B CA 1
ATOM 3733 C C . ASP B 1 198 ? -14.769 -30.446 8.988 1.00 37.54 221 ASP B C 1
ATOM 3734 O O . ASP B 1 198 ? -15.587 -30.847 9.803 1.00 43.88 221 ASP B O 1
ATOM 3739 N N . ILE B 1 199 ? -13.655 -31.110 8.711 1.00 31.22 222 ILE B N 1
ATOM 3740 C CA . ILE B 1 199 ? -13.173 -32.221 9.534 1.00 31.07 222 ILE B CA 1
ATOM 3741 C C . ILE B 1 199 ? -12.054 -31.706 10.464 1.00 32.79 222 ILE B C 1
ATOM 3742 O O . ILE B 1 199 ? -11.119 -31.034 10.019 1.00 29.61 222 ILE B O 1
ATOM 3747 N N . ASN B 1 200 ? -12.176 -31.949 11.761 1.00 34.65 223 ASN B N 1
ATOM 3748 C CA . ASN B 1 200 ? -11.141 -31.493 12.688 1.00 29.96 223 ASN B CA 1
ATOM 3749 C C . ASN B 1 200 ? -9.939 -32.424 12.685 1.00 27.73 223 ASN B C 1
ATOM 3750 O O . ASN B 1 200 ? -10.059 -33.598 12.362 1.00 29.30 223 ASN B O 1
ATOM 3755 N N . THR B 1 201 ? -8.780 -31.877 13.036 1.00 28.50 224 THR B N 1
ATOM 3756 C CA . THR B 1 201 ? -7.586 -32.669 13.281 1.00 32.25 224 THR B CA 1
ATOM 3757 C C . THR B 1 201 ? -7.023 -32.337 14.651 1.00 30.84 224 THR B C 1
ATOM 3758 O O . THR B 1 201 ? -7.220 -31.217 15.162 1.00 24.98 224 THR B O 1
ATOM 3762 N N . GLY B 1 202 ? -6.365 -33.330 15.252 1.00 23.88 225 GLY B N 1
ATOM 3763 C CA . GLY B 1 202 ? -5.791 -33.165 16.573 1.00 24.31 225 GLY B CA 1
ATOM 3764 C C . GLY B 1 202 ? -4.501 -33.949 16.728 1.00 27.84 225 GLY B C 1
ATOM 3765 O O . GLY B 1 202 ? -4.297 -34.964 16.056 1.00 24.72 225 GLY B O 1
ATOM 3766 N N . HIS B 1 203 ? -3.668 -33.518 17.670 1.00 27.08 226 HIS B N 1
ATOM 3767 C CA . HIS B 1 203 ? -2.429 -34.215 17.960 1.00 24.04 226 HIS B CA 1
ATOM 3768 C C . HIS B 1 203 ? -2.360 -34.553 19.462 1.00 27.60 226 HIS B C 1
ATOM 3769 O O . HIS B 1 203 ? -2.924 -33.836 20.301 1.00 25.33 226 HIS B O 1
ATOM 3776 N N . VAL B 1 204 ? -1.768 -35.710 19.772 1.00 30.62 227 VAL B N 1
ATOM 3777 C CA . VAL B 1 204 ? -1.616 -36.191 21.152 1.00 27.24 227 VAL B CA 1
ATOM 3778 C C . VAL B 1 204 ? -0.168 -36.487 21.527 1.00 24.99 227 VAL B C 1
ATOM 3779 O O . VAL B 1 204 ? 0.502 -37.248 20.831 1.00 27.83 227 VAL B O 1
ATOM 3783 N N . ASN B 1 205 ? 0.297 -35.956 22.656 1.00 30.80 228 ASN B N 1
ATOM 3784 C CA . ASN B 1 205 ? 1.620 -36.314 23.184 1.00 25.09 228 ASN B CA 1
ATOM 3785 C C . ASN B 1 205 ? 1.546 -37.597 23.981 1.00 27.06 228 ASN B C 1
ATOM 3786 O O . ASN B 1 205 ? 1.122 -37.581 25.133 1.00 29.49 228 ASN B O 1
ATOM 3791 N N . CYS B 1 206 ? 1.937 -38.711 23.376 1.00 25.51 229 CYS B N 1
ATOM 3792 C CA . CYS B 1 206 ? 1.865 -39.972 24.094 1.00 31.14 229 CYS B CA 1
ATOM 3793 C C . CYS B 1 206 ? 2.796 -40.069 25.289 1.00 29.53 229 CYS B C 1
ATOM 3794 O O . CYS B 1 206 ? 2.476 -40.771 26.257 1.00 27.36 229 CYS B O 1
ATOM 3797 N N . GLU B 1 207 ? 3.913 -39.347 25.273 1.00 28.67 230 GLU B N 1
ATOM 3798 C CA . GLU B 1 207 ? 4.746 -39.378 26.468 1.00 31.30 230 GLU B CA 1
ATOM 3799 C C . GLU B 1 207 ? 3.992 -38.815 27.665 1.00 30.65 230 GLU B C 1
ATOM 3800 O O . GLU B 1 207 ? 4.216 -39.275 28.776 1.00 28.96 230 GLU B O 1
ATOM 3806 N N . SER B 1 208 ? 3.061 -37.883 27.417 1.00 30.91 231 SER B N 1
ATOM 3807 C CA . SER B 1 208 ? 2.236 -37.261 28.469 1.00 29.28 231 SER B CA 1
ATOM 3808 C C . SER B 1 208 ? 0.979 -38.053 28.776 1.00 27.43 231 SER B C 1
ATOM 3809 O O . SER B 1 208 ? 0.243 -37.703 29.679 1.00 34.70 231 SER B O 1
ATOM 3812 N N . ASN B 1 209 ? 0.692 -39.065 27.978 1.00 21.16 232 ASN B N 1
ATOM 3813 C CA . ASN B 1 209 ? -0.518 -39.835 28.156 1.00 25.61 232 ASN B CA 1
ATOM 3814 C C . ASN B 1 209 ? -0.222 -41.323 28.115 1.00 28.89 232 ASN B C 1
ATOM 3815 O O . ASN B 1 209 ? -0.767 -42.044 27.268 1.00 28.17 232 ASN B O 1
ATOM 3820 N N . PRO B 1 210 ? 0.644 -41.789 29.034 1.00 31.13 233 PRO B N 1
ATOM 3821 C CA . PRO B 1 210 ? 1.171 -43.147 28.864 1.00 35.81 233 PRO B CA 1
ATOM 3822 C C . PRO B 1 210 ? 0.081 -44.241 28.894 1.00 25.42 233 PRO B C 1
ATOM 3823 O O . PRO B 1 210 ? 0.051 -45.071 27.999 1.00 33.53 233 PRO B O 1
ATOM 3827 N N . THR B 1 211 ? -0.791 -44.233 29.886 1.00 23.88 234 THR B N 1
ATOM 3828 C CA . THR B 1 211 ? -1.768 -45.300 30.015 1.00 33.89 234 THR B CA 1
ATOM 3829 C C . THR B 1 211 ? -2.822 -45.225 28.910 1.00 31.54 234 THR B C 1
ATOM 3830 O O . THR B 1 211 ? -3.206 -46.249 28.367 1.00 35.69 234 THR B O 1
ATOM 3834 N N . ILE B 1 212 ? -3.297 -44.028 28.590 1.00 28.30 235 ILE B N 1
ATOM 3835 C CA . ILE B 1 212 ? -4.258 -43.884 27.494 1.00 36.94 235 ILE B CA 1
ATOM 3836 C C . ILE B 1 212 ? -3.685 -44.416 26.174 1.00 32.84 235 ILE B C 1
ATOM 3837 O O . ILE B 1 212 ? -4.335 -45.183 25.479 1.00 35.14 235 ILE B O 1
ATOM 3842 N N . CYS B 1 213 ? -2.468 -44.015 25.838 1.00 32.27 236 CYS B N 1
ATOM 3843 C CA . CYS B 1 213 ? -1.830 -44.480 24.609 1.00 36.27 236 CYS B CA 1
ATOM 3844 C C . CYS B 1 213 ? -1.438 -45.965 24.642 1.00 36.85 236 CYS B C 1
ATOM 3845 O O . CYS B 1 213 ? -1.426 -46.645 23.601 1.00 34.29 236 CYS B O 1
ATOM 3848 N N . GLU B 1 214 ? -1.094 -46.469 25.824 1.00 33.98 237 GLU B N 1
ATOM 3849 C CA . GLU B 1 214 ? -0.786 -47.888 25.936 1.00 33.40 237 GLU B CA 1
ATOM 3850 C C . GLU B 1 214 ? -2.042 -48.698 25.645 1.00 29.97 237 GLU B C 1
ATOM 3851 O O . GLU B 1 214 ? -2.005 -49.616 24.838 1.00 33.40 237 GLU B O 1
ATOM 3857 N N . GLU B 1 215 ? -3.160 -48.307 26.238 1.00 31.38 238 GLU B N 1
ATOM 3858 C CA . GLU B 1 215 ? -4.409 -49.034 26.055 1.00 37.33 238 GLU B CA 1
ATOM 3859 C C . GLU B 1 215 ? -4.887 -48.982 24.611 1.00 39.80 238 GLU B C 1
ATOM 3860 O O . GLU B 1 215 ? -5.482 -49.942 24.128 1.00 38.99 238 GLU B O 1
ATOM 3866 N N . LEU B 1 216 ? -4.587 -47.874 23.928 1.00 41.29 239 LEU B N 1
ATOM 3867 C CA . LEU B 1 216 ? -4.978 -47.649 22.534 1.00 37.91 239 LEU B CA 1
ATOM 3868 C C . LEU B 1 216 ? -4.101 -48.390 21.526 1.00 34.40 239 LEU B C 1
ATOM 3869 O O . LEU B 1 216 ? -4.399 -48.408 20.342 1.00 36.19 239 LEU B O 1
ATOM 3874 N N . GLY B 1 217 ? -3.008 -48.988 21.978 1.00 33.83 240 GLY B N 1
ATOM 3875 C CA . GLY B 1 217 ? -2.106 -49.624 21.036 1.00 33.39 240 GLY B CA 1
ATOM 3876 C C . GLY B 1 217 ? -1.045 -48.678 20.494 1.00 31.76 240 GLY B C 1
ATOM 3877 O O . GLY B 1 217 ? -0.551 -48.860 19.386 1.00 29.66 240 GLY B O 1
ATOM 3878 N N . PHE B 1 218 ? -0.755 -47.611 21.221 1.00 26.40 241 PHE B N 1
ATOM 3879 C CA . PHE B 1 218 ? 0.336 -46.736 20.816 1.00 33.24 241 PHE B CA 1
ATOM 3880 C C . PHE B 1 218 ? 1.444 -46.722 21.864 1.00 33.15 241 PHE B C 1
ATOM 3881 O O . PHE B 1 218 ? 2.158 -45.725 22.002 1.00 26.67 241 PHE B O 1
ATOM 3889 N N . GLY B 1 219 ? 1.551 -47.826 22.606 1.00 27.52 242 GLY B N 1
ATOM 3890 C CA . GLY B 1 219 ? 2.483 -47.954 23.701 1.00 28.01 242 GLY B CA 1
ATOM 3891 C C . GLY B 1 219 ? 3.936 -47.808 23.287 1.00 33.70 242 GLY B C 1
ATOM 3892 O O . GLY B 1 219 ? 4.778 -47.456 24.094 1.00 24.44 242 GLY B O 1
ATOM 3893 N N . ASP B 1 220 ? 4.231 -48.064 22.019 1.00 31.89 243 ASP B N 1
ATOM 3894 C CA . ASP B 1 220 ? 5.599 -47.961 21.546 1.00 34.56 243 ASP B CA 1
ATOM 3895 C C . ASP B 1 220 ? 6.017 -46.509 21.454 1.00 34.34 243 ASP B C 1
ATOM 3896 O O . ASP B 1 220 ? 7.220 -46.227 21.406 1.00 30.06 243 ASP B O 1
ATOM 3901 N N . LEU B 1 221 ? 5.033 -45.599 21.403 1.00 26.91 244 LEU B N 1
ATOM 3902 C CA . LEU B 1 221 ? 5.336 -44.170 21.341 1.00 25.32 244 LEU B CA 1
ATOM 3903 C C . LEU B 1 221 ? 5.463 -43.556 22.725 1.00 27.38 244 LEU B C 1
ATOM 3904 O O . LEU B 1 221 ? 6.017 -42.463 22.885 1.00 27.94 244 LEU B O 1
ATOM 3909 N N . VAL B 1 222 ? 5.016 -44.284 23.737 1.00 24.14 245 VAL B N 1
ATOM 3910 C CA . VAL B 1 222 ? 4.933 -43.719 25.076 1.00 28.44 245 VAL B CA 1
ATOM 3911 C C . VAL B 1 222 ? 6.293 -43.507 25.695 1.00 32.29 245 VAL B C 1
ATOM 3912 O O . VAL B 1 222 ? 6.520 -42.491 26.342 1.00 32.08 245 VAL B O 1
ATOM 3916 N N . LYS B 1 223 ? 7.207 -44.434 25.430 1.00 31.12 246 LYS B N 1
ATOM 3917 C CA . LYS B 1 223 ? 8.460 -44.524 26.165 1.00 39.05 246 LYS B CA 1
ATOM 3918 C C . LYS B 1 223 ? 9.638 -44.908 25.270 1.00 35.06 246 LYS B C 1
ATOM 3919 O O . LYS B 1 223 ? 9.487 -45.674 24.319 1.00 35.23 246 LYS B O 1
ATOM 3925 N N . ILE B 1 224 ? 10.811 -44.373 25.573 1.00 36.20 247 ILE B N 1
ATOM 3926 C CA . ILE B 1 224 ? 12.043 -44.869 24.956 1.00 41.17 247 ILE B CA 1
ATOM 3927 C C . ILE B 1 224 ? 12.380 -46.292 25.405 1.00 40.29 247 ILE B C 1
ATOM 3928 O O . ILE B 1 224 ? 12.407 -46.584 26.604 1.00 41.52 247 ILE B O 1
ATOM 3933 N N . THR B 1 225 ? 12.637 -47.164 24.433 1.00 43.91 248 THR B N 1
ATOM 3934 C CA . THR B 1 225 ? 13.138 -48.517 24.684 1.00 49.80 248 THR B CA 1
ATOM 3935 C C . THR B 1 225 ? 14.251 -48.876 23.701 1.00 43.30 248 THR B C 1
ATOM 3936 O O . THR B 1 225 ? 14.323 -48.350 22.594 1.00 38.00 248 THR B O 1
ATOM 3940 N N . ASN B 1 226 ? 15.131 -49.770 24.122 1.00 44.16 249 ASN B N 1
ATOM 3941 C CA . ASN B 1 226 ? 16.279 -50.118 23.302 1.00 46.87 249 ASN B CA 1
ATOM 3942 C C . ASN B 1 226 ? 16.029 -51.332 22.396 1.00 49.21 249 ASN B C 1
ATOM 3943 O O . ASN B 1 226 ? 16.844 -51.666 21.538 1.00 44.00 249 ASN B O 1
ATOM 3948 N N . HIS B 1 227 ? 14.846 -51.917 22.537 1.00 46.82 250 HIS B N 1
ATOM 3949 C CA . HIS B 1 227 ? 14.412 -53.029 21.710 1.00 46.99 250 HIS B CA 1
ATOM 3950 C C . HIS B 1 227 ? 13.992 -52.522 20.347 1.00 41.70 250 HIS B C 1
ATOM 3951 O O . HIS B 1 227 ? 14.269 -53.146 19.329 1.00 41.10 250 HIS B O 1
ATOM 3958 N N . ARG B 1 228 ? 13.281 -51.400 20.342 1.00 45.77 251 ARG B N 1
ATOM 3959 C CA . ARG B 1 228 ? 12.857 -50.785 19.087 1.00 45.67 251 ARG B CA 1
ATOM 3960 C C . ARG B 1 228 ? 13.790 -49.673 18.601 1.00 40.03 251 ARG B C 1
ATOM 3961 O O . ARG B 1 228 ? 14.013 -48.677 19.285 1.00 38.11 251 ARG B O 1
ATOM 3969 N N . ALA B 1 229 ? 14.335 -49.884 17.410 1.00 42.09 252 ALA B N 1
ATOM 3970 C CA . ALA B 1 229 ? 15.217 -48.940 16.745 1.00 41.32 252 ALA B CA 1
ATOM 3971 C C . ALA B 1 229 ? 14.494 -47.651 16.407 1.00 45.36 252 ALA B C 1
ATOM 3972 O O . ALA B 1 229 ? 15.015 -46.548 16.601 1.00 41.11 252 ALA B O 1
ATOM 3974 N N . ASP B 1 230 ? 13.274 -47.802 15.908 1.00 41.92 253 ASP B N 1
ATOM 3975 C CA . ASP B 1 230 ? 12.562 -46.687 15.302 1.00 46.35 253 ASP B CA 1
ATOM 3976 C C . ASP B 1 230 ? 11.054 -46.822 15.514 1.00 46.74 253 ASP B C 1
ATOM 3977 O O . ASP B 1 230 ? 10.496 -47.930 15.540 1.00 37.81 253 ASP B O 1
ATOM 3982 N N . ARG B 1 231 ? 10.419 -45.666 15.676 1.00 41.19 254 ARG B N 1
ATOM 3983 C CA . ARG B 1 231 ? 8.986 -45.542 15.871 1.00 37.10 254 ARG B CA 1
ATOM 3984 C C . ARG B 1 231 ? 8.483 -44.514 14.878 1.00 37.48 254 ARG B C 1
ATOM 3985 O O . ARG B 1 231 ? 9.266 -43.695 14.396 1.00 36.08 254 ARG B O 1
ATOM 3993 N N . GLU B 1 232 ? 7.186 -44.532 14.590 1.00 31.37 255 GLU B N 1
ATOM 3994 C CA . GLU B 1 232 ? 6.598 -43.547 13.696 1.00 37.79 255 GLU B CA 1
ATOM 3995 C C . GLU B 1 232 ? 5.306 -43.046 14.348 1.00 33.12 255 GLU B C 1
ATOM 3996 O O . GLU B 1 232 ? 4.760 -43.715 15.213 1.00 31.46 255 GLU B O 1
ATOM 4002 N N . PRO B 1 233 ? 4.840 -41.851 13.972 1.00 29.29 256 PRO B N 1
ATOM 4003 C CA . PRO B 1 233 ? 3.571 -41.338 14.507 1.00 29.09 256 PRO B CA 1
ATOM 4004 C C . PRO B 1 233 ? 2.366 -42.151 14.012 1.00 26.03 256 PRO B C 1
ATOM 4005 O O . PRO B 1 233 ? 2.393 -42.689 12.917 1.00 28.89 256 PRO B O 1
ATOM 4009 N N . LYS B 1 234 ? 1.327 -42.269 14.813 1.00 21.60 257 LYS B N 1
ATOM 4010 C CA . LYS B 1 234 ? 0.180 -43.058 14.372 1.00 27.22 257 LYS B CA 1
ATOM 4011 C C . LYS B 1 234 ? -0.979 -42.126 14.086 1.00 22.61 257 LYS B C 1
ATOM 4012 O O . LYS B 1 234 ? -1.047 -41.014 14.632 1.00 23.46 257 LYS B O 1
ATOM 4018 N N . VAL B 1 235 ? -1.881 -42.596 13.239 1.00 21.65 258 VAL B N 1
ATOM 4019 C CA . VAL B 1 235 ? -3.076 -41.845 12.829 1.00 29.31 258 VAL B CA 1
ATOM 4020 C C . VAL B 1 235 ? -4.377 -42.634 13.049 1.00 32.83 258 VAL B C 1
ATOM 4021 O O . VAL B 1 235 ? -4.512 -43.802 12.628 1.00 26.15 258 VAL B O 1
ATOM 4025 N N . ALA B 1 236 ? -5.356 -41.976 13.664 1.00 32.06 259 ALA B N 1
ATOM 4026 C CA . ALA B 1 236 ? -6.650 -42.607 13.892 1.00 28.05 259 ALA B CA 1
ATOM 4027 C C . ALA B 1 236 ? -7.812 -41.659 13.629 1.00 29.39 259 ALA B C 1
ATOM 4028 O O . ALA B 1 236 ? -7.712 -40.442 13.843 1.00 27.84 259 ALA B O 1
ATOM 4030 N N . LEU B 1 237 ? -8.930 -42.215 13.174 1.00 27.47 260 LEU B N 1
ATOM 4031 C CA . LEU B 1 237 ? -10.128 -41.395 12.955 1.00 29.20 260 LEU B CA 1
ATOM 4032 C C . LEU B 1 237 ? -11.185 -41.600 14.037 1.00 30.39 260 LEU B C 1
ATOM 4033 O O . LEU B 1 237 ? -11.512 -42.731 14.410 1.00 32.61 260 LEU B O 1
ATOM 4038 N N . VAL B 1 238 ? -11.713 -40.493 14.543 1.00 26.92 261 VAL B N 1
ATOM 4039 C CA . VAL B 1 238 ? -12.821 -40.539 15.477 1.00 27.71 261 VAL B CA 1
ATOM 4040 C C . VAL B 1 238 ? -14.112 -40.060 14.812 1.00 30.31 261 VAL B C 1
ATOM 4041 O O . VAL B 1 238 ? -14.206 -38.929 14.335 1.00 23.86 261 VAL B O 1
ATOM 4045 N N . LEU B 1 239 ? -15.109 -40.933 14.781 1.00 35.82 262 LEU B N 1
ATOM 4046 C CA . LEU B 1 239 ? -16.402 -40.572 14.232 1.00 26.63 262 LEU B CA 1
ATOM 4047 C C . LEU B 1 239 ? -17.232 -39.822 15.257 1.00 30.65 262 LEU B C 1
ATOM 4048 O O . LEU B 1 239 ? -17.217 -40.153 16.445 1.00 27.62 262 LEU B O 1
ATOM 4053 N N . PRO B 1 240 ? -17.959 -38.795 14.787 1.00 29.36 263 PRO B N 1
ATOM 4054 C CA . PRO B 1 240 ? -18.763 -37.909 15.633 1.00 25.41 263 PRO B CA 1
ATOM 4055 C C . PRO B 1 240 ? -20.054 -38.570 16.091 1.00 32.28 263 PRO B C 1
ATOM 4056 O O . PRO B 1 240 ? -20.573 -39.455 15.405 1.00 28.20 263 PRO B O 1
ATOM 4060 N N . ASN B 1 241 ? -20.523 -38.166 17.269 1.00 30.57 264 ASN B N 1
ATOM 4061 C CA . ASN B 1 241 ? -21.835 -38.544 17.789 1.00 36.23 264 ASN B CA 1
ATOM 4062 C C . ASN B 1 241 ? -22.078 -40.048 17.945 1.00 35.97 264 ASN B C 1
ATOM 4063 O O . ASN B 1 241 ? -23.231 -40.466 18.031 1.00 30.97 264 ASN B O 1
ATOM 4068 N N . LYS B 1 242 ? -21.011 -40.847 18.012 1.00 29.92 265 LYS B N 1
ATOM 4069 C CA . LYS B 1 242 ? -21.141 -42.288 18.258 1.00 30.77 265 LYS B CA 1
ATOM 4070 C C . LYS B 1 242 ? -20.523 -42.598 19.602 1.00 30.78 265 LYS B C 1
ATOM 4071 O O . LYS B 1 242 ? -19.502 -42.020 19.950 1.00 34.64 265 LYS B O 1
ATOM 4077 N N . THR B 1 243 ? -21.136 -43.480 20.377 1.00 27.22 266 THR B N 1
ATOM 4078 C CA . THR B 1 243 ? -20.606 -43.764 21.706 1.00 33.05 266 THR B CA 1
ATOM 4079 C C . THR B 1 243 ? -19.740 -45.023 21.771 1.00 33.25 266 THR B C 1
ATOM 4080 O O . THR B 1 243 ? -19.129 -45.286 22.797 1.00 35.36 266 THR B O 1
ATOM 4084 N N . SER B 1 244 ? -19.706 -45.774 20.672 1.00 34.73 267 SER B N 1
ATOM 4085 C CA . SER B 1 244 ? -19.015 -47.057 20.552 1.00 36.86 267 SER B CA 1
ATOM 4086 C C . SER B 1 244 ? -18.576 -47.243 19.120 1.00 42.55 267 SER B C 1
ATOM 4087 O O . SER B 1 244 ? -19.197 -46.684 18.221 1.00 44.82 267 SER B O 1
ATOM 4090 N N . ASN B 1 245 ? -17.538 -48.049 18.908 1.00 41.02 268 ASN B N 1
ATOM 4091 C CA . ASN B 1 245 ? -17.030 -48.315 17.562 1.00 42.79 268 ASN B CA 1
ATOM 4092 C C . ASN B 1 245 ? -16.871 -47.046 16.735 1.00 41.52 268 ASN B C 1
ATOM 4093 O O . ASN B 1 245 ? -17.376 -46.939 15.621 1.00 36.38 268 ASN B O 1
ATOM 4098 N N . ASN B 1 246 ? -16.196 -46.072 17.330 1.00 41.80 269 ASN B N 1
ATOM 4099 C CA . ASN B 1 246 ? -16.021 -44.764 16.745 1.00 37.80 269 ASN B CA 1
ATOM 4100 C C . ASN B 1 246 ? -14.560 -44.454 16.428 1.00 35.71 269 ASN B C 1
ATOM 4101 O O . ASN B 1 246 ? -14.248 -43.345 16.001 1.00 34.50 269 ASN B O 1
ATOM 4106 N N . LEU B 1 247 ? -13.675 -45.428 16.648 1.00 35.47 270 LEU B N 1
ATOM 4107 C CA . LEU B 1 247 ? -12.229 -45.233 16.473 1.00 31.41 270 LEU B CA 1
ATOM 4108 C C . LEU B 1 247 ? -11.619 -46.178 15.447 1.00 34.45 270 LEU B C 1
ATOM 4109 O O . LEU B 1 247 ? -11.647 -47.391 15.623 1.00 34.02 270 LEU B O 1
ATOM 4114 N N . PHE B 1 248 ? -11.033 -45.614 14.394 1.00 36.43 271 PHE B N 1
ATOM 4115 C CA . PHE B 1 248 ? -10.479 -46.406 13.302 1.00 26.99 271 PHE B CA 1
ATOM 4116 C C . PHE B 1 248 ? -9.054 -45.976 12.982 1.00 36.24 271 PHE B C 1
ATOM 4117 O O . PHE B 1 248 ? -8.838 -44.838 12.569 1.00 32.70 271 PHE B O 1
ATOM 4125 N N . ASP B 1 249 ? -8.094 -46.886 13.167 1.00 32.53 272 ASP B N 1
ATOM 4126 C CA . ASP B 1 249 ? -6.692 -46.646 12.824 1.00 33.06 272 ASP B CA 1
ATOM 4127 C C . ASP B 1 249 ? -6.527 -46.408 11.337 1.00 34.14 272 ASP B C 1
ATOM 4128 O O . ASP B 1 249 ? -7.263 -46.977 10.539 1.00 35.95 272 ASP B O 1
ATOM 4133 N N . TYR B 1 250 ? -5.594 -45.541 10.955 1.00 33.20 273 TYR B N 1
ATOM 4134 C CA . TYR B 1 250 ? -5.240 -45.426 9.545 1.00 35.29 273 TYR B CA 1
ATOM 4135 C C . TYR B 1 250 ? -4.665 -46.764 9.013 1.00 40.28 273 TYR B C 1
ATOM 4136 O O . TYR B 1 250 ? -3.661 -47.260 9.525 1.00 37.51 273 TYR B O 1
ATOM 4145 N N . PRO B 1 251 ? -5.309 -47.343 7.978 1.00 42.21 274 PRO B N 1
ATOM 4146 C CA . PRO B 1 251 ? -5.056 -48.707 7.479 1.00 39.94 274 PRO B CA 1
ATOM 4147 C C . PRO B 1 251 ? -3.863 -48.852 6.535 1.00 46.75 274 PRO B C 1
ATOM 4148 O O . PRO B 1 251 ? -3.206 -49.890 6.524 1.00 50.96 274 PRO B O 1
ATOM 4152 N N . ASN B 1 252 ? -3.595 -47.836 5.730 1.00 40.18 275 ASN B N 1
ATOM 4153 C CA . ASN B 1 252 ? -2.542 -47.960 4.746 1.00 42.39 275 ASN B CA 1
ATOM 4154 C C . ASN B 1 252 ? -1.168 -47.667 5.382 1.00 44.87 275 ASN B C 1
ATOM 4155 O O . ASN B 1 252 ? -1.052 -47.480 6.596 1.00 43.77 275 ASN B O 1
ATOM 4160 N N . GLY B 1 253 ? -0.115 -47.680 4.588 1.00 34.79 276 GLY B N 1
ATOM 4161 C CA . GLY B 1 253 ? 1.202 -47.491 5.171 1.00 40.64 276 GLY B CA 1
ATOM 4162 C C . GLY B 1 253 ? 1.533 -46.032 5.413 1.00 35.79 276 GLY B C 1
ATOM 4163 O O . GLY B 1 253 ? 0.735 -45.150 5.111 1.00 38.33 276 GLY B O 1
ATOM 4164 N N . TYR B 1 254 ? 2.701 -45.783 5.992 1.00 37.43 277 TYR B N 1
ATOM 4165 C CA . TYR B 1 254 ? 3.232 -44.435 6.100 1.00 35.94 277 TYR B CA 1
ATOM 4166 C C . TYR B 1 254 ? 3.421 -43.822 4.714 1.00 36.03 277 TYR B C 1
ATOM 4167 O O . TYR B 1 254 ? 3.916 -44.476 3.811 1.00 39.38 277 TYR B O 1
ATOM 4176 N N . SER B 1 255 ? 3.104 -42.538 4.579 1.00 47.50 278 SER B N 1
ATOM 4177 C CA . SER B 1 255 ? 3.318 -41.783 3.340 1.00 42.35 278 SER B CA 1
ATOM 4178 C C . SER B 1 255 ? 3.757 -40.364 3.653 1.00 39.96 278 SER B C 1
ATOM 4179 O O . SER B 1 255 ? 3.314 -39.770 4.637 1.00 41.91 278 SER B O 1
ATOM 4182 N N . ALA B 1 256 ? 4.589 -39.794 2.796 1.00 42.09 279 ALA B N 1
ATOM 4183 C CA . ALA B 1 256 ? 4.932 -38.382 2.940 1.00 40.62 279 ALA B CA 1
ATOM 4184 C C . ALA B 1 256 ? 3.823 -37.533 2.324 1.00 42.45 279 ALA B C 1
ATOM 4185 O O . ALA B 1 256 ? 3.790 -36.318 2.521 1.00 47.11 279 ALA B O 1
ATOM 4187 N N . LYS B 1 257 ? 2.920 -38.183 1.587 1.00 39.68 280 LYS B N 1
ATOM 4188 C CA . LYS B 1 257 ? 1.782 -37.498 0.961 1.00 41.88 280 LYS B CA 1
ATOM 4189 C C . LYS B 1 257 ? 0.612 -37.366 1.911 1.00 39.14 280 LYS B C 1
ATOM 4190 O O . LYS B 1 257 ? 0.282 -38.295 2.669 1.00 38.74 280 LYS B O 1
ATOM 4196 N N . SER B 1 258 ? -0.057 -36.227 1.836 1.00 38.90 281 SER B N 1
ATOM 4197 C CA . SER B 1 258 ? -1.168 -35.988 2.728 1.00 39.05 281 SER B CA 1
ATOM 4198 C C . SER B 1 258 ? -2.468 -36.675 2.274 1.00 40.15 281 SER B C 1
ATOM 4199 O O . SER B 1 258 ? -3.332 -36.949 3.104 1.00 40.64 281 SER B O 1
ATOM 4202 N N . ASP B 1 259 ? -2.597 -36.975 0.979 1.00 41.27 282 ASP B N 1
ATOM 4203 C CA . ASP B 1 259 ? -3.911 -37.357 0.411 1.00 49.82 282 ASP B CA 1
ATOM 4204 C C . ASP B 1 259 ? -4.508 -38.690 0.897 1.00 41.07 282 ASP B C 1
ATOM 4205 O O . ASP B 1 259 ? -5.704 -38.757 1.154 1.00 47.52 282 ASP B O 1
ATOM 4210 N N . GLY B 1 260 ? -3.712 -39.749 0.992 1.00 40.83 283 GLY B N 1
ATOM 4211 C CA . GLY B 1 260 ? -4.220 -41.006 1.523 1.00 31.56 283 GLY B CA 1
ATOM 4212 C C . GLY B 1 260 ? -4.794 -40.745 2.907 1.00 38.28 283 GLY B C 1
ATOM 4213 O O . GLY B 1 260 ? -5.876 -41.223 3.246 1.00 38.31 283 GLY B O 1
ATOM 4214 N N . TYR B 1 261 ? -4.089 -39.947 3.703 1.00 40.34 284 TYR B N 1
ATOM 4215 C CA . TYR B 1 261 ? -4.595 -39.599 5.029 1.00 38.10 284 TYR B CA 1
ATOM 4216 C C . TYR B 1 261 ? -5.886 -38.779 4.944 1.00 32.49 284 TYR B C 1
ATOM 4217 O O . TYR B 1 261 ? -6.790 -39.006 5.746 1.00 38.44 284 TYR B O 1
ATOM 4226 N N . VAL B 1 262 ? -5.978 -37.832 4.005 1.00 31.83 285 VAL B N 1
ATOM 4227 C CA . VAL B 1 262 ? -7.205 -37.007 3.835 1.00 35.32 285 VAL B CA 1
ATOM 4228 C C . VAL B 1 262 ? -8.420 -37.824 3.380 1.00 34.70 285 VAL B C 1
ATOM 4229 O O . VAL B 1 262 ? -9.509 -37.723 3.943 1.00 38.02 285 VAL B O 1
ATOM 4233 N N . ASP B 1 263 ? -8.211 -38.649 2.363 1.00 37.13 286 ASP B N 1
ATOM 4234 C CA . ASP B 1 263 ? -9.269 -39.457 1.777 1.00 43.36 286 ASP B CA 1
ATOM 4235 C C . ASP B 1 263 ? -9.806 -40.473 2.791 1.00 38.27 286 ASP B C 1
ATOM 4236 O O . ASP B 1 263 ? -10.976 -40.824 2.775 1.00 35.07 286 ASP B O 1
ATOM 4241 N N . PHE B 1 264 ? -8.932 -40.954 3.665 1.00 42.57 287 PHE B N 1
ATOM 4242 C CA . PHE B 1 264 ? -9.359 -41.850 4.727 1.00 41.45 287 PHE B CA 1
ATOM 4243 C C . PHE B 1 264 ? -10.293 -41.105 5.659 1.00 38.14 287 PHE B C 1
ATOM 4244 O O . PHE B 1 264 ? -11.389 -41.570 5.978 1.00 36.29 287 PHE B O 1
ATOM 4252 N N . ALA B 1 265 ? -9.871 -39.906 6.043 1.00 34.06 288 ALA B N 1
ATOM 4253 C CA . ALA B 1 265 ? -10.649 -39.078 6.950 1.00 36.66 288 ALA B CA 1
ATOM 4254 C C . ALA B 1 265 ? -11.990 -38.640 6.354 1.00 38.02 288 ALA B C 1
ATOM 4255 O O . ALA B 1 265 ? -12.848 -38.156 7.087 1.00 42.29 288 ALA B O 1
ATOM 4257 N N . ARG B 1 266 ? -12.151 -38.764 5.033 1.00 39.50 289 ARG B N 1
ATOM 4258 C CA . ARG B 1 266 ? -13.351 -38.259 4.341 1.00 44.54 289 ARG B CA 1
ATOM 4259 C C . ARG B 1 266 ? -14.383 -39.338 3.966 1.00 45.49 289 ARG B C 1
ATOM 4260 O O . ARG B 1 266 ? -15.434 -39.036 3.409 1.00 49.50 289 ARG B O 1
ATOM 4268 N N . ARG B 1 267 ? -14.086 -40.592 4.275 1.00 49.63 290 ARG B N 1
ATOM 4269 C CA . ARG B 1 267 ? -14.972 -41.707 3.928 1.00 59.09 290 ARG B CA 1
ATOM 4270 C C . ARG B 1 267 ? -16.345 -41.717 4.625 1.00 67.37 290 ARG B C 1
ATOM 4271 O O . ARG B 1 267 ? -16.485 -41.276 5.776 1.00 62.69 290 ARG B O 1
ATOM 4279 N N . THR B 1 268 ? -17.353 -42.187 3.884 1.00 69.17 291 THR B N 1
ATOM 4280 C CA . THR B 1 268 ? -18.711 -42.388 4.400 1.00 73.32 291 THR B CA 1
ATOM 4281 C C . THR B 1 268 ? -18.785 -43.615 5.303 1.00 81.12 291 THR B C 1
ATOM 4282 O O . THR B 1 268 ? -18.392 -44.717 4.907 1.00 78.86 291 THR B O 1
ATOM 4286 N N . PHE B 1 269 ? -19.272 -43.411 6.524 1.00 81.69 292 PHE B N 1
ATOM 4287 C CA . PHE B 1 269 ? -19.486 -44.502 7.466 1.00 78.76 292 PHE B CA 1
ATOM 4288 C C . PHE B 1 269 ? -20.965 -44.635 7.839 1.00 78.76 292 PHE B C 1
ATOM 4289 O O . PHE B 1 269 ? -21.427 -44.058 8.829 1.00 77.08 292 PHE B O 1
ATOM 4297 N N . PRO C 1 6 ? -27.784 -54.204 81.951 1.00 82.39 29 PRO C N 1
ATOM 4298 C CA . PRO C 1 6 ? -26.453 -54.532 81.461 1.00 76.75 29 PRO C CA 1
ATOM 4299 C C . PRO C 1 6 ? -26.452 -55.752 80.548 1.00 75.78 29 PRO C C 1
ATOM 4300 O O . PRO C 1 6 ? -27.130 -56.725 80.867 1.00 77.16 29 PRO C O 1
ATOM 4304 N N . PRO C 1 7 ? -25.716 -55.683 79.423 1.00 74.99 30 PRO C N 1
ATOM 4305 C CA . PRO C 1 7 ? -25.519 -56.809 78.499 1.00 72.38 30 PRO C CA 1
ATOM 4306 C C . PRO C 1 7 ? -24.904 -57.967 79.264 1.00 69.43 30 PRO C C 1
ATOM 4307 O O . PRO C 1 7 ? -24.396 -57.732 80.359 1.00 67.81 30 PRO C O 1
ATOM 4311 N N . GLU C 1 8 ? -24.964 -59.185 78.740 1.00 68.22 31 GLU C N 1
ATOM 4312 C CA . GLU C 1 8 ? -24.660 -60.331 79.588 1.00 71.03 31 GLU C CA 1
ATOM 4313 C C . GLU C 1 8 ? -23.212 -60.309 80.065 1.00 67.60 31 GLU C C 1
ATOM 4314 O O . GLU C 1 8 ? -22.944 -60.276 81.268 1.00 68.50 31 GLU C O 1
ATOM 4320 N N . GLY C 1 9 ? -22.279 -60.330 79.123 1.00 60.77 32 GLY C N 1
ATOM 4321 C CA . GLY C 1 9 ? -20.880 -60.408 79.486 1.00 59.37 32 GLY C CA 1
ATOM 4322 C C . GLY C 1 9 ? -20.201 -59.084 79.787 1.00 63.44 32 GLY C C 1
ATOM 4323 O O . GLY C 1 9 ? -18.985 -59.042 79.965 1.00 69.74 32 GLY C O 1
ATOM 4324 N N . PHE C 1 10 ? -20.975 -58.009 79.863 1.00 59.71 33 PHE C N 1
ATOM 4325 C CA . PHE C 1 10 ? -20.409 -56.671 79.967 1.00 61.48 33 PHE C CA 1
ATOM 4326 C C . PHE C 1 10 ? -19.427 -56.535 81.127 1.00 61.47 33 PHE C C 1
ATOM 4327 O O . PHE C 1 10 ? -19.796 -56.712 82.289 1.00 64.31 33 PHE C O 1
ATOM 4335 N N . PRO C 1 11 ? -18.156 -56.244 80.806 1.00 62.16 34 PRO C N 1
ATOM 4336 C CA . PRO C 1 11 ? -17.136 -56.132 81.855 1.00 61.12 34 PRO C CA 1
ATOM 4337 C C . PRO C 1 11 ? -17.398 -54.910 82.716 1.00 61.05 34 PRO C C 1
ATOM 4338 O O . PRO C 1 11 ? -17.898 -53.903 82.213 1.00 62.78 34 PRO C O 1
ATOM 4342 N N . GLU C 1 12 ? -17.041 -54.979 83.989 1.00 57.71 35 GLU C N 1
ATOM 4343 C CA . GLU C 1 12 ? -17.216 -53.829 84.849 1.00 56.81 35 GLU C CA 1
ATOM 4344 C C . GLU C 1 12 ? -16.048 -52.891 84.592 1.00 54.35 35 GLU C C 1
ATOM 4345 O O . GLU C 1 12 ? -15.090 -53.276 83.928 1.00 56.98 35 GLU C O 1
ATOM 4351 N N . PRO C 1 13 ? -16.142 -51.642 85.062 1.00 54.42 36 PRO C N 1
ATOM 4352 C CA . PRO C 1 13 ? -15.019 -50.738 84.833 1.00 56.93 36 PRO C CA 1
ATOM 4353 C C . PRO C 1 13 ? -13.686 -51.278 85.322 1.00 56.47 36 PRO C C 1
ATOM 4354 O O . PRO C 1 13 ? -13.640 -52.100 86.233 1.00 59.51 36 PRO C O 1
ATOM 4358 N N . LEU C 1 14 ? -12.617 -50.833 84.675 1.00 56.40 37 LEU C N 1
ATOM 4359 C CA . LEU C 1 14 ? -11.263 -51.126 85.110 1.00 61.09 37 LEU C CA 1
ATOM 4360 C C . LEU C 1 14 ? -10.936 -50.341 86.372 1.00 64.05 37 LEU C C 1
ATOM 4361 O O . LEU C 1 14 ? -11.502 -49.270 86.609 1.00 66.69 37 LEU C O 1
ATOM 4366 N N . ASN C 1 15 ? -10.041 -50.897 87.185 1.00 60.69 38 ASN C N 1
ATOM 4367 C CA . ASN C 1 15 ? -9.623 -50.302 88.451 1.00 64.44 38 ASN C CA 1
ATOM 4368 C C . ASN C 1 15 ? -8.088 -50.372 88.594 1.00 67.15 38 ASN C C 1
ATOM 4369 O O . ASN C 1 15 ? -7.426 -50.900 87.702 1.00 66.98 38 ASN C O 1
ATOM 4374 N N . PRO C 1 16 ? -7.506 -49.807 89.677 1.00 69.51 39 PRO C N 1
ATOM 4375 C CA . PRO C 1 16 ? -6.030 -49.828 89.744 1.00 65.32 39 PRO C CA 1
ATOM 4376 C C . PRO C 1 16 ? -5.399 -51.225 89.737 1.00 62.82 39 PRO C C 1
ATOM 4377 O O . PRO C 1 16 ? -4.197 -51.363 89.500 1.00 63.24 39 PRO C O 1
ATOM 4381 N N . THR C 1 17 ? -6.207 -52.247 89.986 1.00 63.78 40 THR C N 1
ATOM 4382 C CA . THR C 1 17 ? -5.718 -53.615 90.005 1.00 62.19 40 THR C CA 1
ATOM 4383 C C . THR C 1 17 ? -5.714 -54.183 88.597 1.00 68.72 40 THR C C 1
ATOM 4384 O O . THR C 1 17 ? -5.044 -55.180 88.327 1.00 72.08 40 THR C O 1
ATOM 4388 N N . ASN C 1 18 ? -6.460 -53.534 87.701 1.00 69.23 41 ASN C N 1
ATOM 4389 C CA . ASN C 1 18 ? -6.672 -54.049 86.355 1.00 66.41 41 ASN C CA 1
ATOM 4390 C C . ASN C 1 18 ? -6.006 -53.257 85.239 1.00 65.22 41 ASN C C 1
ATOM 4391 O O . ASN C 1 18 ? -5.605 -53.830 84.231 1.00 62.44 41 ASN C O 1
ATOM 4396 N N . PHE C 1 19 ? -5.848 -51.952 85.448 1.00 65.88 42 PHE C N 1
ATOM 4397 C CA . PHE C 1 19 ? -5.625 -51.022 84.334 1.00 59.95 42 PHE C CA 1
ATOM 4398 C C . PHE C 1 19 ? -4.371 -51.266 83.502 1.00 58.82 42 PHE C C 1
ATOM 4399 O O . PHE C 1 19 ? -4.469 -51.505 82.294 1.00 53.14 42 PHE C O 1
ATOM 4407 N N . LYS C 1 20 ? -3.200 -51.241 84.135 1.00 55.74 43 LYS C N 1
ATOM 4408 C CA . LYS C 1 20 ? -1.971 -51.287 83.363 1.00 53.61 43 LYS C CA 1
ATOM 4409 C C . LYS C 1 20 ? -1.821 -52.692 82.781 1.00 56.97 43 LYS C C 1
ATOM 4410 O O . LYS C 1 20 ? -1.326 -52.878 81.662 1.00 51.51 43 LYS C O 1
ATOM 4416 N N . GLU C 1 21 ? -2.407 -53.657 83.479 1.00 59.28 44 GLU C N 1
ATOM 4417 C CA . GLU C 1 21 ? -2.304 -55.055 83.093 1.00 56.30 44 GLU C CA 1
ATOM 4418 C C . GLU C 1 21 ? -3.233 -55.361 81.927 1.00 56.95 44 GLU C C 1
ATOM 4419 O O . GLU C 1 21 ? -2.896 -56.122 81.016 1.00 52.36 44 GLU C O 1
ATOM 4425 N N . GLU C 1 22 ? -4.395 -54.721 81.944 1.00 58.17 45 GLU C N 1
ATOM 4426 C CA . GLU C 1 22 ? -5.362 -54.859 80.871 1.00 52.12 45 GLU C CA 1
ATOM 4427 C C . GLU C 1 22 ? -4.860 -54.189 79.576 1.00 49.00 45 GLU C C 1
ATOM 4428 O O . GLU C 1 22 ? -5.011 -54.737 78.482 1.00 46.40 45 GLU C O 1
ATOM 4434 N N . LEU C 1 23 ? -4.224 -53.027 79.713 1.00 48.52 46 LEU C N 1
ATOM 4435 C CA . LEU C 1 23 ? -3.730 -52.267 78.559 1.00 46.83 46 LEU C CA 1
ATOM 4436 C C . LEU C 1 23 ? -2.402 -52.748 77.971 1.00 44.71 46 LEU C C 1
ATOM 4437 O O . LEU C 1 23 ? -1.911 -52.152 77.010 1.00 39.50 46 LEU C O 1
ATOM 4442 N N . SER C 1 24 ? -1.782 -53.763 78.569 1.00 40.26 47 SER C N 1
ATOM 4443 C CA . SER C 1 24 ? -0.484 -54.230 78.079 1.00 38.38 47 SER C CA 1
ATOM 4444 C C . SER C 1 24 ? -0.574 -54.996 76.752 1.00 43.86 47 SER C C 1
ATOM 4445 O O . SER C 1 24 ? 0.448 -55.298 76.147 1.00 46.95 47 SER C O 1
ATOM 4448 N N . LYS C 1 25 ? -1.781 -55.330 76.301 1.00 39.39 48 LYS C N 1
ATOM 4449 C CA . LYS C 1 25 ? -1.937 -56.002 75.010 1.00 39.73 48 LYS C CA 1
ATOM 4450 C C . LYS C 1 25 ? -3.084 -55.397 74.222 1.00 38.48 48 LYS C C 1
ATOM 4451 O O . LYS C 1 25 ? -4.082 -54.969 74.796 1.00 41.36 48 LYS C O 1
ATOM 4457 N N . GLY C 1 26 ? -2.913 -55.340 72.906 1.00 36.66 49 GLY C N 1
ATOM 4458 C CA . GLY C 1 26 ? -3.921 -54.818 72.003 1.00 33.87 49 GLY C CA 1
ATOM 4459 C C . GLY C 1 26 ? -4.228 -53.335 72.199 1.00 38.24 49 GLY C C 1
ATOM 4460 O O . GLY C 1 26 ? -3.526 -52.636 72.929 1.00 38.87 49 GLY C O 1
ATOM 4461 N N . LEU C 1 27 ? -5.289 -52.866 71.545 1.00 35.74 50 LEU C N 1
ATOM 4462 C CA . LEU C 1 27 ? -5.731 -51.475 71.633 1.00 38.31 50 LEU C CA 1
ATOM 4463 C C . LEU C 1 27 ? -6.935 -51.360 72.541 1.00 39.69 50 LEU C C 1
ATOM 4464 O O . LEU C 1 27 ? -7.800 -52.255 72.558 1.00 32.93 50 LEU C O 1
ATOM 4469 N N . HIS C 1 28 ? -7.031 -50.254 73.265 1.00 38.56 51 HIS C N 1
ATOM 4470 C CA . HIS C 1 28 ? -8.204 -50.058 74.100 1.00 33.48 51 HIS C CA 1
ATOM 4471 C C . HIS C 1 28 ? -8.852 -48.720 73.869 1.00 33.17 51 HIS C C 1
ATOM 4472 O O . HIS C 1 28 ? -8.191 -47.689 73.861 1.00 31.97 51 HIS C O 1
ATOM 4479 N N . ILE C 1 29 ? -10.166 -48.772 73.681 1.00 32.92 52 ILE C N 1
ATOM 4480 C CA . ILE C 1 29 ? -10.997 -47.595 73.569 1.00 32.90 52 ILE C CA 1
ATOM 4481 C C . ILE C 1 29 ? -11.752 -47.467 74.886 1.00 37.65 52 ILE C C 1
ATOM 4482 O O . ILE C 1 29 ? -12.700 -48.206 75.157 1.00 38.04 52 ILE C O 1
ATOM 4487 N N . ILE C 1 30 ? -11.316 -46.521 75.706 1.00 39.19 53 ILE C N 1
ATOM 4488 C CA . ILE C 1 30 ? -11.778 -46.421 77.084 1.00 41.22 53 ILE C CA 1
ATOM 4489 C C . ILE C 1 30 ? -12.644 -45.200 77.356 1.00 44.73 53 ILE C C 1
ATOM 4490 O O . ILE C 1 30 ? -12.315 -44.088 76.977 1.00 50.05 53 ILE C O 1
ATOM 4495 N N . ASP C 1 31 ? -13.760 -45.438 78.026 1.00 51.94 54 ASP C N 1
ATOM 4496 C CA . ASP C 1 31 ? -14.672 -44.392 78.456 1.00 53.27 54 ASP C CA 1
ATOM 4497 C C . ASP C 1 31 ? -14.417 -44.014 79.921 1.00 53.05 54 ASP C C 1
ATOM 4498 O O . ASP C 1 31 ? -14.875 -44.702 80.833 1.00 52.53 54 ASP C O 1
ATOM 4503 N N . PHE C 1 32 ? -13.659 -42.936 80.130 1.00 59.27 55 PHE C N 1
ATOM 4504 C CA . PHE C 1 32 ? -13.439 -42.361 81.463 1.00 57.17 55 PHE C CA 1
ATOM 4505 C C . PHE C 1 32 ? -14.646 -41.515 81.873 1.00 61.76 55 PHE C C 1
ATOM 4506 O O . PHE C 1 32 ? -14.834 -40.403 81.376 1.00 63.61 55 PHE C O 1
ATOM 4514 N N . TYR C 1 33 ? -15.460 -42.041 82.782 1.00 67.00 56 TYR C N 1
ATOM 4515 C CA . TYR C 1 33 ? -16.746 -41.421 83.102 1.00 70.69 56 TYR C CA 1
ATOM 4516 C C . TYR C 1 33 ? -16.955 -41.131 84.592 1.00 72.71 56 TYR C C 1
ATOM 4517 O O . TYR C 1 33 ? -16.162 -41.535 85.441 1.00 76.23 56 TYR C O 1
ATOM 4526 N N . SER C 1 34 ? -18.029 -40.409 84.889 1.00 76.26 57 SER C N 1
ATOM 4527 C CA . SER C 1 34 ? -18.472 -40.209 86.259 1.00 79.85 57 SER C CA 1
ATOM 4528 C C . SER C 1 34 ? -19.951 -40.586 86.325 1.00 81.97 57 SER C C 1
ATOM 4529 O O . SER C 1 34 ? -20.732 -40.180 85.468 1.00 80.84 57 SER C O 1
ATOM 4532 N N . PRO C 1 35 ? -20.345 -41.368 87.342 1.00 85.69 58 PRO C N 1
ATOM 4533 C CA . PRO C 1 35 ? -21.757 -41.757 87.457 1.00 85.96 58 PRO C CA 1
ATOM 4534 C C . PRO C 1 35 ? -22.697 -40.590 87.797 1.00 89.32 58 PRO C C 1
ATOM 4535 O O . PRO C 1 35 ? -23.903 -40.745 87.666 1.00 91.39 58 PRO C O 1
ATOM 4539 N N . TYR C 1 36 ? -22.147 -39.452 88.207 1.00 90.49 59 TYR C N 1
ATOM 4540 C CA . TYR C 1 36 ? -22.915 -38.249 88.480 1.00 94.21 59 TYR C CA 1
ATOM 4541 C C . TYR C 1 36 ? -22.690 -37.091 87.466 1.00 95.91 59 TYR C C 1
ATOM 4542 O O . TYR C 1 36 ? -22.360 -35.984 87.884 1.00 96.23 59 TYR C O 1
ATOM 4551 N N . CYS C 1 37 ? -22.941 -37.296 86.175 1.00 96.27 60 CYS C N 1
ATOM 4552 C CA . CYS C 1 37 ? -22.810 -36.224 85.188 1.00 95.86 60 CYS C CA 1
ATOM 4553 C C . CYS C 1 37 ? -23.650 -36.549 84.010 1.00 94.14 60 CYS C C 1
ATOM 4554 O O . CYS C 1 37 ? -23.700 -37.697 83.570 1.00 94.29 60 CYS C O 1
ATOM 4557 N N . PRO C 1 38 ? -24.344 -35.534 83.505 1.00 95.31 61 PRO C N 1
ATOM 4558 C CA . PRO C 1 38 ? -25.311 -35.640 82.404 1.00 94.85 61 PRO C CA 1
ATOM 4559 C C . PRO C 1 38 ? -24.856 -36.401 81.151 1.00 91.40 61 PRO C C 1
ATOM 4560 O O . PRO C 1 38 ? -25.514 -37.382 80.789 1.00 85.23 61 PRO C O 1
ATOM 4564 N N . HIS C 1 39 ? -23.763 -35.974 80.521 1.00 92.66 62 HIS C N 1
ATOM 4565 C CA . HIS C 1 39 ? -23.347 -36.530 79.242 1.00 91.08 62 HIS C CA 1
ATOM 4566 C C . HIS C 1 39 ? -22.837 -37.946 79.467 1.00 85.84 62 HIS C C 1
ATOM 4567 O O . HIS C 1 39 ? -22.784 -38.737 78.536 1.00 83.17 62 HIS C O 1
ATOM 4574 N N . CYS C 1 40 ? -22.479 -38.280 80.706 1.00 85.94 63 CYS C N 1
ATOM 4575 C CA . CYS C 1 40 ? -21.875 -39.589 80.911 1.00 81.95 63 CYS C CA 1
ATOM 4576 C C . CYS C 1 40 ? -22.939 -40.610 81.273 1.00 80.21 63 CYS C C 1
ATOM 4577 O O . CYS C 1 40 ? -22.667 -41.809 81.353 1.00 83.60 63 CYS C O 1
ATOM 4580 N N . LYS C 1 41 ? -24.165 -40.139 81.429 1.00 82.50 64 LYS C N 1
ATOM 4581 C CA . LYS C 1 41 ? -25.249 -41.048 81.689 1.00 79.11 64 LYS C CA 1
ATOM 4582 C C . LYS C 1 41 ? -26.182 -41.174 80.486 1.00 81.91 64 LYS C C 1
ATOM 4583 O O . LYS C 1 41 ? -27.037 -42.065 80.433 1.00 82.27 64 LYS C O 1
ATOM 4589 N N . HIS C 1 42 ? -25.975 -40.339 79.475 1.00 84.49 65 HIS C N 1
ATOM 4590 C CA . HIS C 1 42 ? -26.676 -40.566 78.211 1.00 83.94 65 HIS C CA 1
ATOM 4591 C C . HIS C 1 42 ? -25.726 -41.278 77.251 1.00 81.30 65 HIS C C 1
ATOM 4592 O O . HIS C 1 42 ? -26.123 -41.715 76.167 1.00 79.85 65 HIS C O 1
ATOM 4599 N N . LEU C 1 43 ? -24.473 -41.411 77.684 1.00 76.65 66 LEU C N 1
ATOM 4600 C CA . LEU C 1 43 ? -23.485 -42.223 76.986 1.00 72.05 66 LEU C CA 1
ATOM 4601 C C . LEU C 1 43 ? -23.525 -43.677 77.433 1.00 70.29 66 LEU C C 1
ATOM 4602 O O . LEU C 1 43 ? -23.378 -44.589 76.619 1.00 58.22 66 LEU C O 1
ATOM 4607 N N . ALA C 1 44 ? -23.757 -43.866 78.730 1.00 72.32 67 ALA C N 1
ATOM 4608 C CA . ALA C 1 44 ? -23.693 -45.171 79.385 1.00 66.50 67 ALA C CA 1
ATOM 4609 C C . ALA C 1 44 ? -24.445 -46.291 78.664 1.00 64.85 67 ALA C C 1
ATOM 4610 O O . ALA C 1 44 ? -23.883 -47.369 78.474 1.00 64.95 67 ALA C O 1
ATOM 4612 N N . PRO C 1 45 ? -25.705 -46.056 78.246 1.00 68.35 68 PRO C N 1
ATOM 4613 C CA . PRO C 1 45 ? -26.335 -47.198 77.578 1.00 60.36 68 PRO C CA 1
ATOM 4614 C C . PRO C 1 45 ? -25.769 -47.416 76.182 1.00 60.35 68 PRO C C 1
ATOM 4615 O O . PRO C 1 45 ? -25.742 -48.552 75.702 1.00 62.84 68 PRO C O 1
ATOM 4619 N N . VAL C 1 46 ? -25.310 -46.335 75.555 1.00 60.82 69 VAL C N 1
ATOM 4620 C CA . VAL C 1 46 ? -24.706 -46.394 74.227 1.00 59.43 69 VAL C CA 1
ATOM 4621 C C . VAL C 1 46 ? -23.416 -47.223 74.248 1.00 49.14 69 VAL C C 1
ATOM 4622 O O . VAL C 1 46 ? -23.127 -47.961 73.307 1.00 45.45 69 VAL C O 1
ATOM 4626 N N . TRP C 1 47 ? -22.657 -47.123 75.329 1.00 49.64 70 TRP C N 1
ATOM 4627 C CA . TRP C 1 47 ? -21.425 -47.893 75.436 1.00 49.52 70 TRP C CA 1
ATOM 4628 C C . TRP C 1 47 ? -21.751 -49.376 75.413 1.00 50.12 70 TRP C C 1
ATOM 4629 O O . TRP C 1 47 ? -21.123 -50.150 74.702 1.00 53.12 70 TRP C O 1
ATOM 4640 N N . MET C 1 48 ? -22.783 -49.752 76.157 1.00 54.16 71 MET C N 1
ATOM 4641 C CA . MET C 1 48 ? -23.214 -51.138 76.255 1.00 49.45 71 MET C CA 1
ATOM 4642 C C . MET C 1 48 ? -23.802 -51.613 74.927 1.00 46.49 71 MET C C 1
ATOM 4643 O O . MET C 1 48 ? -23.740 -52.794 74.596 1.00 52.40 71 MET C O 1
ATOM 4648 N N . GLU C 1 49 ? -24.390 -50.697 74.175 1.00 48.19 72 GLU C N 1
ATOM 4649 C CA . GLU C 1 49 ? -24.805 -51.002 72.809 1.00 54.37 72 GLU C CA 1
ATOM 4650 C C . GLU C 1 49 ? -23.570 -51.298 71.953 1.00 46.99 72 GLU C C 1
ATOM 4651 O O . GLU C 1 49 ? -23.511 -52.298 71.240 1.00 45.15 72 GLU C O 1
ATOM 4657 N N . THR C 1 50 ? -22.571 -50.428 72.065 1.00 41.93 73 THR C N 1
ATOM 4658 C CA . THR C 1 50 ? -21.338 -50.558 71.298 1.00 45.79 73 THR C CA 1
ATOM 4659 C C . THR C 1 50 ? -20.628 -51.879 71.612 1.00 44.70 73 THR C C 1
ATOM 4660 O O . THR C 1 50 ? -20.344 -52.681 70.710 1.00 36.96 73 THR C O 1
ATOM 4664 N N . TRP C 1 51 ? -20.372 -52.100 72.898 1.00 40.89 74 TRP C N 1
ATOM 4665 C CA . TRP C 1 51 ? -19.692 -53.303 73.351 1.00 42.42 74 TRP C CA 1
ATOM 4666 C C . TRP C 1 51 ? -20.324 -54.597 72.824 1.00 45.59 74 TRP C C 1
ATOM 4667 O O . TRP C 1 51 ? -19.626 -55.429 72.255 1.00 46.16 74 TRP C O 1
ATOM 4678 N N . GLU C 1 52 ? -21.644 -54.744 72.939 1.00 52.69 75 GLU C N 1
ATOM 4679 C CA . GLU C 1 52 ? -22.272 -56.009 72.559 1.00 49.20 75 GLU C CA 1
ATOM 4680 C C . GLU C 1 52 ? -22.279 -56.227 71.053 1.00 47.26 75 GLU C C 1
ATOM 4681 O O . GLU C 1 52 ? -22.098 -57.341 70.575 1.00 52.87 75 GLU C O 1
ATOM 4687 N N . GLU C 1 53 ? -22.465 -55.162 70.295 1.00 49.61 76 GLU C N 1
ATOM 4688 C CA . GLU C 1 53 ? -22.424 -55.303 68.852 1.00 49.48 76 GLU C CA 1
ATOM 4689 C C . GLU C 1 53 ? -21.007 -55.572 68.352 1.00 44.52 76 GLU C C 1
ATOM 4690 O O . GLU C 1 53 ? -20.822 -56.159 67.292 1.00 44.24 76 GLU C O 1
ATOM 4696 N N . PHE C 1 54 ? -20.013 -55.193 69.148 1.00 43.99 77 PHE C N 1
ATOM 4697 C CA . PHE C 1 54 ? -18.620 -55.303 68.735 1.00 44.75 77 PHE C CA 1
ATOM 4698 C C . PHE C 1 54 ? -17.907 -56.597 69.148 1.00 44.71 77 PHE C C 1
ATOM 4699 O O . PHE C 1 54 ? -16.728 -56.778 68.844 1.00 44.40 77 PHE C O 1
ATOM 4707 N N . LYS C 1 55 ? -18.619 -57.484 69.835 1.00 45.01 78 LYS C N 1
ATOM 4708 C CA . LYS C 1 55 ? -18.028 -58.691 70.416 1.00 42.12 78 LYS C CA 1
ATOM 4709 C C . LYS C 1 55 ? -17.253 -59.552 69.431 1.00 45.69 78 LYS C C 1
ATOM 4710 O O . LYS C 1 55 ? -16.120 -59.941 69.727 1.00 48.53 78 LYS C O 1
ATOM 4716 N N . GLU C 1 56 ? -17.822 -59.813 68.255 1.00 42.55 79 GLU C N 1
ATOM 4717 C CA . GLU C 1 56 ? -17.169 -60.715 67.296 1.00 46.05 79 GLU C CA 1
ATOM 4718 C C . GLU C 1 56 ? -15.911 -60.081 66.714 1.00 40.41 79 GLU C C 1
ATOM 4719 O O . GLU C 1 56 ? -14.898 -60.754 66.533 1.00 40.81 79 GLU C O 1
ATOM 4725 N N . GLU C 1 57 ? -15.981 -58.801 66.390 1.00 38.15 80 GLU C N 1
ATOM 4726 C CA . GLU C 1 57 ? -14.820 -58.096 65.862 1.00 38.81 80 GLU C CA 1
ATOM 4727 C C . GLU C 1 57 ? -13.742 -57.792 66.895 1.00 37.73 80 GLU C C 1
ATOM 4728 O O . GLU C 1 57 ? -12.566 -57.694 66.549 1.00 33.28 80 GLU C O 1
ATOM 4734 N N . SER C 1 58 ? -14.156 -57.612 68.144 1.00 37.33 81 SER C N 1
ATOM 4735 C CA . SER C 1 58 ? -13.237 -57.291 69.224 1.00 34.83 81 SER C CA 1
ATOM 4736 C C . SER C 1 58 ? -12.036 -58.244 69.286 1.00 39.17 81 SER C C 1
ATOM 4737 O O . SER C 1 58 ? -10.887 -57.809 69.419 1.00 37.50 81 SER C O 1
ATOM 4740 N N . LYS C 1 59 ? -12.279 -59.536 69.144 1.00 37.37 82 LYS C N 1
ATOM 4741 C CA . LYS C 1 59 ? -11.174 -60.491 69.184 1.00 38.37 82 LYS C CA 1
ATOM 4742 C C . LYS C 1 59 ? -10.324 -60.501 67.910 1.00 35.20 82 LYS C C 1
ATOM 4743 O O . LYS C 1 59 ? -9.100 -60.609 67.988 1.00 40.47 82 LYS C O 1
ATOM 4749 N N . THR C 1 60 ? -10.940 -60.421 66.738 1.00 31.24 83 THR C N 1
ATOM 4750 C CA . THR C 1 60 ? -10.139 -60.502 65.526 1.00 33.54 83 THR C CA 1
ATOM 4751 C C . THR C 1 60 ? -9.379 -59.196 65.255 1.00 36.78 83 THR C C 1
ATOM 4752 O O . THR C 1 60 ? -8.378 -59.204 64.543 1.00 33.69 83 THR C O 1
ATOM 4756 N N . LEU C 1 61 ? -9.852 -58.082 65.809 1.00 35.53 84 LEU C N 1
ATOM 4757 C CA . LEU C 1 61 ? -9.192 -56.793 65.596 1.00 35.08 84 LEU C CA 1
ATOM 4758 C C . LEU C 1 61 ? -8.274 -56.387 66.752 1.00 34.98 84 LEU C C 1
ATOM 4759 O O . LEU C 1 61 ? -7.534 -55.411 66.633 1.00 42.09 84 LEU C O 1
ATOM 4764 N N . ASN C 1 62 ? -8.343 -57.116 67.867 1.00 39.65 85 ASN C N 1
ATOM 4765 C CA . ASN C 1 62 ? -7.474 -56.875 69.021 1.00 38.57 85 ASN C CA 1
ATOM 4766 C C . ASN C 1 62 ? -7.695 -55.471 69.607 1.00 33.46 85 ASN C C 1
ATOM 4767 O O . ASN C 1 62 ? -6.762 -54.730 69.927 1.00 26.92 85 ASN C O 1
ATOM 4772 N N . ILE C 1 63 ? -8.965 -55.113 69.698 1.00 33.65 86 ILE C N 1
ATOM 4773 C CA . ILE C 1 63 ? -9.391 -53.832 70.235 1.00 34.90 86 ILE C CA 1
ATOM 4774 C C . ILE C 1 63 ? -10.503 -54.075 71.239 1.00 40.14 86 ILE C C 1
ATOM 4775 O O . ILE C 1 63 ? -11.458 -54.808 70.944 1.00 39.32 86 ILE C O 1
ATOM 4780 N N . THR C 1 64 ? -10.411 -53.443 72.402 1.00 37.52 87 THR C N 1
ATOM 4781 C CA . THR C 1 64 ? -11.383 -53.687 73.457 1.00 38.05 87 THR C CA 1
ATOM 4782 C C . THR C 1 64 ? -12.068 -52.380 73.838 1.00 35.75 87 THR C C 1
ATOM 4783 O O . THR C 1 64 ? -11.407 -51.352 73.949 1.00 34.72 87 THR C O 1
ATOM 4787 N N . PHE C 1 65 ? -13.391 -52.408 73.994 1.00 31.47 88 PHE C N 1
ATOM 4788 C CA . PHE C 1 65 ? -14.099 -51.286 74.615 1.00 37.87 88 PHE C CA 1
ATOM 4789 C C . PHE C 1 65 ? -14.145 -51.486 76.128 1.00 38.75 88 PHE C C 1
ATOM 4790 O O . PHE C 1 65 ? -14.541 -52.549 76.615 1.00 34.32 88 PHE C O 1
ATOM 4798 N N . SER C 1 66 ? -13.696 -50.468 76.858 1.00 40.54 89 SER C N 1
ATOM 4799 C CA . SER C 1 66 ? -13.645 -50.492 78.323 1.00 38.68 89 SER C CA 1
ATOM 4800 C C . SER C 1 66 ? -14.135 -49.183 78.936 1.00 44.92 89 SER C C 1
ATOM 4801 O O . SER C 1 66 ? -14.400 -48.207 78.231 1.00 43.87 89 SER C O 1
ATOM 4804 N N . GLN C 1 67 ? -14.215 -49.167 80.262 1.00 49.92 90 GLN C N 1
ATOM 4805 C CA . GLN C 1 67 ? -14.707 -48.022 81.021 1.00 49.32 90 GLN C CA 1
ATOM 4806 C C . GLN C 1 67 ? -13.905 -47.826 82.292 1.00 52.26 90 GLN C C 1
ATOM 4807 O O . GLN C 1 67 ? -13.288 -48.757 82.796 1.00 63.96 90 GLN C O 1
ATOM 4813 N N . VAL C 1 68 ? -13.894 -46.610 82.805 1.00 55.32 91 VAL C N 1
ATOM 4814 C CA . VAL C 1 68 ? -13.280 -46.360 84.095 1.00 61.55 91 VAL C CA 1
ATOM 4815 C C . VAL C 1 68 ? -14.173 -45.476 84.952 1.00 69.57 91 VAL C C 1
ATOM 4816 O O . VAL C 1 68 ? -14.488 -44.349 84.572 1.00 66.59 91 VAL C O 1
ATOM 4820 N N . ASN C 1 69 ? -14.616 -46.007 86.089 1.00 72.04 92 ASN C N 1
ATOM 4821 C CA . ASN C 1 69 ? -15.346 -45.203 87.061 1.00 73.76 92 ASN C CA 1
ATOM 4822 C C . ASN C 1 69 ? -14.372 -44.302 87.810 1.00 69.27 92 ASN C C 1
ATOM 4823 O O . ASN C 1 69 ? -13.520 -44.776 88.553 1.00 73.68 92 ASN C O 1
ATOM 4828 N N . CYS C 1 70 ? -14.494 -43.001 87.602 1.00 73.24 93 CYS C N 1
ATOM 4829 C CA . CYS C 1 70 ? -13.534 -42.055 88.147 1.00 67.34 93 CYS C CA 1
ATOM 4830 C C . CYS C 1 70 ? -13.852 -41.702 89.587 1.00 72.44 93 CYS C C 1
ATOM 4831 O O . CYS C 1 70 ? -13.204 -40.848 90.179 1.00 73.78 93 CYS C O 1
ATOM 4834 N N . ILE C 1 71 ? -14.874 -42.346 90.141 1.00 76.96 94 ILE C N 1
ATOM 4835 C CA . ILE C 1 71 ? -15.142 -42.241 91.569 1.00 77.65 94 ILE C CA 1
ATOM 4836 C C . ILE C 1 71 ? -14.420 -43.335 92.332 1.00 78.08 94 ILE C C 1
ATOM 4837 O O . ILE C 1 71 ? -13.755 -43.077 93.333 1.00 81.27 94 ILE C O 1
ATOM 4842 N N . GLU C 1 72 ? -14.511 -44.558 91.825 1.00 76.97 95 GLU C N 1
ATOM 4843 C CA . GLU C 1 72 ? -13.922 -45.698 92.513 1.00 76.32 95 GLU C CA 1
ATOM 4844 C C . GLU C 1 72 ? -12.439 -45.770 92.173 1.00 77.44 95 GLU C C 1
ATOM 4845 O O . GLU C 1 72 ? -11.667 -46.507 92.797 1.00 80.62 95 GLU C O 1
ATOM 4851 N N . SER C 1 73 ? -12.048 -45.008 91.161 1.00 70.81 96 SER C N 1
ATOM 4852 C CA . SER C 1 73 ? -10.652 -44.927 90.776 1.00 71.95 96 SER C CA 1
ATOM 4853 C C . SER C 1 73 ? -10.269 -43.492 90.464 1.00 73.92 96 SER C C 1
ATOM 4854 O O . SER C 1 73 ? -9.759 -43.204 89.379 1.00 73.20 96 SER C O 1
ATOM 4857 N N . ALA C 1 74 ? -10.520 -42.601 91.420 1.00 74.03 97 ALA C N 1
ATOM 4858 C CA . ALA C 1 74 ? -10.297 -41.169 91.236 1.00 72.89 97 ALA C CA 1
ATOM 4859 C C . ALA C 1 74 ? -8.830 -40.838 90.951 1.00 68.82 97 ALA C C 1
ATOM 4860 O O . ALA C 1 74 ? -8.534 -39.936 90.160 1.00 68.57 97 ALA C O 1
ATOM 4862 N N . ASP C 1 75 ? -7.921 -41.570 91.595 1.00 69.42 98 ASP C N 1
ATOM 4863 C CA . ASP C 1 75 ? -6.483 -41.342 91.419 1.00 72.36 98 ASP C CA 1
ATOM 4864 C C . ASP C 1 75 ? -5.983 -41.863 90.076 1.00 70.64 98 ASP C C 1
ATOM 4865 O O . ASP C 1 75 ? -4.953 -41.401 89.570 1.00 68.41 98 ASP C O 1
ATOM 4870 N N . LEU C 1 76 ? -6.689 -42.840 89.515 1.00 66.52 99 LEU C N 1
ATOM 4871 C CA . LEU C 1 76 ? -6.375 -43.295 88.173 1.00 66.92 99 LEU C CA 1
ATOM 4872 C C . LEU C 1 76 ? -6.665 -42.171 87.173 1.00 68.36 99 LEU C C 1
ATOM 4873 O O . LEU C 1 76 ? -5.796 -41.767 86.392 1.00 68.71 99 LEU C O 1
ATOM 4878 N N . CYS C 1 77 ? -7.889 -41.654 87.229 1.00 66.70 100 CYS C N 1
ATOM 4879 C CA . CYS C 1 77 ? -8.314 -40.571 86.359 1.00 64.51 100 CYS C CA 1
ATOM 4880 C C . CYS C 1 77 ? -7.440 -39.342 86.574 1.00 69.73 100 CYS C C 1
ATOM 4881 O O . CYS C 1 77 ? -7.231 -38.556 85.651 1.00 72.07 100 CYS C O 1
ATOM 4884 N N . GLY C 1 78 ? -6.926 -39.180 87.790 1.00 69.30 101 GLY C N 1
ATOM 4885 C CA . GLY C 1 78 ? -5.985 -38.111 88.072 1.00 71.51 101 GLY C CA 1
ATOM 4886 C C . GLY C 1 78 ? -4.610 -38.314 87.448 1.00 67.88 101 GLY C C 1
ATOM 4887 O O . GLY C 1 78 ? -4.017 -37.368 86.932 1.00 67.67 101 GLY C O 1
ATOM 4888 N N . ASP C 1 79 ? -4.109 -39.548 87.474 1.00 66.30 102 ASP C N 1
ATOM 4889 C CA . ASP C 1 79 ? -2.813 -39.860 86.868 1.00 69.00 102 ASP C CA 1
ATOM 4890 C C . ASP C 1 79 ? -2.831 -39.712 85.340 1.00 72.13 102 ASP C C 1
ATOM 4891 O O . ASP C 1 79 ? -1.817 -39.361 84.732 1.00 71.79 102 ASP C O 1
ATOM 4896 N N . GLU C 1 80 ? -3.978 -39.987 84.723 1.00 68.60 103 GLU C N 1
ATOM 4897 C CA . GLU C 1 80 ? -4.114 -39.895 83.268 1.00 68.43 103 GLU C CA 1
ATOM 4898 C C . GLU C 1 80 ? -4.524 -38.511 82.774 1.00 68.61 103 GLU C C 1
ATOM 4899 O O . GLU C 1 80 ? -4.696 -38.308 81.572 1.00 68.02 103 GLU C O 1
ATOM 4905 N N . ASN C 1 81 ? -4.687 -37.572 83.700 1.00 64.24 104 ASN C N 1
ATOM 4906 C CA . ASN C 1 81 ? -5.011 -36.193 83.354 1.00 69.25 104 ASN C CA 1
ATOM 4907 C C . ASN C 1 81 ? -6.355 -36.058 82.654 1.00 65.94 104 ASN C C 1
ATOM 4908 O O . ASN C 1 81 ? -6.489 -35.340 81.663 1.00 64.08 104 ASN C O 1
ATOM 4913 N N . ILE C 1 82 ? -7.350 -36.761 83.174 1.00 62.41 105 ILE C N 1
ATOM 4914 C CA . ILE C 1 82 ? -8.700 -36.597 82.677 1.00 72.53 105 ILE C CA 1
ATOM 4915 C C . ILE C 1 82 ? -9.070 -35.142 82.931 1.00 70.64 105 ILE C C 1
ATOM 4916 O O . ILE C 1 82 ? -8.944 -34.652 84.050 1.00 75.85 105 ILE C O 1
ATOM 4921 N N . GLU C 1 83 ? -9.483 -34.440 81.885 1.00 71.56 106 GLU C N 1
ATOM 4922 C CA . GLU C 1 83 ? -9.833 -33.032 82.017 1.00 76.70 106 GLU C CA 1
ATOM 4923 C C . GLU C 1 83 ? -11.348 -32.852 82.111 1.00 77.43 106 GLU C C 1
ATOM 4924 O O . GLU C 1 83 ? -11.841 -32.026 82.880 1.00 76.67 106 GLU C O 1
ATOM 4930 N N . TYR C 1 84 ? -12.085 -33.619 81.312 1.00 74.00 107 TYR C N 1
ATOM 4931 C CA . TYR C 1 84 ? -13.538 -33.485 81.266 1.00 72.54 107 TYR C CA 1
ATOM 4932 C C . TYR C 1 84 ? -14.241 -34.830 81.398 1.00 71.90 107 TYR C C 1
ATOM 4933 O O . TYR C 1 84 ? -13.604 -35.878 81.402 1.00 74.87 107 TYR C O 1
ATOM 4942 N N . PHE C 1 85 ? -15.562 -34.776 81.517 1.00 73.47 108 PHE C N 1
ATOM 4943 C CA . PHE C 1 85 ? -16.409 -35.961 81.575 1.00 71.18 108 PHE C CA 1
ATOM 4944 C C . PHE C 1 85 ? -17.511 -35.858 80.533 1.00 76.05 108 PHE C C 1
ATOM 4945 O O . PHE C 1 85 ? -18.210 -34.852 80.469 1.00 81.78 108 PHE C O 1
ATOM 4953 N N . PRO C 1 86 ? -17.684 -36.901 79.717 1.00 75.60 109 PRO C N 1
ATOM 4954 C CA . PRO C 1 86 ? -16.804 -38.072 79.645 1.00 71.43 109 PRO C CA 1
ATOM 4955 C C . PRO C 1 86 ? -15.617 -37.850 78.702 1.00 68.63 109 PRO C C 1
ATOM 4956 O O . PRO C 1 86 ? -15.629 -36.922 77.890 1.00 67.51 109 PRO C O 1
ATOM 4960 N N . GLU C 1 87 ? -14.577 -38.663 78.845 1.00 62.92 110 GLU C N 1
ATOM 4961 C CA . GLU C 1 87 ? -13.453 -38.566 77.937 1.00 59.61 110 GLU C CA 1
ATOM 4962 C C . GLU C 1 87 ? -13.199 -39.941 77.322 1.00 60.82 110 GLU C C 1
ATOM 4963 O O . GLU C 1 87 ? -12.864 -40.893 78.022 1.00 57.29 110 GLU C O 1
ATOM 4969 N N . ILE C 1 88 ? -13.385 -40.038 76.006 1.00 57.84 111 ILE C N 1
ATOM 4970 C CA . ILE C 1 88 ? -13.190 -41.289 75.270 1.00 50.16 111 ILE C CA 1
ATOM 4971 C C . ILE C 1 88 ? -11.779 -41.311 74.660 1.00 50.21 111 ILE C C 1
ATOM 4972 O O . ILE C 1 88 ? -11.404 -40.406 73.902 1.00 46.74 111 ILE C O 1
ATOM 4977 N N . ARG C 1 89 ? -10.995 -42.333 75.007 1.00 39.97 112 ARG C N 1
ATOM 4978 C CA . ARG C 1 89 ? -9.579 -42.344 74.654 1.00 37.43 112 ARG C CA 1
ATOM 4979 C C . ARG C 1 89 ? -9.086 -43.644 74.032 1.00 39.56 112 ARG C C 1
ATOM 4980 O O . ARG C 1 89 ? -9.487 -44.728 74.432 1.00 39.80 112 ARG C O 1
ATOM 4988 N N . LEU C 1 90 ? -8.137 -43.537 73.120 1.00 36.77 113 LEU C N 1
ATOM 4989 C CA . LEU C 1 90 ? -7.536 -44.714 72.540 1.00 30.92 113 LEU C CA 1
ATOM 4990 C C . LEU C 1 90 ? -6.187 -44.938 73.203 1.00 38.56 113 LEU C C 1
ATOM 4991 O O . LEU C 1 90 ? -5.357 -44.029 73.247 1.00 36.25 113 LEU C O 1
ATOM 4996 N N . TYR C 1 91 ? -5.981 -46.151 73.712 1.00 35.56 114 TYR C N 1
ATOM 4997 C CA . TYR C 1 91 ? -4.728 -46.542 74.351 1.00 39.03 114 TYR C CA 1
ATOM 4998 C C . TYR C 1 91 ? -4.006 -47.663 73.627 1.00 41.98 114 TYR C C 1
ATOM 4999 O O . TYR C 1 91 ? -4.620 -48.539 72.993 1.00 38.23 114 TYR C O 1
ATOM 5008 N N . ASN C 1 92 ? -2.685 -47.617 73.795 1.00 42.75 115 ASN C N 1
ATOM 5009 C CA . ASN C 1 92 ? -1.720 -48.593 73.321 1.00 39.18 115 ASN C CA 1
ATOM 5010 C C . ASN C 1 92 ? -1.051 -49.305 74.485 1.00 36.22 115 ASN C C 1
ATOM 5011 O O . ASN C 1 92 ? -1.180 -48.867 75.627 1.00 41.54 115 ASN C O 1
ATOM 5016 N N . PRO C 1 93 ? -0.309 -50.386 74.211 1.00 32.54 116 PRO C N 1
ATOM 5017 C CA . PRO C 1 93 ? 0.541 -50.878 75.301 1.00 43.11 116 PRO C CA 1
ATOM 5018 C C . PRO C 1 93 ? 1.580 -49.817 75.690 1.00 37.32 116 PRO C C 1
ATOM 5019 O O . PRO C 1 93 ? 1.939 -49.744 76.855 1.00 42.41 116 PRO C O 1
ATOM 5023 N N . SER C 1 94 ? 1.988 -48.960 74.756 1.00 38.37 117 SER C N 1
ATOM 5024 C CA . SER C 1 94 ? 2.933 -47.883 75.093 1.00 44.56 117 SER C CA 1
ATOM 5025 C C . SER C 1 94 ? 2.296 -46.705 75.840 1.00 42.07 117 SER C C 1
ATOM 5026 O O . SER C 1 94 ? 3.004 -45.922 76.463 1.00 46.87 117 SER C O 1
ATOM 5029 N N . GLY C 1 95 ? 0.974 -46.599 75.808 1.00 37.97 118 GLY C N 1
ATOM 5030 C CA . GLY C 1 95 ? 0.269 -45.525 76.491 1.00 39.76 118 GLY C CA 1
ATOM 5031 C C . GLY C 1 95 ? -0.790 -44.808 75.657 1.00 44.85 118 GLY C C 1
ATOM 5032 O O . GLY C 1 95 ? -1.213 -45.306 74.615 1.00 49.26 118 GLY C O 1
ATOM 5033 N N . TYR C 1 96 ? -1.218 -43.636 76.113 1.00 45.36 119 TYR C N 1
ATOM 5034 C CA . TYR C 1 96 ? -2.249 -42.851 75.434 1.00 36.00 119 TYR C CA 1
ATOM 5035 C C . TYR C 1 96 ? -1.910 -42.587 73.973 1.00 40.99 119 TYR C C 1
ATOM 5036 O O . TYR C 1 96 ? -0.753 -42.359 73.638 1.00 43.74 119 TYR C O 1
ATOM 5045 N N . ILE C 1 97 ? -2.911 -42.608 73.101 1.00 36.87 120 ILE C N 1
ATOM 5046 C CA . ILE C 1 97 ? -2.666 -42.308 71.691 1.00 44.84 120 ILE C CA 1
ATOM 5047 C C . ILE C 1 97 ? -3.455 -41.072 71.226 1.00 41.85 120 ILE C C 1
ATOM 5048 O O . ILE C 1 97 ? -2.864 -40.119 70.710 1.00 43.19 120 ILE C O 1
ATOM 5053 N N . LYS C 1 98 ? -4.776 -41.094 71.411 1.00 36.72 121 LYS C N 1
ATOM 5054 C CA . LYS C 1 98 ? -5.646 -40.015 70.950 1.00 40.89 121 LYS C CA 1
ATOM 5055 C C . LYS C 1 98 ? -7.017 -40.096 71.593 1.00 41.57 121 LYS C C 1
ATOM 5056 O O . LYS C 1 98 ? -7.432 -41.146 72.085 1.00 40.07 121 LYS C O 1
ATOM 5062 N N . SER C 1 99 ? -7.746 -38.991 71.518 1.00 41.26 122 SER C N 1
ATOM 5063 C CA . SER C 1 99 ? -9.082 -38.927 72.076 1.00 44.02 122 SER C CA 1
ATOM 5064 C C . SER C 1 99 ? -10.110 -38.959 70.966 1.00 39.47 122 SER C C 1
ATOM 5065 O O . SER C 1 99 ? -9.820 -38.608 69.831 1.00 46.68 122 SER C O 1
ATOM 5068 N N . PHE C 1 100 ? -11.302 -39.414 71.308 1.00 41.16 123 PHE C N 1
ATOM 5069 C CA . PHE C 1 100 ? -12.434 -39.446 70.384 1.00 55.65 123 PHE C CA 1
ATOM 5070 C C . PHE C 1 100 ? -13.458 -38.354 70.738 1.00 52.45 123 PHE C C 1
ATOM 5071 O O . PHE C 1 100 ? -14.324 -38.559 71.594 1.00 49.60 123 PHE C O 1
ATOM 5079 N N . THR C 1 101 ? -13.348 -37.202 70.083 1.00 52.10 124 THR C N 1
ATOM 5080 C CA . THR C 1 101 ? -14.149 -36.030 70.434 1.00 51.85 124 THR C CA 1
ATOM 5081 C C . THR C 1 101 ? -15.413 -35.889 69.594 1.00 56.32 124 THR C C 1
ATOM 5082 O O . THR C 1 101 ? -16.279 -35.072 69.892 1.00 57.06 124 THR C O 1
ATOM 5086 N N . GLU C 1 102 ? -15.513 -36.704 68.553 1.00 56.93 125 GLU C N 1
ATOM 5087 C CA . GLU C 1 102 ? -16.617 -36.648 67.596 1.00 56.48 125 GLU C CA 1
ATOM 5088 C C . GLU C 1 102 ? -18.001 -36.833 68.229 1.00 60.47 125 GLU C C 1
ATOM 5089 O O . GLU C 1 102 ? -18.203 -37.713 69.065 1.00 67.19 125 GLU C O 1
ATOM 5095 N N . THR C 1 103 ? -18.961 -36.022 67.793 1.00 65.77 126 THR C N 1
ATOM 5096 C CA . THR C 1 103 ? -20.339 -36.087 68.287 1.00 65.58 126 THR C CA 1
ATOM 5097 C C . THR C 1 103 ? -21.327 -36.124 67.124 1.00 66.39 126 THR C C 1
ATOM 5098 O O . THR C 1 103 ? -21.065 -35.550 66.063 1.00 68.33 126 THR C O 1
ATOM 5102 N N . PRO C 1 104 ? -22.479 -36.784 67.321 1.00 66.73 127 PRO C N 1
ATOM 5103 C CA . PRO C 1 104 ? -22.920 -37.441 68.557 1.00 66.01 127 PRO C CA 1
ATOM 5104 C C . PRO C 1 104 ? -22.402 -38.868 68.710 1.00 67.03 127 PRO C C 1
ATOM 5105 O O . PRO C 1 104 ? -22.226 -39.575 67.712 1.00 67.56 127 PRO C O 1
ATOM 5109 N N . ARG C 1 105 ? -22.132 -39.277 69.947 1.00 60.55 128 ARG C N 1
ATOM 5110 C CA . ARG C 1 105 ? -21.635 -40.625 70.193 1.00 57.59 128 ARG C CA 1
ATOM 5111 C C . ARG C 1 105 ? -22.740 -41.648 69.951 1.00 56.04 128 ARG C C 1
ATOM 5112 O O . ARG C 1 105 ? -23.688 -41.737 70.724 1.00 59.10 128 ARG C O 1
ATOM 5120 N N . THR C 1 106 ? -22.617 -42.416 68.874 1.00 51.11 129 THR C N 1
ATOM 5121 C CA . THR C 1 106 ? -23.538 -43.506 68.611 1.00 46.47 129 THR C CA 1
ATOM 5122 C C . THR C 1 106 ? -22.761 -44.810 68.525 1.00 51.88 129 THR C C 1
ATOM 5123 O O . THR C 1 106 ? -21.524 -44.795 68.436 1.00 45.35 129 THR C O 1
ATOM 5127 N N . LYS C 1 107 ? -23.488 -45.926 68.495 1.00 47.19 130 LYS C N 1
ATOM 5128 C CA . LYS C 1 107 ? -22.863 -47.227 68.333 1.00 49.10 130 LYS C CA 1
ATOM 5129 C C . LYS C 1 107 ? -22.176 -47.293 66.960 1.00 51.72 130 LYS C C 1
ATOM 5130 O O . LYS C 1 107 ? -21.060 -47.799 66.855 1.00 50.30 130 LYS C O 1
ATOM 5136 N N . GLU C 1 108 ? -22.805 -46.744 65.920 1.00 48.81 131 GLU C N 1
ATOM 5137 C CA . GLU C 1 108 ? -22.163 -46.706 64.603 1.00 46.53 131 GLU C CA 1
ATOM 5138 C C . GLU C 1 108 ? -20.835 -45.924 64.614 1.00 44.97 131 GLU C C 1
ATOM 5139 O O . GLU C 1 108 ? -19.836 -46.377 64.048 1.00 38.26 131 GLU C O 1
ATOM 5145 N N . SER C 1 109 ? -20.822 -44.756 65.247 1.00 40.93 132 SER C N 1
ATOM 5146 C CA . SER C 1 109 ? -19.641 -43.919 65.202 1.00 39.10 132 SER C CA 1
ATOM 5147 C C . SER C 1 109 ? -18.474 -44.541 65.963 1.00 41.98 132 SER C C 1
ATOM 5148 O O . SER C 1 109 ? -17.319 -44.394 65.558 1.00 36.90 132 SER C O 1
ATOM 5151 N N . LEU C 1 110 ? -18.778 -45.228 67.065 1.00 46.34 133 LEU C N 1
ATOM 5152 C CA . LEU C 1 110 ? -17.741 -45.844 67.883 1.00 38.53 133 LEU C CA 1
ATOM 5153 C C . LEU C 1 110 ? -17.165 -47.079 67.187 1.00 35.89 133 LEU C C 1
ATOM 5154 O O . LEU C 1 110 ? -15.945 -47.257 67.149 1.00 39.64 133 LEU C O 1
ATOM 5159 N N . ILE C 1 111 ? -18.033 -47.921 66.626 1.00 41.19 134 ILE C N 1
ATOM 5160 C CA . ILE C 1 111 ? -17.572 -49.089 65.880 1.00 38.41 134 ILE C CA 1
ATOM 5161 C C . ILE C 1 111 ? -16.697 -48.625 64.715 1.00 35.19 134 ILE C C 1
ATOM 5162 O O . ILE C 1 111 ? -15.615 -49.180 64.494 1.00 39.32 134 ILE C O 1
ATOM 5167 N N . ALA C 1 112 ? -17.147 -47.600 63.995 1.00 30.73 135 ALA C N 1
ATOM 5168 C CA . ALA C 1 112 ? -16.418 -47.110 62.829 1.00 30.84 135 ALA C CA 1
ATOM 5169 C C . ALA C 1 112 ? -15.011 -46.698 63.235 1.00 33.28 135 ALA C C 1
ATOM 5170 O O . ALA C 1 112 ? -14.040 -46.986 62.528 1.00 32.68 135 ALA C O 1
ATOM 5172 N N . PHE C 1 113 ? -14.928 -46.015 64.371 1.00 29.37 136 PHE C N 1
ATOM 5173 C CA . PHE C 1 113 ? -13.676 -45.560 64.934 1.00 28.50 136 PHE C CA 1
ATOM 5174 C C . PHE C 1 113 ? -12.714 -46.716 65.243 1.00 34.69 136 PHE C C 1
ATOM 5175 O O . PHE C 1 113 ? -11.547 -46.668 64.851 1.00 33.53 136 PHE C O 1
ATOM 5183 N N . ALA C 1 114 ? -13.207 -47.777 65.883 1.00 33.47 137 ALA C N 1
ATOM 5184 C CA . ALA C 1 114 ? -12.337 -48.916 66.187 1.00 29.37 137 ALA C CA 1
ATOM 5185 C C . ALA C 1 114 ? -11.853 -49.553 64.902 1.00 30.26 137 ALA C C 1
ATOM 5186 O O . ALA C 1 114 ? -10.666 -49.832 64.756 1.00 34.21 137 ALA C O 1
ATOM 5188 N N . ARG C 1 115 ? -12.756 -49.743 63.951 1.00 24.82 138 ARG C N 1
ATOM 5189 C CA . ARG C 1 115 ? -12.345 -50.292 62.674 1.00 35.14 138 ARG C CA 1
ATOM 5190 C C . ARG C 1 115 ? -11.305 -49.396 61.984 1.00 30.19 138 ARG C C 1
ATOM 5191 O O . ARG C 1 115 ? -10.338 -49.884 61.414 1.00 36.55 138 ARG C O 1
ATOM 5199 N N . ARG C 1 116 ? -11.513 -48.094 62.045 1.00 23.75 139 ARG C N 1
ATOM 5200 C CA . ARG C 1 116 ? -10.597 -47.137 61.447 1.00 30.20 139 ARG C CA 1
ATOM 5201 C C . ARG C 1 116 ? -9.205 -47.249 62.088 1.00 33.99 139 ARG C C 1
ATOM 5202 O O . ARG C 1 116 ? -8.180 -47.319 61.414 1.00 29.46 139 ARG C O 1
ATOM 5210 N N . GLU C 1 117 ? -9.202 -47.272 63.410 1.00 30.40 140 GLU C N 1
ATOM 5211 C CA . GLU C 1 117 ? -7.991 -47.342 64.175 1.00 29.36 140 GLU C CA 1
ATOM 5212 C C . GLU C 1 117 ? -7.307 -48.703 64.035 1.00 35.48 140 GLU C C 1
ATOM 5213 O O . GLU C 1 117 ? -6.082 -48.799 64.154 1.00 29.71 140 GLU C O 1
ATOM 5219 N N . SER C 1 118 ? -8.085 -49.743 63.729 1.00 33.93 141 SER C N 1
ATOM 5220 C CA . SER C 1 118 ? -7.510 -51.066 63.514 1.00 31.23 141 SER C CA 1
ATOM 5221 C C . SER C 1 118 ? -6.705 -51.010 62.237 1.00 28.94 141 SER C C 1
ATOM 5222 O O . SER C 1 118 ? -5.882 -51.863 61.968 1.00 26.73 141 SER C O 1
ATOM 5225 N N . MET C 1 119 ? -6.981 -50.013 61.413 1.00 32.91 142 MET C N 1
ATOM 5226 C CA . MET C 1 119 ? -6.272 -49.934 60.152 1.00 32.10 142 MET C CA 1
ATOM 5227 C C . MET C 1 119 ? -5.119 -48.938 60.097 1.00 30.65 142 MET C C 1
ATOM 5228 O O . MET C 1 119 ? -4.497 -48.784 59.060 1.00 32.93 142 MET C O 1
ATOM 5233 N N . ASP C 1 120 ? -4.824 -48.286 61.215 1.00 28.17 143 ASP C N 1
ATOM 5234 C CA . ASP C 1 120 ? -3.596 -47.524 61.334 1.00 30.51 143 ASP C CA 1
ATOM 5235 C C . ASP C 1 120 ? -2.474 -48.498 61.698 1.00 35.79 143 ASP C C 1
ATOM 5236 O O . ASP C 1 120 ? -2.472 -49.040 62.803 1.00 37.80 143 ASP C O 1
ATOM 5241 N N . PRO C 1 121 ? -1.523 -48.732 60.774 1.00 36.19 144 PRO C N 1
ATOM 5242 C CA . PRO C 1 121 ? -0.452 -49.698 61.067 1.00 35.76 144 PRO C CA 1
ATOM 5243 C C . PRO C 1 121 ? 0.354 -49.262 62.278 1.00 36.89 144 PRO C C 1
ATOM 5244 O O . PRO C 1 121 ? 0.907 -50.104 62.966 1.00 39.72 144 PRO C O 1
ATOM 5248 N N . ASN C 1 122 ? 0.377 -47.963 62.561 1.00 37.33 145 ASN C N 1
ATOM 5249 C CA . ASN C 1 122 ? 1.191 -47.457 63.657 1.00 37.65 145 ASN C CA 1
ATOM 5250 C C . ASN C 1 122 ? 0.590 -47.767 65.039 1.00 40.75 145 ASN C C 1
ATOM 5251 O O . ASN C 1 122 ? 1.253 -47.614 66.064 1.00 40.18 145 ASN C O 1
ATOM 5256 N N . ASN C 1 123 ? -0.671 -48.180 65.081 1.00 37.12 146 ASN C N 1
ATOM 5257 C CA . ASN C 1 123 ? -1.289 -48.413 66.373 1.00 37.78 146 ASN C CA 1
ATOM 5258 C C . ASN C 1 123 ? -0.732 -49.682 67.047 1.00 40.37 146 ASN C C 1
ATOM 5259 O O . ASN C 1 123 ? -0.399 -49.662 68.223 1.00 31.77 146 ASN C O 1
ATOM 5264 N N . LEU C 1 124 ? -0.613 -50.768 66.288 1.00 43.46 147 LEU C N 1
ATOM 5265 C CA . LEU C 1 124 ? -0.083 -52.031 66.819 1.00 45.90 147 LEU C CA 1
ATOM 5266 C C . LEU C 1 124 ? 1.195 -52.530 66.124 1.00 43.32 147 LEU C C 1
ATOM 5267 O O . LEU C 1 124 ? 1.583 -53.691 66.272 1.00 47.64 147 LEU C O 1
ATOM 5272 N N . ASP C 1 125 ? 1.854 -51.632 65.407 1.00 41.58 148 ASP C N 1
ATOM 5273 C CA . ASP C 1 125 ? 3.007 -51.958 64.579 1.00 43.95 148 ASP C CA 1
ATOM 5274 C C . ASP C 1 125 ? 2.786 -53.201 63.751 1.00 46.29 148 ASP C C 1
ATOM 5275 O O . ASP C 1 125 ? 3.565 -54.145 63.790 1.00 49.55 148 ASP C O 1
ATOM 5280 N N . THR C 1 126 ? 1.718 -53.175 62.975 1.00 45.77 149 THR C N 1
ATOM 5281 C CA . THR C 1 126 ? 1.442 -54.232 62.021 1.00 38.59 149 THR C CA 1
ATOM 5282 C C . THR C 1 126 ? 2.073 -53.797 60.698 1.00 41.16 149 THR C C 1
ATOM 5283 O O . THR C 1 126 ? 2.558 -52.670 60.571 1.00 35.79 149 THR C O 1
ATOM 5287 N N . ASP C 1 127 ? 2.099 -54.683 59.718 1.00 39.88 150 ASP C N 1
ATOM 5288 C CA . ASP C 1 127 ? 2.843 -54.391 58.507 1.00 40.00 150 ASP C CA 1
ATOM 5289 C C . ASP C 1 127 ? 1.952 -53.963 57.363 1.00 41.57 150 ASP C C 1
ATOM 5290 O O . ASP C 1 127 ? 1.230 -54.777 56.784 1.00 39.02 150 ASP C O 1
ATOM 5295 N N . LEU C 1 128 ? 2.063 -52.684 57.015 1.00 38.83 151 LEU C N 1
ATOM 5296 C CA . LEU C 1 128 ? 1.232 -52.061 55.986 1.00 38.38 151 LEU C CA 1
ATOM 5297 C C . LEU C 1 128 ? 1.444 -52.704 54.624 1.00 35.96 151 LEU C C 1
ATOM 5298 O O . LEU C 1 128 ? 0.519 -52.839 53.814 1.00 32.96 151 LEU C O 1
ATOM 5303 N N . ASP C 1 129 ? 2.663 -53.176 54.417 1.00 37.97 152 ASP C N 1
ATOM 5304 C CA . ASP C 1 129 ? 3.052 -53.773 53.150 1.00 37.89 152 ASP C CA 1
ATOM 5305 C C . ASP C 1 129 ? 2.266 -55.067 52.844 1.00 29.69 152 ASP C C 1
ATOM 5306 O O . ASP C 1 129 ? 2.248 -55.534 51.710 1.00 26.27 152 ASP C O 1
ATOM 5311 N N . SER C 1 130 ? 1.664 -55.677 53.857 1.00 30.42 153 SER C N 1
ATOM 5312 C CA . SER C 1 130 ? 0.817 -56.856 53.610 1.00 35.11 153 SER C CA 1
ATOM 5313 C C . SER C 1 130 ? -0.564 -56.492 53.014 1.00 29.77 153 SER C C 1
ATOM 5314 O O . SER C 1 130 ? -1.295 -57.363 52.525 1.00 33.85 153 SER C O 1
ATOM 5317 N N . ALA C 1 131 ? -0.930 -55.219 53.076 1.00 29.54 154 ALA C N 1
ATOM 5318 C CA . ALA C 1 131 ? -2.258 -54.798 52.615 1.00 30.36 154 ALA C CA 1
ATOM 5319 C C . ALA C 1 131 ? -2.200 -54.154 51.239 1.00 33.00 154 ALA C C 1
ATOM 5320 O O . ALA C 1 131 ? -1.190 -53.558 50.846 1.00 39.10 154 ALA C O 1
ATOM 5322 N N . LYS C 1 132 ? -3.293 -54.289 50.506 1.00 33.08 155 LYS C N 1
ATOM 5323 C CA . LYS C 1 132 ? -3.447 -53.626 49.231 1.00 31.89 155 LYS C CA 1
ATOM 5324 C C . LYS C 1 132 ? -3.732 -52.168 49.531 1.00 33.28 155 LYS C C 1
ATOM 5325 O O . LYS C 1 132 ? -4.384 -51.860 50.524 1.00 36.00 155 LYS C O 1
ATOM 5331 N N . SER C 1 133 ? -3.264 -51.266 48.679 1.00 34.92 156 SER C N 1
ATOM 5332 C CA . SER C 1 133 ? -3.740 -49.890 48.739 1.00 26.75 156 SER C CA 1
ATOM 5333 C C . SER C 1 133 ? -5.117 -49.866 48.109 1.00 24.15 156 SER C C 1
ATOM 5334 O O . SER C 1 133 ? -5.291 -50.404 47.028 1.00 27.78 156 SER C O 1
ATOM 5337 N N . GLU C 1 134 ? -6.072 -49.231 48.782 1.00 24.89 157 GLU C N 1
ATOM 5338 C CA . GLU C 1 134 ? -7.440 -49.052 48.283 1.00 27.49 157 GLU C CA 1
ATOM 5339 C C . GLU C 1 134 ? -7.592 -47.916 47.284 1.00 32.38 157 GLU C C 1
ATOM 5340 O O . GLU C 1 134 ? -8.673 -47.736 46.723 1.00 27.21 157 GLU C O 1
ATOM 5346 N N . SER C 1 135 ? -6.523 -47.129 47.126 1.00 26.13 158 SER C N 1
ATOM 5347 C CA . SER C 1 135 ? -6.498 -45.980 46.249 1.00 23.62 158 SER C CA 1
ATOM 5348 C C . SER C 1 135 ? -6.605 -46.377 44.776 1.00 23.96 158 SER C C 1
ATOM 5349 O O . SER C 1 135 ? -5.814 -47.159 44.263 1.00 25.34 158 SER C O 1
ATOM 5352 N N . GLN C 1 136 ? -7.567 -45.824 44.068 1.00 20.02 159 GLN C N 1
ATOM 5353 C CA . GLN C 1 136 ? -7.697 -46.241 42.686 1.00 25.08 159 GLN C CA 1
ATOM 5354 C C . GLN C 1 136 ? -7.107 -45.256 41.700 1.00 23.97 159 GLN C C 1
ATOM 5355 O O . GLN C 1 136 ? -7.181 -44.038 41.856 1.00 24.05 159 GLN C O 1
ATOM 5361 N N . TYR C 1 137 ? -6.535 -45.812 40.651 1.00 23.61 160 TYR C N 1
ATOM 5362 C CA . TYR C 1 137 ? -5.943 -45.022 39.599 1.00 21.27 160 TYR C CA 1
ATOM 5363 C C . TYR C 1 137 ? -6.999 -44.173 38.859 1.00 21.97 160 TYR C C 1
ATOM 5364 O O . TYR C 1 137 ? -7.984 -44.704 38.350 1.00 30.12 160 TYR C O 1
ATOM 5373 N N . LEU C 1 138 ? -6.847 -42.856 38.847 1.00 26.40 161 LEU C N 1
ATOM 5374 C CA . LEU C 1 138 ? -7.777 -42.010 38.094 1.00 20.05 161 LEU C CA 1
ATOM 5375 C C . LEU C 1 138 ? -7.114 -41.289 36.926 1.00 22.77 161 LEU C C 1
ATOM 5376 O O . LEU C 1 138 ? -6.168 -40.523 37.093 1.00 28.46 161 LEU C O 1
ATOM 5381 N N . GLU C 1 139 ? -7.618 -41.519 35.733 1.00 23.08 162 GLU C N 1
ATOM 5382 C CA . GLU C 1 139 ? -7.219 -40.687 34.624 1.00 31.27 162 GLU C CA 1
ATOM 5383 C C . GLU C 1 139 ? -7.937 -39.351 34.726 1.00 24.67 162 GLU C C 1
ATOM 5384 O O . GLU C 1 139 ? -8.880 -39.221 35.492 1.00 29.80 162 GLU C O 1
ATOM 5390 N N . GLY C 1 140 ? -7.450 -38.356 33.996 1.00 26.23 163 GLY C N 1
ATOM 5391 C CA . GLY C 1 140 ? -7.994 -37.000 34.074 1.00 29.44 163 GLY C CA 1
ATOM 5392 C C . GLY C 1 140 ? -9.475 -37.009 33.797 1.00 22.55 163 GLY C C 1
ATOM 5393 O O . GLY C 1 140 ? -10.269 -36.478 34.574 1.00 21.55 163 GLY C O 1
ATOM 5394 N N . PHE C 1 141 ? -9.821 -37.716 32.727 1.00 26.69 164 PHE C N 1
ATOM 5395 C CA . PHE C 1 141 ? -11.194 -37.907 32.308 1.00 29.17 164 PHE C CA 1
ATOM 5396 C C . PHE C 1 141 ? -12.005 -38.546 33.443 1.00 28.42 164 PHE C C 1
ATOM 5397 O O . PHE C 1 141 ? -13.100 -38.084 33.753 1.00 28.81 164 PHE C O 1
ATOM 5405 N N . ASP C 1 142 ? -11.440 -39.557 34.099 1.00 27.07 165 ASP C N 1
ATOM 5406 C CA . ASP C 1 142 ? -12.130 -40.214 35.210 1.00 27.51 165 ASP C CA 1
ATOM 5407 C C . ASP C 1 142 ? -12.469 -39.221 36.311 1.00 29.55 165 ASP C C 1
ATOM 5408 O O . ASP C 1 142 ? -13.565 -39.258 36.879 1.00 29.83 165 ASP C O 1
ATOM 5413 N N . PHE C 1 143 ? -11.514 -38.345 36.620 1.00 22.17 166 PHE C N 1
ATOM 5414 C CA . PHE C 1 143 ? -11.704 -37.357 37.659 1.00 22.11 166 PHE C CA 1
ATOM 5415 C C . PHE C 1 143 ? -12.766 -36.298 37.294 1.00 20.07 166 PHE C C 1
ATOM 5416 O O . PHE C 1 143 ? -13.405 -35.749 38.190 1.00 16.03 166 PHE C O 1
ATOM 5424 N N . LEU C 1 144 ? -12.872 -35.951 36.013 1.00 13.57 167 LEU C N 1
ATOM 5425 C CA . LEU C 1 144 ? -13.817 -34.912 35.617 1.00 24.68 167 LEU C CA 1
ATOM 5426 C C . LEU C 1 144 ? -15.215 -35.515 35.702 1.00 26.82 167 LEU C C 1
ATOM 5427 O O . LEU C 1 144 ? -16.132 -34.865 36.133 1.00 31.47 167 LEU C O 1
ATOM 5432 N N . GLU C 1 145 ? -15.329 -36.804 35.389 1.00 28.34 168 GLU C N 1
ATOM 5433 C CA . GLU C 1 145 ? -16.570 -37.510 35.593 1.00 30.00 168 GLU C CA 1
ATOM 5434 C C . GLU C 1 145 ? -17.004 -37.422 37.056 1.00 30.64 168 GLU C C 1
ATOM 5435 O O . GLU C 1 145 ? -18.161 -37.082 37.335 1.00 23.43 168 GLU C O 1
ATOM 5441 N N . LEU C 1 146 ? -16.090 -37.674 37.995 1.00 27.90 169 LEU C N 1
ATOM 5442 C CA . LEU C 1 146 ? -16.466 -37.537 39.414 1.00 30.49 169 LEU C CA 1
ATOM 5443 C C . LEU C 1 146 ? -16.970 -36.105 39.690 1.00 30.43 169 LEU C C 1
ATOM 5444 O O . LEU C 1 146 ? -17.950 -35.882 40.409 1.00 31.08 169 LEU C O 1
ATOM 5449 N N . ILE C 1 147 ? -16.310 -35.147 39.065 1.00 20.85 170 ILE C N 1
ATOM 5450 C CA . ILE C 1 147 ? -16.544 -33.758 39.381 1.00 31.99 170 ILE C CA 1
ATOM 5451 C C . ILE C 1 147 ? -17.787 -33.211 38.627 1.00 29.41 170 ILE C C 1
ATOM 5452 O O . ILE C 1 147 ? -18.340 -32.184 39.011 1.00 33.01 170 ILE C O 1
ATOM 5457 N N . ALA C 1 148 ? -18.222 -33.923 37.585 1.00 26.21 171 ALA C N 1
ATOM 5458 C CA . ALA C 1 148 ? -19.487 -33.655 36.885 1.00 33.87 171 ALA C CA 1
ATOM 5459 C C . ALA C 1 148 ? -20.720 -34.150 37.659 1.00 30.10 171 ALA C C 1
ATOM 5460 O O . ALA C 1 148 ? -21.858 -33.878 37.271 1.00 38.27 171 ALA C O 1
ATOM 5462 N N . GLY C 1 149 ? -20.481 -34.855 38.759 1.00 32.15 172 GLY C N 1
ATOM 5463 C CA . GLY C 1 149 ? -21.531 -35.285 39.662 1.00 27.13 172 GLY C CA 1
ATOM 5464 C C . GLY C 1 149 ? -21.825 -36.770 39.624 1.00 28.74 172 GLY C C 1
ATOM 5465 O O . GLY C 1 149 ? -22.851 -37.225 40.125 1.00 33.39 172 GLY C O 1
ATOM 5466 N N . LYS C 1 150 ? -20.922 -37.538 39.037 1.00 31.07 173 LYS C N 1
ATOM 5467 C CA . LYS C 1 150 ? -21.119 -38.977 38.881 1.00 26.63 173 LYS C CA 1
ATOM 5468 C C . LYS C 1 150 ? -20.538 -39.803 40.045 1.00 29.95 173 LYS C C 1
ATOM 5469 O O . LYS C 1 150 ? -20.678 -41.024 40.079 1.00 37.87 173 LYS C O 1
ATOM 5475 N N . ALA C 1 151 ? -19.869 -39.147 40.991 1.00 33.90 174 ALA C N 1
ATOM 5476 C CA . ALA C 1 151 ? -19.452 -39.827 42.217 1.00 28.41 174 ALA C CA 1
ATOM 5477 C C . ALA C 1 151 ? -20.700 -40.220 42.972 1.00 28.11 174 ALA C C 1
ATOM 5478 O O . ALA C 1 151 ? -21.563 -39.386 43.180 1.00 22.43 174 ALA C O 1
ATOM 5480 N N . THR C 1 152 ? -20.779 -41.471 43.402 1.00 23.26 175 THR C N 1
ATOM 5481 C CA . THR C 1 152 ? -21.917 -41.935 44.189 1.00 22.73 175 THR C CA 1
ATOM 5482 C C . THR C 1 152 ? -21.541 -42.020 45.658 1.00 23.21 175 THR C C 1
ATOM 5483 O O . THR C 1 152 ? -22.377 -42.205 46.518 1.00 25.07 175 THR C O 1
ATOM 5487 N N . ARG C 1 153 ? -20.250 -41.901 45.924 1.00 28.34 176 ARG C N 1
ATOM 5488 C CA . ARG C 1 153 ? -19.728 -41.810 47.270 1.00 22.88 176 ARG C CA 1
ATOM 5489 C C . ARG C 1 153 ? -18.762 -40.648 47.235 1.00 20.19 176 ARG C C 1
ATOM 5490 O O . ARG C 1 153 ? -18.307 -40.274 46.161 1.00 22.10 176 ARG C O 1
ATOM 5498 N N . PRO C 1 154 ? -18.458 -40.063 48.391 1.00 15.55 177 PRO C N 1
ATOM 5499 C CA . PRO C 1 154 ? -17.391 -39.051 48.386 1.00 21.62 177 PRO C CA 1
ATOM 5500 C C . PRO C 1 154 ? -16.050 -39.648 47.925 1.00 21.12 177 PRO C C 1
ATOM 5501 O O . PRO C 1 154 ? -15.848 -40.860 48.099 1.00 26.41 177 PRO C O 1
ATOM 5505 N N . HIS C 1 155 ? -15.168 -38.848 47.312 1.00 24.34 178 HIS C N 1
ATOM 5506 C CA . HIS C 1 155 ? -13.838 -39.339 46.889 1.00 22.27 178 HIS C CA 1
ATOM 5507 C C . HIS C 1 155 ? -12.785 -38.396 47.372 1.00 22.39 178 HIS C C 1
ATOM 5508 O O . HIS C 1 155 ? -12.696 -37.295 46.855 1.00 31.41 178 HIS C O 1
ATOM 5515 N N . LEU C 1 156 ? -11.954 -38.805 48.318 1.00 29.07 179 LEU C N 1
ATOM 5516 C CA . LEU C 1 156 ? -10.761 -38.020 48.609 1.00 22.05 179 LEU C CA 1
ATOM 5517 C C . LEU C 1 156 ? -9.718 -38.375 47.539 1.00 26.08 179 LEU C C 1
ATOM 5518 O O . LEU C 1 156 ? -9.386 -39.560 47.346 1.00 23.63 179 LEU C O 1
ATOM 5523 N N . VAL C 1 157 ? -9.216 -37.366 46.830 1.00 17.28 180 VAL C N 1
ATOM 5524 C CA . VAL C 1 157 ? -8.269 -37.627 45.761 1.00 16.79 180 VAL C CA 1
ATOM 5525 C C . VAL C 1 157 ? -6.938 -36.977 46.045 1.00 19.85 180 VAL C C 1
ATOM 5526 O O . VAL C 1 157 ? -6.863 -35.851 46.547 1.00 18.17 180 VAL C O 1
ATOM 5530 N N . SER C 1 158 ? -5.885 -37.734 45.763 1.00 18.61 181 SER C N 1
ATOM 5531 C CA . SER C 1 158 ? -4.539 -37.249 45.930 1.00 17.64 181 SER C CA 1
ATOM 5532 C C . SER C 1 158 ? -3.962 -36.986 44.536 1.00 19.81 181 SER C C 1
ATOM 5533 O O . SER C 1 158 ? -4.269 -37.728 43.567 1.00 17.21 181 SER C O 1
ATOM 5536 N N . PHE C 1 159 ? -3.152 -35.930 44.448 1.00 15.83 182 PHE C N 1
ATOM 5537 C CA . PHE C 1 159 ? -2.537 -35.462 43.202 1.00 20.93 182 PHE C CA 1
ATOM 5538 C C . PHE C 1 159 ? -0.996 -35.463 43.339 1.00 21.44 182 PHE C C 1
ATOM 5539 O O . PHE C 1 159 ? -0.456 -34.940 44.322 1.00 19.23 182 PHE C O 1
ATOM 5547 N N . TRP C 1 160 ? -0.301 -36.040 42.357 1.00 17.46 183 TRP C N 1
ATOM 5548 C CA . TRP C 1 160 ? 1.135 -36.334 42.485 1.00 16.70 183 TRP C CA 1
ATOM 5549 C C . TRP C 1 160 ? 2.012 -35.824 41.342 1.00 21.07 183 TRP C C 1
ATOM 5550 O O . TRP C 1 160 ? 1.622 -35.882 40.169 1.00 24.14 183 TRP C O 1
ATOM 5561 N N . PRO C 1 161 ? 3.234 -35.383 41.668 1.00 22.05 184 PRO C N 1
ATOM 5562 C CA . PRO C 1 161 ? 4.134 -34.959 40.597 1.00 19.76 184 PRO C CA 1
ATOM 5563 C C . PRO C 1 161 ? 4.842 -36.155 39.942 1.00 29.54 184 PRO C C 1
ATOM 5564 O O . PRO C 1 161 ? 6.041 -36.404 40.123 1.00 19.14 184 PRO C O 1
ATOM 5568 N N . THR C 1 162 ? 4.059 -36.904 39.164 1.00 25.78 185 THR C N 1
ATOM 5569 C CA . THR C 1 162 ? 4.557 -38.074 38.483 1.00 22.26 185 THR C CA 1
ATOM 5570 C C . THR C 1 162 ? 3.617 -38.514 37.365 1.00 27.74 185 THR C C 1
ATOM 5571 O O . THR C 1 162 ? 2.554 -37.931 37.151 1.00 25.32 185 THR C O 1
ATOM 5575 N N . LYS C 1 163 ? 4.040 -39.503 36.591 1.00 26.87 186 LYS C N 1
ATOM 5576 C CA . LYS C 1 163 ? 3.158 -40.037 35.578 1.00 28.26 186 LYS C CA 1
ATOM 5577 C C . LYS C 1 163 ? 3.119 -41.544 35.653 1.00 32.93 186 LYS C C 1
ATOM 5578 O O . LYS C 1 163 ? 2.334 -42.202 34.967 1.00 31.01 186 LYS C O 1
ATOM 5584 N N . ASP C 1 164 ? 3.943 -42.062 36.555 1.00 32.79 187 ASP C N 1
ATOM 5585 C CA . ASP C 1 164 ? 4.260 -43.472 36.639 1.00 30.08 187 ASP C CA 1
ATOM 5586 C C . ASP C 1 164 ? 3.554 -44.157 37.788 1.00 30.58 187 ASP C C 1
ATOM 5587 O O . ASP C 1 164 ? 3.842 -45.311 38.088 1.00 31.17 187 ASP C O 1
ATOM 5592 N N . MET C 1 165 ? 2.659 -43.455 38.462 1.00 24.98 188 MET C N 1
ATOM 5593 C CA . MET C 1 165 ? 2.016 -44.052 39.614 1.00 24.84 188 MET C CA 1
ATOM 5594 C C . MET C 1 165 ? 0.815 -44.861 39.113 1.00 29.03 188 MET C C 1
ATOM 5595 O O . MET C 1 165 ? -0.207 -44.298 38.716 1.00 19.70 188 MET C O 1
ATOM 5600 N N . LYS C 1 166 ? 0.928 -46.182 39.117 1.00 27.01 189 LYS C N 1
ATOM 5601 C CA . LYS C 1 166 ? -0.234 -46.965 38.760 1.00 28.81 189 LYS C CA 1
ATOM 5602 C C . LYS C 1 166 ? -0.962 -47.383 40.027 1.00 26.57 189 LYS C C 1
ATOM 5603 O O . LYS C 1 166 ? -2.161 -47.146 40.153 1.00 27.17 189 LYS C O 1
ATOM 5609 N N . ASN C 1 167 ? -0.235 -47.951 40.976 1.00 25.04 190 ASN C N 1
ATOM 5610 C CA . ASN C 1 167 ? -0.756 -48.157 42.321 1.00 26.72 190 ASN C CA 1
ATOM 5611 C C . ASN C 1 167 ? -0.185 -47.098 43.225 1.00 24.70 190 ASN C C 1
ATOM 5612 O O . ASN C 1 167 ? 0.985 -46.749 43.093 1.00 21.41 190 ASN C O 1
ATOM 5617 N N . SER C 1 168 ? -0.963 -46.598 44.173 1.00 23.70 191 SER C N 1
ATOM 5618 C CA . SER C 1 168 ? -0.448 -45.472 44.945 1.00 24.27 191 SER C CA 1
ATOM 5619 C C . SER C 1 168 ? 0.824 -45.857 45.752 1.00 28.93 191 SER C C 1
ATOM 5620 O O . SER C 1 168 ? 1.584 -44.985 46.160 1.00 27.19 191 SER C O 1
ATOM 5623 N N . ASP C 1 169 ? 1.076 -47.152 45.949 1.00 29.21 192 ASP C N 1
ATOM 5624 C CA . ASP C 1 169 ? 2.241 -47.569 46.727 1.00 23.73 192 ASP C CA 1
ATOM 5625 C C . ASP C 1 169 ? 3.326 -48.277 45.883 1.00 26.40 192 ASP C C 1
ATOM 5626 O O . ASP C 1 169 ? 4.057 -49.118 46.398 1.00 23.40 192 ASP C O 1
ATOM 5631 N N . ASP C 1 170 ? 3.349 -48.001 44.577 1.00 24.06 193 ASP C N 1
ATOM 5632 C CA . ASP C 1 170 ? 4.429 -48.407 43.690 1.00 19.93 193 ASP C CA 1
ATOM 5633 C C . ASP C 1 170 ? 5.771 -47.766 44.142 1.00 28.07 193 ASP C C 1
ATOM 5634 O O . ASP C 1 170 ? 5.759 -46.726 44.793 1.00 22.02 193 ASP C O 1
ATOM 5639 N N . SER C 1 171 ? 6.895 -48.397 43.780 1.00 21.76 194 SER C N 1
ATOM 5640 C CA . SER C 1 171 ? 8.243 -47.888 44.013 1.00 25.61 194 SER C CA 1
ATOM 5641 C C . SER C 1 171 ? 8.561 -46.798 43.017 1.00 23.49 194 SER C C 1
ATOM 5642 O O . SER C 1 171 ? 8.653 -47.049 41.805 1.00 23.77 194 SER C O 1
ATOM 5645 N N . LEU C 1 172 ? 8.726 -45.586 43.520 1.00 15.74 195 LEU C N 1
ATOM 5646 C CA . LEU C 1 172 ? 8.881 -44.446 42.641 1.00 22.97 195 LEU C CA 1
ATOM 5647 C C . LEU C 1 172 ? 9.874 -43.476 43.196 1.00 23.76 195 LEU C C 1
ATOM 5648 O O . LEU C 1 172 ? 9.997 -43.299 44.423 1.00 18.82 195 LEU C O 1
ATOM 5653 N N . GLU C 1 173 ? 10.540 -42.817 42.265 1.00 26.43 196 GLU C N 1
ATOM 5654 C CA . GLU C 1 173 ? 11.449 -41.742 42.585 1.00 26.06 196 GLU C CA 1
ATOM 5655 C C . GLU C 1 173 ? 10.802 -40.445 42.154 1.00 25.56 196 GLU C C 1
ATOM 5656 O O . GLU C 1 173 ? 10.626 -40.184 40.962 1.00 25.82 196 GLU C O 1
ATOM 5662 N N . PHE C 1 174 ? 10.431 -39.641 43.131 1.00 20.60 197 PHE C N 1
ATOM 5663 C CA . PHE C 1 174 ? 9.834 -38.350 42.850 1.00 25.49 197 PHE C CA 1
ATOM 5664 C C . PHE C 1 174 ? 10.942 -37.294 42.821 1.00 27.31 197 PHE C C 1
ATOM 5665 O O . PHE C 1 174 ? 11.824 -37.283 43.683 1.00 28.47 197 PHE C O 1
ATOM 5673 N N . LYS C 1 175 ? 10.923 -36.455 41.798 1.00 24.95 198 LYS C N 1
ATOM 5674 C CA . LYS C 1 175 ? 11.856 -35.357 41.647 1.00 18.70 198 LYS C CA 1
ATOM 5675 C C . LYS C 1 175 ? 11.371 -34.087 42.351 1.00 25.26 198 LYS C C 1
ATOM 5676 O O . LYS C 1 175 ? 10.200 -33.724 42.241 1.00 25.54 198 LYS C O 1
ATOM 5682 N N . ASN C 1 176 ? 12.273 -33.402 43.058 1.00 23.06 199 ASN C N 1
ATOM 5683 C CA . ASN C 1 176 ? 11.954 -32.150 43.761 1.00 26.60 199 ASN C CA 1
ATOM 5684 C C . ASN C 1 176 ? 10.721 -32.249 44.596 1.00 23.19 199 ASN C C 1
ATOM 5685 O O . ASN C 1 176 ? 9.910 -31.326 44.624 1.00 30.95 199 ASN C O 1
ATOM 5690 N N . CYS C 1 177 ? 10.574 -33.363 45.281 1.00 25.75 200 CYS C N 1
ATOM 5691 C CA . CYS C 1 177 ? 9.435 -33.560 46.147 1.00 30.84 200 CYS C CA 1
ATOM 5692 C C . CYS C 1 177 ? 9.887 -34.325 47.359 1.00 25.32 200 CYS C C 1
ATOM 5693 O O . CYS C 1 177 ? 9.841 -35.551 47.396 1.00 28.15 200 CYS C O 1
ATOM 5696 N N . ASP C 1 178 ? 10.313 -33.565 48.352 1.00 26.91 201 ASP C N 1
ATOM 5697 C CA . ASP C 1 178 ? 10.837 -34.096 49.599 1.00 31.79 201 ASP C CA 1
ATOM 5698 C C . ASP C 1 178 ? 9.863 -34.977 50.394 1.00 32.69 201 ASP C C 1
ATOM 5699 O O . ASP C 1 178 ? 10.268 -35.933 51.041 1.00 35.47 201 ASP C O 1
ATOM 5704 N N . LYS C 1 179 ? 8.582 -34.656 50.371 1.00 24.36 202 LYS C N 1
ATOM 5705 C CA . LYS C 1 179 ? 7.669 -35.377 51.236 1.00 28.49 202 LYS C CA 1
ATOM 5706 C C . LYS C 1 179 ? 6.954 -36.573 50.579 1.00 20.69 202 LYS C C 1
ATOM 5707 O O . LYS C 1 179 ? 6.327 -37.353 51.264 1.00 24.37 202 LYS C O 1
ATOM 5713 N N . CYS C 1 180 ? 7.065 -36.702 49.261 1.00 20.11 203 CYS C N 1
ATOM 5714 C CA . CYS C 1 180 ? 6.277 -37.648 48.483 1.00 22.48 203 CYS C CA 1
ATOM 5715 C C . CYS C 1 180 ? 6.375 -39.095 48.955 1.00 24.29 203 CYS C C 1
ATOM 5716 O O . CYS C 1 180 ? 5.356 -39.787 49.077 1.00 22.42 203 CYS C O 1
ATOM 5719 N N . HIS C 1 181 ? 7.602 -39.554 49.183 1.00 18.31 204 HIS C N 1
ATOM 5720 C CA . HIS C 1 181 ? 7.822 -40.912 49.634 1.00 22.93 204 HIS C CA 1
ATOM 572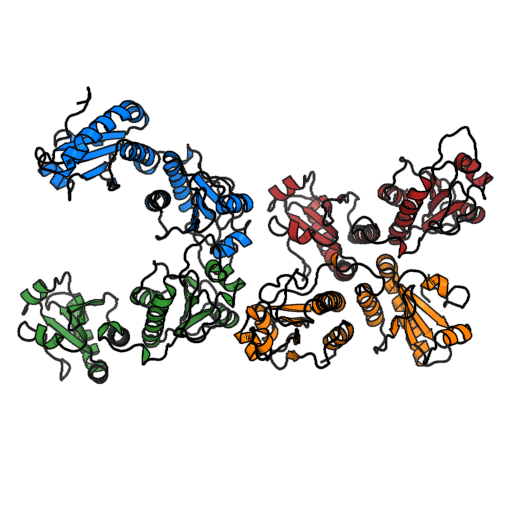1 C C . HIS C 1 181 ? 7.053 -41.155 50.926 1.00 26.28 204 HIS C C 1
ATOM 5722 O O . HIS C 1 181 ? 6.249 -42.096 51.025 1.00 24.58 204 HIS C O 1
ATOM 5729 N N . GLU C 1 182 ? 7.275 -40.271 51.890 1.00 17.29 205 GLU C N 1
ATOM 5730 C CA . GLU C 1 182 ? 6.569 -40.291 53.167 1.00 23.72 205 GLU C CA 1
ATOM 5731 C C . GLU C 1 182 ? 5.047 -40.313 53.011 1.00 26.27 205 GLU C C 1
ATOM 5732 O O . GLU C 1 182 ? 4.353 -41.100 53.667 1.00 25.45 205 GLU C O 1
ATOM 5738 N N . PHE C 1 183 ? 4.531 -39.470 52.122 1.00 22.09 206 PHE C N 1
ATOM 5739 C CA . PHE C 1 183 ? 3.086 -39.380 51.960 1.00 20.84 206 PHE C CA 1
ATOM 5740 C C . PHE C 1 183 ? 2.509 -40.627 51.261 1.00 21.34 206 PHE C C 1
ATOM 5741 O O . PHE C 1 183 ? 1.331 -40.835 51.347 1.00 25.41 206 PHE C O 1
ATOM 5749 N N . GLN C 1 184 ? 3.315 -41.462 50.586 1.00 23.53 207 GLN C N 1
ATOM 5750 C CA . GLN C 1 184 ? 2.774 -42.741 50.053 1.00 27.34 207 GLN C CA 1
ATOM 5751 C C . GLN C 1 184 ? 2.325 -43.659 51.184 1.00 24.66 207 GLN C C 1
ATOM 5752 O O . GLN C 1 184 ? 1.323 -44.379 51.055 1.00 25.59 207 GLN C O 1
ATOM 5758 N N . ARG C 1 185 ? 3.067 -43.643 52.288 1.00 23.07 208 ARG C N 1
ATOM 5759 C CA . ARG C 1 185 ? 2.690 -44.439 53.454 1.00 28.88 208 ARG C CA 1
ATOM 5760 C C . ARG C 1 185 ? 1.404 -43.884 53.997 1.00 28.30 208 ARG C C 1
ATOM 5761 O O . ARG C 1 185 ? 0.444 -44.636 54.217 1.00 25.55 208 ARG C O 1
ATOM 5769 N N . THR C 1 186 ? 1.390 -42.564 54.192 1.00 22.94 209 THR C N 1
ATOM 5770 C CA . THR C 1 186 ? 0.216 -41.871 54.692 1.00 23.16 209 THR C CA 1
ATOM 5771 C C . THR C 1 186 ? -1.016 -42.045 53.773 1.00 20.10 209 THR C C 1
ATOM 5772 O O . THR C 1 186 ? -2.108 -42.344 54.244 1.00 23.86 209 THR C O 1
ATOM 5776 N N . TRP C 1 187 ? -0.839 -41.869 52.471 1.00 21.40 210 TRP C N 1
ATOM 5777 C CA . TRP C 1 187 ? -1.968 -41.955 51.554 1.00 24.00 210 TRP C CA 1
ATOM 5778 C C . TRP C 1 187 ? -2.557 -43.355 51.543 1.00 23.43 210 TRP C C 1
ATOM 5779 O O . TRP C 1 187 ? -3.768 -43.530 51.454 1.00 20.50 210 TRP C O 1
ATOM 5790 N N . LYS C 1 188 ? -1.678 -44.349 51.629 1.00 24.01 211 LYS C N 1
ATOM 5791 C CA . LYS C 1 188 ? -2.094 -45.730 51.695 1.00 20.85 211 LYS C CA 1
ATOM 5792 C C . LYS C 1 188 ? -2.914 -46.005 52.968 1.00 26.97 211 LYS C C 1
ATOM 5793 O O . LYS C 1 188 ? -3.913 -46.739 52.921 1.00 27.32 211 LYS C O 1
ATOM 5799 N N . ILE C 1 189 ? -2.502 -45.440 54.104 1.00 24.14 212 ILE C N 1
ATOM 5800 C CA . ILE C 1 189 ? -3.240 -45.661 55.344 1.00 19.73 212 ILE C CA 1
ATOM 5801 C C . ILE C 1 189 ? -4.591 -44.980 55.224 1.00 26.49 212 ILE C C 1
ATOM 5802 O O . ILE C 1 189 ? -5.635 -45.553 55.570 1.00 27.68 212 ILE C O 1
ATOM 5807 N N . ILE C 1 190 ? -4.568 -43.758 54.700 1.00 25.43 213 ILE C N 1
ATOM 5808 C CA . ILE C 1 190 ? -5.794 -43.030 54.430 1.00 23.13 213 ILE C CA 1
ATOM 5809 C C . ILE C 1 190 ? -6.784 -43.843 53.602 1.00 23.53 213 ILE C C 1
ATOM 5810 O O . ILE C 1 190 ? -7.937 -43.945 53.968 1.00 26.81 213 ILE C O 1
ATOM 5815 N N . SER C 1 191 ? -6.321 -44.485 52.537 1.00 23.62 214 SER C N 1
ATOM 5816 C CA . SER C 1 191 ? -7.238 -45.193 51.667 1.00 25.45 214 SER C CA 1
ATOM 5817 C C . SER C 1 191 ? -7.923 -46.332 52.421 1.00 31.40 214 SER C C 1
ATOM 5818 O O . SER C 1 191 ? -9.066 -46.710 52.131 1.00 25.08 214 SER C O 1
ATOM 5821 N N . ARG C 1 192 ? -7.184 -46.940 53.338 1.00 31.11 215 ARG C N 1
ATOM 5822 C CA . ARG C 1 192 ? -7.716 -48.093 54.054 1.00 30.28 215 ARG C CA 1
ATOM 5823 C C . ARG C 1 192 ? -8.672 -47.690 55.154 1.00 28.01 215 ARG C C 1
ATOM 5824 O O . ARG C 1 192 ? -9.695 -48.321 55.328 1.00 32.08 215 ARG C O 1
ATOM 5832 N N . GLN C 1 193 ? -8.356 -46.633 55.883 1.00 24.14 216 GLN C N 1
ATOM 5833 C CA . GLN C 1 193 ? -9.260 -46.148 56.912 1.00 25.91 216 GLN C CA 1
ATOM 5834 C C . GLN C 1 193 ? -10.580 -45.616 56.337 1.00 32.43 216 GLN C C 1
ATOM 5835 O O . GLN C 1 193 ? -11.635 -45.771 56.947 1.00 30.84 216 GLN C O 1
ATOM 5841 N N . LEU C 1 194 ? -10.507 -44.949 55.188 1.00 30.48 217 LEU C N 1
ATOM 5842 C CA . LEU C 1 194 ? -11.690 -44.370 54.577 1.00 28.22 217 LEU C CA 1
ATOM 5843 C C . LEU C 1 194 ? -12.548 -45.485 53.943 1.00 29.57 217 LEU C C 1
ATOM 5844 O O . LEU C 1 194 ? -13.753 -45.318 53.749 1.00 25.76 217 LEU C O 1
ATOM 5849 N N . ALA C 1 195 ? -11.933 -46.621 53.605 1.00 26.45 218 ALA C N 1
ATOM 5850 C CA . ALA C 1 195 ? -12.716 -47.722 53.053 1.00 26.16 218 ALA C CA 1
ATOM 5851 C C . ALA C 1 195 ? -13.755 -48.216 54.084 1.00 33.24 218 ALA C C 1
ATOM 5852 O O . ALA C 1 195 ? -14.829 -48.668 53.713 1.00 31.24 218 ALA C O 1
ATOM 5854 N N . VAL C 1 196 ? -13.452 -48.066 55.370 1.00 31.50 219 VAL C N 1
ATOM 5855 C CA . VAL C 1 196 ? -14.379 -48.405 56.441 1.00 26.10 219 VAL C CA 1
ATOM 5856 C C . VAL C 1 196 ? -15.653 -47.565 56.375 1.00 33.65 219 VAL C C 1
ATOM 5857 O O . VAL C 1 196 ? -16.742 -48.062 56.640 1.00 35.18 219 VAL C O 1
ATOM 5861 N N . ASP C 1 197 ? -15.526 -46.285 56.040 1.00 37.43 220 ASP C N 1
ATOM 5862 C CA . ASP C 1 197 ? -16.701 -45.398 55.955 1.00 33.25 220 ASP C CA 1
ATOM 5863 C C . ASP C 1 197 ? -17.264 -45.337 54.536 1.00 26.14 220 ASP C C 1
ATOM 5864 O O . ASP C 1 197 ? -18.025 -44.443 54.207 1.00 30.09 220 ASP C O 1
ATOM 5869 N N . ASP C 1 198 ? -16.828 -46.260 53.692 1.00 29.45 221 ASP C N 1
ATOM 5870 C CA . ASP C 1 198 ? -17.268 -46.345 52.312 1.00 32.75 221 ASP C CA 1
ATOM 5871 C C . ASP C 1 198 ? -17.001 -45.010 51.615 1.00 33.59 221 ASP C C 1
ATOM 5872 O O . ASP C 1 198 ? -17.757 -44.579 50.748 1.00 33.67 221 ASP C O 1
ATOM 5877 N N . ILE C 1 199 ? -15.908 -44.365 52.006 1.00 34.25 222 ILE C N 1
ATOM 5878 C CA . ILE C 1 199 ? -15.412 -43.218 51.279 1.00 23.41 222 ILE C CA 1
ATOM 5879 C C . ILE C 1 199 ? -14.304 -43.696 50.343 1.00 28.82 222 ILE C C 1
ATOM 5880 O O . ILE C 1 199 ? -13.368 -44.381 50.765 1.00 28.03 222 ILE C O 1
ATOM 5885 N N . ASN C 1 200 ? -14.430 -43.372 49.060 1.00 23.54 223 ASN C N 1
ATOM 5886 C CA . ASN C 1 200 ? -13.418 -43.770 48.089 1.00 19.03 223 ASN C CA 1
ATOM 5887 C C . ASN C 1 200 ? -12.158 -42.886 48.079 1.00 23.50 223 ASN C C 1
ATOM 5888 O O . ASN C 1 200 ? -12.177 -41.759 48.563 1.00 27.59 223 ASN C O 1
ATOM 5893 N N . THR C 1 201 ? -11.049 -43.430 47.588 1.00 22.74 224 THR C N 1
ATOM 5894 C CA . THR C 1 201 ? -9.840 -42.640 47.359 1.00 24.76 224 THR C CA 1
ATOM 5895 C C . THR C 1 201 ? -9.261 -42.831 45.965 1.00 22.00 224 THR C C 1
ATOM 5896 O O . THR C 1 201 ? -9.460 -43.873 45.332 1.00 22.02 224 THR C O 1
ATOM 5900 N N . GLY C 1 202 ? -8.545 -41.822 45.479 1.00 22.04 225 GLY C N 1
ATOM 5901 C CA . GLY C 1 202 ? -7.977 -41.894 44.141 1.00 14.91 225 GLY C CA 1
ATOM 5902 C C . GLY C 1 202 ? -6.630 -41.214 44.078 1.00 16.21 225 GLY C C 1
ATOM 5903 O O . GLY C 1 202 ? -6.273 -40.468 44.972 1.00 17.89 225 GLY C O 1
ATOM 5904 N N . HIS C 1 203 ? -5.863 -41.513 43.047 1.00 9.97 226 HIS C N 1
ATOM 5905 C CA . HIS C 1 203 ? -4.651 -40.785 42.808 1.00 19.90 226 HIS C CA 1
ATOM 5906 C C . HIS C 1 203 ? -4.633 -40.349 41.353 1.00 19.87 226 HIS C C 1
ATOM 5907 O O . HIS C 1 203 ? -5.137 -41.056 40.457 1.00 14.57 226 HIS C O 1
ATOM 5914 N N . VAL C 1 204 ? -4.081 -39.153 41.147 1.00 17.88 227 VAL C N 1
ATOM 5915 C CA . VAL C 1 204 ? -3.914 -38.574 39.811 1.00 16.86 227 VAL C CA 1
ATOM 5916 C C . VAL C 1 204 ? -2.426 -38.271 39.526 1.00 22.88 227 VAL C C 1
ATOM 5917 O O . VAL C 1 204 ? -1.720 -37.721 40.366 1.00 22.69 227 VAL C O 1
ATOM 5921 N N . ASN C 1 205 ? -1.958 -38.670 38.353 1.00 21.85 228 ASN C N 1
ATOM 5922 C CA . ASN C 1 205 ? -0.649 -38.312 37.865 1.00 20.58 228 ASN C CA 1
ATOM 5923 C C . ASN C 1 205 ? -0.691 -36.930 37.187 1.00 20.71 228 ASN C C 1
ATOM 5924 O O . ASN C 1 205 ? -1.063 -36.799 36.027 1.00 21.14 228 ASN C O 1
ATOM 5929 N N . CYS C 1 206 ? -0.286 -35.890 37.891 1.00 20.85 229 CYS C N 1
ATOM 5930 C CA . CYS C 1 206 ? -0.388 -34.559 37.308 1.00 17.49 229 CYS C CA 1
ATOM 5931 C C . CYS C 1 206 ? 0.475 -34.408 36.077 1.00 23.64 229 CYS C C 1
ATOM 5932 O O . CYS C 1 206 ? 0.090 -33.672 35.162 1.00 22.24 229 CYS C O 1
ATOM 5935 N N . GLU C 1 207 ? 1.581 -35.163 36.001 1.00 17.78 230 GLU C N 1
ATOM 5936 C CA . GLU C 1 207 ? 2.406 -35.167 34.783 1.00 19.94 230 GLU C CA 1
ATOM 5937 C C . GLU C 1 207 ? 1.668 -35.754 33.574 1.00 28.59 230 GLU C C 1
ATOM 5938 O O . GLU C 1 207 ? 2.039 -35.456 32.430 1.00 28.31 230 GLU C O 1
ATOM 5944 N N . SER C 1 208 ? 0.674 -36.620 33.813 1.00 21.86 231 SER C N 1
ATOM 5945 C CA . SER C 1 208 ? -0.157 -37.157 32.724 1.00 29.18 231 SER C CA 1
ATOM 5946 C C . SER C 1 208 ? -1.363 -36.271 32.449 1.00 28.02 231 SER C C 1
ATOM 5947 O O . SER C 1 208 ? -2.161 -36.568 31.575 1.00 28.81 231 SER C O 1
ATOM 5950 N N . ASN C 1 209 ? -1.567 -35.272 33.300 1.00 34.63 232 ASN C N 1
ATOM 5951 C CA . ASN C 1 209 ? -2.767 -34.440 33.238 1.00 24.81 232 ASN C CA 1
ATOM 5952 C C . ASN C 1 209 ? -2.478 -32.950 33.407 1.00 20.57 232 ASN C C 1
ATOM 5953 O O . ASN C 1 209 ? -2.965 -32.334 34.346 1.00 20.25 232 ASN C O 1
ATOM 5958 N N . PRO C 1 210 ? -1.673 -32.365 32.513 1.00 23.67 233 PRO C N 1
ATOM 5959 C CA . PRO C 1 210 ? -1.209 -30.990 32.809 1.00 28.44 233 PRO C CA 1
ATOM 5960 C C . PRO C 1 210 ? -2.344 -29.935 32.918 1.00 27.48 233 PRO C C 1
ATOM 5961 O O . PRO C 1 210 ? -2.407 -29.176 33.898 1.00 27.34 233 PRO C O 1
ATOM 5965 N N . THR C 1 211 ? -3.262 -29.915 31.965 1.00 22.42 234 THR C N 1
ATOM 5966 C CA . THR C 1 211 ? -4.272 -28.864 31.986 1.00 30.45 234 THR C CA 1
ATOM 5967 C C . THR C 1 211 ? -5.182 -28.997 33.201 1.00 29.01 234 THR C C 1
ATOM 5968 O O . THR C 1 211 ? -5.439 -28.018 33.908 1.00 26.73 234 THR C O 1
ATOM 5972 N N . ILE C 1 212 ? -5.619 -30.211 33.491 1.00 29.88 235 ILE C N 1
ATOM 5973 C CA . ILE C 1 212 ? -6.439 -30.405 34.672 1.00 23.89 235 ILE C CA 1
ATOM 5974 C C . ILE C 1 212 ? -5.777 -29.959 35.970 1.00 22.81 235 ILE C C 1
ATOM 5975 O O . ILE C 1 212 ? -6.375 -29.199 36.733 1.00 21.76 235 ILE C O 1
ATOM 5980 N N . CYS C 1 213 ? -4.547 -30.405 36.208 1.00 21.87 236 CYS C N 1
ATOM 5981 C CA . CYS C 1 213 ? -3.860 -30.062 37.453 1.00 26.86 236 CYS C CA 1
ATOM 5982 C C . CYS C 1 213 ? -3.500 -28.582 37.487 1.00 20.08 236 CYS C C 1
ATOM 5983 O O . CYS C 1 213 ? -3.599 -27.957 38.533 1.00 20.59 236 CYS C O 1
ATOM 5986 N N . GLU C 1 214 ? -3.174 -28.006 36.337 1.00 18.89 237 GLU C N 1
ATOM 5987 C CA . GLU C 1 214 ? -2.921 -26.569 36.279 1.00 22.14 237 GLU C CA 1
ATOM 5988 C C . GLU C 1 214 ? -4.177 -25.784 36.617 1.00 26.78 237 GLU C C 1
ATOM 5989 O O . GLU C 1 214 ? -4.128 -24.859 37.424 1.00 26.61 237 GLU C O 1
ATOM 5995 N N . GLU C 1 215 ? -5.313 -26.162 36.030 1.00 25.42 238 GLU C N 1
ATOM 5996 C CA . GLU C 1 215 ? -6.567 -25.442 36.309 1.00 28.79 238 GLU C CA 1
ATOM 5997 C C . GLU C 1 215 ? -7.030 -25.646 37.764 1.00 27.58 238 GLU C C 1
ATOM 5998 O O . GLU C 1 215 ? -7.628 -24.734 38.379 1.00 23.23 238 GLU C O 1
ATOM 6004 N N . LEU C 1 216 ? -6.700 -26.809 38.332 1.00 18.19 239 LEU C N 1
ATOM 6005 C CA . LEU C 1 216 ? -7.124 -27.134 39.696 1.00 18.29 239 LEU C CA 1
ATOM 6006 C C . LEU C 1 216 ? -6.320 -26.381 40.744 1.00 26.31 239 LEU C C 1
ATOM 6007 O O . LEU C 1 216 ? -6.630 -26.465 41.935 1.00 29.63 239 LEU C O 1
ATOM 6012 N N . GLY C 1 217 ? -5.277 -25.678 40.308 1.00 20.99 240 GLY C N 1
ATOM 6013 C CA . GLY C 1 217 ? -4.376 -25.005 41.223 1.00 23.53 240 GLY C CA 1
ATOM 6014 C C . GLY C 1 217 ? -3.229 -25.906 41.675 1.00 26.31 240 GLY C C 1
ATOM 6015 O O . GLY C 1 217 ? -2.569 -25.614 42.665 1.00 20.41 240 GLY C O 1
ATOM 6016 N N . PHE C 1 218 ? -2.990 -26.996 40.943 1.00 30.32 241 PHE C N 1
ATOM 6017 C CA . PHE C 1 218 ? -1.848 -27.891 41.209 1.00 24.73 241 PHE C CA 1
ATOM 6018 C C . PHE C 1 218 ? -0.814 -27.887 40.096 1.00 19.34 241 PHE C C 1
ATOM 6019 O O . PHE C 1 218 ? -0.150 -28.892 39.881 1.00 21.86 241 PHE C O 1
ATOM 6027 N N . GLY C 1 219 ? -0.673 -26.782 39.382 1.00 19.76 242 GLY C N 1
ATOM 6028 C CA . GLY C 1 219 ? 0.265 -26.724 38.275 1.00 21.79 242 GLY C CA 1
ATOM 6029 C C . GLY C 1 219 ? 1.743 -27.026 38.600 1.00 18.95 242 GLY C C 1
ATOM 6030 O O . GLY C 1 219 ? 2.510 -27.295 37.694 1.00 16.47 242 GLY C O 1
ATOM 6031 N N . ASP C 1 220 ? 2.140 -26.911 39.864 1.00 15.01 243 ASP C N 1
ATOM 6032 C CA . ASP C 1 220 ? 3.531 -27.117 40.275 1.00 23.03 243 ASP C CA 1
ATOM 6033 C C . ASP C 1 220 ? 3.887 -28.586 40.282 1.00 25.90 243 ASP C C 1
ATOM 6034 O O . ASP C 1 220 ? 5.065 -28.935 40.283 1.00 22.23 243 ASP C O 1
ATOM 6039 N N . LEU C 1 221 ? 2.867 -29.447 40.265 1.00 19.30 244 LEU C N 1
ATOM 6040 C CA . LEU C 1 221 ? 3.104 -30.866 40.207 1.00 16.65 244 LEU C CA 1
ATOM 6041 C C . LEU C 1 221 ? 3.250 -31.319 38.781 1.00 20.25 244 LEU C C 1
ATOM 6042 O O . LEU C 1 221 ? 3.589 -32.440 38.545 1.00 23.36 244 LEU C O 1
ATOM 6047 N N . VAL C 1 222 ? 2.948 -30.465 37.816 1.00 24.36 245 VAL C N 1
ATOM 6048 C CA . VAL C 1 222 ? 2.907 -30.930 36.430 1.00 23.70 245 VAL C CA 1
ATOM 6049 C C . VAL C 1 222 ? 4.275 -31.105 35.851 1.00 20.42 245 VAL C C 1
ATOM 6050 O O . VAL C 1 222 ? 4.522 -32.031 35.096 1.00 20.67 245 VAL C O 1
ATOM 6054 N N . LYS C 1 223 ? 5.140 -30.166 36.229 1.00 31.10 246 LYS C N 1
ATOM 6055 C CA . LYS C 1 223 ? 6.429 -29.905 35.611 1.00 32.43 246 LYS C CA 1
ATOM 6056 C C . LYS C 1 223 ? 7.564 -29.487 36.574 1.00 32.23 246 LYS C C 1
ATOM 6057 O O . LYS C 1 223 ? 7.358 -28.779 37.564 1.00 27.56 246 LYS C O 1
ATOM 6063 N N . ILE C 1 224 ? 8.775 -29.909 36.242 1.00 34.22 247 ILE C N 1
ATOM 6064 C CA . ILE C 1 224 ? 9.984 -29.422 36.909 1.00 36.86 247 ILE C CA 1
ATOM 6065 C C . ILE C 1 224 ? 10.235 -27.941 36.625 1.00 33.98 247 ILE C C 1
ATOM 6066 O O . ILE C 1 224 ? 10.172 -27.511 35.478 1.00 36.12 247 ILE C O 1
ATOM 6071 N N . THR C 1 225 ? 10.500 -27.160 37.669 1.00 34.88 248 THR C N 1
ATOM 6072 C CA . THR C 1 225 ? 10.966 -25.782 37.491 1.00 37.81 248 THR C CA 1
ATOM 6073 C C . THR C 1 225 ? 12.152 -25.497 38.440 1.00 37.50 248 THR C C 1
ATOM 6074 O O . THR C 1 225 ? 12.273 -26.106 39.509 1.00 32.47 248 THR C O 1
ATOM 6078 N N . ASN C 1 226 ? 13.032 -24.573 38.075 1.00 40.01 249 ASN C N 1
ATOM 6079 C CA . ASN C 1 226 ? 14.183 -24.374 38.945 1.00 38.97 249 ASN C CA 1
ATOM 6080 C C . ASN C 1 226 ? 13.921 -23.349 40.022 1.00 35.97 249 ASN C C 1
ATOM 6081 O O . ASN C 1 226 ? 14.770 -23.160 40.891 1.00 41.94 249 ASN C O 1
ATOM 6086 N N . HIS C 1 227 ? 12.738 -22.745 40.038 1.00 34.61 250 HIS C N 1
ATOM 6087 C CA A HIS C 1 227 ? 12.459 -21.703 41.021 0.50 33.87 250 HIS C CA 1
ATOM 6088 C CA B HIS C 1 227 ? 12.468 -21.709 41.017 0.50 33.88 250 HIS C CA 1
ATOM 6089 C C . HIS C 1 227 ? 11.831 -22.245 42.307 1.00 34.04 250 HIS C C 1
ATOM 6090 O O . HIS C 1 227 ? 12.007 -21.660 43.376 1.00 39.96 250 HIS C O 1
ATOM 6103 N N . ARG C 1 228 ? 11.124 -23.367 42.222 1.00 31.78 251 ARG C N 1
ATOM 6104 C CA . ARG C 1 228 ? 10.580 -24.014 43.418 1.00 30.84 251 ARG C CA 1
ATOM 6105 C C . ARG C 1 228 ? 11.503 -25.128 43.919 1.00 37.37 251 ARG C C 1
ATOM 6106 O O . ARG C 1 228 ? 11.744 -26.104 43.209 1.00 37.44 251 ARG C O 1
ATOM 6114 N N . ALA C 1 229 ? 11.990 -25.011 45.150 1.00 32.21 252 ALA C N 1
ATOM 6115 C CA . ALA C 1 229 ? 12.869 -26.047 45.701 1.00 37.66 252 ALA C CA 1
ATOM 6116 C C . ALA C 1 229 ? 12.141 -27.392 45.810 1.00 41.83 252 ALA C C 1
ATOM 6117 O O . ALA C 1 229 ? 12.722 -28.467 45.580 1.00 35.06 252 ALA C O 1
ATOM 6119 N N . ASP C 1 230 ? 10.869 -27.304 46.192 1.00 30.39 253 ASP C N 1
ATOM 6120 C CA . ASP C 1 230 ? 10.130 -28.451 46.676 1.00 27.69 253 ASP C CA 1
ATOM 6121 C C . ASP C 1 230 ? 8.636 -28.326 46.360 1.00 32.96 253 ASP C C 1
ATOM 6122 O O . ASP C 1 230 ? 8.092 -27.224 46.284 1.00 26.76 253 ASP C O 1
ATOM 6127 N N . ARG C 1 231 ? 8.007 -29.468 46.133 1.00 30.68 254 ARG C N 1
ATOM 6128 C CA . ARG C 1 231 ? 6.579 -29.591 45.902 1.00 25.13 254 ARG C CA 1
ATOM 6129 C C . ARG C 1 231 ? 6.162 -30.672 46.836 1.00 30.23 254 ARG C C 1
ATOM 6130 O O . ARG C 1 231 ? 7.020 -31.409 47.334 1.00 28.64 254 ARG C O 1
ATOM 6138 N N . GLU C 1 232 ? 4.868 -30.736 47.114 1.00 24.22 255 GLU C N 1
ATOM 6139 C CA . GLU C 1 232 ? 4.327 -31.774 47.940 1.00 21.75 255 GLU C CA 1
ATOM 6140 C C . GLU C 1 232 ? 3.026 -32.233 47.286 1.00 28.48 255 GLU C C 1
ATOM 6141 O O . GLU C 1 232 ? 2.420 -31.472 46.522 1.00 30.03 255 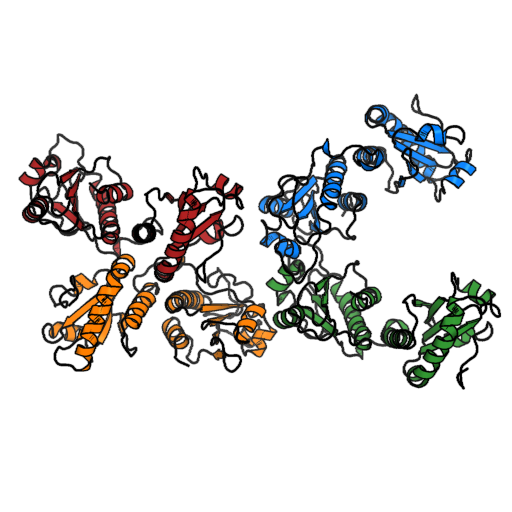GLU C O 1
ATOM 6147 N N . PRO C 1 233 ? 2.585 -33.466 47.571 1.00 30.37 256 PRO C N 1
ATOM 6148 C CA . PRO C 1 233 ? 1.336 -33.902 46.942 1.00 27.06 256 PRO C CA 1
ATOM 6149 C C . PRO C 1 233 ? 0.134 -33.148 47.487 1.00 21.70 256 PRO C C 1
ATOM 6150 O O . PRO C 1 233 ? 0.098 -32.767 48.654 1.00 23.19 256 PRO C O 1
ATOM 6154 N N . LYS C 1 234 ? -0.862 -32.955 46.641 1.00 25.00 257 LYS C N 1
ATOM 6155 C CA . LYS C 1 234 ? -2.073 -32.273 47.055 1.00 19.11 257 LYS C CA 1
ATOM 6156 C C . LYS C 1 234 ? -3.251 -33.203 47.215 1.00 21.40 257 LYS C C 1
ATOM 6157 O O . LYS C 1 234 ? -3.367 -34.224 46.534 1.00 20.22 257 LYS C O 1
ATOM 6163 N N . VAL C 1 235 ? -4.176 -32.781 48.070 1.00 22.61 258 VAL C N 1
ATOM 6164 C CA . VAL C 1 235 ? -5.344 -33.568 48.383 1.00 18.44 258 VAL C CA 1
ATOM 6165 C C . VAL C 1 235 ? -6.645 -32.771 48.183 1.00 25.24 258 VAL C C 1
ATOM 6166 O O . VAL C 1 235 ? -6.755 -31.617 48.595 1.00 18.17 258 VAL C O 1
ATOM 6170 N N . ALA C 1 236 ? -7.634 -33.388 47.545 1.00 23.79 259 ALA C N 1
ATOM 6171 C CA . ALA C 1 236 ? -8.924 -32.726 47.405 1.00 25.27 259 ALA C CA 1
ATOM 6172 C C . ALA C 1 236 ? -10.081 -33.697 47.609 1.00 22.01 259 ALA C C 1
ATOM 6173 O O . ALA C 1 236 ? -9.962 -34.896 47.331 1.00 19.30 259 ALA C O 1
ATOM 6175 N N . LEU C 1 237 ? -11.185 -33.162 48.129 1.00 21.95 260 LEU C N 1
ATOM 6176 C CA . LEU C 1 237 ? -12.403 -33.929 48.343 1.00 23.64 260 LEU C CA 1
ATOM 6177 C C . LEU C 1 237 ? -13.476 -33.651 47.291 1.00 26.62 260 LEU C C 1
ATOM 6178 O O . LEU C 1 237 ? -13.814 -32.499 47.040 1.00 24.58 260 LEU C O 1
ATOM 6183 N N . VAL C 1 238 ? -14.051 -34.716 46.727 1.00 25.45 261 VAL C N 1
ATOM 6184 C CA . VAL C 1 238 ? -15.168 -34.597 45.797 1.00 20.77 261 VAL C CA 1
ATOM 6185 C C . VAL C 1 238 ? -16.459 -35.011 46.482 1.00 25.32 261 VAL C C 1
ATOM 6186 O O . VAL C 1 238 ? -16.551 -36.124 47.004 1.00 22.82 261 VAL C O 1
ATOM 6190 N N . LEU C 1 239 ? -17.461 -34.137 46.504 1.00 24.22 262 LEU C N 1
ATOM 6191 C CA . LEU C 1 239 ? -18.719 -34.532 47.121 1.00 21.23 262 LEU C CA 1
ATOM 6192 C C . LEU C 1 239 ? -19.561 -35.402 46.167 1.00 16.15 262 LEU C C 1
ATOM 6193 O O . LEU C 1 239 ? -19.545 -35.226 44.954 1.00 14.74 262 LEU C O 1
ATOM 6198 N N . PRO C 1 240 ? -20.238 -36.407 46.712 1.00 16.36 263 PRO C N 1
ATOM 6199 C CA . PRO C 1 240 ? -20.990 -37.271 45.782 1.00 22.73 263 PRO C CA 1
ATOM 6200 C C . PRO C 1 240 ? -22.296 -36.624 45.230 1.00 21.90 263 PRO C C 1
ATOM 6201 O O . PRO C 1 240 ? -22.955 -35.852 45.912 1.00 19.47 263 PRO C O 1
ATOM 6205 N N . ASN C 1 241 ? -22.614 -36.928 43.978 1.00 19.63 264 ASN C N 1
ATOM 6206 C CA . ASN C 1 241 ? -23.890 -36.578 43.383 1.00 27.81 264 ASN C CA 1
ATOM 6207 C C . ASN C 1 241 ? -24.258 -35.068 43.368 1.00 29.24 264 ASN C C 1
ATOM 6208 O O . ASN C 1 241 ? -25.431 -34.742 43.314 1.00 23.29 264 ASN C O 1
ATOM 6213 N N . LYS C 1 242 ? -23.255 -34.184 43.429 1.00 25.88 265 LYS C N 1
ATOM 6214 C CA . LYS C 1 242 ? -23.430 -32.734 43.281 1.00 20.32 265 LYS C CA 1
ATOM 6215 C C . LYS C 1 242 ? -22.761 -32.319 41.987 1.00 24.95 265 LYS C C 1
ATOM 6216 O O . LYS C 1 242 ? -21.696 -32.844 41.659 1.00 28.72 265 LYS C O 1
ATOM 6222 N N . THR C 1 243 ? -23.359 -31.397 41.243 1.00 20.87 266 THR C N 1
ATOM 6223 C CA . THR C 1 243 ? -22.775 -30.972 39.961 1.00 28.45 266 THR C CA 1
ATOM 6224 C C . THR C 1 243 ? -21.946 -29.682 40.057 1.00 26.37 266 THR C C 1
ATOM 6225 O O . THR C 1 243 ? -21.368 -29.233 39.077 1.00 26.79 266 THR C O 1
ATOM 6229 N N . SER C 1 244 ? -21.953 -29.073 41.233 1.00 26.00 267 SER C N 1
ATOM 6230 C CA . SER C 1 244 ? -21.327 -27.791 41.458 1.00 33.22 267 SER C CA 1
ATOM 6231 C C . SER C 1 244 ? -20.903 -27.718 42.895 1.00 33.29 267 SER C C 1
ATOM 6232 O O . SER C 1 244 ? -21.498 -28.389 43.743 1.00 25.88 267 SER C O 1
ATOM 6235 N N . ASN C 1 245 ? -19.899 -26.881 43.160 1.00 30.67 268 ASN C N 1
ATOM 6236 C CA . ASN C 1 245 ? -19.356 -26.718 44.503 1.00 35.76 268 ASN C CA 1
ATOM 6237 C C . ASN C 1 245 ? -19.146 -28.074 45.165 1.00 31.57 268 ASN C C 1
ATOM 6238 O O . ASN C 1 245 ? -19.540 -28.298 46.310 1.00 26.68 268 ASN C O 1
ATOM 6243 N N . ASN C 1 246 ? -18.523 -28.980 44.424 1.00 28.61 269 ASN C N 1
ATOM 6244 C CA . ASN C 1 246 ? -18.357 -30.334 44.896 1.00 31.51 269 ASN C CA 1
ATOM 6245 C C . ASN C 1 246 ? -16.873 -30.660 45.134 1.00 28.18 269 ASN C C 1
ATOM 6246 O O . ASN C 1 246 ? -16.530 -31.797 45.471 1.00 27.67 269 ASN C O 1
ATOM 6251 N N . LEU C 1 247 ? -16.004 -29.668 44.944 1.00 26.60 270 LEU C N 1
ATOM 6252 C CA . LEU C 1 247 ? -14.555 -29.888 45.084 1.00 32.65 270 LEU C CA 1
ATOM 6253 C C . LEU C 1 247 ? -13.940 -28.979 46.130 1.00 26.86 270 LEU C C 1
ATOM 6254 O O . LEU C 1 247 ? -13.893 -27.785 45.966 1.00 24.58 270 LEU C O 1
ATOM 6259 N N . PHE C 1 248 ? -13.415 -29.589 47.177 1.00 25.93 271 PHE C N 1
ATOM 6260 C CA . PHE C 1 248 ? -12.865 -28.875 48.307 1.00 32.09 271 PHE C CA 1
ATOM 6261 C C . PHE C 1 248 ? -11.433 -29.346 48.640 1.00 29.53 271 PHE C C 1
ATOM 6262 O O . PHE C 1 248 ? -11.226 -30.512 48.997 1.00 21.02 271 PHE C O 1
ATOM 6270 N N . ASP C 1 249 ? -10.460 -28.445 48.505 1.00 25.55 272 ASP C N 1
ATOM 6271 C CA . ASP C 1 249 ? -9.065 -28.743 48.878 1.00 26.42 272 ASP C CA 1
ATOM 6272 C C . ASP C 1 249 ? -8.895 -29.021 50.370 1.00 27.09 272 ASP C C 1
ATOM 6273 O O . ASP C 1 249 ? -9.555 -28.385 51.198 1.00 31.56 272 ASP C O 1
ATOM 6278 N N . TYR C 1 250 ? -8.014 -29.963 50.711 1.00 24.54 273 TYR C N 1
ATOM 6279 C CA . TYR C 1 250 ? -7.619 -30.166 52.101 1.00 26.02 273 TYR C CA 1
ATOM 6280 C C . TYR C 1 250 ? -7.023 -28.856 52.657 1.00 31.81 273 TYR C C 1
ATOM 6281 O O . TYR C 1 250 ? -6.030 -28.340 52.135 1.00 27.71 273 TYR C O 1
ATOM 6290 N N . PRO C 1 251 ? -7.644 -28.319 53.718 1.00 31.21 274 PRO C N 1
ATOM 6291 C CA . PRO C 1 251 ? -7.373 -26.965 54.203 1.00 32.87 274 PRO C CA 1
ATOM 6292 C C . PRO C 1 251 ? -6.131 -26.856 55.064 1.00 34.79 274 PRO C C 1
ATOM 6293 O O . PRO C 1 251 ? -5.425 -25.881 54.961 1.00 39.52 274 PRO C O 1
ATOM 6297 N N . ASN C 1 252 ? -5.832 -27.868 55.858 1.00 38.55 275 ASN C N 1
ATOM 6298 C CA . ASN C 1 252 ? -4.726 -27.733 56.793 1.00 40.90 275 ASN C CA 1
ATOM 6299 C C . ASN C 1 252 ? -3.355 -28.005 56.153 1.00 41.70 275 ASN C C 1
ATOM 6300 O O . ASN C 1 252 ? -3.251 -28.311 54.962 1.00 41.90 275 ASN C O 1
ATOM 6305 N N . GLY C 1 253 ? -2.297 -27.906 56.942 1.00 35.03 276 GLY C N 1
ATOM 6306 C CA . GLY C 1 253 ? -0.980 -28.042 56.368 1.00 38.23 276 GLY C CA 1
ATOM 6307 C C . GLY C 1 253 ? -0.668 -29.504 56.138 1.00 38.43 276 GLY C C 1
ATOM 6308 O O . GLY C 1 253 ? -1.478 -30.378 56.452 1.00 34.45 276 GLY C O 1
ATOM 6309 N N . TYR C 1 254 ? 0.507 -29.770 55.580 1.00 37.14 277 TYR C N 1
ATOM 6310 C CA . TYR C 1 254 ? 0.978 -31.134 55.425 1.00 32.83 277 TYR C CA 1
ATOM 6311 C C . TYR C 1 254 ? 1.028 -31.850 56.771 1.00 34.17 277 TYR C C 1
ATOM 6312 O O . TYR C 1 254 ? 1.360 -31.236 57.775 1.00 36.48 277 TYR C O 1
ATOM 6321 N N . SER C 1 255 ? 0.693 -33.140 56.796 1.00 34.37 278 SER C N 1
ATOM 6322 C CA . SER C 1 255 ? 0.936 -33.962 57.988 1.00 29.89 278 SER C CA 1
ATOM 6323 C C . SER C 1 255 ? 1.348 -35.375 57.578 1.00 33.36 278 SER C C 1
ATOM 6324 O O . SER C 1 255 ? 0.949 -35.867 56.519 1.00 31.47 278 SER C O 1
ATOM 6327 N N . ALA C 1 256 ? 2.177 -36.025 58.387 1.00 36.96 279 ALA C N 1
ATOM 6328 C CA . ALA C 1 256 ? 2.473 -37.432 58.139 1.00 34.59 279 ALA C CA 1
ATOM 6329 C C . ALA C 1 256 ? 1.392 -38.321 58.744 1.00 40.52 279 ALA C C 1
ATOM 6330 O O . ALA C 1 256 ? 1.304 -39.515 58.425 1.00 37.17 279 ALA C O 1
ATOM 6332 N N . LYS C 1 257 ? 0.564 -37.724 59.601 1.00 32.74 280 LYS C N 1
ATOM 6333 C CA . LYS C 1 257 ? -0.539 -38.434 60.237 1.00 34.64 280 LYS C CA 1
ATOM 6334 C C . LYS C 1 257 ? -1.742 -38.449 59.321 1.00 35.19 280 LYS C C 1
ATOM 6335 O O . LYS C 1 257 ? -1.993 -37.495 58.576 1.00 34.13 280 LYS C O 1
ATOM 6341 N N . SER C 1 258 ? -2.467 -39.555 59.353 1.00 26.92 281 SER C N 1
ATOM 6342 C CA . SER C 1 258 ? -3.575 -39.714 58.445 1.00 28.60 281 SER C CA 1
ATOM 6343 C C . SER C 1 258 ? -4.797 -38.964 58.933 1.00 29.93 281 SER C C 1
ATOM 6344 O O . SER C 1 258 ? -5.677 -38.672 58.138 1.00 30.13 281 SER C O 1
ATOM 6347 N N . ASP C 1 259 ? -4.830 -38.626 60.223 1.00 26.65 282 ASP C N 1
ATOM 6348 C CA . ASP C 1 259 ? -6.073 -38.256 60.878 1.00 27.38 282 ASP C CA 1
ATOM 6349 C C . ASP C 1 259 ? -6.777 -37.001 60.309 1.00 33.57 282 ASP C C 1
ATOM 6350 O O . ASP C 1 259 ? -7.975 -37.044 60.042 1.00 36.66 282 ASP C O 1
ATOM 6355 N N . GLY C 1 260 ? -6.064 -35.899 60.119 1.00 27.81 283 GLY C N 1
ATOM 6356 C CA . GLY C 1 260 ? -6.711 -34.716 59.581 1.00 26.29 283 GLY C CA 1
ATOM 6357 C C . GLY C 1 260 ? -7.344 -35.014 58.236 1.00 28.79 283 GLY C C 1
ATOM 6358 O O . GLY C 1 260 ? -8.496 -34.669 57.975 1.00 32.55 283 GLY C O 1
ATOM 6359 N N . TYR C 1 261 ? -6.608 -35.718 57.396 1.00 23.36 284 TYR C N 1
ATOM 6360 C CA . TYR C 1 261 ? -7.110 -36.050 56.081 1.00 29.62 284 TYR C CA 1
ATOM 6361 C C . TYR C 1 261 ? -8.341 -36.944 56.170 1.00 27.12 284 TYR C C 1
ATOM 6362 O O . TYR C 1 261 ? -9.308 -36.742 55.414 1.00 22.30 284 TYR C O 1
ATOM 6371 N N . VAL C 1 262 ? -8.316 -37.898 57.103 1.00 27.45 285 VAL C N 1
ATOM 6372 C CA . VAL C 1 262 ? -9.448 -38.806 57.299 1.00 26.16 285 VAL C CA 1
ATOM 6373 C C . VAL C 1 262 ? -10.643 -37.991 57.766 1.00 29.25 285 VAL C C 1
ATOM 6374 O O . VAL C 1 262 ? -11.717 -38.092 57.179 1.00 29.54 285 VAL C O 1
ATOM 6378 N N . ASP C 1 263 ? -10.455 -37.144 58.786 1.00 25.97 286 ASP C N 1
ATOM 6379 C CA . ASP C 1 263 ? -11.573 -36.355 59.310 1.00 31.16 286 ASP C CA 1
ATOM 6380 C C . ASP C 1 263 ? -12.165 -35.317 58.331 1.00 30.73 286 ASP C C 1
ATOM 6381 O O . ASP C 1 263 ? -13.370 -35.091 58.312 1.00 35.72 286 ASP C O 1
ATOM 6386 N N . PHE C 1 264 ? -11.320 -34.703 57.517 1.00 28.84 287 PHE C N 1
ATOM 6387 C CA . PHE C 1 264 ? -11.778 -33.752 56.516 1.00 29.37 287 PHE C CA 1
ATOM 6388 C C . PHE C 1 264 ? -12.663 -34.477 55.504 1.00 30.85 287 PHE C C 1
ATOM 6389 O O . PHE C 1 264 ? -13.723 -33.976 55.110 1.00 37.58 287 PHE C O 1
ATOM 6397 N N . ALA C 1 265 ? -12.232 -35.663 55.092 1.00 25.54 288 ALA C N 1
ATOM 6398 C CA . ALA C 1 265 ? -13.004 -36.440 54.129 1.00 31.03 288 ALA C CA 1
ATOM 6399 C C . ALA C 1 265 ? -14.344 -36.901 54.694 1.00 33.34 288 ALA C C 1
ATOM 6400 O O . ALA C 1 265 ? -15.267 -37.149 53.928 1.00 34.57 288 ALA C O 1
ATOM 6402 N N . ARG C 1 266 ? -14.467 -36.967 56.022 1.00 34.62 289 ARG C N 1
ATOM 6403 C CA . ARG C 1 266 ? -15.684 -37.482 56.637 1.00 35.61 289 ARG C CA 1
ATOM 6404 C C . ARG C 1 266 ? -16.675 -36.449 57.187 1.00 42.49 289 ARG C C 1
ATOM 6405 O O . ARG C 1 266 ? -17.824 -36.791 57.464 1.00 46.40 289 ARG C O 1
ATOM 6413 N N . ARG C 1 267 ? -16.260 -35.199 57.332 1.00 41.44 290 ARG C N 1
ATOM 6414 C CA . ARG C 1 267 ? -17.141 -34.196 57.922 1.00 53.69 290 ARG C CA 1
ATOM 6415 C C . ARG C 1 267 ? -18.258 -33.737 56.982 1.00 64.28 290 ARG C C 1
ATOM 6416 O O . ARG C 1 267 ? -18.136 -33.808 55.748 1.00 61.02 290 ARG C O 1
ATOM 6424 N N . THR C 1 268 ? -19.369 -33.325 57.595 1.00 68.51 291 THR C N 1
ATOM 6425 C CA . THR C 1 268 ? -20.580 -32.896 56.879 1.00 73.91 291 THR C CA 1
ATOM 6426 C C . THR C 1 268 ? -20.432 -31.565 56.119 1.00 75.02 291 THR C C 1
ATOM 6427 O O . THR C 1 268 ? -20.029 -30.543 56.684 1.00 74.94 291 THR C O 1
ATOM 6431 N N . PHE C 1 269 ? -20.768 -31.600 54.828 1.00 72.43 292 PHE C N 1
ATOM 6432 C CA . PHE C 1 269 ? -20.764 -30.416 53.962 1.00 73.80 292 PHE C CA 1
ATOM 6433 C C . PHE C 1 269 ? -22.179 -30.052 53.489 1.00 82.21 292 PHE C C 1
ATOM 6434 O O . PHE C 1 269 ? -22.711 -30.651 52.548 1.00 74.12 292 PHE C O 1
ATOM 6442 N N . PRO D 1 6 ? -26.547 -14.780 18.092 1.00 64.84 29 PRO D N 1
ATOM 6443 C CA . PRO D 1 6 ? -25.138 -14.922 17.720 1.00 63.73 29 PRO D CA 1
ATOM 6444 C C . PRO D 1 6 ? -24.861 -16.241 17.018 1.00 68.05 29 PRO D C 1
ATOM 6445 O O . PRO D 1 6 ? -25.335 -17.273 17.488 1.00 74.70 29 PRO D O 1
ATOM 6449 N N . PRO D 1 7 ? -24.105 -16.209 15.906 1.00 64.22 30 PRO D N 1
ATOM 6450 C CA . PRO D 1 7 ? -23.715 -17.406 15.154 1.00 65.49 30 PRO D CA 1
ATOM 6451 C C . PRO D 1 7 ? -22.940 -18.397 16.005 1.00 63.74 30 PRO D C 1
ATOM 6452 O O . PRO D 1 7 ? -22.353 -18.030 17.018 1.00 64.67 30 PRO D O 1
ATOM 6456 N N . GLU D 1 8 ? -22.918 -19.643 15.561 1.00 68.11 31 GLU D N 1
ATOM 6457 C CA . GLU D 1 8 ? -22.519 -20.749 16.417 1.00 71.68 31 GLU D CA 1
ATOM 6458 C C . GLU D 1 8 ? -21.058 -20.695 16.862 1.00 74.33 31 GLU D C 1
ATOM 6459 O O . GLU D 1 8 ? -20.782 -20.626 18.062 1.00 77.40 31 GLU D O 1
ATOM 6465 N N . GLY D 1 9 ? -20.124 -20.701 15.915 1.00 67.08 32 GLY D N 1
ATOM 6466 C CA . GLY D 1 9 ? -18.716 -20.763 16.276 1.00 62.85 32 GLY D CA 1
ATOM 6467 C C . GLY D 1 9 ? -18.056 -19.435 16.598 1.00 61.16 32 GLY D C 1
ATOM 6468 O O . GLY D 1 9 ? -16.833 -19.371 16.741 1.00 68.13 32 GLY D O 1
ATOM 6469 N N . PHE D 1 10 ? -18.860 -18.381 16.711 1.00 60.36 33 PHE D N 1
ATOM 6470 C CA . PHE D 1 10 ? -18.350 -17.016 16.821 1.00 54.88 33 PHE D CA 1
ATOM 6471 C C . PHE D 1 10 ? -17.376 -16.804 17.966 1.00 50.77 33 PHE D C 1
ATOM 6472 O O . PHE D 1 10 ? -17.739 -16.936 19.128 1.00 54.31 33 PHE D O 1
ATOM 6480 N N . PRO D 1 11 ? -16.137 -16.436 17.632 1.00 48.99 34 PRO D N 1
ATOM 6481 C CA . PRO D 1 11 ? -15.091 -16.235 18.641 1.00 57.85 34 PRO D CA 1
ATOM 6482 C C . PRO D 1 11 ? -15.371 -15.049 19.566 1.00 57.25 34 PRO D C 1
ATOM 6483 O O . PRO D 1 11 ? -16.102 -14.112 19.210 1.00 54.10 34 PRO D O 1
ATOM 6487 N N . GLU D 1 12 ? -14.829 -15.144 20.775 1.00 55.55 35 GLU D N 1
ATOM 6488 C CA . GLU D 1 12 ? -14.913 -14.094 21.773 1.00 52.75 35 GLU D CA 1
ATOM 6489 C C . GLU D 1 12 ? -13.864 -13.047 21.425 1.00 50.34 35 GLU D C 1
ATOM 6490 O O . GLU D 1 12 ? -12.941 -13.340 20.671 1.00 53.11 35 GLU D O 1
ATOM 6496 N N . PRO D 1 13 ? -13.996 -11.823 21.960 1.00 56.33 36 PRO D N 1
ATOM 6497 C CA . PRO D 1 13 ? -12.968 -10.811 21.675 1.00 51.75 36 PRO D CA 1
ATOM 6498 C C . PRO D 1 13 ? -11.559 -11.234 22.058 1.00 54.45 36 PRO D C 1
ATOM 6499 O O . PRO D 1 13 ? -11.362 -12.005 22.994 1.00 63.93 36 PRO D O 1
ATOM 6503 N N . LEU D 1 14 ? -10.575 -10.723 21.333 1.00 53.15 37 LEU D N 1
ATOM 6504 C CA . LEU D 1 14 ? -9.198 -10.935 21.719 1.00 51.33 37 LEU D CA 1
ATOM 6505 C C . LEU D 1 14 ? -8.967 -10.083 22.956 1.00 52.72 37 LEU D C 1
ATOM 6506 O O . LEU D 1 14 ? -9.692 -9.111 23.173 1.00 51.80 37 LEU D O 1
ATOM 6511 N N . ASN D 1 15 ? -8.041 -10.522 23.811 1.00 46.29 38 ASN D N 1
ATOM 6512 C CA . ASN D 1 15 ? -7.698 -9.824 25.040 1.00 43.15 38 ASN D CA 1
ATOM 6513 C C . ASN D 1 15 ? -6.165 -9.829 25.196 1.00 45.38 38 ASN D C 1
ATOM 6514 O O . ASN D 1 15 ? -5.472 -10.466 24.390 1.00 37.66 38 ASN D O 1
ATOM 6519 N N . PRO D 1 16 ? -5.629 -9.134 26.224 1.00 45.67 39 PRO D N 1
ATOM 6520 C CA . PRO D 1 16 ? -4.158 -9.059 26.359 1.00 40.95 39 PRO D CA 1
ATOM 6521 C C . PRO D 1 16 ? -3.425 -10.396 26.506 1.00 39.61 39 PRO D C 1
ATOM 6522 O O . PRO D 1 16 ? -2.212 -10.443 26.300 1.00 43.69 39 PRO D O 1
ATOM 6526 N N . THR D 1 17 ? -4.126 -11.470 26.837 1.00 35.23 40 THR D N 1
ATOM 6527 C CA . THR D 1 17 ? -3.446 -12.757 26.980 1.00 35.13 40 THR D CA 1
ATOM 6528 C C . THR D 1 17 ? -3.302 -13.562 25.682 1.00 36.71 40 THR D C 1
ATOM 6529 O O . THR D 1 17 ? -2.455 -14.451 25.602 1.00 43.75 40 THR D O 1
ATOM 6533 N N . ASN D 1 18 ? -4.143 -13.292 24.686 1.00 42.62 41 ASN D N 1
ATOM 6534 C CA . ASN D 1 18 ? -4.085 -14.052 23.439 1.00 41.40 41 ASN D CA 1
ATOM 6535 C C . ASN D 1 18 ? -3.746 -13.176 22.233 1.00 40.55 41 ASN D C 1
ATOM 6536 O O . ASN D 1 18 ? -3.380 -13.682 21.183 1.00 41.91 41 ASN D O 1
ATOM 6541 N N . PHE D 1 19 ? -3.856 -11.863 22.391 1.00 44.42 42 PHE D N 1
ATOM 6542 C CA . PHE D 1 19 ? -3.789 -10.944 21.263 1.00 39.70 42 PHE D CA 1
ATOM 6543 C C . PHE D 1 19 ? -2.533 -11.130 20.425 1.00 38.99 42 PHE D C 1
ATOM 6544 O O . PHE D 1 19 ? -2.605 -11.409 19.223 1.00 39.17 42 PHE D O 1
ATOM 6552 N N . LYS D 1 20 ? -1.374 -11.011 21.041 1.00 39.33 43 LYS D N 1
ATOM 6553 C CA . LYS D 1 20 ? -0.168 -11.050 20.249 1.00 34.05 43 LYS D CA 1
ATOM 6554 C C . LYS D 1 20 ? 0.061 -12.489 19.737 1.00 36.74 43 LYS D C 1
ATOM 6555 O O . LYS D 1 20 ? 0.677 -12.667 18.687 1.00 37.81 43 LYS D O 1
ATOM 6561 N N . GLU D 1 21 ? -0.513 -13.498 20.404 1.00 38.40 44 GLU D N 1
ATOM 6562 C CA . GLU D 1 21 ? -0.359 -14.901 19.968 1.00 40.19 44 GLU D CA 1
ATOM 6563 C C . GLU D 1 21 ? -1.220 -15.232 18.752 1.00 40.21 44 GLU D C 1
ATOM 6564 O O . GLU D 1 21 ? -0.787 -15.919 17.815 1.00 31.60 44 GLU D O 1
ATOM 6570 N N . GLU D 1 22 ? -2.424 -14.670 18.749 1.00 40.60 45 GLU D N 1
ATOM 6571 C CA . GLU D 1 22 ? -3.361 -14.836 17.651 1.00 33.62 45 GLU D CA 1
ATOM 6572 C C . GLU D 1 22 ? -2.823 -14.126 16.407 1.00 32.80 45 GLU D C 1
ATOM 6573 O O . GLU D 1 22 ? -2.938 -14.616 15.298 1.00 31.61 45 GLU D O 1
ATOM 6579 N N . LEU D 1 23 ? -2.214 -12.967 16.582 1.00 32.48 46 LEU D N 1
ATOM 6580 C CA . LEU D 1 23 ? -1.752 -12.246 15.405 1.00 35.44 46 LEU D CA 1
ATOM 6581 C C . LEU D 1 23 ? -0.404 -12.758 14.846 1.00 37.00 46 LEU D C 1
ATOM 6582 O O . LEU D 1 23 ? 0.043 -12.295 13.790 1.00 31.66 46 LEU D O 1
ATOM 6587 N N . SER D 1 24 ? 0.226 -13.723 15.521 1.00 30.42 47 SER D N 1
ATOM 6588 C CA . SER D 1 24 ? 1.550 -14.215 15.082 1.00 37.91 47 SER D CA 1
ATOM 6589 C C . SER D 1 24 ? 1.479 -15.025 13.768 1.00 42.65 47 SER D C 1
ATOM 6590 O O . SER D 1 24 ? 2.507 -15.425 13.212 1.00 35.24 47 SER D O 1
ATOM 6593 N N . LYS D 1 25 ? 0.262 -15.284 13.292 1.00 37.55 48 LYS D N 1
ATOM 6594 C CA . LYS D 1 25 ? 0.060 -15.959 12.012 1.00 39.08 48 LYS D CA 1
ATOM 6595 C C . LYS D 1 25 ? -1.032 -15.287 11.168 1.00 35.00 48 LYS D C 1
ATOM 6596 O O . LYS D 1 25 ? -2.052 -14.863 11.702 1.00 32.90 48 LYS D O 1
ATOM 6602 N N . GLY D 1 26 ? -0.816 -15.222 9.855 1.00 37.39 49 GLY D N 1
ATOM 6603 C CA . GLY D 1 26 ? -1.819 -14.735 8.922 1.00 32.16 49 GLY D CA 1
ATOM 6604 C C . GLY D 1 26 ? -2.251 -13.291 9.079 1.00 32.42 49 GLY D C 1
ATOM 6605 O O . GLY D 1 26 ? -1.612 -12.512 9.782 1.00 34.71 49 GLY D O 1
ATOM 6606 N N . LEU D 1 27 ? -3.345 -12.939 8.409 1.00 31.81 50 LEU D N 1
ATOM 6607 C CA . LEU D 1 27 ? -3.925 -11.595 8.492 1.00 29.58 50 LEU D CA 1
ATOM 6608 C C . LEU D 1 27 ? -5.119 -11.515 9.420 1.00 30.63 50 LEU D C 1
ATOM 6609 O O . LEU D 1 27 ? -6.023 -12.369 9.393 1.00 30.60 50 LEU D O 1
ATOM 6614 N N . HIS D 1 28 ? -5.184 -10.430 10.169 1.00 25.95 51 HIS D N 1
ATOM 6615 C CA . HIS D 1 28 ? -6.312 -10.229 11.043 1.00 29.20 51 HIS D CA 1
ATOM 6616 C C . HIS D 1 28 ? -6.934 -8.872 10.784 1.00 31.91 51 HIS D C 1
ATOM 6617 O O . HIS D 1 28 ? -6.249 -7.854 10.747 1.00 26.25 51 HIS D O 1
ATOM 6624 N N . ILE D 1 29 ? -8.249 -8.888 10.577 1.00 32.17 52 ILE D N 1
ATOM 6625 C CA . ILE D 1 29 ? -9.041 -7.674 10.440 1.00 31.17 52 ILE D CA 1
ATOM 6626 C C . ILE D 1 29 ? -9.798 -7.525 11.740 1.00 31.62 52 ILE D C 1
ATOM 6627 O O . ILE D 1 29 ? -10.675 -8.320 12.041 1.00 35.49 52 ILE D O 1
ATOM 6632 N N . ILE D 1 30 ? -9.410 -6.547 12.546 1.00 36.54 53 ILE D N 1
ATOM 6633 C CA . ILE D 1 30 ? -9.915 -6.465 13.907 1.00 36.52 53 ILE D CA 1
ATOM 6634 C C . ILE D 1 30 ? -10.833 -5.266 14.173 1.00 39.14 53 ILE D C 1
ATOM 6635 O O . ILE D 1 30 ? -10.542 -4.146 13.778 1.00 38.90 53 ILE D O 1
ATOM 6640 N N . ASP D 1 31 ? -11.950 -5.535 14.844 1.00 47.65 54 ASP D N 1
ATOM 6641 C CA . ASP D 1 31 ? -12.923 -4.525 15.249 1.00 41.39 54 ASP D CA 1
ATOM 6642 C C . ASP D 1 31 ? -12.706 -4.084 16.710 1.00 46.67 54 ASP D C 1
ATOM 6643 O O . ASP D 1 31 ? -13.200 -4.713 17.642 1.00 46.86 54 ASP D O 1
ATOM 6648 N N . PHE D 1 32 ? -11.987 -2.982 16.899 1.00 51.12 55 PHE D N 1
ATOM 6649 C CA . PHE D 1 32 ? -11.805 -2.392 18.226 1.00 50.77 55 PHE D CA 1
ATOM 6650 C C . PHE D 1 32 ? -13.041 -1.614 18.645 1.00 52.93 55 PHE D C 1
ATOM 6651 O O . PHE D 1 32 ? -13.288 -0.523 18.135 1.00 49.63 55 PHE D O 1
ATOM 6659 N N . TYR D 1 33 ? -13.814 -2.170 19.574 1.00 55.59 56 TYR D N 1
ATOM 6660 C CA . TYR D 1 33 ? -15.106 -1.586 19.923 1.00 56.09 56 TYR D CA 1
ATOM 6661 C C . TYR D 1 33 ? -15.315 -1.266 21.395 1.00 55.60 56 TYR D C 1
ATOM 6662 O O . TYR D 1 33 ? -14.565 -1.702 22.267 1.00 57.30 56 TYR D O 1
ATOM 6671 N N . SER D 1 34 ? -16.376 -0.506 21.650 1.00 61.90 57 SER D N 1
ATOM 6672 C CA . SER D 1 34 ? -16.846 -0.227 23.002 1.00 64.83 57 SER D CA 1
ATOM 6673 C C . SER D 1 34 ? -18.331 -0.544 23.099 1.00 59.99 57 SER D C 1
ATOM 6674 O O . SER D 1 34 ? -19.100 -0.192 22.210 1.00 56.61 57 SER D O 1
ATOM 6677 N N . PRO D 1 35 ? -18.733 -1.228 24.178 1.00 66.81 58 PRO D N 1
ATOM 6678 C CA . PRO D 1 35 ? -20.144 -1.578 24.402 1.00 74.47 58 PRO D CA 1
ATOM 6679 C C . PRO D 1 35 ? -21.000 -0.354 24.740 1.00 75.15 58 PRO D C 1
ATOM 6680 O O . PRO D 1 35 ? -22.225 -0.410 24.736 1.00 71.87 58 PRO D O 1
ATOM 6684 N N . TYR D 1 36 ? -20.330 0.743 25.059 1.00 75.53 59 TYR D N 1
ATOM 6685 C CA . TYR D 1 36 ? -20.971 2.019 25.333 1.00 72.36 59 TYR D CA 1
ATOM 6686 C C . TYR D 1 36 ? -20.610 2.939 24.177 1.00 73.77 59 TYR D C 1
ATOM 6687 O O . TYR D 1 36 ? -19.903 3.935 24.349 1.00 74.05 59 TYR D O 1
ATOM 6696 N N . CYS D 1 37 ? -21.066 2.557 22.989 1.00 70.15 60 CYS D N 1
ATOM 6697 C CA . CYS D 1 37 ? -20.832 3.314 21.771 1.00 70.86 60 CYS D CA 1
ATOM 6698 C C . CYS D 1 37 ? -21.928 3.012 20.761 1.00 73.72 60 CYS D C 1
ATOM 6699 O O . CYS D 1 37 ? -22.064 1.873 20.313 1.00 69.23 60 CYS D O 1
ATOM 6702 N N . PRO D 1 38 ? -22.686 4.056 20.376 1.00 75.30 61 PRO D N 1
ATOM 6703 C CA . PRO D 1 38 ? -23.828 3.980 19.463 1.00 74.63 61 PRO D CA 1
ATOM 6704 C C . PRO D 1 38 ? -23.469 3.218 18.196 1.00 77.94 61 PRO D C 1
ATOM 6705 O O . PRO D 1 38 ? -24.152 2.270 17.802 1.00 75.39 61 PRO D O 1
ATOM 6709 N N . HIS D 1 39 ? -22.378 3.642 17.573 1.00 74.39 62 HIS D N 1
ATOM 6710 C CA . HIS D 1 39 ? -21.989 3.156 16.260 1.00 77.89 62 HIS D CA 1
ATOM 6711 C C . HIS D 1 39 ? -21.511 1.696 16.293 1.00 77.72 62 HIS D C 1
ATOM 6712 O O . HIS D 1 39 ? -21.559 0.974 15.286 1.00 70.71 62 HIS D O 1
ATOM 6719 N N . CYS D 1 40 ? -21.113 1.249 17.479 1.00 74.37 63 CYS D N 1
ATOM 6720 C CA . CYS D 1 40 ? -20.428 -0.029 17.607 1.00 75.56 63 CYS D CA 1
ATOM 6721 C C . CYS D 1 40 ? -21.460 -1.115 17.857 1.00 74.42 63 CYS D C 1
ATOM 6722 O O . CYS D 1 40 ? -21.123 -2.311 17.936 1.00 72.41 63 CYS D O 1
ATOM 6725 N N . LYS D 1 41 ? -22.723 -0.699 17.931 1.00 76.78 64 LYS D N 1
ATOM 6726 C CA . LYS D 1 41 ? -23.805 -1.648 18.135 1.00 76.92 64 LYS D CA 1
ATOM 6727 C C . LYS D 1 41 ? -24.644 -1.923 16.900 1.00 67.65 64 LYS D C 1
ATOM 6728 O O . LYS D 1 41 ? -25.501 -2.804 16.937 1.00 74.71 64 LYS D O 1
ATOM 6734 N N . HIS D 1 42 ? -24.402 -1.205 15.806 1.00 70.40 65 HIS D N 1
ATOM 6735 C CA . HIS D 1 42 ? -25.027 -1.580 14.539 1.00 72.88 65 HIS D CA 1
ATOM 6736 C C . HIS D 1 42 ? -24.037 -2.351 13.719 1.00 65.71 65 HIS D C 1
ATOM 6737 O O . HIS D 1 42 ? -24.398 -2.987 12.732 1.00 66.35 65 HIS D O 1
ATOM 6744 N N . LEU D 1 43 ? -22.792 -2.328 14.182 1.00 65.94 66 LEU D N 1
ATOM 6745 C CA . LEU D 1 43 ? -21.720 -3.072 13.557 1.00 59.31 66 LEU D CA 1
ATOM 6746 C C . LEU D 1 43 ? -21.711 -4.485 14.077 1.00 57.27 66 LEU D C 1
ATOM 6747 O O . LEU D 1 43 ? -21.387 -5.409 13.336 1.00 58.90 66 LEU D O 1
ATOM 6752 N N . ALA D 1 44 ? -22.041 -4.640 15.358 1.00 58.63 67 ALA D N 1
ATOM 6753 C CA . ALA D 1 44 ? -22.007 -5.939 16.016 1.00 54.57 67 ALA D CA 1
ATOM 6754 C C . ALA D 1 44 ? -22.755 -7.019 15.207 1.00 57.25 67 ALA D C 1
ATOM 6755 O O . ALA D 1 44 ? -22.203 -8.102 14.996 1.00 59.19 67 ALA D O 1
ATOM 6757 N N . PRO D 1 45 ? -24.000 -6.741 14.745 1.00 54.39 68 PRO D N 1
ATOM 6758 C CA . PRO D 1 45 ? -24.655 -7.808 13.975 1.00 49.88 68 PRO D CA 1
ATOM 6759 C C . PRO D 1 45 ? -24.107 -7.948 12.550 1.00 51.04 68 PRO D C 1
ATOM 6760 O O . PRO D 1 45 ? -24.115 -9.048 11.992 1.00 47.17 68 PRO D O 1
ATOM 6764 N N . VAL D 1 46 ? -23.645 -6.845 11.968 1.00 51.18 69 VAL D N 1
ATOM 6765 C CA . VAL D 1 46 ? -23.018 -6.879 10.652 1.00 49.30 69 VAL D CA 1
ATOM 6766 C C . VAL D 1 46 ? -21.716 -7.666 10.773 1.00 47.77 69 VAL D C 1
ATOM 6767 O O . VAL D 1 46 ? -21.337 -8.428 9.877 1.00 48.86 69 VAL D O 1
ATOM 6771 N N . TRP D 1 47 ? -21.039 -7.485 11.903 1.00 51.64 70 TRP D N 1
ATOM 6772 C CA . TRP D 1 47 ? -19.795 -8.198 12.172 1.00 45.40 70 TRP D CA 1
ATOM 6773 C C . TRP D 1 47 ? -19.972 -9.699 12.254 1.00 44.83 70 TRP D C 1
ATOM 6774 O O . TRP D 1 47 ? -19.206 -10.446 11.670 1.00 43.21 70 TRP D O 1
ATOM 6785 N N . MET D 1 48 ? -21.004 -10.133 12.964 1.00 47.57 71 MET D N 1
ATOM 6786 C CA . MET D 1 48 ? -21.261 -11.557 13.143 1.00 54.20 71 MET D CA 1
ATOM 6787 C C . MET D 1 48 ? -21.726 -12.212 11.844 1.00 49.76 71 MET D C 1
ATOM 6788 O O . MET D 1 48 ? -21.486 -13.399 11.614 1.00 53.03 71 MET D O 1
ATOM 6793 N N . GLU D 1 49 ? -22.425 -11.442 11.022 1.00 41.98 72 GLU D N 1
ATOM 6794 C CA . GLU D 1 49 ? -22.789 -11.868 9.677 1.00 46.22 72 GLU D CA 1
ATOM 6795 C C . GLU D 1 49 ? -21.560 -12.022 8.792 1.00 45.69 72 GLU D C 1
ATOM 6796 O O . GLU D 1 49 ? -21.407 -13.026 8.086 1.00 47.65 72 GLU D O 1
ATOM 6802 N N . THR D 1 50 ? -20.669 -11.037 8.870 1.00 48.99 73 THR D N 1
ATOM 6803 C CA . THR D 1 50 ? -19.449 -11.036 8.075 1.00 46.69 73 THR D CA 1
ATOM 6804 C C . THR D 1 50 ? -18.687 -12.312 8.373 1.00 45.58 73 THR D C 1
ATOM 6805 O O . THR D 1 50 ? -18.385 -13.106 7.473 1.00 39.80 73 THR D O 1
ATOM 6809 N N . TRP D 1 51 ? -18.423 -12.510 9.658 1.00 45.41 74 TRP D N 1
ATOM 6810 C CA . TRP D 1 51 ? -17.714 -13.681 10.140 1.00 46.69 74 TRP D CA 1
ATOM 6811 C C . TRP D 1 51 ? -18.347 -14.992 9.646 1.00 46.53 74 TRP D C 1
ATOM 6812 O O . TRP D 1 51 ? -17.642 -15.886 9.183 1.00 43.83 74 TRP D O 1
ATOM 6823 N N . GLU D 1 52 ? -19.669 -15.108 9.730 1.00 47.20 75 GLU D N 1
ATOM 6824 C CA . GLU D 1 52 ? -20.306 -16.388 9.407 1.00 51.28 75 GLU D CA 1
ATOM 6825 C C . GLU D 1 52 ? -20.298 -16.723 7.910 1.00 49.39 75 GLU D C 1
ATOM 6826 O O . GLU D 1 52 ? -20.107 -17.888 7.532 1.00 49.80 75 GLU D O 1
ATOM 6832 N N . GLU D 1 53 ? -20.517 -15.719 7.064 1.00 49.99 76 GLU D N 1
ATOM 6833 C CA . GLU D 1 53 ? -20.428 -15.926 5.618 1.00 52.82 76 GLU D CA 1
ATOM 6834 C C . GLU D 1 53 ? -18.969 -16.006 5.145 1.00 48.48 76 GLU D C 1
ATOM 6835 O O . GLU D 1 53 ? -18.700 -16.501 4.049 1.00 53.87 76 GLU D O 1
ATOM 6841 N N . PHE D 1 54 ? -18.034 -15.501 5.946 1.00 44.91 77 PHE D N 1
ATOM 6842 C CA . PHE D 1 54 ? -16.630 -15.538 5.547 1.00 44.82 77 PHE D CA 1
ATOM 6843 C C . PHE D 1 54 ? -15.878 -16.778 6.038 1.00 45.73 77 PHE D C 1
ATOM 6844 O O . PHE D 1 54 ? -14.687 -16.925 5.741 1.00 43.70 77 PHE D O 1
ATOM 6852 N N . LYS D 1 55 ? -16.573 -17.670 6.752 1.00 47.54 78 LYS D N 1
ATOM 6853 C CA . LYS D 1 55 ? -15.937 -18.837 7.376 1.00 44.91 78 LYS D CA 1
ATOM 6854 C C . LYS D 1 55 ? -15.113 -19.683 6.407 1.00 41.56 78 LYS D C 1
ATOM 6855 O O . LYS D 1 55 ? -14.010 -20.107 6.735 1.00 46.68 78 LYS D O 1
ATOM 6861 N N . GLU D 1 56 ? -15.651 -19.956 5.226 1.00 43.86 79 GLU D N 1
ATOM 6862 C CA . GLU D 1 56 ? -14.951 -20.824 4.288 1.00 45.81 79 GLU D CA 1
ATOM 6863 C C . GLU D 1 56 ? -13.722 -20.132 3.685 1.00 43.66 79 GLU D C 1
ATOM 6864 O O . GLU D 1 56 ? -12.661 -20.733 3.603 1.00 49.27 79 GLU D O 1
ATOM 6870 N N . GLU D 1 57 ? -13.845 -18.875 3.276 1.00 41.51 80 GLU D N 1
ATOM 6871 C CA . GLU D 1 57 ? -12.700 -18.200 2.657 1.00 44.45 80 GLU D CA 1
ATOM 6872 C C . GLU D 1 57 ? -11.598 -17.915 3.664 1.00 40.92 80 GLU D C 1
ATOM 6873 O O . GLU D 1 57 ? -10.425 -17.909 3.310 1.00 37.22 80 GLU D O 1
ATOM 6879 N N . SER D 1 58 ? -12.001 -17.685 4.907 1.00 36.83 81 SER D N 1
ATOM 6880 C CA . SER D 1 58 ? -11.098 -17.444 6.005 1.00 37.83 81 SER D CA 1
ATOM 6881 C C . SER D 1 58 ? -9.996 -18.495 6.087 1.00 41.99 81 SER D C 1
ATOM 6882 O O . SER D 1 58 ? -8.822 -18.169 6.312 1.00 35.68 81 SER D O 1
ATOM 6885 N N . LYS D 1 59 ? -10.384 -19.744 5.847 1.00 43.48 82 LYS D N 1
ATOM 6886 C CA . LYS D 1 59 ? -9.472 -20.871 5.934 1.00 43.95 82 LYS D CA 1
ATOM 6887 C C . LYS D 1 59 ? -8.444 -20.806 4.805 1.00 40.19 82 LYS D C 1
ATOM 6888 O O . LYS D 1 59 ? -7.255 -20.880 5.043 1.00 33.68 82 LYS D O 1
ATOM 6894 N N . THR D 1 60 ? -8.923 -20.626 3.578 1.00 45.49 83 THR D N 1
ATOM 6895 C CA . THR D 1 60 ? -8.067 -20.642 2.388 1.00 41.04 83 THR D CA 1
ATOM 6896 C C . THR D 1 60 ? -7.293 -19.335 2.144 1.00 38.78 83 THR D C 1
ATOM 6897 O O . THR D 1 60 ? -6.317 -19.333 1.395 1.00 37.76 83 THR D O 1
ATOM 6901 N N . LEU D 1 61 ? -7.757 -18.222 2.708 1.00 35.52 84 LEU D N 1
ATOM 6902 C CA . LEU D 1 61 ? -7.049 -16.946 2.540 1.00 35.92 84 LEU D CA 1
ATOM 6903 C C . LEU D 1 61 ? -6.171 -16.555 3.745 1.00 37.49 84 LEU D C 1
ATOM 6904 O O . LEU D 1 61 ? -5.414 -15.579 3.668 1.00 36.12 84 LEU D O 1
ATOM 6909 N N . ASN D 1 62 ? -6.276 -17.300 4.849 1.00 39.85 85 ASN D N 1
ATOM 6910 C CA . ASN D 1 62 ? -5.466 -17.036 6.045 1.00 38.58 85 ASN D CA 1
ATOM 6911 C C . ASN D 1 62 ? -5.825 -15.665 6.560 1.00 34.32 85 ASN D C 1
ATOM 6912 O O . ASN D 1 62 ? -4.954 -14.872 6.892 1.00 28.09 85 ASN D O 1
ATOM 6917 N N . ILE D 1 63 ? -7.121 -15.375 6.583 1.00 41.15 86 ILE D N 1
ATOM 6918 C CA . ILE D 1 63 ? -7.598 -14.087 7.067 1.00 33.11 86 ILE D CA 1
ATOM 6919 C C . ILE D 1 63 ? -8.695 -14.324 8.091 1.00 39.65 86 ILE D C 1
ATOM 6920 O O . ILE D 1 63 ? -9.647 -15.075 7.839 1.00 40.15 86 ILE D O 1
ATOM 6925 N N . THR D 1 64 ? -8.560 -13.677 9.244 1.00 31.91 87 THR D N 1
ATOM 6926 C CA . THR D 1 64 ? -9.483 -13.891 10.347 1.00 35.01 87 THR D CA 1
ATOM 6927 C C . THR D 1 64 ? -10.103 -12.563 10.790 1.00 36.71 87 THR D C 1
ATOM 6928 O O . THR D 1 64 ? -9.396 -11.532 10.891 1.00 33.04 87 THR D O 1
ATOM 6932 N N . PHE D 1 65 ? -11.415 -12.571 11.028 1.00 26.41 88 PHE D N 1
ATOM 6933 C CA . PHE D 1 65 ? -12.043 -11.431 11.698 1.00 37.66 88 PHE D CA 1
ATOM 6934 C C . PHE D 1 65 ? -12.030 -11.625 13.206 1.00 33.63 88 PHE D C 1
ATOM 6935 O O . PHE D 1 65 ? -12.411 -12.677 13.709 1.00 33.08 88 PHE D O 1
ATOM 6943 N N . SER D 1 66 ? -11.515 -10.617 13.902 1.00 35.79 89 SER D N 1
ATOM 6944 C CA . SER D 1 66 ? -11.377 -10.635 15.355 1.00 39.53 89 SER D CA 1
ATOM 6945 C C . SER D 1 66 ? -11.803 -9.311 15.994 1.00 42.71 89 SER D C 1
ATOM 6946 O O . SER D 1 66 ? -12.134 -8.351 15.288 1.00 43.05 89 SER D O 1
ATOM 6949 N N . GLN D 1 67 ? -11.812 -9.276 17.329 1.00 45.54 90 GLN D N 1
ATOM 6950 C CA . GLN D 1 67 ? -12.237 -8.098 18.083 1.00 42.35 90 GLN D CA 1
ATOM 6951 C C . GLN D 1 67 ? -11.478 -7.874 19.394 1.00 45.51 90 GLN D C 1
ATOM 6952 O O . GLN D 1 67 ? -11.016 -8.818 20.019 1.00 48.56 90 GLN D O 1
ATOM 6958 N N . VAL D 1 68 ? -11.379 -6.614 19.813 1.00 48.71 91 VAL D N 1
ATOM 6959 C CA . VAL D 1 68 ? -10.933 -6.268 21.164 1.00 50.35 91 VAL D CA 1
ATOM 6960 C C . VAL D 1 68 ? -11.847 -5.193 21.773 1.00 58.15 91 VAL D C 1
ATOM 6961 O O . VAL D 1 68 ? -11.964 -4.067 21.275 1.00 49.69 91 VAL D O 1
ATOM 6965 N N . ASN D 1 69 ? -12.498 -5.593 22.860 1.00 56.89 92 ASN D N 1
ATOM 6966 C CA . ASN D 1 69 ? -13.302 -4.720 23.691 1.00 56.26 92 ASN D CA 1
ATOM 6967 C C . ASN D 1 69 ? -12.414 -3.794 24.514 1.00 58.24 92 ASN D C 1
ATOM 6968 O O . ASN D 1 69 ? -11.677 -4.249 25.396 1.00 53.47 92 ASN D O 1
ATOM 6973 N N . CYS D 1 70 ? -12.484 -2.496 24.227 1.00 62.07 93 CYS D N 1
ATOM 6974 C CA . CYS D 1 70 ? -11.567 -1.536 24.853 1.00 62.71 93 CYS D CA 1
ATOM 6975 C C . CYS D 1 70 ? -12.028 -1.099 26.236 1.00 62.22 93 CYS D C 1
ATOM 6976 O O . CYS D 1 70 ? -11.385 -0.271 26.880 1.00 59.11 93 CYS D O 1
ATOM 6979 N N . ILE D 1 71 ? -13.133 -1.674 26.696 1.00 64.79 94 ILE D N 1
ATOM 6980 C CA . ILE D 1 71 ? -13.561 -1.461 28.069 1.00 66.65 94 ILE D CA 1
ATOM 6981 C C . ILE D 1 71 ? -12.901 -2.540 28.915 1.00 62.46 94 ILE D C 1
ATOM 6982 O O . ILE D 1 71 ? -12.348 -2.253 29.978 1.00 62.65 94 ILE D O 1
ATOM 6987 N N . GLU D 1 72 ? -12.950 -3.775 28.419 1.00 60.15 95 GLU D N 1
ATOM 6988 C CA . GLU D 1 72 ? -12.346 -4.927 29.090 1.00 60.26 95 GLU D CA 1
ATOM 6989 C C . GLU D 1 72 ? -10.868 -5.116 28.752 1.00 59.60 95 GLU D C 1
ATOM 6990 O O . GLU D 1 72 ? -10.175 -5.890 29.405 1.00 63.54 95 GLU D O 1
ATOM 6996 N N . SER D 1 73 ? -10.383 -4.397 27.746 1.00 61.61 96 SER D N 1
ATOM 6997 C CA . SER D 1 73 ? -8.968 -4.440 27.391 1.00 50.54 96 SER D CA 1
ATOM 6998 C C . SER D 1 73 ? -8.490 -3.024 27.143 1.00 57.16 96 SER D C 1
ATOM 6999 O O . SER D 1 73 ? -7.918 -2.729 26.098 1.00 60.29 96 SER D O 1
ATOM 7002 N N . ALA D 1 74 ? -8.729 -2.152 28.114 1.00 60.27 97 ALA D N 1
ATOM 7003 C CA . ALA D 1 74 ? -8.451 -0.728 27.967 1.00 61.17 97 ALA D CA 1
ATOM 7004 C C . ALA D 1 74 ? -6.969 -0.413 27.735 1.00 64.21 97 ALA D C 1
ATOM 7005 O O . ALA D 1 74 ? -6.638 0.510 26.985 1.00 65.47 97 ALA D O 1
ATOM 7007 N N . ASP D 1 75 ? -6.083 -1.155 28.388 1.00 55.20 98 ASP D N 1
ATOM 7008 C CA . ASP D 1 75 ? -4.654 -0.908 28.236 1.00 58.36 98 ASP D CA 1
ATOM 7009 C C . ASP D 1 75 ? -4.071 -1.435 26.921 1.00 60.41 98 ASP D C 1
ATOM 7010 O O . ASP D 1 75 ? -3.114 -0.864 26.389 1.00 56.32 98 ASP D O 1
ATOM 7015 N N . LEU D 1 76 ? -4.676 -2.486 26.373 1.00 57.01 99 LEU D N 1
ATOM 7016 C CA . LEU D 1 76 ? -4.255 -3.011 25.077 1.00 55.53 99 LEU D CA 1
ATOM 7017 C C . LEU D 1 76 ? -4.518 -1.956 24.018 1.00 56.61 99 LEU D C 1
ATOM 7018 O O . LEU D 1 76 ? -3.628 -1.614 23.237 1.00 50.08 99 LEU D O 1
ATOM 7023 N N . CYS D 1 77 ? -5.745 -1.439 24.017 1.00 52.40 100 CYS D N 1
ATOM 7024 C CA . CYS D 1 77 ? -6.157 -0.377 23.104 1.00 56.42 100 CYS D CA 1
ATOM 7025 C C . CYS D 1 77 ? -5.323 0.904 23.262 1.00 61.06 100 CYS D C 1
ATOM 7026 O O . CYS D 1 77 ? -5.094 1.628 22.295 1.00 62.44 100 CYS D O 1
ATOM 7029 N N . GLY D 1 78 ? -4.845 1.172 24.472 1.00 58.65 101 GLY D N 1
ATOM 7030 C CA . GLY D 1 78 ? -3.950 2.296 24.674 1.00 64.00 101 GLY D CA 1
ATOM 7031 C C . GLY D 1 78 ? -2.609 2.023 24.009 1.00 62.08 101 GLY D C 1
ATOM 7032 O O . GLY D 1 78 ? -1.995 2.924 23.441 1.00 66.36 101 GLY D O 1
ATOM 7033 N N . ASP D 1 79 ? -2.155 0.774 24.098 1.00 57.64 102 ASP D N 1
ATOM 7034 C CA . ASP D 1 79 ? -0.935 0.321 23.434 1.00 56.36 102 ASP D CA 1
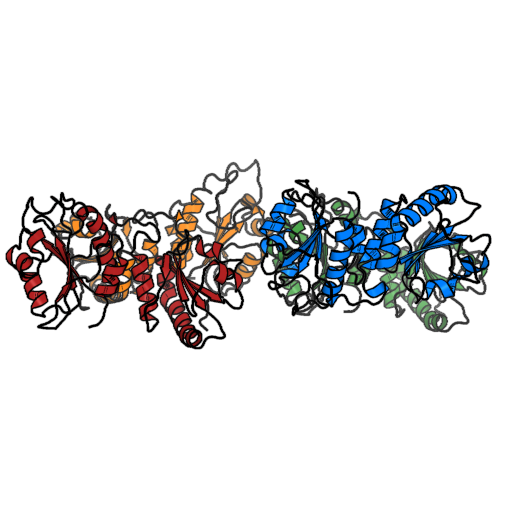ATOM 7035 C C . ASP D 1 79 ? -1.089 0.317 21.896 1.00 53.72 102 ASP D C 1
ATOM 7036 O O . ASP D 1 79 ? -0.112 0.482 21.166 1.00 48.58 102 ASP D O 1
ATOM 7041 N N . GLU D 1 80 ? -2.313 0.089 21.416 1.00 53.89 103 GLU D N 1
ATOM 7042 C CA . GLU D 1 80 ? -2.599 0.027 19.981 1.00 49.78 103 GLU D CA 1
ATOM 7043 C C . GLU D 1 80 ? -2.965 1.406 19.424 1.00 55.14 103 GLU D C 1
ATOM 7044 O O . GLU D 1 80 ? -3.183 1.564 18.218 1.00 51.90 103 GLU D O 1
ATOM 7050 N N . ASN D 1 81 ? -3.022 2.393 20.320 1.00 56.58 104 ASN D N 1
ATOM 7051 C CA . ASN D 1 81 ? -3.288 3.802 19.992 1.00 53.66 104 ASN D CA 1
ATOM 7052 C C . ASN D 1 81 ? -4.663 4.029 19.359 1.00 58.57 104 ASN D C 1
ATOM 7053 O O . ASN D 1 81 ? -4.790 4.795 18.403 1.00 62.44 104 ASN D O 1
ATOM 7058 N N . ILE D 1 82 ? -5.690 3.368 19.889 1.00 53.88 105 ILE D N 1
ATOM 7059 C CA . ILE D 1 82 ? -7.049 3.569 19.391 1.00 66.05 105 ILE D CA 1
ATOM 7060 C C . ILE D 1 82 ? -7.546 4.998 19.599 1.00 62.17 105 ILE D C 1
ATOM 7061 O O . ILE D 1 82 ? -7.530 5.514 20.711 1.00 63.30 105 ILE D O 1
ATOM 7066 N N . GLU D 1 83 ? -8.007 5.616 18.516 1.00 69.42 106 GLU D N 1
ATOM 7067 C CA . GLU D 1 83 ? -8.480 7.003 18.532 1.00 68.30 106 GLU D CA 1
ATOM 7068 C C . GLU D 1 83 ? -10.018 7.140 18.621 1.00 65.93 106 GLU D C 1
ATOM 7069 O O . GLU D 1 83 ? -10.531 7.995 19.346 1.00 61.72 106 GLU D O 1
ATOM 7075 N N . TYR D 1 84 ? -10.745 6.315 17.871 1.00 60.63 107 TYR D N 1
ATOM 7076 C CA . TYR D 1 84 ? -12.207 6.384 17.854 1.00 58.65 107 TYR D CA 1
ATOM 7077 C C . TYR D 1 84 ? -12.833 5.003 17.995 1.00 60.81 107 TYR D C 1
ATOM 7078 O O . TYR D 1 84 ? -12.138 3.990 17.951 1.00 60.03 107 TYR D O 1
ATOM 7087 N N . PHE D 1 85 ? -14.152 4.974 18.163 1.00 59.56 108 PHE D N 1
ATOM 7088 C CA . PHE D 1 85 ? -14.899 3.725 18.246 1.00 63.20 108 PHE D CA 1
ATOM 7089 C C . PHE D 1 85 ? -16.087 3.768 17.293 1.00 65.26 108 PHE D C 1
ATOM 7090 O O . PHE D 1 85 ? -16.858 4.733 17.300 1.00 71.58 108 PHE D O 1
ATOM 7098 N N . PRO D 1 86 ? -16.258 2.715 16.486 1.00 64.41 109 PRO D N 1
ATOM 7099 C CA . PRO D 1 86 ? -15.337 1.583 16.384 1.00 60.64 109 PRO D CA 1
ATOM 7100 C C . PRO D 1 86 ? -14.194 1.853 15.423 1.00 60.72 109 PRO D C 1
ATOM 7101 O O . PRO D 1 86 ? -14.291 2.746 14.580 1.00 62.50 109 PRO D O 1
ATOM 7105 N N . GLU D 1 87 ? -13.112 1.099 15.567 1.00 59.60 110 GLU D N 1
ATOM 7106 C CA . GLU D 1 87 ? -11.986 1.215 14.654 1.00 52.57 110 GLU D CA 1
ATOM 7107 C C . GLU D 1 87 ? -11.621 -0.155 14.091 1.00 52.44 110 GLU D C 1
ATOM 7108 O O . GLU D 1 87 ? -11.253 -1.074 14.829 1.00 51.29 110 GLU D O 1
ATOM 7114 N N . ILE D 1 88 ? -11.760 -0.288 12.778 1.00 46.72 111 ILE D N 1
ATOM 7115 C CA . ILE D 1 88 ? -11.491 -1.534 12.090 1.00 40.61 111 ILE D CA 1
ATOM 7116 C C . ILE D 1 88 ? -10.100 -1.520 11.465 1.00 46.55 111 ILE D C 1
ATOM 7117 O O . ILE D 1 88 ? -9.799 -0.663 10.632 1.00 45.63 111 ILE D O 1
ATOM 7122 N N . ARG D 1 89 ? -9.268 -2.490 11.851 1.00 45.35 112 ARG D N 1
ATOM 7123 C CA . ARG D 1 89 ? -7.845 -2.485 11.499 1.00 42.40 112 ARG D CA 1
ATOM 7124 C C . ARG D 1 89 ? -7.309 -3.791 10.924 1.00 43.36 112 ARG D C 1
ATOM 7125 O O . ARG D 1 89 ? -7.772 -4.884 11.286 1.00 42.61 112 ARG D O 1
ATOM 7133 N N . LEU D 1 90 ? -6.298 -3.665 10.061 1.00 40.86 113 LEU D N 1
ATOM 7134 C CA . LEU D 1 90 ? -5.623 -4.819 9.477 1.00 38.38 113 LEU D CA 1
ATOM 7135 C C . LEU D 1 90 ? -4.262 -5.056 10.122 1.00 39.19 113 LEU D C 1
ATOM 7136 O O . LEU D 1 90 ? -3.403 -4.166 10.129 1.00 44.99 113 LEU D O 1
ATOM 7141 N N . TYR D 1 91 ? -4.058 -6.260 10.645 1.00 29.44 114 TYR D N 1
ATOM 7142 C CA . TYR D 1 91 ? -2.772 -6.618 11.225 1.00 38.41 114 TYR D CA 1
ATOM 7143 C C . TYR D 1 91 ? -2.156 -7.824 10.521 1.00 38.43 114 TYR D C 1
ATOM 7144 O O . TYR D 1 91 ? -2.879 -8.712 10.064 1.00 33.52 114 TYR D O 1
ATOM 7153 N N . ASN D 1 92 ? -0.823 -7.870 10.448 1.00 35.36 115 ASN D N 1
ATOM 7154 C CA . ASN D 1 92 ? -0.137 -9.081 10.001 1.00 33.02 115 ASN D CA 1
ATOM 7155 C C . ASN D 1 92 ? 0.774 -9.493 11.170 1.00 34.76 115 ASN D C 1
ATOM 7156 O O . ASN D 1 92 ? 0.650 -8.885 12.233 1.00 37.04 115 ASN D O 1
ATOM 7161 N N . PRO D 1 93 ? 1.611 -10.555 11.031 1.00 30.79 116 PRO D N 1
ATOM 7162 C CA . PRO D 1 93 ? 2.475 -10.903 12.176 1.00 34.54 116 PRO D CA 1
ATOM 7163 C C . PRO D 1 93 ? 3.430 -9.806 12.642 1.00 40.89 116 PRO D C 1
ATOM 7164 O O . PRO D 1 93 ? 3.794 -9.758 13.821 1.00 36.64 116 PRO D O 1
ATOM 7168 N N . SER D 1 94 ? 3.835 -8.932 11.734 1.00 40.07 117 SER D N 1
ATOM 7169 C CA . SER D 1 94 ? 4.716 -7.848 12.129 1.00 38.96 117 SER D CA 1
ATOM 7170 C C . SER D 1 94 ? 3.963 -6.731 12.830 1.00 41.97 117 SER D C 1
ATOM 7171 O O . SER D 1 94 ? 4.586 -5.909 13.467 1.00 35.69 117 SER D O 1
ATOM 7174 N N . GLY D 1 95 ? 2.635 -6.693 12.713 1.00 35.65 118 GLY D N 1
ATOM 7175 C CA . GLY D 1 95 ? 1.866 -5.657 13.382 1.00 34.61 118 GLY D CA 1
ATOM 7176 C C . GLY D 1 95 ? 0.877 -4.902 12.499 1.00 43.61 118 GLY D C 1
ATOM 7177 O O . GLY D 1 95 ? 0.525 -5.362 11.409 1.00 42.74 118 GLY D O 1
ATOM 7178 N N . TYR D 1 96 ? 0.440 -3.732 12.966 1.00 43.37 119 TYR D N 1
ATOM 7179 C CA . TYR D 1 96 ? -0.547 -2.919 12.255 1.00 43.25 119 TYR D CA 1
ATOM 7180 C C . TYR D 1 96 ? -0.091 -2.613 10.825 1.00 44.00 119 TYR D C 1
ATOM 7181 O O . TYR D 1 96 ? 1.098 -2.435 10.557 1.00 43.13 119 TYR D O 1
ATOM 7190 N N . ILE D 1 97 ? -1.052 -2.577 9.913 1.00 37.89 120 ILE D N 1
ATOM 7191 C CA . ILE D 1 97 ? -0.790 -2.289 8.514 1.00 44.88 120 ILE D CA 1
ATOM 7192 C C . ILE D 1 97 ? -1.514 -1.006 8.078 1.00 46.74 120 ILE D C 1
ATOM 7193 O O . ILE D 1 97 ? -0.898 -0.063 7.567 1.00 43.05 120 ILE D O 1
ATOM 7198 N N . LYS D 1 98 ? -2.826 -0.989 8.288 1.00 39.01 121 LYS D N 1
ATOM 7199 C CA . LYS D 1 98 ? -3.666 0.108 7.837 1.00 47.72 121 LYS D CA 1
ATOM 7200 C C . LYS D 1 98 ? -5.021 0.014 8.526 1.00 44.63 121 LYS D C 1
ATOM 7201 O O . LYS D 1 98 ? -5.349 -1.008 9.116 1.00 45.53 121 LYS D O 1
ATOM 7207 N N . SER D 1 99 ? -5.805 1.079 8.458 1.00 48.88 122 SER D N 1
ATOM 7208 C CA . SER D 1 99 ? -7.154 1.056 9.014 1.00 49.99 122 SER D CA 1
ATOM 7209 C C . SER D 1 99 ? -8.172 0.986 7.896 1.00 43.08 122 SER D C 1
ATOM 7210 O O . SER D 1 99 ? -7.883 1.363 6.773 1.00 45.55 122 SER D O 1
ATOM 7213 N N . PHE D 1 100 ? -9.349 0.471 8.211 1.00 45.42 123 PHE D N 1
ATOM 7214 C CA . PHE D 1 100 ? -10.451 0.398 7.263 1.00 47.51 123 PHE D CA 1
ATOM 7215 C C . PHE D 1 100 ? -11.473 1.473 7.627 1.00 47.88 123 PHE D C 1
ATOM 7216 O O . PHE D 1 100 ? -12.355 1.241 8.455 1.00 45.49 123 PHE D O 1
ATOM 7224 N N . THR D 1 101 ? -11.340 2.644 7.006 1.00 47.01 124 THR D N 1
ATOM 7225 C CA . THR D 1 101 ? -12.119 3.825 7.378 1.00 51.23 124 THR D CA 1
ATOM 7226 C C . THR D 1 101 ? -13.382 4.043 6.534 1.00 55.02 124 THR D C 1
ATOM 7227 O O . THR D 1 101 ? -14.211 4.902 6.835 1.00 54.93 124 THR D O 1
ATOM 7231 N N . GLU D 1 102 ? -13.512 3.256 5.478 1.00 56.49 125 GLU D N 1
ATOM 7232 C CA . GLU D 1 102 ? -14.607 3.363 4.522 1.00 55.52 125 GLU D CA 1
ATOM 7233 C C . GLU D 1 102 ? -15.996 3.193 5.177 1.00 60.80 125 GLU D C 1
ATOM 7234 O O . GLU D 1 102 ? -16.164 2.339 6.045 1.00 62.44 125 GLU D O 1
ATOM 7240 N N . THR D 1 103 ? -16.965 4.036 4.799 1.00 63.77 126 THR D N 1
ATOM 7241 C CA . THR D 1 103 ? -18.357 3.945 5.294 1.00 64.97 126 THR D CA 1
ATOM 7242 C C . THR D 1 103 ? -19.393 4.066 4.157 1.00 66.12 126 THR D C 1
ATOM 7243 O O . THR D 1 103 ? -19.130 4.723 3.152 1.00 69.12 126 THR D O 1
ATOM 7247 N N . PRO D 1 104 ? -20.581 3.441 4.310 1.00 67.43 127 PRO D N 1
ATOM 7248 C CA . PRO D 1 104 ? -21.050 2.662 5.462 1.00 65.85 127 PRO D CA 1
ATOM 7249 C C . PRO D 1 104 ? -20.624 1.197 5.387 1.00 65.64 127 PRO D C 1
ATOM 7250 O O . PRO D 1 104 ? -20.628 0.600 4.313 1.00 64.69 127 PRO D O 1
ATOM 7254 N N . ARG D 1 105 ? -20.282 0.639 6.545 1.00 66.36 128 ARG D N 1
ATOM 7255 C CA . ARG D 1 105 ? -19.789 -0.727 6.689 1.00 58.93 128 ARG D CA 1
ATOM 7256 C C . ARG D 1 105 ? -20.884 -1.781 6.503 1.00 54.57 128 ARG D C 1
ATOM 7257 O O . ARG D 1 105 ? -21.814 -1.855 7.296 1.00 58.06 128 ARG D O 1
ATOM 7265 N N . THR D 1 106 ? -20.790 -2.580 5.449 1.00 51.68 129 THR D N 1
ATOM 7266 C CA . THR D 1 106 ? -21.702 -3.704 5.281 1.00 47.50 129 THR D CA 1
ATOM 7267 C C . THR D 1 106 ? -20.908 -5.007 5.243 1.00 50.37 129 THR D C 1
ATOM 7268 O O . THR D 1 106 ? -19.678 -4.999 5.217 1.00 51.86 129 THR D O 1
ATOM 7272 N N . LYS D 1 107 ? -21.616 -6.128 5.226 1.00 48.85 130 LYS D N 1
ATOM 7273 C CA . LYS D 1 107 ? -20.978 -7.427 5.124 1.00 47.51 130 LYS D CA 1
ATOM 7274 C C . LYS D 1 107 ? -20.199 -7.499 3.819 1.00 49.30 130 LYS D C 1
ATOM 7275 O O . LYS D 1 107 ? -19.066 -7.974 3.787 1.00 44.56 130 LYS D O 1
ATOM 7281 N N . GLU D 1 108 ? -20.795 -6.972 2.753 1.00 49.79 131 GLU D N 1
ATOM 7282 C CA . GLU D 1 108 ? -20.132 -6.953 1.456 1.00 50.26 131 GLU D CA 1
ATOM 7283 C C . GLU D 1 108 ? -18.811 -6.172 1.481 1.00 41.98 131 GLU D C 1
ATOM 7284 O O . GLU D 1 108 ? -17.801 -6.667 0.996 1.00 38.15 131 GLU D O 1
ATOM 7290 N N . SER D 1 109 ? -18.811 -4.973 2.060 1.00 41.64 132 SER D N 1
ATOM 7291 C CA . SER D 1 109 ? -17.611 -4.129 2.035 1.00 47.09 132 SER D CA 1
ATOM 7292 C C . SER D 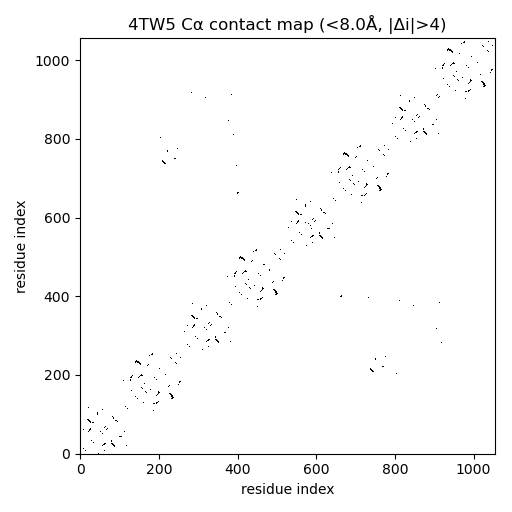1 109 ? -16.470 -4.726 2.868 1.00 43.87 132 SER D C 1
ATOM 7293 O O . SER D 1 109 ? -15.295 -4.574 2.541 1.00 48.29 132 SER D O 1
ATOM 7296 N N . LEU D 1 110 ? -16.828 -5.393 3.955 1.00 45.09 133 LEU D N 1
ATOM 7297 C CA . LEU D 1 110 ? -15.840 -5.984 4.835 1.00 43.46 133 LEU D CA 1
ATOM 7298 C C . LEU D 1 110 ? -15.212 -7.204 4.151 1.00 41.19 133 LEU D C 1
ATOM 7299 O O . LEU D 1 110 ? -14.002 -7.373 4.178 1.00 45.88 133 LEU D O 1
ATOM 7304 N N . ILE D 1 111 ? -16.042 -8.047 3.539 1.00 44.58 134 ILE D N 1
ATOM 7305 C CA . ILE D 1 111 ? -15.572 -9.200 2.767 1.00 42.36 134 ILE D CA 1
ATOM 7306 C C . ILE D 1 111 ? -14.705 -8.738 1.605 1.00 38.40 134 ILE D C 1
ATOM 7307 O O . ILE D 1 111 ? -13.615 -9.266 1.382 1.00 41.01 134 ILE D O 1
ATOM 7312 N N . ALA D 1 112 ? -15.191 -7.750 0.857 1.00 37.18 135 ALA D N 1
ATOM 7313 C CA . ALA D 1 112 ? -14.459 -7.291 -0.317 1.00 38.07 135 ALA D CA 1
ATOM 7314 C C . ALA D 1 112 ? -13.076 -6.820 0.120 1.00 38.33 135 ALA D C 1
ATOM 7315 O O . ALA D 1 112 ? -12.073 -7.200 -0.483 1.00 42.49 135 ALA D O 1
ATOM 7317 N N . PHE D 1 113 ? -13.031 -6.060 1.214 1.00 33.07 136 PHE D N 1
ATOM 7318 C CA . PHE D 1 113 ? -11.776 -5.569 1.781 1.00 39.13 136 PHE D CA 1
ATOM 7319 C C . PHE D 1 113 ? -10.795 -6.712 2.131 1.00 38.71 136 PHE D C 1
ATOM 7320 O O . PHE D 1 113 ? -9.602 -6.624 1.849 1.00 36.25 136 PHE D O 1
ATOM 7328 N N . ALA D 1 114 ? -11.300 -7.783 2.733 1.00 34.86 137 ALA D N 1
ATOM 7329 C CA . ALA D 1 114 ? -10.449 -8.929 3.044 1.00 41.12 137 ALA D CA 1
ATOM 7330 C C . ALA D 1 114 ? -9.895 -9.584 1.772 1.00 38.18 137 ALA D C 1
ATOM 7331 O O . ALA D 1 114 ? -8.728 -9.969 1.725 1.00 39.79 137 ALA D O 1
ATOM 7333 N N . ARG D 1 115 ? -10.737 -9.743 0.757 1.00 35.27 138 ARG D N 1
ATOM 7334 C CA . ARG D 1 115 ? -10.281 -10.311 -0.512 1.00 40.73 138 ARG D CA 1
ATOM 7335 C C . ARG D 1 115 ? -9.233 -9.432 -1.169 1.00 36.69 138 ARG D C 1
ATOM 7336 O O . ARG D 1 115 ? -8.238 -9.930 -1.690 1.00 40.70 138 ARG D O 1
ATOM 7344 N N . ARG D 1 116 ? -9.451 -8.126 -1.149 1.00 35.16 139 ARG D N 1
ATOM 7345 C CA . ARG D 1 116 ? -8.460 -7.210 -1.714 1.00 40.50 139 ARG D CA 1
ATOM 7346 C C . ARG D 1 116 ? -7.122 -7.342 -0.980 1.00 36.53 139 ARG D C 1
ATOM 7347 O O . ARG D 1 116 ? -6.062 -7.427 -1.597 1.00 37.90 139 ARG D O 1
ATOM 7355 N N . GLU D 1 117 ? -7.177 -7.368 0.345 1.00 39.38 140 GLU D N 1
ATOM 7356 C CA . GLU D 1 117 ? -5.955 -7.427 1.127 1.00 39.26 140 GLU D CA 1
ATOM 7357 C C . GLU D 1 117 ? -5.244 -8.761 0.977 1.00 37.11 140 GLU D C 1
ATOM 7358 O O . GLU D 1 117 ? -4.024 -8.832 1.117 1.00 35.51 140 GLU D O 1
ATOM 7364 N N . SER D 1 118 ? -5.988 -9.814 0.663 1.00 36.64 141 SER D N 1
ATOM 7365 C CA . SER D 1 118 ? -5.349 -11.109 0.463 1.00 38.62 141 SER D CA 1
ATOM 7366 C C . SER D 1 118 ? -4.498 -11.101 -0.803 1.00 38.49 141 SER D C 1
ATOM 7367 O O . SER D 1 118 ? -3.564 -11.906 -0.946 1.00 29.59 141 SER D O 1
ATOM 7370 N N . MET D 1 119 ? -4.805 -10.171 -1.708 1.00 40.28 142 MET D N 1
ATOM 7371 C CA . MET D 1 119 ? -4.120 -10.123 -2.996 1.00 37.04 142 MET D CA 1
ATOM 7372 C C . MET D 1 119 ? -2.980 -9.131 -3.036 1.00 35.04 142 MET D C 1
ATOM 7373 O O . MET D 1 119 ? -2.316 -9.017 -4.059 1.00 38.37 142 MET D O 1
ATOM 7378 N N . ASP D 1 120 ? -2.730 -8.456 -1.914 1.00 38.31 143 ASP D N 1
ATOM 7379 C CA . ASP D 1 120 ? -1.530 -7.622 -1.730 1.00 37.21 143 ASP D CA 1
ATOM 7380 C C . ASP D 1 120 ? -0.363 -8.513 -1.314 1.00 37.89 143 ASP D C 1
ATOM 7381 O O . ASP D 1 120 ? -0.371 -9.085 -0.221 1.00 38.19 143 ASP D O 1
ATOM 7386 N N . PRO D 1 121 ? 0.642 -8.635 -2.188 1.00 37.61 144 PRO D N 1
ATOM 7387 C CA . PRO D 1 121 ? 1.768 -9.526 -1.928 1.00 40.34 144 PRO D CA 1
ATOM 7388 C C . PRO D 1 121 ? 2.512 -9.115 -0.666 1.00 38.56 144 PRO D C 1
ATOM 7389 O O . PRO D 1 121 ? 3.208 -9.940 -0.103 1.00 38.38 144 PRO D O 1
ATOM 7393 N N . ASN D 1 122 ? 2.419 -7.855 -0.265 1.00 33.27 145 ASN D N 1
ATOM 7394 C CA . ASN D 1 122 ? 3.167 -7.392 0.908 1.00 40.46 145 ASN D CA 1
ATOM 7395 C C . ASN D 1 122 ? 2.560 -7.764 2.260 1.00 36.58 145 ASN D C 1
ATOM 7396 O O . ASN D 1 122 ? 3.201 -7.636 3.291 1.00 42.34 145 ASN D O 1
ATOM 7401 N N . ASN D 1 123 ? 1.304 -8.169 2.269 1.00 38.56 146 ASN D N 1
ATOM 7402 C CA . ASN D 1 123 ? 0.627 -8.438 3.527 1.00 36.54 146 ASN D CA 1
ATOM 7403 C C . ASN D 1 123 ? 1.065 -9.719 4.219 1.00 42.63 146 ASN D C 1
ATOM 7404 O O . ASN D 1 123 ? 1.286 -9.718 5.428 1.00 43.14 146 ASN D O 1
ATOM 7409 N N . LEU D 1 124 ? 1.191 -10.804 3.460 1.00 42.71 147 LEU D N 1
ATOM 7410 C CA . LEU D 1 124 ? 1.717 -12.051 4.012 1.00 44.78 147 LEU D CA 1
ATOM 7411 C C . LEU D 1 124 ? 3.013 -12.396 3.304 1.00 43.75 147 LEU D C 1
ATOM 7412 O O . LEU D 1 124 ? 3.478 -13.532 3.351 1.00 46.25 147 LEU D O 1
ATOM 7417 N N . ASP D 1 125 ? 3.584 -11.389 2.650 1.00 44.28 148 ASP D N 1
ATOM 7418 C CA . ASP D 1 125 ? 4.773 -11.557 1.833 1.00 41.48 148 ASP D CA 1
ATOM 7419 C C . ASP D 1 125 ? 4.701 -12.822 0.959 1.00 45.89 148 ASP D C 1
ATOM 7420 O O . ASP D 1 125 ? 5.517 -13.734 1.101 1.00 52.05 148 ASP D O 1
ATOM 7425 N N . THR D 1 126 ? 3.679 -12.886 0.101 1.00 43.67 149 THR D N 1
ATOM 7426 C CA . THR D 1 126 ? 3.541 -13.949 -0.908 1.00 41.74 149 THR D CA 1
ATOM 7427 C C . THR D 1 126 ? 4.180 -13.532 -2.228 1.00 43.05 149 THR D C 1
ATOM 7428 O O . THR D 1 126 ? 4.609 -12.394 -2.377 1.00 43.78 149 THR D O 1
ATOM 7432 N N . ASP D 1 127 ? 4.229 -14.455 -3.186 1.00 41.90 150 ASP D N 1
ATOM 7433 C CA . ASP D 1 127 ? 4.972 -14.229 -4.418 1.00 46.02 150 ASP D CA 1
ATOM 7434 C C . ASP D 1 127 ? 4.060 -13.843 -5.572 1.00 46.96 150 ASP D C 1
ATOM 7435 O O . ASP D 1 127 ? 3.305 -14.668 -6.102 1.00 46.70 150 ASP D O 1
ATOM 7440 N N . LEU D 1 128 ? 4.169 -12.585 -5.969 1.00 37.57 151 LEU D N 1
ATOM 7441 C CA . LEU D 1 128 ? 3.348 -12.019 -7.024 1.00 40.79 151 LEU D CA 1
ATOM 7442 C C . LEU D 1 128 ? 3.613 -12.637 -8.398 1.00 38.85 151 LEU D C 1
ATOM 7443 O O . LEU D 1 128 ? 2.737 -12.650 -9.253 1.00 47.68 151 LEU D O 1
ATOM 7448 N N . ASP D 1 129 ? 4.825 -13.129 -8.616 1.00 43.60 152 ASP D N 1
ATOM 7449 C CA . ASP D 1 129 ? 5.197 -13.726 -9.898 1.00 44.27 152 ASP D CA 1
ATOM 7450 C C . ASP D 1 129 ? 4.405 -14.985 -10.234 1.00 46.08 152 ASP D C 1
ATOM 7451 O O . ASP D 1 129 ? 4.278 -15.363 -11.404 1.00 45.38 152 ASP D O 1
ATOM 7456 N N . SER D 1 130 ? 3.873 -15.647 -9.213 1.00 42.06 153 SER D N 1
ATOM 7457 C CA . SER D 1 130 ? 3.093 -16.848 -9.472 1.00 44.98 153 SER D CA 1
ATOM 7458 C C . SER D 1 130 ? 1.720 -16.495 -10.066 1.00 42.66 153 SER D C 1
ATOM 7459 O O . SER D 1 130 ? 1.042 -17.363 -10.614 1.00 45.31 153 SER D O 1
ATOM 7462 N N . ALA D 1 131 ? 1.317 -15.228 -9.947 1.00 36.63 154 ALA D N 1
ATOM 7463 C CA . ALA D 1 131 ? 0.003 -14.777 -10.424 1.00 40.50 154 ALA D CA 1
ATOM 7464 C C . ALA D 1 131 ? 0.081 -13.976 -11.728 1.00 39.28 154 ALA D C 1
ATOM 7465 O O . ALA D 1 131 ? 1.065 -13.299 -12.025 1.00 38.27 154 ALA D O 1
ATOM 7467 N N . LYS D 1 132 ? -0.991 -14.064 -12.495 1.00 35.23 155 LYS D N 1
ATOM 7468 C CA . LYS D 1 132 ? -1.150 -13.314 -13.725 1.00 39.75 155 LYS D CA 1
ATOM 7469 C C . LYS D 1 132 ? -1.494 -11.871 -13.403 1.00 38.42 155 LYS D C 1
ATOM 7470 O O . LYS D 1 132 ? -2.038 -11.588 -12.337 1.00 34.72 155 LYS D O 1
ATOM 7476 N N . SER D 1 133 ? -1.122 -10.956 -14.292 1.00 38.34 156 SER D N 1
ATOM 7477 C CA . SER D 1 133 ? -1.666 -9.604 -14.248 1.00 35.67 156 SER D CA 1
ATOM 7478 C C . SER D 1 133 ? -3.090 -9.553 -14.832 1.00 34.53 156 SER D C 1
ATOM 7479 O O . SER D 1 133 ? -3.348 -10.140 -15.874 1.00 34.34 156 SER D O 1
ATOM 7482 N N . GLU D 1 134 ? -4.013 -8.874 -14.158 1.00 32.82 157 GLU D N 1
ATOM 7483 C CA . GLU D 1 134 ? -5.362 -8.707 -14.704 1.00 36.66 157 GLU D CA 1
ATOM 7484 C C . GLU D 1 134 ? -5.473 -7.556 -15.697 1.00 38.94 157 GLU D C 1
ATOM 7485 O O . GLU D 1 134 ? -6.514 -7.386 -16.350 1.00 39.82 157 GLU D O 1
ATOM 7491 N N . SER D 1 135 ? -4.419 -6.750 -15.781 1.00 29.18 158 SER D N 1
ATOM 7492 C CA . SER D 1 135 ? -4.430 -5.580 -16.623 1.00 29.74 158 SER D CA 1
ATOM 7493 C C . SER D 1 135 ? -4.508 -5.958 -18.097 1.00 30.98 158 SER D C 1
ATOM 7494 O O . SER D 1 135 ? -3.683 -6.724 -18.587 1.00 28.57 158 SER D O 1
ATOM 7497 N N . GLN D 1 136 ? -5.478 -5.401 -18.813 1.00 28.83 159 GLN D N 1
ATOM 7498 C CA . GLN D 1 136 ? -5.618 -5.723 -20.223 1.00 29.63 159 GLN D CA 1
ATOM 7499 C C . GLN D 1 136 ? -4.936 -4.738 -21.148 1.00 31.81 159 GLN D C 1
ATOM 7500 O O . GLN D 1 136 ? -4.968 -3.515 -20.950 1.00 30.37 159 GLN D O 1
ATOM 7506 N N . TYR D 1 137 ? -4.333 -5.299 -22.183 1.00 32.09 160 TYR D N 1
ATOM 7507 C CA . TYR D 1 137 ? -3.692 -4.514 -23.222 1.00 36.80 160 TYR D CA 1
ATOM 7508 C C . TYR D 1 137 ? -4.761 -3.732 -23.998 1.00 31.97 160 TYR D C 1
ATOM 7509 O O . TYR D 1 137 ? -5.634 -4.321 -24.610 1.00 31.92 160 TYR D O 1
ATOM 7518 N N . LEU D 1 138 ? -4.695 -2.409 -23.963 1.00 30.18 161 LEU D N 1
ATOM 7519 C CA . LEU D 1 138 ? -5.631 -1.595 -24.728 1.00 35.97 161 LEU D CA 1
ATOM 7520 C C . LEU D 1 138 ? -4.895 -0.881 -25.826 1.00 31.93 161 LEU D C 1
ATOM 7521 O O . LEU D 1 138 ? -4.023 -0.066 -25.561 1.00 38.44 161 LEU D O 1
ATOM 7526 N N . GLU D 1 139 ? -5.271 -1.161 -27.062 1.00 33.06 162 GLU D N 1
ATOM 7527 C CA . GLU D 1 139 ? -4.784 -0.365 -28.165 1.00 38.74 162 GLU D CA 1
ATOM 7528 C C . GLU D 1 139 ? -5.566 0.935 -28.148 1.00 38.21 162 GLU D C 1
ATOM 7529 O O . GLU D 1 139 ? -6.582 1.037 -27.455 1.00 40.58 162 GLU D O 1
ATOM 7535 N N . GLY D 1 140 ? -5.089 1.932 -28.884 1.00 39.70 163 GLY D N 1
ATOM 7536 C CA . GLY D 1 140 ? -5.708 3.245 -28.855 1.00 41.97 163 GLY D CA 1
ATOM 7537 C C . GLY D 1 140 ? -7.197 3.202 -29.117 1.00 40.07 163 GLY D C 1
ATOM 7538 O O . GLY D 1 140 ? -7.979 3.852 -28.429 1.00 44.74 163 GLY D O 1
ATOM 7539 N N . PHE D 1 141 ? -7.582 2.418 -30.115 1.00 42.74 164 PHE D N 1
ATOM 7540 C CA . PHE D 1 141 ? -8.983 2.258 -30.471 1.00 45.65 164 PHE D CA 1
ATOM 7541 C C . PHE D 1 141 ? -9.847 1.724 -29.335 1.00 46.34 164 PHE D C 1
ATOM 7542 O O . PHE D 1 141 ? -10.985 2.171 -29.144 1.00 43.63 164 PHE D O 1
ATOM 7550 N N . ASP D 1 142 ? -9.319 0.732 -28.626 1.00 41.29 165 ASP D N 1
ATOM 7551 C CA . ASP D 1 142 ? -10.009 0.142 -27.500 1.00 32.13 165 ASP D CA 1
ATOM 7552 C C . ASP D 1 142 ? -10.277 1.171 -26.427 1.00 36.53 165 ASP D C 1
ATOM 7553 O O . ASP D 1 142 ? -11.362 1.209 -25.862 1.00 45.64 165 ASP D O 1
ATOM 7558 N N . PHE D 1 143 ? -9.281 2.004 -26.140 1.00 40.09 166 PHE D N 1
ATOM 7559 C CA . PHE D 1 143 ? -9.426 3.027 -25.111 1.00 36.82 166 PHE D CA 1
ATOM 7560 C C . PHE D 1 143 ? -10.425 4.085 -25.566 1.00 37.80 166 PHE D C 1
ATOM 7561 O O . PHE D 1 143 ? -11.171 4.637 -24.754 1.00 38.68 166 PHE D O 1
ATOM 7569 N N . LEU D 1 144 ? -10.457 4.357 -26.868 1.00 39.91 167 LEU D N 1
ATOM 7570 C CA . LEU D 1 144 ? -11.389 5.355 -27.381 1.00 41.85 167 LEU D CA 1
ATOM 7571 C C . LEU D 1 144 ? -12.791 4.771 -27.274 1.00 39.63 167 LEU D C 1
ATOM 7572 O O . LEU D 1 144 ? -13.739 5.494 -26.990 1.00 41.98 167 LEU D O 1
ATOM 7577 N N . GLU D 1 145 ? -12.925 3.459 -27.470 1.00 42.08 168 GLU D N 1
ATOM 7578 C CA . GLU D 1 145 ? -14.221 2.804 -27.237 1.00 45.90 168 GLU D CA 1
ATOM 7579 C C . GLU D 1 145 ? -14.658 2.958 -25.782 1.00 45.13 168 GLU D C 1
ATOM 7580 O O . GLU D 1 145 ? -15.808 3.287 -25.516 1.00 43.11 168 GLU D O 1
ATOM 7586 N N . LEU D 1 146 ? -13.739 2.724 -24.843 1.00 41.64 169 LEU D N 1
ATOM 7587 C CA . LEU D 1 146 ? -14.067 2.858 -23.422 1.00 41.81 169 LEU D CA 1
ATOM 7588 C C . LEU D 1 146 ? -14.616 4.238 -23.125 1.00 41.21 169 LEU D C 1
ATOM 7589 O O . LEU D 1 146 ? -15.569 4.407 -22.370 1.00 44.87 169 LEU D O 1
ATOM 7594 N N . ILE D 1 147 ? -14.012 5.231 -23.750 1.00 40.23 170 ILE D N 1
ATOM 7595 C CA . ILE D 1 147 ? -14.308 6.603 -23.413 1.00 42.20 170 ILE D CA 1
ATOM 7596 C C . ILE D 1 147 ? -15.566 7.085 -24.167 1.00 39.50 170 ILE D C 1
ATOM 7597 O O . ILE D 1 147 ? -16.221 8.045 -23.765 1.00 40.07 170 ILE D O 1
ATOM 7602 N N . ALA D 1 148 ? -15.947 6.358 -25.209 1.00 39.95 171 ALA D N 1
ATOM 7603 C CA . ALA D 1 148 ? -17.211 6.627 -25.880 1.00 36.06 171 ALA D CA 1
ATOM 7604 C C . ALA D 1 148 ? -18.380 6.141 -25.028 1.00 38.78 171 ALA D C 1
ATOM 7605 O O . ALA D 1 148 ? -19.542 6.432 -25.316 1.00 41.97 171 ALA D O 1
ATOM 7607 N N . GLY D 1 149 ? -18.070 5.414 -23.959 1.00 40.01 172 GLY D N 1
ATOM 7608 C CA . GLY D 1 149 ? -19.084 5.010 -23.010 1.00 39.17 172 GLY D CA 1
ATOM 7609 C C . GLY D 1 149 ? -19.474 3.551 -23.145 1.00 41.30 172 GLY D C 1
ATOM 7610 O O . GLY D 1 149 ? -20.479 3.119 -22.594 1.00 41.91 172 GLY D O 1
ATOM 7611 N N . LYS D 1 150 ? -18.671 2.783 -23.865 1.00 39.14 173 LYS D N 1
ATOM 7612 C CA . LYS D 1 150 ? -18.989 1.380 -24.098 1.00 38.42 173 LYS D CA 1
ATOM 7613 C C . LYS D 1 150 ? -18.410 0.514 -22.989 1.00 42.84 173 LYS D C 1
ATOM 7614 O O . LYS D 1 150 ? -18.574 -0.706 -22.987 1.00 45.71 173 LYS D O 1
ATOM 7620 N N . ALA D 1 151 ? -17.694 1.139 -22.062 1.00 45.49 174 ALA D N 1
ATOM 7621 C CA . ALA D 1 151 ? -17.273 0.428 -20.865 1.00 40.62 174 ALA D CA 1
ATOM 7622 C C . ALA D 1 151 ? -18.516 0.045 -20.073 1.00 37.04 174 ALA D C 1
ATOM 7623 O O . ALA D 1 151 ? -19.402 0.875 -19.875 1.00 38.46 174 ALA D O 1
ATOM 7625 N N . THR D 1 152 ? -18.593 -1.212 -19.649 1.00 37.90 175 THR D N 1
ATOM 7626 C CA . THR D 1 152 ? -19.710 -1.671 -18.814 1.00 44.46 175 THR D CA 1
ATOM 7627 C C . THR D 1 152 ? -19.299 -1.820 -17.354 1.00 39.38 175 THR D C 1
ATOM 7628 O O . THR D 1 152 ? -20.136 -2.065 -16.485 1.00 39.80 175 THR D O 1
ATOM 7632 N N . ARG D 1 153 ? -17.997 -1.724 -17.109 1.00 35.17 176 ARG D N 1
ATOM 7633 C CA . ARG D 1 153 ? -17.467 -1.655 -15.757 1.00 36.68 176 ARG D CA 1
ATOM 7634 C C . ARG D 1 153 ? -16.458 -0.494 -15.747 1.00 34.74 176 ARG D C 1
ATOM 7635 O O . ARG D 1 153 ? -15.898 -0.133 -16.790 1.00 28.80 176 ARG D O 1
ATOM 7643 N N . PRO D 1 154 ? -16.200 0.086 -14.574 1.00 32.34 177 PRO D N 1
ATOM 7644 C CA . PRO D 1 154 ? -15.131 1.088 -14.599 1.00 27.11 177 PRO D CA 1
ATOM 7645 C C . PRO D 1 154 ? -13.783 0.464 -15.004 1.00 32.28 177 PRO D C 1
ATOM 7646 O O . PRO D 1 154 ? -13.541 -0.742 -14.817 1.00 34.01 177 PRO D O 1
ATOM 7650 N N . HIS D 1 155 ? -12.938 1.298 -15.599 1.00 30.10 178 HIS D N 1
ATOM 7651 C CA . HIS D 1 155 ? -11.629 0.908 -16.071 1.00 29.26 178 HIS D CA 1
ATOM 7652 C C . HIS D 1 155 ? -10.565 1.853 -15.513 1.00 30.69 178 HIS D C 1
ATOM 7653 O O . HIS D 1 155 ? -10.498 3.017 -15.898 1.00 30.72 178 HIS D O 1
ATOM 7660 N N . LEU D 1 156 ? -9.732 1.344 -14.612 1.00 31.61 179 LEU D N 1
ATOM 7661 C CA . LEU D 1 156 ? -8.540 2.066 -14.224 1.00 29.34 179 LEU D CA 1
ATOM 7662 C C . LEU D 1 156 ? -7.504 1.783 -15.295 1.00 28.43 179 LEU D C 1
ATOM 7663 O O . LEU D 1 156 ? -7.212 0.633 -15.576 1.00 32.40 179 LEU D O 1
ATOM 7668 N N . VAL D 1 157 ? -6.990 2.817 -15.943 1.00 27.41 180 VAL D N 1
ATOM 7669 C CA . VAL D 1 157 ? -6.073 2.580 -17.041 1.00 27.90 180 VAL D CA 1
ATOM 7670 C C . VAL D 1 157 ? -4.713 3.235 -16.800 1.00 25.57 180 VAL D C 1
ATOM 7671 O O . VAL D 1 157 ? -4.613 4.386 -16.371 1.00 26.74 180 VAL D O 1
ATOM 7675 N N . SER D 1 158 ? -3.661 2.492 -17.096 1.00 24.60 181 SER D N 1
ATOM 7676 C CA . SER D 1 158 ? -2.311 3.019 -16.943 1.00 29.57 181 SER D CA 1
ATOM 7677 C C . SER D 1 158 ? -1.671 3.359 -18.295 1.00 26.91 181 SER D C 1
ATOM 7678 O O . SER D 1 158 ? -1.906 2.684 -19.297 1.00 27.41 181 SER D O 1
ATOM 7681 N N . PHE D 1 159 ? -0.890 4.432 -18.312 1.00 25.49 182 PHE D N 1
ATOM 7682 C CA . PHE D 1 159 ? -0.260 4.920 -19.535 1.00 28.31 182 PHE D CA 1
ATOM 7683 C C . PHE D 1 159 ? 1.241 4.933 -19.376 1.00 29.09 182 PHE D C 1
ATOM 7684 O O . PHE D 1 159 ? 1.761 5.436 -18.379 1.00 25.47 182 PHE D O 1
ATOM 7692 N N . TRP D 1 160 ? 1.937 4.360 -20.349 1.00 32.58 183 TRP D N 1
ATOM 7693 C CA . TRP D 1 160 ? 3.368 4.075 -20.191 1.00 27.11 183 TRP D CA 1
ATOM 7694 C C . TRP D 1 160 ? 4.199 4.622 -21.342 1.00 34.12 183 TRP D C 1
ATOM 7695 O O . TRP D 1 160 ? 3.748 4.634 -22.495 1.00 32.25 183 TRP D O 1
ATOM 7706 N N . PRO D 1 161 ? 5.426 5.068 -21.032 1.00 30.09 184 PRO D N 1
ATOM 7707 C CA . PRO D 1 161 ? 6.318 5.521 -22.096 1.00 30.43 184 PRO D CA 1
ATOM 7708 C C . PRO D 1 161 ? 6.957 4.330 -22.776 1.00 34.35 184 PRO D C 1
ATOM 7709 O O . PRO D 1 161 ? 8.140 4.074 -22.568 1.00 30.83 184 PRO D O 1
ATOM 7713 N N . THR D 1 162 ? 6.183 3.607 -23.581 1.00 32.88 185 THR D N 1
ATOM 7714 C CA . THR D 1 162 ? 6.717 2.425 -24.235 1.00 35.96 185 THR D CA 1
ATOM 7715 C C . THR D 1 162 ? 5.851 1.973 -25.417 1.00 34.88 185 THR D C 1
ATOM 7716 O O . THR D 1 162 ? 4.737 2.420 -25.568 1.00 31.26 185 THR D O 1
ATOM 7720 N N . LYS D 1 163 ? 6.360 1.048 -26.221 1.00 32.12 186 LYS D N 1
ATOM 7721 C CA . LYS D 1 163 ? 5.609 0.525 -27.341 1.00 38.02 186 LYS D CA 1
ATOM 7722 C C . LYS D 1 163 ? 5.559 -1.003 -27.270 1.00 41.08 186 LYS D C 1
ATOM 7723 O O . LYS D 1 163 ? 4.871 -1.654 -28.050 1.00 40.96 186 LYS D O 1
ATOM 7729 N N . ASP D 1 164 ? 6.276 -1.551 -26.292 1.00 43.10 187 ASP D N 1
ATOM 7730 C CA . ASP D 1 164 ? 6.534 -2.983 -26.184 1.00 45.04 187 ASP D CA 1
ATOM 7731 C C . ASP D 1 164 ? 5.759 -3.716 -25.092 1.00 46.56 187 ASP D C 1
ATOM 7732 O O . ASP D 1 164 ? 6.083 -4.861 -24.783 1.00 49.41 187 ASP D O 1
ATOM 7737 N N . MET D 1 165 ? 4.791 -3.064 -24.462 1.00 45.65 188 MET D N 1
ATOM 7738 C CA . MET D 1 165 ? 4.067 -3.721 -23.375 1.00 43.12 188 MET D CA 1
ATOM 7739 C C . MET D 1 165 ? 2.848 -4.496 -23.865 1.00 35.17 188 MET D C 1
ATOM 7740 O O . MET D 1 165 ? 1.874 -3.895 -24.273 1.00 38.17 188 MET D O 1
ATOM 7745 N N . LYS D 1 166 ? 2.894 -5.821 -23.865 1.00 35.94 189 LYS D N 1
ATOM 7746 C CA . LYS D 1 166 ? 1.666 -6.565 -24.162 1.00 39.91 189 LYS D CA 1
ATOM 7747 C C . LYS D 1 166 ? 0.996 -6.967 -22.850 1.00 36.14 189 LYS D C 1
ATOM 7748 O O . LYS D 1 166 ? -0.197 -6.708 -22.646 1.00 34.65 189 LYS D O 1
ATOM 7754 N N . ASN D 1 167 ? 1.768 -7.573 -21.958 1.00 33.03 190 ASN D N 1
ATOM 7755 C CA . ASN D 1 167 ? 1.341 -7.748 -20.581 1.00 34.22 190 ASN D CA 1
ATOM 7756 C C . ASN D 1 167 ? 2.003 -6.744 -19.675 1.00 30.99 190 ASN D C 1
ATOM 7757 O O . ASN D 1 167 ? 3.111 -6.318 -19.942 1.00 33.55 190 ASN D O 1
ATOM 7762 N N . SER D 1 168 ? 1.294 -6.300 -18.645 1.00 34.60 191 SER D N 1
ATOM 7763 C CA . SER D 1 168 ? 1.804 -5.211 -17.811 1.00 30.05 191 SER D CA 1
ATOM 7764 C C . SER D 1 168 ? 3.053 -5.600 -17.039 1.00 36.31 191 SER D C 1
ATOM 7765 O O . SER D 1 168 ? 3.792 -4.720 -16.597 1.00 41.93 191 SER D O 1
ATOM 7768 N N . ASP D 1 169 ? 3.305 -6.905 -16.893 1.00 34.74 192 ASP D N 1
ATOM 7769 C CA . ASP D 1 169 ? 4.474 -7.368 -16.152 1.00 30.58 192 ASP D CA 1
ATOM 7770 C C . ASP D 1 169 ? 5.533 -7.997 -17.049 1.00 36.12 192 ASP D C 1
ATOM 7771 O O . ASP D 1 169 ? 6.387 -8.752 -16.573 1.00 32.58 192 ASP D O 1
ATOM 7776 N N . ASP D 1 170 ? 5.484 -7.682 -18.344 1.00 32.89 193 ASP D N 1
ATOM 7777 C CA . ASP D 1 170 ? 6.535 -8.091 -19.280 1.00 26.86 193 ASP D CA 1
ATOM 7778 C C . ASP D 1 170 ? 7.880 -7.522 -18.841 1.00 34.02 193 ASP D C 1
ATOM 7779 O O . ASP D 1 170 ? 7.895 -6.510 -18.142 1.00 31.21 193 ASP D O 1
ATOM 7784 N N . SER D 1 171 ? 8.989 -8.180 -19.215 1.00 31.70 194 SER D N 1
ATOM 7785 C CA . SER D 1 171 ? 10.328 -7.650 -18.940 1.00 36.59 194 SER D CA 1
ATOM 7786 C C . SER D 1 171 ? 10.694 -6.559 -19.929 1.00 34.44 194 SER D C 1
ATOM 7787 O O . SER D 1 171 ? 10.890 -6.824 -21.108 1.00 33.15 194 SER D O 1
ATOM 7790 N N . LEU D 1 172 ? 10.846 -5.341 -19.430 1.00 37.22 195 LEU D N 1
ATOM 7791 C CA . LEU D 1 172 ? 10.998 -4.178 -20.300 1.00 38.74 195 LEU D CA 1
ATOM 7792 C C . LEU D 1 172 ? 12.034 -3.214 -19.781 1.00 43.18 195 LEU D C 1
ATOM 7793 O O . LEU D 1 172 ? 12.217 -3.078 -18.571 1.00 39.10 195 LEU D O 1
ATOM 7798 N N . GLU D 1 173 ? 12.676 -2.519 -20.710 1.00 44.94 196 GLU D N 1
ATOM 7799 C CA . GLU D 1 173 ? 13.584 -1.445 -20.362 1.00 40.61 196 GLU D CA 1
ATOM 7800 C C . GLU D 1 173 ? 12.922 -0.117 -20.707 1.00 42.20 196 GLU D C 1
ATOM 7801 O O . GLU D 1 173 ? 12.635 0.180 -21.869 1.00 44.32 196 GLU D O 1
ATOM 7807 N N . PHE D 1 174 ? 12.613 0.644 -19.671 1.00 38.82 197 PHE D N 1
ATOM 7808 C CA . PHE D 1 174 ? 11.985 1.937 -19.836 1.00 36.82 197 PHE D CA 1
ATOM 7809 C C . PHE D 1 174 ? 13.032 3.038 -19.899 1.00 41.08 197 PHE D C 1
ATOM 7810 O O . PHE D 1 174 ? 13.909 3.115 -19.038 1.00 42.36 197 PHE D O 1
ATOM 7818 N N . LYS D 1 175 ? 12.942 3.892 -20.910 1.00 35.57 198 LYS D N 1
ATOM 7819 C CA . LYS D 1 175 ? 13.866 5.012 -21.031 1.00 34.78 198 LYS D CA 1
ATOM 7820 C C . LYS D 1 175 ? 13.382 6.244 -20.270 1.00 34.04 198 LYS D C 1
ATOM 7821 O O . LYS D 1 175 ? 12.204 6.603 -20.342 1.00 37.82 198 LYS D O 1
ATOM 7827 N N . ASN D 1 176 ? 14.302 6.889 -19.555 1.00 33.12 199 ASN D N 1
ATOM 7828 C CA . ASN D 1 176 ? 14.013 8.105 -18.795 1.00 37.28 199 ASN D CA 1
ATOM 7829 C C . ASN D 1 176 ? 12.785 7.986 -17.912 1.00 42.45 199 ASN D C 1
ATOM 7830 O O . ASN D 1 176 ? 11.963 8.912 -17.840 1.00 42.99 199 ASN D O 1
ATOM 7835 N N . CYS D 1 177 ? 12.643 6.835 -17.271 1.00 41.33 200 CYS D N 1
ATOM 7836 C CA . CYS D 1 177 ? 11.537 6.618 -16.362 1.00 42.31 200 CYS D CA 1
ATOM 7837 C C . CYS D 1 177 ? 12.023 5.745 -15.214 1.00 42.19 200 CYS D C 1
ATOM 7838 O O . CYS D 1 177 ? 11.843 4.525 -15.228 1.00 39.36 200 CYS D O 1
ATOM 7841 N N . ASP D 1 178 ? 12.587 6.406 -14.206 1.00 43.50 201 ASP D N 1
ATOM 7842 C CA . ASP D 1 178 ? 13.207 5.768 -13.052 1.00 40.10 201 ASP D CA 1
ATOM 7843 C C . ASP D 1 178 ? 12.239 4.862 -12.290 1.00 43.07 201 ASP D C 1
ATOM 7844 O O . ASP D 1 178 ? 12.635 3.815 -11.758 1.00 39.46 201 ASP D O 1
ATOM 7849 N N . LYS D 1 179 ? 10.968 5.255 -12.262 1.00 43.11 202 LYS D N 1
ATOM 7850 C CA . LYS D 1 179 ? 9.966 4.547 -11.468 1.00 37.40 202 LYS D CA 1
ATOM 7851 C C . LYS D 1 179 ? 9.191 3.450 -12.194 1.00 34.19 202 LYS D C 1
ATOM 7852 O O . LYS D 1 179 ? 8.445 2.717 -11.552 1.00 35.96 202 LYS D O 1
ATOM 7858 N N . CYS D 1 180 ? 9.329 3.350 -13.512 1.00 37.34 203 CYS D N 1
ATOM 7859 C CA . CYS D 1 180 ? 8.460 2.458 -14.300 1.00 34.48 203 CYS D CA 1
ATOM 7860 C C . CYS D 1 180 ? 8.506 0.989 -13.848 1.00 34.98 203 CYS D C 1
ATOM 7861 O O . CYS D 1 180 ? 7.457 0.335 -13.742 1.00 37.46 203 CYS D O 1
ATOM 7864 N N . HIS D 1 181 ? 9.713 0.475 -13.602 1.00 30.86 204 HIS D N 1
ATOM 7865 C CA . HIS D 1 181 ? 9.906 -0.901 -13.155 1.00 35.96 204 HIS D CA 1
ATOM 7866 C C . HIS D 1 181 ? 9.115 -1.187 -11.882 1.00 35.48 204 HIS D C 1
ATOM 7867 O O . HIS D 1 181 ? 8.323 -2.148 -11.822 1.00 30.99 204 HIS D O 1
ATOM 7874 N N . GLU D 1 182 ? 9.324 -0.334 -10.879 1.00 26.94 205 GLU D N 1
ATOM 7875 C CA . GLU D 1 182 ? 8.594 -0.424 -9.620 1.00 28.65 205 GLU D CA 1
ATOM 7876 C C . GLU D 1 182 ? 7.086 -0.418 -9.788 1.00 35.52 205 GLU D C 1
ATOM 7877 O O . GLU D 1 182 ? 6.372 -1.227 -9.174 1.00 37.27 205 GLU D O 1
ATOM 7883 N N . PHE D 1 183 ? 6.603 0.496 -10.628 1.00 31.64 206 PHE D N 1
ATOM 7884 C CA . PHE D 1 183 ? 5.178 0.684 -10.809 1.00 30.48 206 PHE D CA 1
ATOM 7885 C C . PHE D 1 183 ? 4.544 -0.487 -11.560 1.00 32.15 206 PHE D C 1
ATOM 7886 O O . PHE D 1 183 ? 3.324 -0.642 -11.529 1.00 34.31 206 PHE D O 1
ATOM 7894 N N . GLN D 1 184 ? 5.361 -1.305 -12.229 1.00 31.69 207 GLN D N 1
ATOM 7895 C CA . GLN D 1 184 ? 4.854 -2.547 -12.833 1.00 30.56 207 GLN D CA 1
ATOM 7896 C C . GLN D 1 184 ? 4.370 -3.480 -11.731 1.00 31.75 207 GLN D C 1
ATOM 7897 O O . GLN D 1 184 ? 3.327 -4.146 -11.855 1.00 34.97 207 GLN D O 1
ATOM 7903 N N . ARG D 1 185 ? 5.116 -3.511 -10.636 1.00 32.61 208 ARG D N 1
ATOM 7904 C CA . ARG D 1 185 ? 4.698 -4.297 -9.491 1.00 35.61 208 ARG D CA 1
ATOM 7905 C C . ARG D 1 185 ? 3.450 -3.667 -8.911 1.00 31.10 208 ARG D C 1
ATOM 7906 O O . ARG D 1 185 ? 2.459 -4.350 -8.678 1.00 33.95 208 ARG D O 1
ATOM 7914 N N . THR D 1 186 ? 3.487 -2.358 -8.707 1.00 34.41 209 THR D N 1
ATOM 7915 C CA . THR D 1 186 ? 2.327 -1.649 -8.161 1.00 37.32 209 THR D CA 1
ATOM 7916 C C . THR D 1 186 ? 1.086 -1.859 -9.031 1.00 30.94 209 THR D C 1
ATOM 7917 O O . THR D 1 186 ? 0.017 -2.194 -8.514 1.00 31.07 209 THR D O 1
ATOM 7921 N N . TRP D 1 187 ? 1.246 -1.696 -10.343 1.00 31.95 210 TRP D N 1
ATOM 7922 C CA . TRP D 1 187 ? 0.129 -1.819 -11.279 1.00 29.22 210 TRP D CA 1
ATOM 7923 C C . TRP D 1 187 ? -0.428 -3.241 -11.299 1.00 27.85 210 TRP D C 1
ATOM 7924 O O . TRP D 1 187 ? -1.622 -3.446 -11.444 1.00 25.62 210 TRP D O 1
ATOM 7935 N N . LYS D 1 188 ? 0.445 -4.230 -11.162 1.00 30.35 211 LYS D N 1
ATOM 7936 C CA . LYS D 1 188 ? 0.001 -5.615 -11.125 1.00 25.41 211 LYS D CA 1
ATOM 7937 C C . LYS D 1 188 ? -0.897 -5.868 -9.897 1.00 27.63 211 LYS D C 1
ATOM 7938 O O . LYS D 1 188 ? -1.934 -6.551 -9.971 1.00 28.79 211 LYS D O 1
ATOM 7944 N N . ILE D 1 189 ? -0.501 -5.298 -8.768 1.00 28.69 212 ILE D N 1
ATOM 7945 C CA . ILE D 1 189 ? -1.214 -5.482 -7.507 1.00 29.39 212 ILE D CA 1
ATOM 7946 C C . ILE D 1 189 ? -2.544 -4.793 -7.575 1.00 33.79 212 ILE D C 1
ATOM 7947 O O . ILE D 1 189 ? -3.579 -5.339 -7.167 1.00 35.51 212 ILE D O 1
ATOM 7952 N N . ILE D 1 190 ? -2.506 -3.576 -8.106 1.00 33.85 213 ILE D N 1
ATOM 7953 C CA . ILE D 1 190 ? -3.719 -2.828 -8.391 1.00 30.54 213 ILE D CA 1
ATOM 7954 C C . ILE D 1 190 ? -4.679 -3.670 -9.252 1.00 29.40 213 ILE D C 1
ATOM 7955 O O . ILE D 1 190 ? -5.869 -3.754 -8.958 1.00 34.92 213 ILE D O 1
ATOM 7960 N N . SER D 1 191 ? -4.162 -4.327 -10.283 1.00 25.42 214 SER D N 1
ATOM 7961 C CA . SER D 1 191 ? -5.032 -5.061 -11.172 1.00 29.03 214 SER D CA 1
ATOM 7962 C C . SER D 1 191 ? -5.747 -6.230 -10.458 1.00 35.72 214 SER D C 1
ATOM 7963 O O . SER D 1 191 ? -6.947 -6.457 -10.666 1.00 31.20 214 SER D O 1
ATOM 7966 N N . ARG D 1 192 ? -5.034 -6.933 -9.581 1.00 32.35 215 ARG D N 1
ATOM 7967 C CA . ARG D 1 192 ? -5.615 -8.117 -8.947 1.00 33.91 215 ARG D CA 1
ATOM 7968 C C . ARG D 1 192 ? -6.593 -7.711 -7.861 1.00 31.10 215 ARG D C 1
ATOM 7969 O O . ARG D 1 192 ? -7.632 -8.332 -7.695 1.00 29.87 215 ARG D O 1
ATOM 7977 N N . GLN D 1 193 ? -6.243 -6.666 -7.124 1.00 28.28 216 GLN D N 1
ATOM 7978 C CA . GLN D 1 193 ? -7.106 -6.137 -6.085 1.00 30.81 216 GLN D CA 1
ATOM 7979 C C . GLN D 1 193 ? -8.400 -5.545 -6.679 1.00 36.90 216 GLN D C 1
ATOM 7980 O O . GLN D 1 193 ? -9.467 -5.689 -6.087 1.00 37.75 216 GLN D O 1
ATOM 7986 N N . LEU D 1 194 ? -8.307 -4.863 -7.827 1.00 32.95 217 LEU D N 1
ATOM 7987 C CA . LEU D 1 194 ? -9.502 -4.257 -8.421 1.00 37.44 217 LEU D CA 1
ATOM 7988 C C . LEU D 1 194 ? -10.364 -5.350 -9.035 1.00 33.33 217 LEU D C 1
ATOM 7989 O O . LEU D 1 194 ? -11.566 -5.226 -9.111 1.00 31.61 217 LEU D O 1
ATOM 7994 N N . ALA D 1 195 ? -9.732 -6.452 -9.400 1.00 35.87 218 ALA D N 1
ATOM 7995 C CA . ALA D 1 195 ? -10.447 -7.594 -9.935 1.00 33.76 218 ALA D CA 1
ATOM 7996 C C . ALA D 1 195 ? -11.444 -8.157 -8.916 1.00 41.11 218 ALA D C 1
ATOM 7997 O O . ALA D 1 195 ? -12.457 -8.744 -9.302 1.00 44.56 218 ALA D O 1
ATOM 7999 N N . VAL D 1 196 ? -11.160 -7.981 -7.623 1.00 39.48 219 VAL D N 1
ATOM 8000 C CA . VAL D 1 196 ? -12.088 -8.401 -6.572 1.00 39.47 219 VAL D CA 1
ATOM 8001 C C . VAL D 1 196 ? -13.400 -7.629 -6.685 1.00 44.49 219 VAL D C 1
ATOM 8002 O O . VAL D 1 196 ? -14.489 -8.169 -6.469 1.00 47.35 219 VAL D O 1
ATOM 8006 N N . ASP D 1 197 ? -13.287 -6.353 -7.026 1.00 45.19 220 ASP D N 1
ATOM 8007 C CA . ASP D 1 197 ? -14.449 -5.486 -7.138 1.00 43.34 220 ASP D CA 1
ATOM 8008 C C . ASP D 1 197 ? -15.029 -5.369 -8.538 1.00 41.80 220 ASP D C 1
ATOM 8009 O O . ASP D 1 197 ? -15.869 -4.506 -8.764 1.00 37.91 220 ASP D O 1
ATOM 8014 N N . ASP D 1 198 ? -14.586 -6.221 -9.465 1.00 40.62 221 ASP D N 1
ATOM 8015 C CA . ASP D 1 198 ? -15.093 -6.198 -10.840 1.00 46.19 221 ASP D CA 1
ATOM 8016 C C . ASP D 1 198 ? -14.879 -4.814 -11.504 1.00 46.36 221 ASP D C 1
ATOM 8017 O O . ASP D 1 198 ? -15.713 -4.302 -12.261 1.00 39.70 221 ASP D O 1
ATOM 8022 N N . ILE D 1 199 ? -13.763 -4.197 -11.154 1.00 40.46 222 ILE D N 1
ATOM 8023 C CA . ILE D 1 199 ? -13.268 -3.027 -11.848 1.00 36.73 222 ILE D CA 1
ATOM 8024 C C . ILE D 1 199 ? -12.141 -3.483 -12.781 1.00 36.55 222 ILE D C 1
ATOM 8025 O O . ILE D 1 199 ? -11.216 -4.181 -12.349 1.00 33.71 222 ILE D O 1
ATOM 8030 N N . ASN D 1 200 ? -12.218 -3.127 -14.058 1.00 28.67 223 ASN D N 1
ATOM 8031 C CA . ASN D 1 200 ? -11.176 -3.539 -14.981 1.00 30.01 223 ASN D CA 1
ATOM 8032 C C . ASN D 1 200 ? -9.922 -2.647 -14.859 1.00 35.10 223 ASN D C 1
ATOM 8033 O O . ASN D 1 200 ? -9.995 -1.503 -14.395 1.00 29.18 223 ASN D O 1
ATOM 8038 N N . THR D 1 201 ? -8.774 -3.188 -15.262 1.00 30.07 224 THR D N 1
ATOM 8039 C CA . THR D 1 201 ? -7.578 -2.377 -15.446 1.00 31.62 224 THR D CA 1
ATOM 8040 C C . THR D 1 201 ? -7.076 -2.590 -16.857 1.00 29.43 224 THR D C 1
ATOM 8041 O O . THR D 1 201 ? -7.332 -3.628 -17.453 1.00 28.15 224 THR D O 1
ATOM 8045 N N . GLY D 1 202 ? -6.393 -1.585 -17.398 1.00 30.33 225 GLY D N 1
ATOM 8046 C CA . GLY D 1 202 ? -5.861 -1.662 -18.743 1.00 23.53 225 GLY D CA 1
ATOM 8047 C C . GLY D 1 202 ? -4.556 -0.926 -18.792 1.00 23.43 225 GLY D C 1
ATOM 8048 O O . GLY D 1 202 ? -4.285 -0.125 -17.900 1.00 21.17 225 GLY D O 1
ATOM 8049 N N . HIS D 1 203 ? -3.735 -1.216 -19.802 1.00 24.73 226 HIS D N 1
ATOM 8050 C CA . HIS D 1 203 ? -2.498 -0.481 -19.986 1.00 29.74 226 HIS D CA 1
ATOM 8051 C C . HIS D 1 203 ? -2.333 -0.025 -21.431 1.00 31.40 226 HIS D C 1
ATOM 8052 O O . HIS D 1 203 ? -2.711 -0.727 -22.373 1.00 26.89 226 HIS D O 1
ATOM 8059 N N . VAL D 1 204 ? -1.761 1.165 -21.595 1.00 28.47 227 VAL D N 1
ATOM 8060 C CA . VAL D 1 204 ? -1.580 1.755 -22.923 1.00 27.83 227 VAL D CA 1
ATOM 8061 C C . VAL D 1 204 ? -0.126 2.099 -23.244 1.00 28.61 227 VAL D C 1
ATOM 8062 O O . VAL D 1 204 ? 0.593 2.652 -22.412 1.00 29.39 227 VAL D O 1
ATOM 8066 N N . ASN D 1 205 ? 0.304 1.725 -24.445 1.00 28.35 228 ASN D N 1
ATOM 8067 C CA . ASN D 1 205 ? 1.598 2.105 -24.966 1.00 30.16 228 ASN D CA 1
ATOM 8068 C C . ASN D 1 205 ? 1.590 3.493 -25.638 1.00 35.22 228 ASN D C 1
ATOM 8069 O O . ASN D 1 205 ? 1.282 3.618 -26.825 1.00 35.07 228 ASN D O 1
ATOM 8074 N N . CYS D 1 206 ? 1.983 4.528 -24.902 1.00 34.40 229 CYS D N 1
ATOM 8075 C CA . CYS D 1 206 ? 1.930 5.906 -25.429 1.00 36.80 229 CYS D CA 1
ATOM 8076 C C . CYS D 1 206 ? 2.849 6.164 -26.617 1.00 34.97 229 CYS D C 1
ATOM 8077 O O . CYS D 1 206 ? 2.645 7.109 -27.388 1.00 35.96 229 CYS D O 1
ATOM 8080 N N . GLU D 1 207 ? 3.899 5.372 -26.728 1.00 29.82 230 GLU D N 1
ATOM 8081 C CA . GLU D 1 207 ? 4.725 5.451 -27.913 1.00 35.99 230 GLU D CA 1
ATOM 8082 C C . GLU D 1 207 ? 3.972 4.937 -29.141 1.00 33.19 230 GLU D C 1
ATOM 8083 O O . GLU D 1 207 ? 4.204 5.401 -30.248 1.00 35.21 230 GLU D O 1
ATOM 8089 N N . SER D 1 208 ? 3.060 3.991 -28.947 1.00 33.08 231 SER D N 1
ATOM 8090 C CA . SER D 1 208 ? 2.274 3.487 -30.075 1.00 39.48 231 SER D CA 1
ATOM 8091 C C . SER D 1 208 ? 1.003 4.292 -30.317 1.00 36.88 231 SER D C 1
ATOM 8092 O O . SER D 1 208 ? 0.382 4.128 -31.338 1.00 33.16 231 SER D O 1
ATOM 8095 N N . ASN D 1 209 ? 0.644 5.172 -29.386 1.00 35.86 232 ASN D N 1
ATOM 8096 C CA . ASN D 1 209 ? -0.609 5.926 -29.465 1.00 37.98 232 ASN D CA 1
ATOM 8097 C C . ASN D 1 209 ? -0.386 7.402 -29.198 1.00 39.35 232 ASN D C 1
ATOM 8098 O O . ASN D 1 209 ? -1.020 7.964 -28.298 1.00 34.46 232 ASN D O 1
ATOM 8103 N N . PRO D 1 210 ? 0.485 8.044 -29.997 1.00 41.00 233 PRO D N 1
ATOM 8104 C CA . PRO D 1 210 ? 0.929 9.389 -29.619 1.00 39.18 233 PRO D CA 1
ATOM 8105 C C . PRO D 1 210 ? -0.212 10.424 -29.492 1.00 39.62 233 PRO D C 1
ATOM 8106 O O . PRO D 1 210 ? -0.197 11.147 -28.483 1.00 40.01 233 PRO D O 1
ATOM 8110 N N . THR D 1 211 ? -1.164 10.485 -30.428 1.00 33.81 234 THR D N 1
ATOM 8111 C CA . THR D 1 211 ? -2.201 11.531 -30.396 1.00 36.55 234 THR D CA 1
ATOM 8112 C C . THR D 1 211 ? -3.143 11.419 -29.195 1.00 35.36 234 THR D C 1
ATOM 8113 O O . THR D 1 211 ? -3.406 12.410 -28.513 1.00 39.05 234 THR D O 1
ATOM 8117 N N . ILE D 1 212 ? -3.620 10.216 -28.913 1.00 36.88 235 ILE D N 1
ATOM 8118 C CA . ILE D 1 212 ? -4.483 9.984 -27.759 1.00 35.55 235 ILE D CA 1
ATOM 8119 C C . ILE D 1 212 ? -3.767 10.406 -26.485 1.00 36.84 235 ILE D C 1
ATOM 8120 O O . ILE D 1 212 ? -4.348 11.088 -25.634 1.00 40.00 235 ILE D O 1
ATOM 8125 N N . CYS D 1 213 ? -2.515 9.980 -26.351 1.00 31.85 236 CYS D N 1
ATOM 8126 C CA . CYS D 1 213 ? -1.716 10.314 -25.172 1.00 40.46 236 CYS D CA 1
ATOM 8127 C C . CYS D 1 213 ? -1.323 11.781 -25.091 1.00 33.24 236 CYS D C 1
ATOM 8128 O O . CYS D 1 213 ? -1.223 12.346 -23.994 1.00 34.04 236 CYS D O 1
ATOM 8131 N N . GLU D 1 214 ? -1.093 12.410 -26.233 1.00 36.31 237 GLU D N 1
ATOM 8132 C CA . GLU D 1 214 ? -0.783 13.839 -26.197 1.00 38.61 237 GLU D CA 1
ATOM 8133 C C . GLU D 1 214 ? -2.015 14.589 -25.754 1.00 36.41 237 GLU D C 1
ATOM 8134 O O . GLU D 1 214 ? -1.938 15.470 -24.897 1.00 36.80 237 GLU D O 1
ATOM 8140 N N . GLU D 1 215 ? -3.154 14.216 -26.341 1.00 37.91 238 GLU D N 1
ATOM 8141 C CA . GLU D 1 215 ? -4.420 14.888 -26.071 1.00 38.03 238 GLU D CA 1
ATOM 8142 C C . GLU D 1 215 ? -4.926 14.729 -24.642 1.00 39.19 238 GLU D C 1
ATOM 8143 O O . GLU D 1 215 ? -5.665 15.592 -24.153 1.00 40.33 238 GLU D O 1
ATOM 8149 N N . LEU D 1 216 ? -4.605 13.612 -23.997 1.00 33.32 239 LEU D N 1
ATOM 8150 C CA . LEU D 1 216 ? -5.074 13.404 -22.632 1.00 38.43 239 LEU D CA 1
ATOM 8151 C C . LEU D 1 216 ? -4.213 14.102 -21.587 1.00 39.51 239 LEU D C 1
ATOM 8152 O O . LEU D 1 216 ? -4.556 14.126 -20.406 1.00 46.78 239 LEU D O 1
ATOM 8157 N N . GLY D 1 217 ? -3.097 14.668 -22.027 1.00 38.35 240 GLY D N 1
ATOM 8158 C CA . GLY D 1 217 ? -2.118 15.274 -21.137 1.00 38.30 240 GLY D CA 1
ATOM 8159 C C . GLY D 1 217 ? -1.002 14.338 -20.682 1.00 40.62 240 GLY D C 1
ATOM 8160 O O . GLY D 1 217 ? -0.289 14.643 -19.714 1.00 37.97 240 GLY D O 1
ATOM 8161 N N . PHE D 1 218 ? -0.806 13.238 -21.415 1.00 32.81 241 PHE D N 1
ATOM 8162 C CA . PHE D 1 218 ? 0.294 12.329 -21.121 1.00 37.72 241 PHE D CA 1
ATOM 8163 C C . PHE D 1 218 ? 1.312 12.388 -22.270 1.00 39.14 241 PHE D C 1
ATOM 8164 O O . PHE D 1 218 ? 2.050 11.435 -22.520 1.00 35.61 241 PHE D O 1
ATOM 8172 N N . GLY D 1 219 ? 1.358 13.526 -22.959 1.00 39.05 242 GLY D N 1
ATOM 8173 C CA . GLY D 1 219 ? 2.224 13.692 -24.119 1.00 37.01 242 GLY D CA 1
ATOM 8174 C C . GLY D 1 219 ? 3.688 13.490 -23.788 1.00 38.13 242 GLY D C 1
ATOM 8175 O O . GLY D 1 219 ? 4.509 13.160 -24.646 1.00 38.88 242 GLY D O 1
ATOM 8176 N N . ASP D 1 220 ? 4.008 13.656 -22.514 1.00 39.51 243 ASP D N 1
ATOM 8177 C CA . ASP D 1 220 ? 5.379 13.546 -22.046 1.00 38.13 243 ASP D CA 1
ATOM 8178 C C . ASP D 1 220 ? 5.875 12.098 -22.088 1.00 37.52 243 ASP D C 1
ATOM 8179 O O . ASP D 1 220 ? 7.066 11.853 -22.154 1.00 38.03 243 ASP D O 1
ATOM 8184 N N . LEU D 1 221 ? 4.943 11.157 -22.142 1.00 33.88 244 LEU D N 1
ATOM 8185 C CA . LEU D 1 221 ? 5.259 9.747 -22.225 1.00 33.16 244 LEU D CA 1
ATOM 8186 C C . LEU D 1 221 ? 5.469 9.276 -23.645 1.00 37.46 244 LEU D C 1
ATOM 8187 O O . LEU D 1 221 ? 5.884 8.137 -23.862 1.00 32.62 244 LEU D O 1
ATOM 8192 N N . VAL D 1 222 ? 5.149 10.142 -24.603 1.00 42.79 245 VAL D N 1
ATOM 8193 C CA . VAL D 1 222 ? 5.099 9.764 -26.013 1.00 40.06 245 VAL D CA 1
ATOM 8194 C C . VAL D 1 222 ? 6.472 9.582 -26.679 1.00 34.89 245 VAL D C 1
ATOM 8195 O O . VAL D 1 222 ? 6.635 8.704 -27.524 1.00 34.16 245 VAL D O 1
ATOM 8199 N N . LYS D 1 223 ? 7.435 10.431 -26.344 1.00 36.32 246 LYS D N 1
ATOM 8200 C CA . LYS D 1 223 ? 8.729 10.418 -27.035 1.00 44.86 246 LYS D CA 1
ATOM 8201 C C . LYS D 1 223 ? 9.882 10.792 -26.083 1.00 41.68 246 LYS D C 1
ATOM 8202 O O . LYS D 1 223 ? 9.674 11.485 -25.088 1.00 43.55 246 LYS D O 1
ATOM 8208 N N . ILE D 1 224 ? 11.087 10.310 -26.372 1.00 45.79 247 ILE D N 1
ATOM 8209 C CA . ILE D 1 224 ? 12.271 10.762 -25.637 1.00 48.86 247 ILE D CA 1
ATOM 8210 C C . ILE D 1 224 ? 12.554 12.251 -25.843 1.00 50.29 247 ILE D C 1
ATOM 8211 O O . ILE D 1 224 ? 12.666 12.719 -26.968 1.00 51.29 247 ILE D O 1
ATOM 8216 N N . THR D 1 225 ? 12.688 12.984 -24.743 1.00 50.90 248 THR D N 1
ATOM 8217 C CA . THR D 1 225 ? 13.132 14.375 -24.771 1.00 53.30 248 THR D CA 1
ATOM 8218 C C . THR D 1 225 ? 14.137 14.654 -23.640 1.00 58.45 248 THR D C 1
ATOM 8219 O O . THR D 1 225 ? 14.068 14.039 -22.575 1.00 61.88 248 THR D O 1
ATOM 8223 N N . ASN D 1 226 ? 15.075 15.566 -23.863 1.00 51.63 249 ASN D N 1
ATOM 8224 C CA . ASN D 1 226 ? 16.059 15.868 -22.825 1.00 56.41 249 ASN D CA 1
ATOM 8225 C C . ASN D 1 226 ? 15.637 17.069 -21.955 1.00 58.74 249 ASN D C 1
ATOM 8226 O O . ASN D 1 226 ? 16.453 17.602 -21.186 1.00 52.95 249 ASN D O 1
ATOM 8231 N N . HIS D 1 227 ? 14.373 17.491 -22.096 1.00 55.80 250 HIS D N 1
ATOM 8232 C CA . HIS D 1 227 ? 13.807 18.575 -21.295 1.00 53.72 250 HIS D CA 1
ATOM 8233 C C . HIS D 1 227 ? 13.563 18.127 -19.861 1.00 50.13 250 HIS D C 1
ATOM 8234 O O . HIS D 1 227 ? 13.961 18.797 -18.910 1.00 46.68 250 HIS D O 1
ATOM 8241 N N . ARG D 1 228 ? 12.928 16.965 -19.736 1.00 50.51 251 ARG D N 1
ATOM 8242 C CA . ARG D 1 228 ? 12.589 16.344 -18.459 1.00 46.67 251 ARG D CA 1
ATOM 8243 C C . ARG D 1 228 ? 13.611 15.296 -18.031 1.00 47.57 251 ARG D C 1
ATOM 8244 O O . ARG D 1 228 ? 13.963 14.408 -18.805 1.00 50.41 251 ARG D O 1
ATOM 8252 N N . ALA D 1 229 ? 14.114 15.415 -16.813 1.00 43.32 252 ALA D N 1
ATOM 8253 C CA . ALA D 1 229 ? 15.028 14.410 -16.300 1.00 50.92 252 ALA D CA 1
ATOM 8254 C C . ALA D 1 229 ? 14.308 13.067 -16.283 1.00 50.40 252 ALA D C 1
ATOM 8255 O O . ALA D 1 229 ? 14.871 12.034 -16.638 1.00 51.00 252 ALA D O 1
ATOM 8257 N N . ASP D 1 230 ? 13.042 13.098 -15.901 1.00 45.99 253 ASP D N 1
ATOM 8258 C CA . ASP D 1 230 ? 12.333 11.874 -15.588 1.00 48.64 253 ASP D CA 1
ATOM 8259 C C . ASP D 1 230 ? 10.832 11.945 -15.904 1.00 53.11 253 ASP D C 1
ATOM 8260 O O . ASP D 1 230 ? 10.210 13.015 -15.863 1.00 49.47 253 ASP D O 1
ATOM 8265 N N . ARG D 1 231 ? 10.265 10.796 -16.243 1.00 43.71 254 ARG D N 1
ATOM 8266 C CA . ARG D 1 231 ? 8.842 10.694 -16.530 1.00 47.50 254 ARG D CA 1
ATOM 8267 C C . ARG D 1 231 ? 8.281 9.589 -15.655 1.00 45.90 254 ARG D C 1
ATOM 8268 O O . ARG D 1 231 ? 9.025 8.746 -15.150 1.00 41.83 254 ARG D O 1
ATOM 8276 N N . GLU D 1 232 ? 6.974 9.605 -15.458 1.00 42.67 255 GLU D N 1
ATOM 8277 C CA . GLU D 1 232 ? 6.334 8.550 -14.699 1.00 43.21 255 GLU D CA 1
ATOM 8278 C C . GLU D 1 232 ? 5.092 8.085 -15.437 1.00 41.20 255 GLU D C 1
ATOM 8279 O O . GLU D 1 232 ? 4.500 8.846 -16.215 1.00 35.75 255 GLU D O 1
ATOM 8285 N N . PRO D 1 233 ? 4.693 6.828 -15.203 1.00 37.48 256 PRO D N 1
ATOM 8286 C CA . PRO D 1 233 ? 3.460 6.372 -15.829 1.00 29.95 256 PRO D CA 1
ATOM 8287 C C . PRO D 1 233 ? 2.298 7.124 -15.220 1.00 33.29 256 PRO D C 1
ATOM 8288 O O . PRO D 1 233 ? 2.357 7.498 -14.050 1.00 35.53 256 PRO D O 1
ATOM 8292 N N . LYS D 1 234 ? 1.258 7.357 -16.012 1.00 31.81 257 LYS D N 1
ATOM 8293 C CA . LYS D 1 234 ? 0.113 8.109 -15.545 1.00 26.69 257 LYS D CA 1
ATOM 8294 C C . LYS D 1 234 ? -1.106 7.188 -15.375 1.00 27.17 257 LYS D C 1
ATOM 8295 O O . LYS D 1 234 ? -1.193 6.143 -16.023 1.00 27.35 257 LYS D O 1
ATOM 8301 N N . VAL D 1 235 ? -2.045 7.574 -14.522 1.00 22.18 258 VAL D N 1
ATOM 8302 C CA . VAL D 1 235 ? -3.240 6.768 -14.280 1.00 25.26 258 VAL D CA 1
ATOM 8303 C C . VAL D 1 235 ? -4.541 7.573 -14.454 1.00 33.48 258 VAL D C 1
ATOM 8304 O O . VAL D 1 235 ? -4.640 8.722 -14.006 1.00 32.55 258 VAL D O 1
ATOM 8308 N N . ALA D 1 236 ? -5.525 6.994 -15.132 1.00 28.38 259 ALA D N 1
ATOM 8309 C CA . ALA D 1 236 ? -6.826 7.654 -15.258 1.00 33.34 259 ALA D CA 1
ATOM 8310 C C . ALA D 1 236 ? -7.989 6.671 -15.097 1.00 33.46 259 ALA D C 1
ATOM 8311 O O . ALA D 1 236 ? -7.861 5.489 -15.436 1.00 30.59 259 ALA D O 1
ATOM 8313 N N . LEU D 1 237 ? -9.119 7.162 -14.586 1.00 34.27 260 LEU D N 1
ATOM 8314 C CA . LEU D 1 237 ? -10.310 6.328 -14.400 1.00 31.94 260 LEU D CA 1
ATOM 8315 C C . LEU D 1 237 ? -11.372 6.570 -15.478 1.00 38.37 260 LEU D C 1
ATOM 8316 O O . LEU D 1 237 ? -11.716 7.711 -15.784 1.00 35.18 260 LEU D O 1
ATOM 8321 N N . VAL D 1 238 ? -11.895 5.495 -16.049 1.00 35.44 261 VAL D N 1
ATOM 8322 C CA . VAL D 1 238 ? -12.985 5.615 -17.001 1.00 27.90 261 VAL D CA 1
ATOM 8323 C C . VAL D 1 238 ? -14.250 5.117 -16.349 1.00 33.94 261 VAL D C 1
ATOM 8324 O O . VAL D 1 238 ? -14.303 3.971 -15.904 1.00 31.41 261 VAL D O 1
ATOM 8328 N N . LEU D 1 239 ? -15.258 5.988 -16.273 1.00 36.98 262 LEU D N 1
ATOM 8329 C CA . LEU D 1 239 ? -16.545 5.634 -15.681 1.00 33.64 262 LEU D CA 1
ATOM 8330 C C . LEU D 1 239 ? -17.361 4.898 -16.712 1.00 31.59 262 LEU D C 1
ATOM 8331 O O . LEU D 1 239 ? -17.278 5.220 -17.894 1.00 37.36 262 LEU D O 1
ATOM 8336 N N . PRO D 1 240 ? -18.104 3.861 -16.287 1.00 32.53 263 PRO D N 1
ATOM 8337 C CA . PRO D 1 240 ? -18.891 3.036 -17.217 1.00 33.21 263 PRO D CA 1
ATOM 8338 C C . PRO D 1 240 ? -20.214 3.670 -17.678 1.00 34.72 263 PRO D C 1
ATOM 8339 O O . PRO D 1 240 ? -20.907 4.388 -16.933 1.00 30.96 263 PRO D O 1
ATOM 8343 N N . ASN D 1 241 ? -20.568 3.368 -18.917 1.00 37.22 264 ASN D N 1
ATOM 8344 C CA . ASN D 1 241 ? -21.863 3.748 -19.463 1.00 38.65 264 ASN D CA 1
ATOM 8345 C C . ASN D 1 241 ? -22.147 5.282 -19.423 1.00 34.20 264 ASN D C 1
ATOM 8346 O O . ASN D 1 241 ? -23.298 5.694 -19.418 1.00 35.10 264 ASN D O 1
ATOM 8351 N N . LYS D 1 242 ? -21.103 6.108 -19.363 1.00 34.28 265 LYS D N 1
ATOM 8352 C CA . LYS D 1 242 ? -21.249 7.560 -19.492 1.00 36.57 265 LYS D CA 1
ATOM 8353 C C . LYS D 1 242 ? -20.605 8.011 -20.782 1.00 36.15 265 LYS D C 1
ATOM 8354 O O . LYS D 1 242 ? -19.575 7.481 -21.179 1.00 33.70 265 LYS D O 1
ATOM 8360 N N . THR D 1 243 ? -21.221 8.974 -21.456 1.00 34.77 266 THR D N 1
ATOM 8361 C CA . THR D 1 243 ? -20.670 9.405 -22.734 1.00 39.81 266 THR D CA 1
ATOM 8362 C C . THR D 1 243 ? -19.781 10.650 -22.642 1.00 35.11 266 THR D C 1
ATOM 8363 O O . THR D 1 243 ? -19.119 10.990 -23.605 1.00 35.03 266 THR D O 1
ATOM 8367 N N . SER D 1 244 ? -19.766 11.310 -21.487 1.00 38.10 267 SER D N 1
ATOM 8368 C CA . SER D 1 244 ? -18.992 12.533 -21.301 1.00 37.00 267 SER D CA 1
ATOM 8369 C C . SER D 1 244 ? -18.654 12.689 -19.815 1.00 38.77 267 SER D C 1
ATOM 8370 O O . SER D 1 244 ? -19.335 12.117 -18.962 1.00 40.44 267 SER D O 1
ATOM 8373 N N . ASN D 1 245 ? -17.607 13.463 -19.521 1.00 38.36 268 ASN D N 1
ATOM 8374 C CA . ASN D 1 245 ? -17.078 13.625 -18.164 1.00 43.86 268 ASN D CA 1
ATOM 8375 C C . ASN D 1 245 ? -16.913 12.268 -17.489 1.00 42.45 268 ASN D C 1
ATOM 8376 O O . ASN D 1 245 ? -17.299 12.062 -16.341 1.00 41.24 268 ASN D O 1
ATOM 8381 N N . ASN D 1 246 ? -16.304 11.350 -18.229 1.00 37.23 269 ASN D N 1
ATOM 8382 C CA . ASN D 1 246 ? -16.156 9.973 -17.789 1.00 41.24 269 ASN D CA 1
ATOM 8383 C C . ASN D 1 246 ? -14.672 9.636 -17.582 1.00 38.46 269 ASN D C 1
ATOM 8384 O O . ASN D 1 246 ? -14.313 8.493 -17.316 1.00 33.08 269 ASN D O 1
ATOM 8389 N N . LEU D 1 247 ? -13.824 10.649 -17.714 1.00 36.50 270 LEU D N 1
ATOM 8390 C CA . LEU D 1 247 ? -12.384 10.466 -17.644 1.00 38.31 270 LEU D CA 1
ATOM 8391 C C . LEU D 1 247 ? -11.802 11.273 -16.492 1.00 39.73 270 LEU D C 1
ATOM 8392 O O . LEU D 1 247 ? -11.972 12.495 -16.459 1.00 41.91 270 LEU D O 1
ATOM 8397 N N . PHE D 1 248 ? -11.163 10.585 -15.541 1.00 29.69 271 PHE D N 1
ATOM 8398 C CA . PHE D 1 248 ? -10.611 11.217 -14.336 1.00 34.36 271 PHE D CA 1
ATOM 8399 C C . PHE D 1 248 ? -9.166 10.840 -14.013 1.00 38.74 271 PHE D C 1
ATOM 8400 O O . PHE D 1 248 ? -8.838 9.667 -13.762 1.00 36.01 271 PHE D O 1
ATOM 8408 N N . ASP D 1 249 ? -8.301 11.843 -14.037 1.00 30.67 272 ASP D N 1
ATOM 8409 C CA . ASP D 1 249 ? -6.911 11.642 -13.666 1.00 31.96 272 ASP D CA 1
ATOM 8410 C C . ASP D 1 249 ? -6.773 11.245 -12.214 1.00 33.23 272 ASP D C 1
ATOM 8411 O O . ASP D 1 249 ? -7.461 11.788 -11.349 1.00 33.84 272 ASP D O 1
ATOM 8416 N N . TYR D 1 250 ? -5.860 10.319 -11.942 1.00 33.00 273 TYR D N 1
ATOM 8417 C CA . TYR D 1 250 ? -5.510 10.027 -10.564 1.00 37.03 273 TYR D CA 1
ATOM 8418 C C . TYR D 1 250 ? -4.983 11.332 -9.959 1.00 40.68 273 TYR D C 1
ATOM 8419 O O . TYR D 1 250 ? -3.993 11.887 -10.441 1.00 34.72 273 TYR D O 1
ATOM 8428 N N . PRO D 1 251 ? -5.650 11.819 -8.900 1.00 42.58 274 PRO D N 1
ATOM 8429 C CA . PRO D 1 251 ? -5.458 13.171 -8.354 1.00 40.12 274 PRO D CA 1
ATOM 8430 C C . PRO D 1 251 ? -4.235 13.324 -7.465 1.00 41.75 274 PRO D C 1
ATOM 8431 O O . PRO D 1 251 ? -3.671 14.402 -7.427 1.00 40.49 274 PRO D O 1
ATOM 8435 N N . ASN D 1 252 ? -3.869 12.285 -6.725 1.00 46.92 275 ASN D N 1
ATOM 8436 C CA . ASN D 1 252 ? -2.743 12.371 -5.808 1.00 40.22 275 ASN D CA 1
ATOM 8437 C C . ASN D 1 252 ? -1.418 12.104 -6.483 1.00 37.64 275 ASN D C 1
ATOM 8438 O O . ASN D 1 252 ? -1.347 11.913 -7.693 1.00 44.07 275 ASN D O 1
ATOM 8443 N N . GLY D 1 253 ? -0.358 12.099 -5.686 1.00 52.13 276 GLY D N 1
ATOM 8444 C CA . GLY D 1 253 ? 0.980 11.931 -6.216 1.00 45.88 276 GLY D CA 1
ATOM 8445 C C . GLY D 1 253 ? 1.290 10.474 -6.469 1.00 45.74 276 GLY D C 1
ATOM 8446 O O . GLY D 1 253 ? 0.500 9.586 -6.132 1.00 44.04 276 GLY D O 1
ATOM 8447 N N . TYR D 1 254 ? 2.472 10.241 -7.027 1.00 44.90 277 TYR D N 1
ATOM 8448 C CA . TYR D 1 254 ? 2.989 8.901 -7.244 1.00 46.09 277 TYR D CA 1
ATOM 8449 C C . TYR D 1 254 ? 3.027 8.151 -5.921 1.00 47.64 277 TYR D C 1
ATOM 8450 O O . TYR D 1 254 ? 3.200 8.751 -4.862 1.00 47.87 277 TYR D O 1
ATOM 8459 N N . SER D 1 255 ? 2.771 6.853 -5.976 1.00 44.77 278 SER D N 1
ATOM 8460 C CA . SER D 1 255 ? 3.043 5.990 -4.833 1.00 43.99 278 SER D CA 1
ATOM 8461 C C . SER D 1 255 ? 3.482 4.632 -5.341 1.00 43.21 278 SER D C 1
ATOM 8462 O O . SER D 1 255 ? 3.017 4.176 -6.392 1.00 36.74 278 SER D O 1
ATOM 8465 N N . ALA D 1 256 ? 4.369 3.992 -4.586 1.00 42.36 279 ALA D N 1
ATOM 8466 C CA . ALA D 1 256 ? 4.734 2.612 -4.840 1.00 39.65 279 ALA D CA 1
ATOM 8467 C C . ALA D 1 256 ? 3.693 1.698 -4.200 1.00 44.61 279 ALA D C 1
ATOM 8468 O O . ALA D 1 256 ? 3.660 0.501 -4.451 1.00 48.46 279 ALA D O 1
ATOM 8470 N N . LYS D 1 257 ? 2.856 2.280 -3.346 1.00 49.94 280 LYS D N 1
ATOM 8471 C CA . LYS D 1 257 ? 1.778 1.557 -2.680 1.00 39.11 280 LYS D CA 1
ATOM 8472 C C . LYS D 1 257 ? 0.520 1.588 -3.542 1.00 44.38 280 LYS D C 1
ATOM 8473 O O . LYS D 1 257 ? 0.169 2.623 -4.126 1.00 42.18 280 LYS D O 1
ATOM 8479 N N . SER D 1 258 ? -0.193 0.468 -3.563 1.00 42.65 281 SER D N 1
ATOM 8480 C CA . SER D 1 258 ? -1.350 0.319 -4.424 1.00 38.72 281 SER D CA 1
ATOM 8481 C C . SER D 1 258 ? -2.601 0.973 -3.856 1.00 41.37 281 SER D C 1
ATOM 8482 O O . SER D 1 258 ? -3.572 1.196 -4.580 1.00 37.55 281 SER D O 1
ATOM 8485 N N . ASP D 1 259 ? -2.578 1.273 -2.562 1.00 44.15 282 ASP D N 1
ATOM 8486 C CA . ASP D 1 259 ? -3.813 1.526 -1.831 1.00 44.15 282 ASP D CA 1
ATOM 8487 C C . ASP D 1 259 ? -4.581 2.761 -2.370 1.00 42.12 282 ASP D C 1
ATOM 8488 O O . ASP D 1 259 ? -5.785 2.698 -2.605 1.00 46.60 282 ASP D O 1
ATOM 8493 N N . GLY D 1 260 ? -3.879 3.867 -2.577 1.00 38.03 283 GLY D N 1
ATOM 8494 C CA . GLY D 1 260 ? -4.476 5.072 -3.125 1.00 34.86 283 GLY D CA 1
ATOM 8495 C C . GLY D 1 260 ? -5.115 4.860 -4.486 1.00 37.75 283 GLY D C 1
ATOM 8496 O O . GLY D 1 260 ? -6.209 5.356 -4.755 1.00 34.30 283 GLY D O 1
ATOM 8497 N N . TYR D 1 261 ? -4.436 4.117 -5.356 1.00 40.92 284 TYR D N 1
ATOM 8498 C CA . TYR D 1 261 ? -4.972 3.864 -6.688 1.00 37.57 284 TYR D CA 1
ATOM 8499 C C . TYR D 1 261 ? -6.237 3.028 -6.642 1.00 36.51 284 TYR D C 1
ATOM 8500 O O . TYR D 1 261 ? -7.176 3.278 -7.402 1.00 35.34 284 TYR D O 1
ATOM 8509 N N . VAL D 1 262 ? -6.269 2.046 -5.748 1.00 36.02 285 VAL D N 1
ATOM 8510 C CA . VAL D 1 262 ? -7.445 1.194 -5.603 1.00 32.23 285 VAL D CA 1
ATOM 8511 C C . VAL D 1 262 ? -8.630 2.023 -5.118 1.00 35.48 285 VAL D C 1
ATOM 8512 O O . VAL D 1 262 ? -9.734 1.906 -5.673 1.00 35.91 285 VAL D O 1
ATOM 8516 N N . ASP D 1 263 ? -8.411 2.849 -4.088 1.00 35.48 286 ASP D N 1
ATOM 8517 C CA . ASP D 1 263 ? -9.489 3.674 -3.509 1.00 37.15 286 ASP D CA 1
ATOM 8518 C C . ASP D 1 263 ? -10.043 4.723 -4.461 1.00 35.60 286 ASP D C 1
ATOM 8519 O O . ASP D 1 263 ? -11.249 4.966 -4.479 1.00 43.05 286 ASP D O 1
ATOM 8524 N N . PHE D 1 264 ? -9.180 5.329 -5.268 1.00 34.29 287 PHE D N 1
ATOM 8525 C CA . PHE D 1 264 ? -9.643 6.296 -6.270 1.00 37.19 287 PHE D CA 1
ATOM 8526 C C . PHE D 1 264 ? -10.540 5.599 -7.308 1.00 42.33 287 PHE D C 1
ATOM 8527 O O . PHE D 1 264 ? -11.622 6.092 -7.639 1.00 41.34 287 PHE D O 1
ATOM 8535 N N . ALA D 1 265 ? -10.103 4.429 -7.775 1.00 37.17 288 ALA D N 1
ATOM 8536 C CA . ALA D 1 265 ? -10.828 3.669 -8.785 1.00 38.48 288 ALA D CA 1
ATOM 8537 C C . ALA D 1 265 ? -12.176 3.212 -8.272 1.00 38.77 288 ALA D C 1
ATOM 8538 O O . ALA D 1 265 ? -13.058 2.875 -9.049 1.00 38.41 288 ALA D O 1
ATOM 8540 N N . ARG D 1 266 ? -12.318 3.206 -6.954 1.00 40.49 289 ARG D N 1
ATOM 8541 C CA . ARG D 1 266 ? -13.509 2.700 -6.306 1.00 43.08 289 ARG D CA 1
ATOM 8542 C C . ARG D 1 266 ? -14.423 3.839 -5.895 1.00 47.14 289 ARG D C 1
ATOM 8543 O O . ARG D 1 266 ? -15.520 3.608 -5.391 1.00 55.46 289 ARG D O 1
ATOM 8551 N N . ARG D 1 267 ? -13.972 5.070 -6.102 1.00 50.05 290 ARG D N 1
ATOM 8552 C CA . ARG D 1 267 ? -14.806 6.207 -5.761 1.00 54.88 290 ARG D CA 1
ATOM 8553 C C . ARG D 1 267 ? -15.995 6.310 -6.716 1.00 65.35 290 ARG D C 1
ATOM 8554 O O . ARG D 1 267 ? -15.831 6.322 -7.942 1.00 61.72 290 ARG D O 1
ATOM 8562 N N . THR D 1 268 ? -17.181 6.438 -6.129 1.00 75.75 291 THR D N 1
ATOM 8563 C CA . THR D 1 268 ? -18.434 6.690 -6.842 1.00 72.94 291 THR D CA 1
ATOM 8564 C C . THR D 1 268 ? -18.557 8.157 -7.256 1.00 77.87 291 THR D C 1
ATOM 8565 O O . THR D 1 268 ? -18.326 9.053 -6.440 1.00 78.35 291 THR D O 1
ATOM 8569 N N . PHE D 1 269 ? -18.877 8.408 -8.523 1.00 77.72 292 PHE D N 1
ATOM 8570 C CA . PHE D 1 269 ? -19.115 9.778 -8.979 1.00 75.09 292 PHE D CA 1
ATOM 8571 C C . PHE D 1 269 ? -20.580 9.965 -9.371 1.00 81.85 292 PHE D C 1
ATOM 8572 O O . PHE D 1 269 ? -21.104 9.256 -10.234 1.00 76.16 292 PHE D O 1
#

Radius of gyration: 41.17 Å; Cα contacts (8 Å, |Δi|>4): 1969; chains: 4; bounding box: 49×79×124 Å

Nearest PDB structures (foldseek):
  4tw5-assembly1_D  TM=1.001E+00  e=2.866E-53  Saccharomyces cerevisiae JAY291
  4tve-assembly1_A  TM=5.420E-01  e=3.325E-36  Naumovozyma dairenensis CBS 421
  4ij3-assembly1_A  TM=4.126E-01  e=8.067E-09  Homo sapiens
  3q6o-assembly1_A  TM=4.214E-01  e=9.542E-08  Homo sapiens
  3h79-assembly1_A  TM=8.057E-01  e=3.199E-04  Trypanosoma cruzi

Sequence (1056 aa):
PPEGFPEPLNPTNFKEELSKKGLHIIDFYSPYCPHCKHLAPVWMETWEEFKEESKTLNITFSQVNCIESADLCGDENIEYFPEIRLYNPSGYIKSFTETPRTKESLIAFARRESMDPNNLDTDLDSAKSESQYLEGFDFLELIAGKATRPHLVSFWPTKDMKNSDDSLEFKNCDKCHHEFQRTWKIISRQLAVDDINTGHVNCESNPTICEELGFGDLVKITNHRADREPKVALVLPNKTSNNLFDYPNGYSAKSDGYVDFARRTFPPEGFPEPLNPTNFKEELSKGLHIIDFYSPYCPHCKHLAPVWMETWEEFKEESKTLNITFSQVNCIESADLCGDENIEYFPEIRLYNPSGYIKSFTETPRTKESLIAFARRESMDPNNLDTDLDSAKSESQYLEGFDFLELIAGKATRPHLVSFWPTKDMKNSDDSLEFKNCDKCHHEFQRTWKIISRQLAVDDINTGHVNCESNPTICEELGFGDLVKITNHRADREPKVALVLPNKTSNNLFDYPNGYSAKSDGYVDFARRTFPPEGFPEPLNPTNFKEELSKGLHIIDFYSPYCPHCKHLAPVWMETWEEFKEESKTLNITFSQVNCIESADLCGDENIEYFPEIRLYNPSGYIKSFTETPRTKESLIAFARRESMDPNNLDTDLDSAKSESQYLEGFDFLELIAGKATRPHLVSFWPTKDMKNSDDSLEFKNCDKCHEFQRTWKIISRQLAVDDINTGHVNCESNPTICEELGFGDLVKITNHHRADREPKVALVLPNKTSNNLFDYPNGYSAKSDGYVDFARRTFPPEGFPEPLNPTNFKEELSKGLHIIDFYSPYCPHCKHLAPVWMETWEEFKEESKTLNITFSQVNCIESADLCGDENIEYFPEIRLYNPSGYIKSFTETPRTKESLIAFARRESMDPNNLDTDLDSAKSESQYLEGFDFLELIAGKATRPHLVSFWPTKDMKNSDDSLEFKNCDKCHEFQRTWKIISRQLAVDDINTGHVNCESNPTICEELGFGDLVKITNHRADREPKVALVLPNKTSNNLFDYPNGYSAKSDGYVDFARRTF

Organism: Saccharomyces cerevisiae (strain JAY291) (NCBI:txid574961)

Solvent-accessible surface area: 50480 Å² total; per-residue (Å²): 156,25,183,50,42,57,145,28,15,51,90,103,64,19,170,113,68,10,51,164,5,2,4,0,0,1,0,36,2,42,163,13,131,82,3,125,139,2,28,78,29,1,46,68,0,40,82,116,3,94,110,52,28,148,116,54,81,1,46,4,9,14,0,12,4,67,142,7,64,126,16,8,50,109,36,107,29,154,89,88,4,5,2,17,0,6,19,71,113,24,108,51,39,33,12,91,56,92,111,39,54,60,118,14,0,17,18,7,0,94,9,7,36,43,15,5,81,10,55,126,81,94,14,123,99,24,147,9,65,10,92,96,13,92,7,138,55,2,83,55,19,19,54,15,124,2,101,91,18,16,0,0,0,0,0,3,11,73,85,2,108,81,0,58,42,118,22,138,25,123,54,10,124,70,0,94,87,2,19,108,4,0,11,8,0,1,50,2,0,43,47,30,82,11,46,2,0,0,2,4,0,68,40,22,34,85,22,0,36,77,6,11,5,3,20,0,10,145,86,60,96,57,22,38,51,10,41,10,75,9,0,1,0,16,32,105,91,110,52,67,0,3,51,59,30,74,83,50,65,32,54,151,7,49,28,8,4,78,6,4,67,116,143,96,142,24,181,56,41,53,151,35,19,59,90,125,53,6,107,143,59,1,39,81,0,4,5,0,0,1,0,40,8,60,184,16,102,84,3,138,117,1,12,65,37,2,45,98,0,42,87,106,1,80,65,14,30,61,17,16,30,0,42,4,7,16,0,9,7,89,144,8,57,120,15,8,46,108,33,108,28,146,97,71,14,4,6,18,0,2,17,60,106,11,104,54,48,32,17,106,62,105,106,55,58,71,105,12,0,12,15,9,0,42,14,2,30,10,20,6,87,8,33,125,81,90,12,107,55,6,102,11,54,9,96,68,14,8,3,34,41,2,36,55,20,37,40,14,113,3,102,90,18,13,0,0,0,1,0,2,10,114,87,1,96,84,0,45,43,117,20,134,22,123,59,9,123,68,0,93,92,1,18,99,4,0,10,9,0,0,20,0,0,14,11,30,76,10,50,3,0,0,3,3,0,40,14,6,14,14,15,0,64,149,47,52,4,29,41,0,9,124,78,52,146,175,139,95,54,11,45,7,71,10,0,0,0,10,27,110,82,112,78,134,7,55,73,84,31,92,98,54,64,25,61,148,9,36,32,6,0,82,17,3,74,144,140,89,150,28,180,52,34,56,148,32,17,51,92,107,54,18,168,112,72,13,57,162,7,2,5,0,0,1,0,32,13,55,182,23,98,122,3,133,145,5,18,71,26,1,49,86,0,39,89,106,2,94,148,48,16,163,115,47,80,0,29,4,8,13,0,21,12,75,134,5,58,118,20,8,49,116,48,107,30,147,98,90,3,7,4,14,0,4,23,68,114,26,109,54,38,31,11,103,61,96,106,57,53,65,111,16,0,15,16,10,0,94,12,5,36,43,19,6,83,7,53,129,82,90,13,125,101,25,156,12,68,11,79,64,9,22,2,25,54,1,51,52,21,5,51,14,123,1,99,88,19,11,0,0,0,0,0,3,12,56,86,0,110,84,0,57,41,120,31,149,29,128,63,12,117,59,0,141,82,1,15,105,2,0,11,6,0,1,48,2,0,48,44,30,82,11,48,3,0,0,1,2,0,57,10,11,18,37,8,0,35,96,21,13,2,3,25,0,14,117,84,36,108,31,18,43,56,13,44,8,83,8,0,0,0,13,35,103,88,98,50,73,0,3,55,58,28,87,97,51,59,32,46,147,7,47,30,7,4,54,27,4,61,174,140,111,154,27,176,54,42,55,148,36,16,54,75,43,54,14,172,117,57,11,64,64,1,2,6,0,0,1,0,37,4,48,173,11,95,130,7,114,138,8,32,67,38,1,48,88,0,37,86,127,3,84,62,13,27,54,18,14,30,0,45,4,9,16,0,17,10,72,89,6,60,85,19,7,52,114,31,104,32,137,93,73,9,3,1,12,0,5,19,72,111,24,107,54,38,29,7,94,65,102,116,50,59,58,120,19,0,17,18,8,0,47,10,3,28,8,13,3,76,6,36,123,82,93,19,98,36,5,108,11,62,10,99,71,11,90,6,137,56,1,88,45,18,38,55,13,134,2,96,90,20,19,0,0,0,0,0,3,11,128,83,1,128,84,0,57,42,119,21,133,22,121,66,10,127,69,0,98,83,2,17,107,2,0,10,6,0,1,21,4,0,15,14,30,77,12,46,3,0,0,2,3,0,64,61,22,60,83,24,0,97,138,45,54,7,24,42,0,14,126,100,31,151,155,139,102,61,10,50,7,64,10,0,0,0,11,36,110,82,117,78,130,7,54,60,82,30,79,88,54,55,32,47,153,6,50,29,7,5,72,7,3,57,125,138,114

B-factor: mean 42.58, std 15.61, range [9.74, 101.06]

InterPro domains:
  IPR013766 Thioredoxin domain [PF00085] (37-137)
  IPR013766 Thioredoxin domain [PS51352] (22-142)
  IPR017937 Thioredoxin, conserved site [PS00194] (52-70)
  IPR036249 Thioredoxin-like superfamily [SSF52833] (30-139)
  IPR036249 Thioredoxin-like superfamily [SSF52833] (321-449)
  IPR051063 Protein Disulfide Isomerase [PTHR45672] (31-142)

Secondary structure (DSSP, 8-state):
--TTPPPPP-TTTHHHHHTSSEEEEEEE-SS-TTTTTTHHHHHHHHHHTHHHHHHHTEEEEEEETTTTHHHHHHTT--SSSEEEEEETTEEEEE---SS--HHHHHHHHHHHHT-HHHHT--GGGSPP-PEE--HHHHHHIIIII-SS-EEEEEES-S--SSTTS----TT-TTHHHHHHHHHHHHHHHHHTT-EEEEEETTT-HHHHHHTT-GGGTS--SSSS----EEEEE-TT-SSS-EEE--S---SSSHHHHHHHT---/--TTPPPPB-TTTHHHHTTSSEEEEEEE-SS-HHHHSSHHHHHHHHHHTHHHHHHHTEEEEEEETTTTHHHHHHTT--SSSEEEEEETTEEEEE---SS--HHHHHHHHHHHHT-TTTTT--GGGSPP-PEEE-HHHHHHIIIII-SS-EEEEEES-S--SSTTS----SS-TTHHHHHHHHHHHHHHHHHTT-EEEEEEGGG-HHHHHHTT-HHHHS--SS-S----EEEEE-TT-SSS-EEE--S---S-SHHHHHHHT---/--TTPPPPB-TTTHHHHTTSSEEEEEEE-TTSHHHHTTHHHHHHHHHHTHHHHHHHTEEEEEEETTTTHHHHHHTT--SSSEEEEE-SS-EEEE---SS--HHHHHHHHHHHHT-HHHHT--GGGSPP-PEE--HHHHHHIIIII-SS-EEEEEES-S--SSTTS----TT-TTHHHHHHHHHHHHHHHHHTT-EEEEEEGGG-HHHHHHTT-GGGTS--SS-S----EEEEE-TT-SSS-EEE--S---SSSHHHHHHHHS--/--TTPPPPB-TTTHHHHTTSSEEEEEEE-SS-TTHHHHHHHHHHHHHHTHHHHHHHTEEEEEEETTTTHHHHHHTT--SSSEEEEEETTEEEEE---SS--HHHHHHHHHHHHT-TTTTT--GGGS---PEE--HHHHHHIIIII-SS-EEEEEES-S--SSTTS----TT-TTHHHHHHHHHHHHHHHHHTT-EEEEEETTT-HHHHIIIIIGGGTS--SS-S----EEEEE-TT-SSS-EEE--S---SSSHHHHHHHT---

Foldseek 3Di:
DDDPDDDAAAPVGDLVVQQWAKEKEKEAEPPDDCRVVCVVQLVVLQVVCVVVCVVLVYHYHYHHCVRHVVVCVVLVDDDHTWIFMAHNVGGDDTDPDDDDGSVVVNLVSQLVSLPCVRVVHDLVVDFQQAAEDDPVNVVCLQQQNAPAKEKEKEALADPPHGLQPDDDHDQAPCSNLVSSLNSSLQSSVVSVVHHYYYYHCCNVQVVCVVVVNNVSNDDDVVRNHDYMWIWMAAHRDRPPRIGTQDDDDDSHNVSVNVVNVDDD/DDDVDDDADAVVPPLVVQLAAKEKEWEAEPPDDVQVVVVVQLVVQQVVCVVVCVVLVYHYHYDHCVRRVVVCVVVVPDDHTWIFMAHNVGTDDTDPDPDDGSVVVVLVSQLVSLPCVRHVDDLVPDAQQAAEDEPVNVVCLQQFVAAAKEKEKEALADPPHGLQDDDDHPQAPCSNLVSVLNSSLQSSVVSVVHHYYYYHLLNVQVSCVVVVNNPSNDDDPVRNHDYMWIWMAHHRDRPPRIGTLDDDDDSHNVSVNVVNVDDD/DPDPDDAADAPVGPLVVQLWAKEWEKEAEPPDDVQVVCVVQLVVLQVVCPVVCVVLRYHYHYHHCVRHVVVCVVLVPPDHTWIFMAHNVGTDDTDPDPDDHSVVVSLVSQLLSLPCVRHVDDLVVDAQQAAEAELVNVVCLLQFAAQAKEKEKEALADPPHGLQDDDDHPQAVCSNLVSSLNSSLQSSVVSVVYHYYYYHCCNPQVSCVVVVNNPSNDDDPVRNHDYMWIWMAHHRDRPPRIGTQPDDDDSHNPSVNVVNPDDD/DDDPDDDADAPVCVLVVQLAAKEWEKEAEPPDPLQVVVVVQLVVLQVVCVVVCVVLVYHYHYDHCVRHVVVCVVVVDDDHTWIFMAHNVGTDDTDPDDDDGSVVVVLVSQLLSLPCPRHVHDLVVDFFQAAEAEPVNVVCLLQQAAAAKEKEKEALADPPGGLQDDDDHPQAPCSNLVSSLNSSLQSSVVSVVHGYYYYHCCNVQPSCVVVVNNVSNDDDPPDSHDYMWIWMAHHRDRPPRIGTLPDDDDSHNPSVNVVNVDDD